Protein AF-0000000076035262 (afdb_homodimer)

InterPro domains:
  IPR003607 HD/PDEase domain [SM00471] (51-213)
  IPR003607 HD/PDEase domain [cd00077] (53-212)
  IPR006674 HD domain [PF01966] (55-141)
  IPR006674 HD domain [PS51831] (55-204)
  IPR050135 Deoxyguanosinetriphosphate triphosphohydrolase-like [PTHR11373] (8-427)

Foldseek 3Di:
DPPVQWDWDADPQPGTFTDDNLLVVLCPFLLLVLQQFAFPQFLLCLQFVLSNGTVNVLLSQQLRQLLLLLVLQCVVCVVLVQDPLLSNLSSLLSNQLQSQAFASGPLCQPPQLCVLPPPDPDDSRVLSLVLVVCSCVVSVCPVVCVVVPHDPPLSVQVSSVLSDDPPPDPDPDRGRSDDQSNVQSSCARARPLQRDYSSLVRCLSVVCVRRVHDQQADVVQQSNAWYWADDPRGIHTAGAPVCLVNVVSSLVSQLCCQDPGNVPPVSVQSSNLLSQLLSLCFVPDWFAAPPRDIHGSNRLSVGSRRRSPGGNCVLVVLLPPDPPGDPSSVVSNVSSVCSVVVVTFFWAWKDLDDDPVPQFPDKDKRKRFSRPRFDDSQQSGWHDYPVGRHDTDGDDPVRHPPPDDPTGMGIMIIGTHRDPVSNVSVVVVCVVVVVVVVVVIGPDPRPPPDSD/DPPVQWDWDADPQPGTFTDDNLLVVLCPFLLLVLQQFAFPQFLLCLQFVLSNGTVNVLLSQQLRQLLLLLVLQCVVCVVLVQDPLLSNLSSLLSNQLQSQAFASGPLCQPPQLCVLPPPDPDDSRVLSLVLVVCSCVVSVCPVVCVVVPHDPPLSVQVSSVLSDDPPPDPDPDRGRSDDQSNVASSCARARPQQRDYSSLVRCLSVVCVRRVHDQQADVVQQSNAWYWADDPRGIHTAGAPVCLVNVVSSLVSQLCCQDPGNVPPQSVQSSNLLSQLLSLCFVPDWFQAPPRDIHGSNRLSVGSRRRSPGGNCVLVVLLPPDPPGDPSSVVSNVSSVCSVVVVTFFWAFKDLDDDPVPQFPDKDKRKRFSRPRFDDSQQSGWHDYPVGRHDTDGDDPVRHPPPDDPTGMGIMIIGTHRDPVSNVVVVVVCVVVVVVVSVVTGPDPRPPPDSD

pLDDT: mean 84.33, std 19.12, range [29.69, 98.88]

Solvent-accessible surface area (backbone atoms only — not comparable to full-atom values): 47688 Å² total; per-residue (Å²): 128,60,82,86,61,46,33,38,35,34,33,50,85,78,39,76,42,75,40,57,52,68,56,51,56,52,49,35,25,62,57,46,47,39,27,65,45,19,35,60,57,27,49,32,37,82,43,26,59,33,42,45,47,27,38,36,49,49,21,50,45,14,14,50,44,29,35,50,41,45,49,41,40,36,68,76,39,61,87,66,66,66,46,73,62,52,36,53,36,45,18,50,20,23,44,41,41,67,54,23,49,37,39,30,24,64,50,30,44,71,52,32,37,45,69,68,41,68,90,56,90,63,46,36,50,62,37,8,48,54,37,48,52,48,47,34,62,78,65,60,38,62,64,53,44,42,74,72,62,47,54,80,63,45,47,58,47,32,24,42,49,30,44,46,68,83,77,77,56,88,53,95,72,78,61,81,40,55,60,64,88,52,43,38,64,44,32,41,50,42,18,86,82,63,62,68,24,29,49,55,49,35,50,48,50,50,50,20,57,29,50,49,45,83,62,69,44,56,58,66,59,50,46,69,51,43,40,69,22,55,55,96,90,37,42,37,71,23,37,40,54,87,45,50,63,46,53,52,30,37,37,48,43,50,38,49,44,38,59,67,46,74,60,19,65,69,28,50,45,51,40,48,48,51,35,54,20,47,61,46,25,24,92,73,44,77,35,65,27,66,96,70,41,75,26,30,67,68,56,16,78,80,31,63,61,17,36,48,71,52,30,41,57,54,58,55,53,42,56,65,50,59,92,84,47,58,67,48,40,49,52,16,18,53,47,50,49,25,56,43,45,63,57,62,62,43,74,53,34,54,39,74,63,82,83,58,72,82,75,49,92,40,66,44,77,44,79,46,38,45,77,42,49,73,38,65,52,67,58,55,40,37,24,24,43,95,89,38,70,56,50,57,45,62,61,50,80,85,75,44,79,80,92,49,77,93,61,35,47,49,57,36,32,32,37,37,31,82,45,76,71,47,48,57,55,46,52,50,48,33,60,69,63,72,47,58,78,64,49,83,47,43,73,82,81,52,76,67,72,58,38,62,129,60,84,85,60,48,33,38,34,36,32,51,86,76,38,78,41,73,40,57,52,69,56,51,56,51,49,34,25,60,58,48,47,40,27,64,44,18,34,60,56,26,50,31,36,82,43,26,59,34,40,45,49,28,39,37,47,49,21,51,45,15,15,51,45,29,34,51,41,45,49,42,42,34,68,76,39,60,88,68,66,66,47,72,62,53,35,52,35,46,19,48,20,24,44,41,42,66,53,23,48,37,38,29,24,64,48,29,44,71,53,32,37,45,68,68,40,68,90,56,92,64,46,35,51,62,38,9,50,55,36,48,53,47,47,37,61,79,65,59,37,63,64,54,44,42,74,73,62,47,53,80,65,45,45,58,46,32,25,41,48,29,45,47,68,84,75,77,56,88,54,95,73,76,61,79,42,55,60,63,89,53,44,39,64,43,32,40,51,41,18,85,83,65,62,69,23,29,49,54,50,37,51,50,50,50,50,19,56,29,51,51,44,84,60,72,43,57,59,66,58,50,45,69,50,44,41,71,23,58,55,96,89,34,42,37,70,22,38,39,55,86,46,50,64,46,52,52,31,38,37,49,43,51,38,50,44,38,59,67,48,73,61,19,66,68,28,50,46,50,39,48,48,51,36,53,18,48,61,44,26,23,90,74,44,76,37,65,28,66,96,70,41,74,27,29,65,70,56,16,78,80,32,64,61,17,36,47,71,52,32,41,56,53,59,56,54,42,55,66,49,60,92,84,47,57,68,47,40,49,53,16,18,53,47,50,49,25,56,43,45,64,57,62,61,44,73,50,34,56,38,73,65,83,82,62,72,83,77,48,91,42,66,45,77,43,77,44,38,46,78,43,50,74,38,64,51,67,55,56,40,39,26,24,43,92,90,39,68,56,50,57,45,61,60,51,79,85,74,44,79,80,92,50,78,92,63,35,47,48,56,36,31,32,36,36,31,83,45,76,72,48,46,57,54,47,52,50,48,34,58,70,62,72,46,56,79,60,44,83,50,37,69,81,81,54,77,66,72,61,38,64

Radius of gyration: 28.93 Å; Cα contacts (8 Å, |Δi|>4): 1599; chains: 2; bounding box: 68×87×71 Å

Organism: Dicentrarchus labrax (NCBI:txid13489)

Nearest PDB structures (foldseek):
  4q7h-assembly1_A  TM=9.172E-01  e=6.129E-48  Homo sapiens
  5ao1-assembly1_D  TM=8.668E-01  e=8.320E-47  Homo sapiens
  5ao1-assembly1_B  TM=8.854E-01  e=1.024E-45  Homo sapiens
  8gb2-assembly1_D  TM=8.930E-01  e=8.088E-45  Homo sapiens
  4rxo-assembly2_C  TM=8.555E-01  e=7.330E-45  Homo sapiens

Sequence (904 aa):
LTILDRSVFNDPIHGHIELHPLLVKIIDTPQFQRLRSIKQLGGAYFVYPGASHNRFEHSIGVAHLAGQLGQALKTKQPGLNITDRDILCVQIAGLCHDLGHGPFSHLFDAMFIPRARPGTEWRHETASLDMFDHLVESNGLQDVMEQYGLILPEDRTFIKEMIHTDNNNDQEWPYEGRTEDKSFLYEIVSNKENGIDVDKFDYFARDCYHLGLPNNFDHCRFLTFARVCEVNGRRYICVRDKEEDNMTEMFHTRLCLHRRAYQHKVTKIIETMITDAFLKADRHIWIEGSGGNMFTLSTAIGDMEAYTKLTDAVFEQILNCAFNAPQELRDARNILRRIINRDLYRFLGETRFEDPTEVCTNVFTINMDYGMNDEDPINHLYFYSEHDTTHAFRRRPWQVSRIRPTHFSEQLVRFVCRRYADMDNFKQWCRANDKEKQQSWIGEHFCLKNYFLTILDRSVFNDPIHGHIELHPLLVKIIDTPQFQRLRSIKQLGGAYFVYPGASHNRFEHSIGVAHLAGQLGQALKTKQPGLNITDRDILCVQIAGLCHDLGHGPFSHLFDAMFIPRARPGTEWRHETASLDMFDHLVESNGLQDVMEQYGLILPEDRTFIKEMIHTDNNNDQEWPYEGRTEDKSFLYEIVSNKENGIDVDKFDYFARDCYHLGLPNNFDHCRFLTFARVCEVNGRRYICVRDKEEDNMTEMFHTRLCLHRRAYQHKVTKIIETMITDAFLKADRHIWIEGSGGNMFTLSTAIGDMEAYTKLTDAVFEQILNCAFNAPQELRDARNILRRIINRDLYRFLGETRFEDPTEVCTNVFTINMDYGMNDEDPINHLYFYSEHDTTHAFRRRPWQVSRIRPTHFSEQLVRFVCRRYADMDNFKQWCRANDKEKQQSWIGEHFCLKNYF

Structure (mmCIF, N/CA/C/O backbone):
data_AF-0000000076035262-model_v1
#
loop_
_entity.id
_entity.type
_entity.pdbx_description
1 polymer 'HD domain-containing protein'
#
loop_
_atom_site.group_PDB
_atom_site.id
_atom_site.type_symbol
_atom_site.label_atom_id
_atom_site.label_alt_id
_atom_site.label_comp_id
_atom_site.label_asym_id
_atom_site.label_entity_id
_atom_site.label_seq_id
_atom_site.pdbx_PDB_ins_code
_atom_site.Cartn_x
_atom_site.Cartn_y
_atom_site.Cartn_z
_atom_site.occupancy
_atom_site.B_iso_or_equiv
_atom_site.auth_seq_id
_atom_site.auth_comp_id
_atom_site.auth_asym_id
_atom_site.auth_atom_id
_atom_site.pdbx_PDB_model_num
ATOM 1 N N . LEU A 1 1 ? 18.078 15.758 24.406 1 35.31 1 LEU A N 1
ATOM 2 C CA . LEU A 1 1 ? 17.625 14.461 23.938 1 35.31 1 LEU A CA 1
ATOM 3 C C . LEU A 1 1 ? 18.75 13.703 23.25 1 35.31 1 LEU A C 1
ATOM 5 O O . LEU A 1 1 ? 19.406 14.234 22.344 1 35.31 1 LEU A O 1
ATOM 9 N N . THR A 1 2 ? 19.453 12.891 23.875 1 36.25 2 THR A N 1
ATOM 10 C CA . THR A 1 2 ? 20.594 12.195 23.312 1 36.25 2 THR A CA 1
ATOM 11 C C . THR A 1 2 ? 20.219 11.461 22.031 1 36.25 2 THR A C 1
ATOM 13 O O . THR A 1 2 ? 19.047 11.125 21.828 1 36.25 2 THR A O 1
ATOM 16 N N . ILE A 1 3 ? 21.109 11.508 20.969 1 43.38 3 ILE A N 1
ATOM 17 C CA . ILE A 1 3 ? 21.031 10.781 19.703 1 43.38 3 ILE A CA 1
ATOM 18 C C . ILE A 1 3 ? 20.391 9.414 19.938 1 43.38 3 ILE A C 1
ATOM 20 O O . ILE A 1 3 ? 19.672 8.914 19.078 1 43.38 3 ILE A O 1
ATOM 24 N N . LEU A 1 4 ? 20.578 8.938 21.188 1 44.06 4 LEU A N 1
ATOM 25 C CA . LEU A 1 4 ? 20.156 7.582 21.531 1 44.06 4 LEU A CA 1
ATOM 26 C C . LEU A 1 4 ? 18.641 7.5 21.688 1 44.06 4 LEU A C 1
ATOM 28 O O . LEU A 1 4 ? 18.078 6.406 21.688 1 44.06 4 LEU A O 1
ATOM 32 N N . ASP A 1 5 ? 17.891 8.758 21.688 1 56.22 5 ASP A N 1
ATOM 33 C CA . ASP A 1 5 ? 16.469 8.766 22.016 1 56.22 5 ASP A CA 1
ATOM 34 C C . ASP A 1 5 ? 15.617 8.891 20.75 1 56.22 5 ASP A C 1
ATOM 36 O O . ASP A 1 5 ? 14.391 8.844 20.812 1 56.22 5 ASP A O 1
ATOM 40 N N . ARG A 1 6 ? 16.297 8.945 19.578 1 65.44 6 ARG A N 1
ATOM 41 C CA . ARG A 1 6 ? 15.539 9.148 18.344 1 65.44 6 ARG A CA 1
ATOM 42 C C . ARG A 1 6 ? 15.242 7.824 17.656 1 65.44 6 ARG A C 1
ATOM 44 O O . ARG A 1 6 ? 16.016 6.875 17.766 1 65.44 6 ARG A O 1
ATOM 51 N N . SER A 1 7 ? 14.047 7.762 17.094 1 81.69 7 SER A N 1
ATOM 52 C CA . SER A 1 7 ? 13.641 6.602 16.312 1 81.69 7 SER A CA 1
ATOM 53 C C . SER A 1 7 ? 13.938 6.801 14.836 1 81.69 7 SER A C 1
ATOM 55 O O . SER A 1 7 ? 13.797 7.906 14.312 1 81.69 7 SER A O 1
ATOM 57 N N . VAL A 1 8 ? 14.484 5.805 14.25 1 84.5 8 VAL A N 1
ATOM 58 C CA . VAL A 1 8 ? 14.844 5.867 12.836 1 84.5 8 VAL A CA 1
ATOM 59 C C . VAL A 1 8 ? 13.867 5.031 12.016 1 84.5 8 VAL A C 1
ATOM 61 O O . VAL A 1 8 ? 13.562 3.889 12.375 1 84.5 8 VAL A O 1
ATOM 64 N N . PHE A 1 9 ? 13.289 5.664 11 1 90.12 9 PHE A N 1
ATOM 65 C CA . PHE A 1 9 ? 12.414 4.992 10.047 1 90.12 9 PHE A CA 1
ATOM 66 C C . PHE A 1 9 ? 13.086 4.871 8.688 1 90.12 9 PHE A C 1
ATOM 68 O O . PHE A 1 9 ? 13.703 5.824 8.203 1 90.12 9 PHE A O 1
ATOM 75 N N . ASN A 1 10 ? 12.984 3.705 8.109 1 90.44 10 ASN A N 1
ATOM 76 C CA . ASN A 1 10 ? 13.477 3.541 6.746 1 90.44 10 ASN A CA 1
ATOM 77 C C . ASN A 1 10 ? 12.383 3.82 5.723 1 90.44 10 ASN A C 1
ATOM 79 O O . ASN A 1 10 ? 11.391 3.092 5.656 1 90.44 10 ASN A O 1
ATOM 83 N N . ASP A 1 11 ? 12.594 4.828 4.949 1 94.12 11 ASP A N 1
ATOM 84 C CA . ASP A 1 11 ? 11.664 5.254 3.91 1 94.12 11 ASP A CA 1
ATOM 85 C C . ASP A 1 11 ? 12.281 5.105 2.523 1 94.12 11 ASP A C 1
ATOM 87 O O . ASP A 1 11 ? 13.398 5.57 2.283 1 94.12 11 ASP A O 1
ATOM 91 N N . PRO A 1 12 ? 11.578 4.453 1.66 1 94.62 12 PRO A N 1
ATOM 92 C CA . PRO A 1 12 ? 12.172 4.211 0.342 1 94.62 12 PRO A CA 1
ATOM 93 C C . PRO A 1 12 ? 12.414 5.5 -0.442 1 94.62 12 PRO A C 1
ATOM 95 O O . PRO A 1 12 ? 13.211 5.516 -1.381 1 94.62 12 PRO A O 1
ATOM 98 N N . ILE A 1 13 ? 11.812 6.562 -0.119 1 95.69 13 ILE A N 1
ATOM 99 C CA . ILE A 1 13 ? 11.914 7.805 -0.872 1 95.69 13 ILE A CA 1
ATOM 100 C C . ILE A 1 13 ? 12.938 8.727 -0.214 1 95.69 13 ILE A C 1
ATOM 102 O O . ILE A 1 13 ? 13.805 9.289 -0.891 1 95.69 13 ILE A O 1
ATOM 106 N N . HIS A 1 14 ? 12.875 8.836 1.136 1 95.94 14 HIS A N 1
ATOM 107 C CA . HIS A 1 14 ? 13.672 9.836 1.837 1 95.94 14 HIS A CA 1
ATOM 108 C C . HIS A 1 14 ? 14.828 9.188 2.588 1 95.94 14 HIS A C 1
ATOM 110 O O . HIS A 1 14 ? 15.617 9.883 3.234 1 95.94 14 HIS A O 1
ATOM 116 N N . GLY A 1 15 ? 14.93 7.898 2.512 1 93.25 15 GLY A N 1
ATOM 117 C CA . GLY A 1 15 ? 16.016 7.219 3.207 1 93.25 15 GLY A CA 1
ATOM 118 C C . GLY A 1 15 ? 15.758 7.059 4.695 1 93.25 15 GLY A C 1
ATOM 119 O O . GLY A 1 15 ? 14.648 6.684 5.102 1 93.25 15 GLY A O 1
ATOM 120 N N . HIS A 1 16 ? 16.766 7.301 5.484 1 90.81 16 HIS A N 1
ATOM 121 C CA . HIS A 1 16 ? 16.625 7.188 6.93 1 90.81 16 HIS A CA 1
ATOM 122 C C . HIS A 1 16 ? 16.047 8.461 7.531 1 90.81 16 HIS A C 1
ATOM 124 O O . HIS A 1 16 ? 16.703 9.508 7.527 1 90.81 16 HIS A O 1
ATOM 130 N N . ILE A 1 17 ? 14.891 8.289 8.094 1 94.44 17 ILE A N 1
ATOM 131 C CA . ILE A 1 17 ? 14.195 9.406 8.711 1 94.44 17 ILE A CA 1
ATOM 132 C C . ILE A 1 17 ? 14.352 9.336 10.227 1 94.44 17 ILE A C 1
ATOM 134 O O . ILE A 1 17 ? 13.945 8.359 10.859 1 94.44 17 ILE A O 1
ATOM 138 N N . GLU A 1 18 ? 15 10.328 10.742 1 92.62 18 GLU A N 1
ATOM 139 C CA . GLU A 1 18 ? 15.086 10.445 12.195 1 92.62 18 GLU A CA 1
ATOM 140 C C . GLU A 1 18 ? 13.977 11.352 12.742 1 92.62 18 GLU A C 1
ATOM 142 O O . GLU A 1 18 ? 13.844 12.5 12.312 1 92.62 18 GLU A O 1
ATOM 147 N N . LEU A 1 19 ? 13.281 10.844 13.688 1 95.12 19 LEU A N 1
ATOM 148 C CA . LEU A 1 19 ? 12.164 11.609 14.227 1 95.12 19 LEU A CA 1
ATOM 149 C C . LEU A 1 19 ? 12.367 11.906 15.711 1 95.12 19 LEU A C 1
ATOM 151 O O . LEU A 1 19 ? 12.883 11.062 16.438 1 95.12 19 LEU A O 1
ATOM 155 N N . HIS A 1 20 ? 12 13.094 16.125 1 95.62 20 HIS A N 1
ATOM 156 C CA . HIS A 1 20 ? 11.953 13.484 17.531 1 95.62 20 HIS A CA 1
ATOM 157 C C . HIS A 1 20 ? 11.062 12.539 18.344 1 95.62 20 HIS A C 1
ATOM 159 O O . HIS A 1 20 ? 10.023 12.094 17.844 1 95.62 20 HIS A O 1
ATOM 165 N N . PRO A 1 21 ? 11.383 12.227 19.547 1 95.38 21 PRO A N 1
ATOM 166 C CA . PRO A 1 21 ? 10.594 11.297 20.359 1 95.38 21 PRO A CA 1
ATOM 167 C C . PRO A 1 21 ? 9.133 11.703 20.484 1 95.38 21 PRO A C 1
ATOM 169 O O . PRO A 1 21 ? 8.25 10.844 20.547 1 95.38 21 PRO A O 1
ATOM 172 N N . LEU A 1 22 ? 8.898 12.984 20.578 1 97.56 22 LEU A N 1
ATOM 173 C CA . LEU A 1 22 ? 7.512 13.438 20.672 1 97.56 22 LEU A CA 1
ATOM 174 C C . LEU A 1 22 ? 6.727 13.055 19.422 1 97.56 22 LEU A C 1
ATOM 176 O O . LEU A 1 22 ? 5.543 12.727 19.5 1 97.56 22 LEU A O 1
ATOM 180 N N . LEU A 1 23 ? 7.383 13.156 18.25 1 98.31 23 LEU A N 1
ATOM 181 C CA . LEU A 1 23 ? 6.727 12.727 17.016 1 98.31 23 LEU A CA 1
ATOM 182 C C . LEU A 1 23 ? 6.387 11.242 17.062 1 98.31 23 LEU A C 1
ATOM 184 O O . LEU A 1 23 ? 5.312 10.828 16.625 1 98.31 23 LEU A O 1
ATOM 188 N N . VAL A 1 24 ? 7.234 10.469 17.625 1 96.94 24 VAL A N 1
ATOM 189 C CA . VAL A 1 24 ? 7.012 9.031 17.734 1 96.94 24 VAL A CA 1
ATOM 190 C C . VAL A 1 24 ? 5.828 8.766 18.656 1 96.94 24 VAL A C 1
ATOM 192 O O . VAL A 1 24 ? 5.008 7.883 18.391 1 96.94 24 VAL A O 1
ATOM 195 N N . LYS A 1 25 ? 5.738 9.531 19.734 1 97.31 25 LYS A N 1
ATOM 196 C CA . LYS A 1 25 ? 4.602 9.398 20.641 1 97.31 25 LYS A CA 1
ATOM 197 C C . LYS A 1 25 ? 3.287 9.688 19.922 1 97.31 25 LYS A C 1
ATOM 199 O O . LYS A 1 25 ? 2.266 9.062 20.219 1 97.31 25 LYS A O 1
ATOM 204 N N . ILE A 1 26 ? 3.324 10.609 19.031 1 98.44 26 ILE A N 1
ATOM 205 C CA . ILE A 1 26 ? 2.131 10.953 18.266 1 98.44 26 ILE A CA 1
ATOM 206 C C . ILE A 1 26 ? 1.816 9.844 17.266 1 98.44 26 ILE A C 1
ATOM 208 O O . ILE A 1 26 ? 0.653 9.484 17.078 1 98.44 26 ILE A O 1
ATOM 212 N N . ILE A 1 27 ? 2.836 9.305 16.641 1 98.06 27 ILE A N 1
ATOM 213 C CA . ILE A 1 27 ? 2.674 8.219 15.68 1 98.06 27 ILE A CA 1
ATOM 214 C C . ILE A 1 27 ? 2.041 7.012 16.375 1 98.06 27 ILE A C 1
ATOM 216 O O . ILE A 1 27 ? 1.2 6.328 15.789 1 98.06 27 ILE A O 1
ATOM 220 N N . ASP A 1 28 ? 2.424 6.805 17.625 1 96.94 28 ASP A N 1
ATOM 221 C CA . ASP A 1 28 ? 1.968 5.641 18.375 1 96.94 28 ASP A CA 1
ATOM 222 C C . ASP A 1 28 ? 0.609 5.902 19.031 1 96.94 28 ASP A C 1
ATOM 224 O O . ASP A 1 28 ? 0.429 5.664 20.219 1 96.94 28 ASP A O 1
ATOM 228 N N . THR A 1 29 ? -0.317 6.449 18.344 1 98.31 29 THR A N 1
ATOM 229 C CA . THR A 1 29 ? -1.705 6.656 18.75 1 98.31 29 THR A CA 1
ATOM 230 C C . THR A 1 29 ? -2.658 6.027 17.734 1 98.31 29 THR A C 1
ATOM 232 O O . THR A 1 29 ? -2.322 5.895 16.562 1 98.31 29 THR A O 1
ATOM 235 N N . PRO A 1 30 ? -3.848 5.598 18.188 1 97.88 30 PRO A N 1
ATOM 236 C CA . PRO A 1 30 ? -4.816 5.008 17.266 1 97.88 30 PRO A CA 1
ATOM 237 C C . PRO A 1 30 ? -5.207 5.957 16.125 1 97.88 30 PRO A C 1
ATOM 239 O O . PRO A 1 30 ? -5.418 5.52 14.992 1 97.88 30 PRO A O 1
ATOM 242 N N . GLN A 1 31 ? -5.281 7.285 16.5 1 98.56 31 GLN A N 1
ATOM 243 C CA . GLN A 1 31 ? -5.711 8.281 15.523 1 98.56 31 GLN A CA 1
ATOM 244 C C . GLN A 1 31 ? -4.715 8.391 14.375 1 98.56 31 GLN A C 1
ATOM 246 O O . GLN A 1 31 ? -5.105 8.484 13.211 1 98.56 31 GLN A O 1
ATOM 251 N N . PHE A 1 32 ? -3.41 8.352 14.688 1 98.75 32 PHE A N 1
ATOM 252 C CA . PHE A 1 32 ? -2.408 8.445 13.633 1 98.75 32 PHE A CA 1
ATOM 253 C C . PHE A 1 32 ? -2.256 7.109 12.914 1 98.75 32 PHE A C 1
ATOM 255 O O . PHE A 1 32 ? -2.156 7.066 11.688 1 98.75 32 PHE A O 1
ATOM 262 N N . GLN A 1 33 ? -2.211 5.969 13.648 1 98.31 33 GLN A N 1
ATOM 263 C CA . GLN A 1 33 ? -2.02 4.641 13.078 1 98.31 33 GLN A CA 1
ATOM 264 C C . GLN A 1 33 ? -3.15 4.289 12.117 1 98.31 33 GLN A C 1
ATOM 266 O O . GLN A 1 33 ? -2.957 3.512 11.18 1 98.31 33 GLN A O 1
ATOM 271 N N . ARG A 1 34 ? -4.293 4.938 12.32 1 98 34 ARG A N 1
ATOM 272 C CA . ARG A 1 34 ? -5.438 4.781 11.43 1 98 34 ARG A CA 1
ATOM 273 C C . ARG A 1 34 ? -5.059 5.098 9.984 1 98 34 ARG A C 1
ATOM 275 O O . ARG A 1 34 ? -5.594 4.496 9.055 1 98 34 ARG A O 1
ATOM 282 N N . LEU A 1 35 ? -4.105 5.949 9.797 1 98.5 35 LEU A N 1
ATOM 283 C CA . LEU A 1 35 ? -3.713 6.43 8.477 1 98.5 35 LEU A CA 1
ATOM 284 C C . LEU A 1 35 ? -3.084 5.309 7.652 1 98.5 35 LEU A C 1
ATOM 286 O O . LEU A 1 35 ? -2.98 5.41 6.43 1 98.5 35 LEU A O 1
ATOM 290 N N . ARG A 1 36 ? -2.705 4.105 8.289 1 97.94 36 ARG A N 1
ATOM 291 C CA . ARG A 1 36 ? -2.195 2.938 7.578 1 97.94 36 ARG A CA 1
ATOM 292 C C . ARG A 1 36 ? -3.273 2.314 6.699 1 97.94 36 ARG A C 1
ATOM 294 O O . ARG A 1 36 ? -2.967 1.58 5.758 1 97.94 36 ARG A O 1
ATOM 301 N N . SER A 1 37 ? -4.504 2.635 7.023 1 97.94 37 SER A N 1
ATOM 302 C CA . SER A 1 37 ? -5.621 1.979 6.352 1 97.94 37 SER A CA 1
ATOM 303 C C . SER A 1 37 ? -6.402 2.963 5.488 1 97.94 37 SER A C 1
ATOM 305 O O . SER A 1 37 ? -7.574 2.738 5.188 1 97.94 37 SER A O 1
ATOM 307 N N . ILE A 1 38 ? -5.793 4.059 5.176 1 98.31 38 ILE A N 1
ATOM 308 C CA . ILE A 1 38 ? -6.379 5.039 4.27 1 98.31 38 ILE A CA 1
ATOM 309 C C . ILE A 1 38 ? -5.445 5.262 3.08 1 98.31 38 ILE A C 1
ATOM 311 O O . ILE A 1 38 ? -4.348 5.805 3.234 1 98.31 38 ILE A O 1
ATOM 315 N N . LYS A 1 39 ? -5.91 4.855 1.923 1 98.25 39 LYS A N 1
ATOM 316 C CA . LYS A 1 39 ? -5.109 4.965 0.707 1 98.25 39 LYS A CA 1
ATOM 317 C C . LYS A 1 39 ? -4.797 6.422 0.381 1 98.25 39 LYS A C 1
ATOM 319 O O . LYS A 1 39 ? -5.68 7.281 0.445 1 98.25 39 LYS A O 1
ATOM 324 N N . GLN A 1 40 ? -3.533 6.676 -0.012 1 97.94 40 GLN A N 1
ATOM 325 C CA . GLN A 1 40 ? -3.123 8.016 -0.419 1 97.94 40 GLN A CA 1
ATOM 326 C C . GLN A 1 40 ? -3.869 8.461 -1.674 1 97.94 40 GLN A C 1
ATOM 328 O O . GLN A 1 40 ? -4.246 9.633 -1.795 1 97.94 40 GLN A O 1
ATOM 333 N N . LEU A 1 41 ? -4.098 7.477 -2.576 1 97.25 41 LEU A N 1
ATOM 334 C CA . LEU A 1 41 ? -4.668 7.84 -3.869 1 97.25 41 LEU A CA 1
ATOM 335 C C . LEU A 1 41 ? -6.082 7.281 -4.012 1 97.25 41 LEU A C 1
ATOM 337 O O . LEU A 1 41 ? -6.562 7.078 -5.129 1 97.25 41 LEU A O 1
ATOM 341 N N . GLY A 1 42 ? -6.699 6.918 -2.934 1 96.44 42 GLY A N 1
ATOM 342 C CA . GLY A 1 42 ? -8.094 6.516 -2.912 1 96.44 42 GLY A CA 1
ATOM 343 C C . GLY A 1 42 ? -8.406 5.391 -3.877 1 96.44 42 GLY A C 1
ATOM 344 O O . GLY A 1 42 ? -7.754 4.344 -3.855 1 96.44 42 GLY A O 1
ATOM 345 N N . GLY A 1 43 ? -9.32 5.648 -4.785 1 95.5 43 GLY A N 1
ATOM 346 C CA . GLY A 1 43 ? -9.805 4.645 -5.723 1 95.5 43 GLY A CA 1
ATOM 347 C C . GLY A 1 43 ? -8.812 4.324 -6.82 1 95.5 43 GLY A C 1
ATOM 348 O O . GLY A 1 43 ? -8.945 3.318 -7.516 1 95.5 43 GLY A O 1
ATOM 349 N N . ALA A 1 44 ? -7.734 5.121 -6.973 1 95.38 44 ALA A N 1
ATOM 350 C CA . ALA A 1 44 ? -6.75 4.914 -8.031 1 95.38 44 ALA A CA 1
ATOM 351 C C . ALA A 1 44 ? -6.059 3.562 -7.879 1 95.38 44 ALA A C 1
ATOM 353 O O . ALA A 1 44 ? -5.516 3.021 -8.844 1 95.38 44 ALA A O 1
ATOM 354 N N . TYR A 1 45 ? -6.109 2.973 -6.672 1 96.81 45 TYR A N 1
ATOM 355 C CA . TYR A 1 45 ? -5.492 1.673 -6.43 1 96.81 45 TYR A CA 1
ATOM 356 C C . TYR A 1 45 ? -6.148 0.59 -7.277 1 96.81 45 TYR A C 1
ATOM 358 O O . TYR A 1 45 ? -5.504 -0.401 -7.637 1 96.81 45 TYR A O 1
ATOM 366 N N . PHE A 1 46 ? -7.402 0.781 -7.691 1 95.62 46 PHE A N 1
ATOM 367 C CA . PHE A 1 46 ? -8.117 -0.192 -8.508 1 95.62 46 PHE A CA 1
ATOM 368 C C . PHE A 1 46 ? -7.738 -0.046 -9.977 1 95.62 46 PHE A C 1
ATOM 370 O O . PHE A 1 46 ? -8.109 -0.881 -10.805 1 95.62 46 PHE A O 1
ATOM 377 N N . VAL A 1 47 ? -6.98 0.994 -10.305 1 93.31 47 VAL A N 1
ATOM 378 C CA . VAL A 1 47 ? -6.57 1.25 -11.68 1 93.31 47 VAL A CA 1
ATOM 379 C C . VAL A 1 47 ? -5.066 1.019 -11.828 1 93.31 47 VAL A C 1
ATOM 381 O O . VAL A 1 47 ? -4.617 0.428 -12.812 1 93.31 47 VAL A O 1
ATOM 384 N N . TYR A 1 48 ? -4.305 1.505 -10.828 1 93.44 48 TYR A N 1
ATOM 385 C CA . TYR A 1 48 ? -2.854 1.363 -10.797 1 93.44 48 TYR A CA 1
ATOM 386 C C . TYR A 1 48 ? -2.422 0.407 -9.695 1 93.44 48 TYR A C 1
ATOM 388 O O . TYR A 1 48 ? -2.383 0.783 -8.523 1 93.44 48 TYR A O 1
ATOM 396 N N . PRO A 1 49 ? -1.961 -0.747 -10.031 1 92.88 49 PRO A N 1
ATOM 397 C CA . PRO A 1 49 ? -1.601 -1.719 -9 1 92.88 49 PRO A CA 1
ATOM 398 C C . PRO A 1 49 ? -0.5 -1.211 -8.07 1 92.88 49 PRO A C 1
ATOM 400 O O . PRO A 1 49 ? -0.424 -1.627 -6.91 1 92.88 49 PRO A O 1
ATOM 403 N N . GLY A 1 50 ? 0.283 -0.296 -8.523 1 93.62 50 GLY A N 1
ATOM 404 C CA . GLY A 1 50 ? 1.365 0.218 -7.695 1 93.62 50 GLY A CA 1
ATOM 405 C C . GLY A 1 50 ? 0.906 1.25 -6.684 1 93.62 50 GLY A C 1
ATOM 406 O O . GLY A 1 50 ? 1.639 1.578 -5.746 1 93.62 50 GLY A O 1
ATOM 407 N N . ALA A 1 51 ? -0.292 1.781 -6.789 1 96 51 ALA A N 1
ATOM 408 C CA . ALA A 1 51 ? -0.804 2.832 -5.914 1 96 51 ALA A CA 1
ATOM 409 C C . ALA A 1 51 ? -1.285 2.254 -4.586 1 96 51 ALA A C 1
ATOM 411 O O . ALA A 1 51 ? -2.404 2.535 -4.152 1 96 51 ALA A O 1
ATOM 412 N N . SER A 1 52 ? -0.435 1.485 -3.924 1 96.88 52 SER A N 1
ATOM 413 C CA . SER A 1 52 ? -0.817 0.747 -2.725 1 96.88 52 SER A CA 1
ATOM 414 C C . SER A 1 52 ? -0.474 1.529 -1.461 1 96.88 52 SER A C 1
ATOM 416 O O . SER A 1 52 ? -0.917 1.177 -0.366 1 96.88 52 SER A O 1
ATOM 418 N N . HIS A 1 53 ? 0.242 2.656 -1.566 1 97.75 53 HIS A N 1
ATOM 419 C CA . HIS A 1 53 ? 0.727 3.383 -0.398 1 97.75 53 HIS A CA 1
ATOM 420 C C . HIS A 1 53 ? -0.411 4.113 0.309 1 97.75 53 HIS A C 1
ATOM 422 O O . HIS A 1 53 ? -1.481 4.312 -0.27 1 97.75 53 HIS A O 1
ATOM 428 N N . ASN A 1 54 ? -0.176 4.445 1.561 1 98.44 54 ASN A N 1
ATOM 429 C CA . ASN A 1 54 ? -1.198 5.004 2.439 1 98.44 54 ASN A CA 1
ATOM 430 C C . ASN A 1 54 ? -0.773 6.359 3 1 98.44 54 ASN A C 1
ATOM 432 O O . ASN A 1 54 ? 0.359 6.797 2.787 1 98.44 54 ASN A O 1
ATOM 436 N N . ARG A 1 55 ? -1.678 7.012 3.666 1 98.44 55 ARG A N 1
ATOM 437 C CA . ARG A 1 55 ? -1.43 8.352 4.195 1 98.44 55 ARG A CA 1
ATOM 438 C C . ARG A 1 55 ? -0.45 8.305 5.363 1 98.44 55 ARG A C 1
ATOM 440 O O . ARG A 1 55 ? 0.19 9.305 5.688 1 98.44 55 ARG A O 1
ATOM 447 N N . PHE A 1 56 ? -0.273 7.141 6.012 1 98.56 56 PHE A N 1
ATOM 448 C CA . PHE A 1 56 ? 0.654 6.98 7.125 1 98.56 56 PHE A CA 1
ATOM 449 C C . PHE A 1 56 ? 2.072 7.352 6.707 1 98.56 56 PHE A C 1
ATOM 451 O O . PHE A 1 56 ? 2.68 8.25 7.289 1 98.56 56 PHE A O 1
ATOM 458 N N . GLU A 1 57 ? 2.635 6.664 5.707 1 98 57 GLU A N 1
ATOM 459 C CA . GLU A 1 57 ? 4.008 6.934 5.285 1 98 57 GLU A CA 1
ATOM 460 C C . GLU A 1 57 ? 4.129 8.312 4.648 1 98 57 GLU A C 1
ATOM 462 O O . GLU A 1 57 ? 5.168 8.969 4.766 1 98 57 GLU A O 1
ATOM 467 N N . HIS A 1 58 ? 3.045 8.758 3.982 1 98.56 58 HIS A N 1
ATOM 468 C CA . HIS A 1 58 ? 3.047 10.117 3.451 1 98.56 58 HIS A CA 1
ATOM 469 C C . HIS A 1 58 ? 3.24 11.148 4.562 1 98.56 58 HIS A C 1
ATOM 471 O O . HIS A 1 58 ? 4.086 12.031 4.453 1 98.56 58 HIS A O 1
ATOM 477 N N . SER A 1 59 ? 2.479 10.992 5.625 1 98.75 59 SER A N 1
ATOM 478 C CA . SER A 1 59 ? 2.529 11.945 6.727 1 98.75 59 SER A CA 1
ATOM 479 C C . SER A 1 59 ? 3.902 11.953 7.391 1 98.75 59 SER A C 1
ATOM 481 O O . SER A 1 59 ? 4.402 13.008 7.789 1 98.75 59 SER A O 1
ATOM 483 N N . ILE A 1 60 ? 4.496 10.844 7.504 1 98.5 60 ILE A N 1
ATOM 484 C CA . ILE A 1 60 ? 5.832 10.742 8.07 1 98.5 60 ILE A CA 1
ATOM 485 C C . ILE A 1 60 ? 6.832 11.469 7.176 1 98.5 60 ILE A C 1
ATOM 487 O O . ILE A 1 60 ? 7.695 12.203 7.664 1 98.5 60 ILE A O 1
ATOM 491 N N . GLY A 1 61 ? 6.691 11.242 5.875 1 98.5 61 GLY A N 1
ATOM 492 C CA . GLY A 1 61 ? 7.547 11.953 4.934 1 98.5 61 GLY A CA 1
ATOM 493 C C . GLY A 1 61 ? 7.41 13.461 5.02 1 98.5 61 GLY A C 1
ATOM 494 O O . GLY A 1 61 ? 8.406 14.18 4.961 1 98.5 61 GLY A O 1
ATOM 495 N N . VAL A 1 62 ? 6.215 13.898 5.203 1 98.75 62 VAL A N 1
ATOM 496 C CA . VAL A 1 62 ? 5.961 15.336 5.285 1 98.75 62 VAL A CA 1
ATOM 497 C C . VAL A 1 62 ? 6.602 15.898 6.551 1 98.75 62 VAL A C 1
ATOM 499 O O . VAL A 1 62 ? 7.211 16.969 6.523 1 98.75 62 VAL A O 1
ATOM 502 N N . ALA A 1 63 ? 6.426 15.227 7.637 1 98.69 63 ALA A N 1
ATOM 503 C CA . ALA A 1 63 ? 7.055 15.648 8.891 1 98.69 63 ALA A CA 1
ATOM 504 C C . ALA A 1 63 ? 8.57 15.773 8.727 1 98.69 63 ALA A C 1
ATOM 506 O O . ALA A 1 63 ? 9.172 16.734 9.219 1 98.69 63 ALA A O 1
ATOM 507 N N . HIS A 1 64 ? 9.133 14.82 8.078 1 98.38 64 HIS A N 1
ATOM 508 C CA . HIS A 1 64 ? 10.57 14.797 7.848 1 98.38 64 HIS A CA 1
ATOM 509 C C . HIS A 1 64 ? 11.016 16 7.02 1 98.38 64 HIS A C 1
ATOM 511 O O . HIS A 1 64 ? 11.961 16.703 7.395 1 98.38 64 HIS A O 1
ATOM 517 N N . LEU A 1 65 ? 10.32 16.234 5.949 1 98.62 65 LEU A N 1
ATOM 518 C CA . LEU A 1 65 ? 10.68 17.328 5.051 1 98.62 65 LEU A CA 1
ATOM 519 C C . LEU A 1 65 ? 10.453 18.688 5.723 1 98.62 65 LEU A C 1
ATOM 521 O O . LEU A 1 65 ? 11.203 19.641 5.488 1 98.62 65 LEU A O 1
ATOM 525 N N . ALA A 1 66 ? 9.398 18.766 6.512 1 98.75 66 ALA A N 1
ATOM 526 C CA . ALA A 1 66 ? 9.141 19.984 7.266 1 98.75 66 ALA A CA 1
ATOM 527 C C . ALA A 1 66 ? 10.312 20.312 8.188 1 98.75 66 ALA A C 1
ATOM 529 O O . ALA A 1 66 ? 10.766 21.469 8.242 1 98.75 66 ALA A O 1
ATOM 530 N N . GLY A 1 67 ? 10.773 19.312 8.859 1 98.38 67 GLY A N 1
ATOM 531 C CA . GLY A 1 67 ? 11.93 19.484 9.711 1 98.38 67 GLY A CA 1
ATOM 532 C C . GLY A 1 67 ? 13.18 19.891 8.945 1 98.38 67 GLY A C 1
ATOM 533 O O . GLY A 1 67 ? 13.93 20.766 9.383 1 98.38 67 GLY A O 1
ATOM 534 N N . GLN A 1 68 ? 13.391 19.297 7.836 1 98.06 68 GLN A N 1
ATOM 535 C CA . GLN A 1 68 ? 14.57 19.594 7.023 1 98.06 68 GLN A CA 1
ATOM 536 C C . GLN A 1 68 ? 14.547 21.031 6.527 1 98.06 68 GLN A C 1
ATOM 538 O O . GLN A 1 68 ? 15.562 21.719 6.57 1 98.06 68 GLN A O 1
ATOM 543 N N . LEU A 1 69 ? 13.406 21.453 6.039 1 98.38 69 LEU A N 1
ATOM 544 C CA . LEU A 1 69 ? 13.297 22.828 5.547 1 98.38 69 LEU A CA 1
ATOM 545 C C . LEU A 1 69 ? 13.492 23.828 6.684 1 98.38 69 LEU A C 1
ATOM 547 O O . LEU A 1 69 ? 14.227 24.797 6.535 1 98.38 69 LEU A O 1
ATOM 551 N N . GLY A 1 70 ? 12.805 23.609 7.812 1 98.06 70 GLY A N 1
ATOM 552 C CA . GLY A 1 70 ? 12.984 24.469 8.969 1 98.06 70 GLY A CA 1
ATOM 553 C C . GLY A 1 70 ? 14.43 24.562 9.422 1 98.06 70 GLY A C 1
ATOM 554 O O . GLY A 1 70 ? 14.93 25.656 9.68 1 98.06 70 GLY A O 1
ATOM 555 N N . GLN A 1 71 ? 15.062 23.438 9.477 1 97.62 71 GLN A N 1
ATOM 556 C CA . GLN A 1 71 ? 16.453 23.391 9.922 1 97.62 71 GLN A CA 1
ATOM 557 C C . GLN A 1 71 ? 17.359 24.094 8.922 1 97.62 71 GLN A C 1
ATOM 559 O O . GLN A 1 71 ? 18.312 24.781 9.312 1 97.62 71 GLN A O 1
ATOM 564 N N . ALA A 1 72 ? 17.125 23.891 7.668 1 97.25 72 ALA A N 1
ATOM 565 C CA . ALA A 1 72 ? 17.922 24.547 6.637 1 97.25 72 ALA A CA 1
ATOM 566 C C . ALA A 1 72 ? 17.844 26.062 6.762 1 97.25 72 ALA A C 1
ATOM 568 O O . ALA A 1 72 ? 18.859 26.75 6.68 1 97.25 72 ALA A O 1
ATOM 569 N N . LEU A 1 73 ? 16.688 26.609 6.938 1 97.69 73 LEU A N 1
ATOM 570 C CA . LEU A 1 73 ? 16.5 28.047 7.094 1 97.69 73 LEU A CA 1
ATOM 571 C C . LEU A 1 73 ? 17.172 28.547 8.367 1 97.69 73 LEU A C 1
ATOM 573 O O . LEU A 1 73 ? 17.812 29.609 8.359 1 97.69 73 LEU A O 1
ATOM 577 N N . LYS A 1 74 ? 16.984 27.797 9.43 1 97.69 74 LYS A N 1
ATOM 578 C CA . LYS A 1 74 ? 17.594 28.141 10.711 1 97.69 74 LYS A CA 1
ATOM 579 C C . LYS A 1 74 ? 19.109 28.266 10.602 1 97.69 74 LYS A C 1
ATOM 581 O O . LYS A 1 74 ? 19.703 29.203 11.117 1 97.69 74 LYS A O 1
ATOM 586 N N . THR A 1 75 ? 19.656 27.328 9.93 1 96.81 75 THR A N 1
ATOM 587 C CA . THR A 1 75 ? 21.094 27.266 9.797 1 96.81 75 THR A CA 1
ATOM 588 C C . THR A 1 75 ? 21.609 28.359 8.859 1 96.81 75 THR A C 1
ATOM 590 O O . THR A 1 75 ? 22.594 29.031 9.156 1 96.81 75 THR A O 1
ATOM 593 N N . LYS A 1 76 ? 20.984 28.609 7.816 1 95 76 LYS A N 1
ATOM 594 C CA . LYS A 1 76 ? 21.406 29.562 6.789 1 95 76 LYS A CA 1
ATOM 595 C C . LYS A 1 76 ? 21.172 31 7.238 1 95 76 LYS A C 1
ATOM 597 O O . LYS A 1 76 ? 21.922 31.906 6.859 1 95 76 LYS A O 1
ATOM 602 N N . GLN A 1 77 ? 20.094 31.219 7.965 1 96.69 77 GLN A N 1
ATOM 603 C CA . GLN A 1 77 ? 19.734 32.562 8.391 1 96.69 77 GLN A CA 1
ATOM 604 C C . GLN A 1 77 ? 19.453 32.594 9.898 1 96.69 77 GLN A C 1
ATOM 606 O O . GLN A 1 77 ? 18.312 32.75 10.32 1 96.69 77 GLN A O 1
ATOM 611 N N . PRO A 1 78 ? 20.5 32.656 10.656 1 95.75 78 PRO A N 1
ATOM 612 C CA . PRO A 1 78 ? 20.344 32.656 12.117 1 95.75 78 PRO A CA 1
ATOM 613 C C . PRO A 1 78 ? 19.547 33.875 12.617 1 95.75 78 PRO A C 1
ATOM 615 O O . PRO A 1 78 ? 18.922 33.781 13.68 1 95.75 78 PRO A O 1
ATOM 618 N N . GLY A 1 79 ? 19.5 34.875 11.852 1 95.19 79 GLY A N 1
ATOM 619 C CA . GLY A 1 79 ? 18.812 36.125 12.234 1 95.19 79 GLY A CA 1
ATOM 620 C C . GLY A 1 79 ? 17.297 35.938 12.25 1 95.19 79 GLY A C 1
ATOM 621 O O . GLY A 1 79 ? 16.594 36.781 12.828 1 95.19 79 GLY A O 1
ATOM 622 N N . LEU A 1 80 ? 16.812 34.875 11.742 1 96.06 80 LEU A N 1
ATOM 623 C CA . LEU A 1 80 ? 15.383 34.594 11.719 1 96.06 80 LEU A CA 1
ATOM 624 C C . LEU A 1 80 ? 14.891 34.156 13.094 1 96.06 80 LEU A C 1
ATOM 626 O O . LEU A 1 80 ? 13.68 34.156 13.352 1 96.06 80 LEU A O 1
ATOM 630 N N . ASN A 1 81 ? 15.812 33.719 13.93 1 96.69 81 ASN A N 1
ATOM 631 C CA . ASN A 1 81 ? 15.516 33.281 15.297 1 96.69 81 ASN A CA 1
ATOM 632 C C . ASN A 1 81 ? 14.539 32.125 15.328 1 96.69 81 ASN A C 1
ATOM 634 O O . ASN A 1 81 ? 13.547 32.156 16.062 1 96.69 81 ASN A O 1
ATOM 638 N N . ILE A 1 82 ? 14.695 31.203 14.5 1 98.06 82 ILE A N 1
ATOM 639 C CA . ILE A 1 82 ? 13.945 29.953 14.539 1 98.06 82 ILE A CA 1
ATOM 640 C C . ILE A 1 82 ? 14.438 29.094 15.703 1 98.06 82 ILE A C 1
ATOM 642 O O . ILE A 1 82 ? 15.633 28.781 15.789 1 98.06 82 ILE A O 1
ATOM 646 N N . THR A 1 83 ? 13.609 28.703 16.578 1 97.69 83 THR A N 1
ATOM 647 C CA . THR A 1 83 ? 13.992 27.891 17.734 1 97.69 83 THR A CA 1
ATOM 648 C C . THR A 1 83 ? 13.742 26.406 17.453 1 97.69 83 THR A C 1
ATOM 650 O O . THR A 1 83 ? 13.055 26.062 16.5 1 97.69 83 THR A O 1
ATOM 653 N N . ASP A 1 84 ? 14.359 25.562 18.297 1 97.06 84 ASP A N 1
ATOM 654 C CA . ASP A 1 84 ? 14.086 24.125 18.188 1 97.06 84 ASP A CA 1
ATOM 655 C C . ASP A 1 84 ? 12.609 23.844 18.453 1 97.06 84 ASP A C 1
ATOM 657 O O . ASP A 1 84 ? 12.047 22.906 17.875 1 97.06 84 ASP A O 1
ATOM 661 N N . ARG A 1 85 ? 12.07 24.641 19.312 1 97.75 85 ARG A N 1
ATOM 662 C CA . ARG A 1 85 ? 10.641 24.547 19.578 1 97.75 85 ARG A CA 1
ATOM 663 C C . ARG A 1 85 ? 9.82 24.828 18.328 1 97.75 85 ARG A C 1
ATOM 665 O O . ARG A 1 85 ? 8.844 24.141 18.047 1 97.75 85 ARG A O 1
ATOM 672 N N . ASP A 1 86 ? 10.211 25.812 17.547 1 98.44 86 ASP A N 1
ATOM 673 C CA . ASP A 1 86 ? 9.547 26.125 16.281 1 98.44 86 ASP A CA 1
ATOM 674 C C . ASP A 1 86 ? 9.617 24.938 15.328 1 98.44 86 ASP A C 1
ATOM 676 O O . ASP A 1 86 ? 8.609 24.578 14.711 1 98.44 86 ASP A O 1
ATOM 680 N N . ILE A 1 87 ? 10.789 24.359 15.234 1 98.5 87 ILE A N 1
ATOM 681 C CA . ILE A 1 87 ? 11.016 23.25 14.305 1 98.5 87 ILE A CA 1
ATOM 682 C C . ILE A 1 87 ? 10.156 22.062 14.711 1 98.5 87 ILE A C 1
ATOM 684 O O . ILE A 1 87 ? 9.547 21.406 13.852 1 98.5 87 ILE A O 1
ATOM 688 N N . LEU A 1 88 ? 10.156 21.781 15.961 1 98.56 88 LEU A N 1
ATOM 689 C CA . LEU A 1 88 ? 9.352 20.672 16.453 1 98.56 88 LEU A CA 1
ATOM 690 C C . LEU A 1 88 ? 7.875 20.891 16.141 1 98.56 88 LEU A C 1
ATOM 692 O O . LEU A 1 88 ? 7.188 19.953 15.711 1 98.56 88 LEU A O 1
ATOM 696 N N . CYS A 1 89 ? 7.398 22.094 16.297 1 98.81 89 CYS A N 1
ATOM 697 C CA . CYS A 1 89 ? 6.008 22.406 15.992 1 98.81 89 CYS A CA 1
ATOM 698 C C . CYS A 1 89 ? 5.719 22.234 14.508 1 98.81 89 CYS A C 1
ATOM 700 O O . CYS A 1 89 ? 4.672 21.703 14.133 1 98.81 89 CYS A O 1
ATOM 702 N N . VAL A 1 90 ? 6.641 22.703 13.664 1 98.69 90 VAL A N 1
ATOM 703 C CA . VAL A 1 90 ? 6.477 22.562 12.219 1 98.69 90 VAL A CA 1
ATOM 704 C C . VAL A 1 90 ? 6.43 21.094 11.836 1 98.69 90 VAL A C 1
ATOM 706 O O . VAL A 1 90 ? 5.637 20.688 10.977 1 98.69 90 VAL A O 1
ATOM 709 N N . GLN A 1 91 ? 7.23 20.266 12.453 1 98.81 91 GLN A N 1
ATOM 710 C CA . GLN A 1 91 ? 7.246 18.828 12.195 1 98.81 91 GLN A CA 1
ATOM 711 C C . GLN A 1 91 ? 5.934 18.188 12.625 1 98.81 91 GLN A C 1
ATOM 713 O O . GLN A 1 91 ? 5.41 17.312 11.922 1 98.81 91 GLN A O 1
ATOM 718 N N . ILE A 1 92 ? 5.43 18.578 13.766 1 98.88 92 ILE A N 1
ATOM 719 C CA . ILE A 1 92 ? 4.168 18.031 14.242 1 98.88 92 ILE A CA 1
ATOM 720 C C . ILE A 1 92 ? 3.039 18.406 13.289 1 98.88 92 ILE A C 1
ATOM 722 O O . ILE A 1 92 ? 2.178 17.594 12.977 1 98.88 92 ILE A O 1
ATOM 726 N N . ALA A 1 93 ? 3.07 19.672 12.82 1 98.88 93 ALA A N 1
ATOM 727 C CA . ALA A 1 93 ? 2.062 20.094 11.859 1 98.88 93 ALA A CA 1
ATOM 728 C C . ALA A 1 93 ? 2.115 19.25 10.594 1 98.88 93 ALA A C 1
ATOM 730 O O . ALA A 1 93 ? 1.076 18.828 10.07 1 98.88 93 ALA A O 1
ATOM 731 N N . GLY A 1 94 ? 3.312 19.016 10.102 1 98.81 94 GLY A N 1
ATOM 732 C CA . GLY A 1 94 ? 3.473 18.156 8.938 1 98.81 94 GLY A CA 1
ATOM 733 C C . GLY A 1 94 ? 2.986 16.75 9.172 1 98.81 94 GLY A C 1
ATOM 734 O O . GLY A 1 94 ? 2.338 16.156 8.312 1 98.81 94 GLY A O 1
ATOM 735 N N . LEU A 1 95 ? 3.242 16.188 10.336 1 98.81 95 LEU A N 1
ATOM 736 C CA . LEU A 1 95 ? 2.869 14.828 10.703 1 98.81 95 LEU A CA 1
ATOM 737 C C . LEU A 1 95 ? 1.353 14.68 10.773 1 98.81 95 LEU A C 1
ATOM 739 O O . LEU A 1 95 ? 0.808 13.641 10.398 1 98.81 95 LEU A O 1
ATOM 743 N N . CYS A 1 96 ? 0.658 15.734 11.195 1 98.81 96 CYS A N 1
ATOM 744 C CA . CYS A 1 96 ? -0.739 15.594 11.594 1 98.81 96 CYS A CA 1
ATOM 745 C C . CYS A 1 96 ? -1.663 16.266 10.586 1 98.81 96 CYS A C 1
ATOM 747 O O . CYS A 1 96 ? -2.883 16.266 10.758 1 98.81 96 CYS A O 1
ATOM 749 N N . HIS A 1 97 ? -1.116 16.828 9.516 1 98.5 97 HIS A N 1
ATOM 750 C CA . HIS A 1 97 ? -1.904 17.656 8.602 1 98.5 97 HIS A CA 1
ATOM 751 C C . HIS A 1 97 ? -2.994 16.828 7.922 1 98.5 97 HIS A C 1
ATOM 753 O O . HIS A 1 97 ? -4.035 17.359 7.543 1 98.5 97 HIS A O 1
ATOM 759 N N . ASP A 1 98 ? -2.799 15.492 7.836 1 97.88 98 ASP A N 1
ATOM 760 C CA . ASP A 1 98 ? -3.693 14.633 7.066 1 97.88 98 ASP A CA 1
ATOM 761 C C . ASP A 1 98 ? -4.531 13.75 7.984 1 97.88 98 ASP A C 1
ATOM 763 O O . ASP A 1 98 ? -5.164 12.797 7.531 1 97.88 98 ASP A O 1
ATOM 767 N N . LEU A 1 99 ? -4.625 14.039 9.273 1 98.56 99 LEU A N 1
ATOM 768 C CA . LEU A 1 99 ? -5.32 13.203 10.25 1 98.56 99 LEU A CA 1
ATOM 769 C C . LEU A 1 99 ? -6.805 13.109 9.922 1 98.56 99 LEU A C 1
ATOM 771 O O . LEU A 1 99 ? -7.457 12.117 10.266 1 98.56 99 LEU A O 1
ATOM 775 N N . GLY A 1 100 ? -7.285 14.07 9.227 1 98.19 100 GLY A N 1
ATOM 776 C CA . GLY A 1 100 ? -8.727 14.211 9.086 1 98.19 100 GLY A CA 1
ATOM 777 C C . GLY A 1 100 ? -9.273 13.516 7.855 1 98.19 100 GLY A C 1
ATOM 778 O O . GLY A 1 100 ? -10.484 13.5 7.629 1 98.19 100 GLY A O 1
ATOM 779 N N . HIS A 1 101 ? -8.438 12.875 7.043 1 98.25 101 HIS A N 1
ATOM 780 C CA . HIS A 1 101 ? -8.922 12.188 5.855 1 98.25 101 HIS A CA 1
ATOM 781 C C . HIS A 1 101 ? -9.781 10.984 6.227 1 98.25 101 HIS A C 1
ATOM 783 O O . HIS A 1 101 ? -9.477 10.273 7.195 1 98.25 101 HIS A O 1
ATOM 789 N N . GLY A 1 102 ? -10.875 10.789 5.5 1 97.94 102 GLY A N 1
ATOM 790 C CA . GLY A 1 102 ? -11.734 9.625 5.672 1 97.94 102 GLY A CA 1
ATOM 791 C C . GLY A 1 102 ? -11.445 8.516 4.68 1 97.94 102 GLY A C 1
ATOM 792 O O . GLY A 1 102 ? -10.406 8.531 4.012 1 97.94 102 GLY A O 1
ATOM 793 N N . PRO A 1 103 ? -12.359 7.508 4.625 1 98 103 PRO A N 1
ATOM 794 C CA . PRO A 1 103 ? -12.156 6.371 3.721 1 98 103 PRO A CA 1
ATOM 795 C C . PRO A 1 103 ? -11.914 6.805 2.277 1 98 103 PRO A C 1
ATOM 797 O O . PRO A 1 103 ? -12.656 7.637 1.747 1 98 103 PRO A O 1
ATOM 800 N N . PHE A 1 104 ? -10.859 6.316 1.672 1 97.44 104 PHE A N 1
ATOM 801 C CA . PHE A 1 104 ? -10.469 6.562 0.289 1 97.44 104 PHE A CA 1
ATOM 802 C C . PHE A 1 104 ? -10.133 8.031 0.075 1 97.44 104 PHE A C 1
ATOM 804 O O . PHE A 1 104 ? -10.344 8.57 -1.013 1 97.44 104 PHE A O 1
ATOM 811 N N . SER A 1 105 ? -9.734 8.719 1.16 1 96 105 SER A N 1
ATOM 812 C CA . SER A 1 105 ? -9.117 10.039 1.144 1 96 105 SER A CA 1
ATOM 813 C C . SER A 1 105 ? -10.07 11.086 0.592 1 96 105 SER A C 1
ATOM 815 O O . SER A 1 105 ? -11.141 11.32 1.154 1 96 105 SER A O 1
ATOM 817 N N . HIS A 1 106 ? -9.812 11.664 -0.588 1 91.62 106 HIS A N 1
ATOM 818 C CA . HIS A 1 106 ? -10.547 12.828 -1.082 1 91.62 106 HIS A CA 1
ATOM 819 C C . HIS A 1 106 ? -11.961 12.453 -1.506 1 91.62 106 HIS A C 1
ATOM 821 O O . HIS A 1 106 ? -12.859 13.297 -1.498 1 91.62 106 HIS A O 1
ATOM 827 N N . LEU A 1 107 ? -12.109 11.219 -1.806 1 93.31 107 LEU A N 1
ATOM 828 C CA . LEU A 1 107 ? -13.453 10.742 -2.135 1 93.31 107 LEU A CA 1
ATOM 829 C C . LEU A 1 107 ? -14.43 11.039 -1.002 1 93.31 107 LEU A C 1
ATOM 831 O O . LEU A 1 107 ? -15.578 11.422 -1.251 1 93.31 107 LEU A O 1
ATOM 835 N N . PHE A 1 108 ? -14.031 10.914 0.193 1 96.12 108 PHE A N 1
ATOM 836 C CA . PHE A 1 108 ? -14.898 11.023 1.361 1 96.12 108 PHE A CA 1
ATOM 837 C C . PHE A 1 108 ? -15.391 12.453 1.54 1 96.12 108 PHE A C 1
ATOM 839 O O . PHE A 1 108 ? -16.594 12.688 1.689 1 96.12 108 PHE A O 1
ATOM 846 N N . ASP A 1 109 ? -14.516 13.469 1.516 1 92.19 109 ASP A N 1
ATOM 847 C CA . ASP A 1 109 ? -14.906 14.844 1.798 1 92.19 109 ASP A CA 1
ATOM 848 C C . ASP A 1 109 ? -15.422 15.531 0.539 1 92.19 109 ASP A C 1
ATOM 850 O O . ASP A 1 109 ? -16.297 16.406 0.614 1 92.19 109 ASP A O 1
ATOM 854 N N . ALA A 1 110 ? -14.984 15.109 -0.649 1 89.94 110 ALA A N 1
ATOM 855 C CA . ALA A 1 110 ? -15.305 15.852 -1.865 1 89.94 110 ALA A CA 1
ATOM 856 C C . ALA A 1 110 ? -16.547 15.273 -2.551 1 89.94 110 ALA A C 1
ATOM 858 O O . ALA A 1 110 ? -17.234 15.984 -3.279 1 89.94 110 ALA A O 1
ATOM 859 N N . MET A 1 111 ? -16.812 14.008 -2.352 1 91.25 111 MET A N 1
ATOM 860 C CA . MET A 1 111 ? -17.891 13.383 -3.1 1 91.25 111 MET A CA 1
ATOM 861 C C . MET A 1 111 ? -18.953 12.836 -2.156 1 91.25 111 MET A C 1
ATOM 863 O O . MET A 1 111 ? -20.141 13.133 -2.311 1 91.25 111 MET A O 1
ATOM 867 N N . PHE A 1 112 ? -18.594 12.133 -1.171 1 96.88 112 PHE A N 1
ATOM 868 C CA . PHE A 1 112 ? -19.547 11.422 -0.321 1 96.88 112 PHE A CA 1
ATOM 869 C C . PHE A 1 112 ? -20.25 12.383 0.63 1 96.88 112 PHE A C 1
ATOM 871 O O . PHE A 1 112 ? -21.469 12.484 0.631 1 96.88 112 PHE A O 1
ATOM 878 N N . ILE A 1 113 ? -19.484 13.148 1.403 1 96.56 113 ILE A N 1
ATOM 879 C CA . ILE A 1 113 ? -20.047 13.961 2.479 1 96.56 113 ILE A CA 1
ATOM 880 C C . ILE A 1 113 ? -20.984 15.023 1.896 1 96.56 113 ILE A C 1
ATOM 882 O O . ILE A 1 113 ? -22.094 15.219 2.393 1 96.56 113 ILE A O 1
ATOM 886 N N . PRO A 1 114 ? -20.562 15.672 0.811 1 93.56 114 PRO A N 1
ATOM 887 C CA . PRO A 1 114 ? -21.469 16.688 0.282 1 93.56 114 PRO A CA 1
ATOM 888 C C . PRO A 1 114 ? -22.828 16.125 -0.119 1 93.56 114 PRO A C 1
ATOM 890 O O . PRO A 1 114 ? -23.844 16.812 -0.029 1 93.56 114 PRO A O 1
ATOM 893 N N . ARG A 1 115 ? -22.891 14.914 -0.528 1 93.56 115 ARG A N 1
ATOM 894 C CA . ARG A 1 115 ? -24.141 14.273 -0.946 1 93.56 115 ARG A CA 1
ATOM 895 C C . ARG A 1 115 ? -24.859 13.648 0.244 1 93.56 115 ARG A C 1
ATOM 897 O O . ARG A 1 115 ? -26.094 13.656 0.304 1 93.56 115 ARG A O 1
ATOM 904 N N . ALA A 1 116 ? -24.109 13.094 1.171 1 96.62 116 ALA A N 1
ATOM 905 C CA . ALA A 1 116 ? -24.688 12.438 2.338 1 96.62 116 ALA A CA 1
ATOM 906 C C . ALA A 1 116 ? -25.203 13.461 3.346 1 96.62 116 ALA A C 1
ATOM 908 O O . ALA A 1 116 ? -26.172 13.203 4.07 1 96.62 116 ALA A O 1
ATOM 909 N N . ARG A 1 117 ? -24.531 14.594 3.391 1 95.44 117 ARG A N 1
ATOM 910 C CA . ARG A 1 117 ? -24.875 15.68 4.301 1 95.44 117 ARG A CA 1
ATOM 911 C C . ARG A 1 117 ? -24.891 17.016 3.57 1 95.44 117 ARG A C 1
ATOM 913 O O . ARG A 1 117 ? -24.031 17.875 3.824 1 95.44 117 ARG A O 1
ATOM 920 N N . PRO A 1 118 ? -25.953 17.188 2.852 1 91.81 118 PRO A N 1
ATOM 921 C CA . PRO A 1 118 ? -26.016 18.438 2.078 1 91.81 118 PRO A CA 1
ATOM 922 C C . PRO A 1 118 ? -26.016 19.672 2.961 1 91.81 118 PRO A C 1
ATOM 924 O O . PRO A 1 118 ? -26.656 19.688 4.02 1 91.81 118 PRO A O 1
ATOM 927 N N . GLY A 1 119 ? -25.266 20.672 2.635 1 87.75 119 GLY A N 1
ATOM 928 C CA . GLY A 1 119 ? -25.219 21.938 3.357 1 87.75 119 GLY A CA 1
ATOM 929 C C . GLY A 1 119 ? -24.062 22.016 4.332 1 87.75 119 GLY A C 1
ATOM 930 O O . GLY A 1 119 ? -23.781 23.094 4.875 1 87.75 119 GLY A O 1
ATOM 931 N N . THR A 1 120 ? -23.453 20.906 4.52 1 87.88 120 THR A N 1
ATOM 932 C CA . THR A 1 120 ? -22.297 20.906 5.418 1 87.88 120 THR A CA 1
ATOM 933 C C . THR A 1 120 ? -21.031 21.297 4.668 1 87.88 120 THR A C 1
ATOM 935 O O . THR A 1 120 ? -20.797 20.844 3.549 1 87.88 120 THR A O 1
ATOM 938 N N . GLU A 1 121 ? -20.312 22.266 5.242 1 86.19 121 GLU A N 1
ATOM 939 C CA . GLU A 1 121 ? -19 22.609 4.695 1 86.19 121 GLU A CA 1
ATOM 940 C C . GLU A 1 121 ? -17.891 21.844 5.41 1 86.19 121 GLU A C 1
ATOM 942 O O . GLU A 1 121 ? -17.188 22.422 6.25 1 86.19 121 GLU A O 1
ATOM 947 N N . TRP A 1 122 ? -17.891 20.641 5.285 1 90.94 122 TRP A N 1
ATOM 948 C CA . TRP A 1 122 ? -16.922 19.797 5.969 1 90.94 122 TRP A CA 1
ATOM 949 C C . TRP A 1 122 ? -15.773 19.406 5.031 1 90.94 122 TRP A C 1
ATOM 951 O O . TRP A 1 122 ? -16 19.016 3.889 1 90.94 122 TRP A O 1
ATOM 961 N N . ARG A 1 123 ? -14.547 19.578 5.453 1 91.25 123 ARG A N 1
ATOM 962 C CA . ARG A 1 123 ? -13.344 19.203 4.723 1 91.25 123 ARG A CA 1
ATOM 963 C C . ARG A 1 123 ? -12.375 18.453 5.621 1 91.25 123 ARG A C 1
ATOM 965 O O . ARG A 1 123 ? -12.406 18.594 6.844 1 91.25 123 ARG A O 1
ATOM 972 N N . HIS A 1 124 ? -11.516 17.641 5.023 1 93.12 124 HIS A N 1
ATOM 973 C CA . HIS A 1 124 ? -10.562 16.859 5.801 1 93.12 124 HIS A CA 1
ATOM 974 C C . HIS A 1 124 ? -9.617 17.766 6.582 1 93.12 124 HIS A C 1
ATOM 976 O O . HIS A 1 124 ? -9.117 17.375 7.641 1 93.12 124 HIS A O 1
ATOM 982 N N . GLU A 1 125 ? -9.367 19 6.117 1 91.88 125 GLU A N 1
ATOM 983 C CA . GLU A 1 125 ? -8.477 19.922 6.816 1 91.88 125 GLU A CA 1
ATOM 984 C C . GLU A 1 125 ? -9.031 20.297 8.188 1 91.88 125 GLU A C 1
ATOM 986 O O . GLU A 1 125 ? -8.312 20.281 9.188 1 91.88 125 GLU A O 1
ATOM 991 N N . THR A 1 126 ? -10.297 20.656 8.219 1 92.5 126 THR A N 1
ATOM 992 C CA . THR A 1 126 ? -10.938 20.969 9.492 1 92.5 126 THR A CA 1
ATOM 993 C C . THR A 1 126 ? -11 19.734 10.391 1 92.5 126 THR A C 1
ATOM 995 O O . THR A 1 126 ? -10.812 19.844 11.602 1 92.5 126 THR A O 1
ATOM 998 N N . ALA A 1 127 ? -11.297 18.625 9.766 1 95.88 127 ALA A N 1
ATOM 999 C CA . ALA A 1 127 ? -11.336 17.375 10.523 1 95.88 127 ALA A CA 1
ATOM 1000 C C . ALA A 1 127 ? -9.961 17.047 11.109 1 95.88 127 ALA A C 1
ATOM 1002 O O . ALA A 1 127 ? -9.867 16.453 12.188 1 95.88 127 ALA A O 1
ATOM 1003 N N . SER A 1 128 ? -8.898 17.422 10.391 1 98 128 SER A N 1
ATOM 1004 C CA . SER A 1 128 ? -7.551 17.172 10.898 1 98 128 SER A CA 1
ATOM 1005 C C . SER A 1 128 ? -7.309 17.953 12.195 1 98 128 SER A C 1
ATOM 1007 O O . SER A 1 128 ? -6.629 17.453 13.102 1 98 128 SER A O 1
ATOM 1009 N N . LEU A 1 129 ? -7.863 19.156 12.289 1 97.62 129 LEU A N 1
ATOM 1010 C CA . LEU A 1 129 ? -7.738 19.953 13.516 1 97.62 129 LEU A CA 1
ATOM 1011 C C . LEU A 1 129 ? -8.461 19.266 14.672 1 97.62 129 LEU A C 1
ATOM 1013 O O . LEU A 1 129 ? -7.898 19.125 15.758 1 97.62 129 LEU A O 1
ATOM 1017 N N . ASP A 1 130 ? -9.695 18.828 14.391 1 97.81 130 ASP A N 1
ATOM 1018 C CA . ASP A 1 130 ? -10.477 18.156 15.414 1 97.81 130 ASP A CA 1
ATOM 1019 C C . ASP A 1 130 ? -9.805 16.844 15.844 1 97.81 130 ASP A C 1
ATOM 1021 O O . ASP A 1 130 ? -9.758 16.531 17.031 1 97.81 130 ASP A O 1
ATOM 1025 N N . MET A 1 131 ? -9.336 16.109 14.906 1 98.62 131 MET A N 1
ATOM 1026 C CA . MET A 1 131 ? -8.688 14.844 15.211 1 98.62 131 MET A CA 1
ATOM 1027 C C . MET A 1 131 ? -7.398 15.062 15.992 1 98.62 131 MET A C 1
ATOM 1029 O O . MET A 1 131 ? -7.051 14.258 16.859 1 98.62 131 MET A O 1
ATOM 1033 N N . PHE A 1 132 ? -6.645 16.172 15.664 1 98.69 132 PHE A N 1
ATOM 1034 C CA . PHE A 1 132 ? -5.43 16.484 16.406 1 98.69 132 PHE A CA 1
ATOM 1035 C C . PHE A 1 132 ? -5.746 16.75 17.875 1 98.69 132 PHE A C 1
ATOM 1037 O O . PHE A 1 132 ? -5.062 16.25 18.766 1 98.69 132 PHE A O 1
ATOM 1044 N N . ASP A 1 133 ? -6.75 17.531 18.078 1 98.38 133 ASP A N 1
ATOM 1045 C CA . ASP A 1 133 ? -7.164 17.812 19.453 1 98.38 133 ASP A CA 1
ATOM 1046 C C . ASP A 1 133 ? -7.562 16.516 20.172 1 98.38 133 ASP A C 1
ATOM 1048 O O . ASP A 1 133 ? -7.164 16.297 21.328 1 98.38 133 ASP A O 1
ATOM 1052 N N . HIS A 1 134 ? -8.336 15.727 19.5 1 98.44 134 HIS A N 1
ATOM 1053 C CA . HIS A 1 134 ? -8.758 14.453 20.078 1 98.44 134 HIS A CA 1
ATOM 1054 C C . HIS A 1 134 ? -7.566 13.555 20.375 1 98.44 134 HIS A C 1
ATOM 1056 O O . HIS A 1 134 ? -7.512 12.922 21.438 1 98.44 134 HIS A O 1
ATOM 1062 N N . LEU A 1 135 ? -6.664 13.492 19.469 1 98.56 135 LEU A N 1
ATOM 1063 C CA . LEU A 1 135 ? -5.441 12.703 19.594 1 98.56 135 LEU A CA 1
ATOM 1064 C C . LEU A 1 135 ? -4.652 13.125 20.828 1 98.56 135 LEU A C 1
ATOM 1066 O O . LEU A 1 135 ? -4.238 12.273 21.625 1 98.56 135 LEU A O 1
ATOM 1070 N N . VAL A 1 136 ? -4.465 14.398 21.047 1 98.44 136 VAL A N 1
ATOM 1071 C CA . VAL A 1 136 ? -3.682 14.93 22.156 1 98.44 136 VAL A CA 1
ATOM 1072 C C . VAL A 1 136 ? -4.402 14.656 23.484 1 98.44 136 VAL A C 1
ATOM 1074 O O . VAL A 1 136 ? -3.793 14.18 24.438 1 98.44 136 VAL A O 1
ATOM 1077 N N . GLU A 1 137 ? -5.703 14.875 23.5 1 97.81 137 GLU A N 1
ATOM 1078 C CA . GLU A 1 137 ? -6.48 14.781 24.734 1 97.81 137 GLU A CA 1
ATOM 1079 C C . GLU A 1 137 ? -6.695 13.328 25.125 1 97.81 137 GLU A C 1
ATOM 1081 O O . GLU A 1 137 ? -6.484 12.961 26.297 1 97.81 137 GLU A O 1
ATOM 1086 N N . SER A 1 138 ? -7.094 12.508 24.172 1 97 138 SER A N 1
ATOM 1087 C CA . SER A 1 138 ? -7.473 11.133 24.469 1 97 138 SER A CA 1
ATOM 1088 C C . SER A 1 138 ? -6.254 10.289 24.844 1 97 138 SER A C 1
ATOM 1090 O O . SER A 1 138 ? -6.383 9.266 25.516 1 97 138 SER A O 1
ATOM 1092 N N . ASN A 1 139 ? -5.07 10.742 24.5 1 97.38 139 ASN A N 1
ATOM 1093 C CA . ASN A 1 139 ? -3.869 9.961 24.781 1 97.38 139 ASN A CA 1
ATOM 1094 C C . ASN A 1 139 ? -2.998 10.641 25.828 1 97.38 139 ASN A C 1
ATOM 1096 O O . ASN A 1 139 ? -1.877 10.203 26.094 1 97.38 139 ASN A O 1
ATOM 1100 N N . GLY A 1 140 ? -3.459 11.711 26.375 1 96.12 140 GLY A N 1
ATOM 1101 C CA . GLY A 1 140 ? -2.736 12.391 27.453 1 96.12 140 GLY A CA 1
ATOM 1102 C C . GLY A 1 140 ? -1.401 12.953 27 1 96.12 140 GLY A C 1
ATOM 1103 O O . GLY A 1 140 ? -0.405 12.852 27.719 1 96.12 140 GLY A O 1
ATOM 1104 N N . LEU A 1 141 ? -1.346 13.539 25.844 1 97.69 141 LEU A N 1
ATOM 1105 C CA . LEU A 1 141 ? -0.07 13.953 25.266 1 97.69 141 LEU A CA 1
ATOM 1106 C C . LEU A 1 141 ? 0.275 15.383 25.672 1 97.69 141 LEU A C 1
ATOM 1108 O O . LEU A 1 141 ? 1.396 15.844 25.453 1 97.69 141 LEU A O 1
ATOM 1112 N N . GLN A 1 142 ? -0.635 16.094 26.312 1 97.31 142 GLN A N 1
ATOM 1113 C CA . GLN A 1 142 ? -0.365 17.469 26.703 1 97.31 142 GLN A CA 1
ATOM 1114 C C . GLN A 1 142 ? 0.862 17.547 27.609 1 97.31 142 GLN A C 1
ATOM 1116 O O . GLN A 1 142 ? 1.759 18.359 27.375 1 97.31 142 GLN A O 1
ATOM 1121 N N . ASP A 1 143 ? 0.875 16.688 28.609 1 96.38 143 ASP A N 1
ATOM 1122 C CA . ASP A 1 143 ? 1.999 16.672 29.547 1 96.38 143 ASP A CA 1
ATOM 1123 C C . ASP A 1 143 ? 3.299 16.297 28.828 1 96.38 143 ASP A C 1
ATOM 1125 O O . ASP A 1 143 ? 4.355 16.859 29.125 1 96.38 143 ASP A O 1
ATOM 1129 N N . VAL A 1 144 ? 3.156 15.383 27.953 1 96.62 144 VAL A N 1
ATOM 1130 C CA . VAL A 1 144 ? 4.32 14.906 27.203 1 96.62 144 VAL A CA 1
ATOM 1131 C 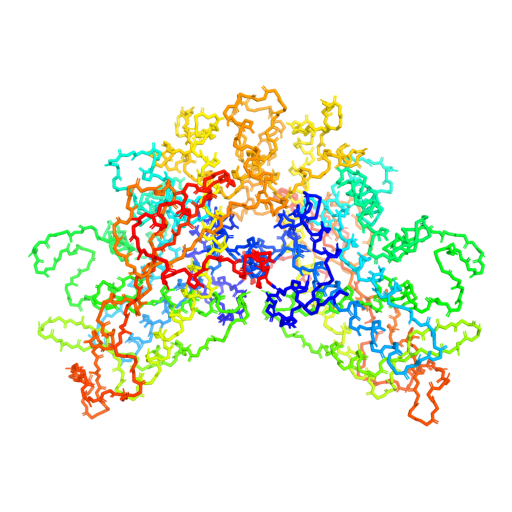C . VAL A 1 144 ? 4.867 16.031 26.328 1 96.62 144 VAL A C 1
ATOM 1133 O O . VAL A 1 144 ? 6.082 16.219 26.234 1 96.62 144 VAL A O 1
ATOM 1136 N N . MET A 1 145 ? 4.008 16.766 25.703 1 97.94 145 MET A N 1
ATOM 1137 C CA . MET A 1 145 ? 4.395 17.906 24.891 1 97.94 145 MET A CA 1
ATOM 1138 C C . MET A 1 145 ? 5.168 18.938 25.703 1 97.94 145 MET A C 1
ATOM 1140 O O . MET A 1 145 ? 6.195 19.453 25.266 1 97.94 145 MET A O 1
ATOM 1144 N N . GLU A 1 146 ? 4.719 19.188 26.891 1 97.69 146 GLU A N 1
ATOM 1145 C CA . GLU A 1 146 ? 5.391 20.141 27.766 1 97.69 146 GLU A CA 1
ATOM 1146 C C . GLU A 1 146 ? 6.734 19.609 28.25 1 97.69 146 GLU A C 1
ATOM 1148 O O . GLU A 1 146 ? 7.699 20.359 28.375 1 97.69 146 GLU A O 1
ATOM 1153 N N . GLN A 1 147 ? 6.746 18.344 28.516 1 96.62 147 GLN A N 1
ATOM 1154 C CA . GLN A 1 147 ? 7.992 17.703 28.938 1 96.62 147 GLN A CA 1
ATOM 1155 C C . GLN A 1 147 ? 9.07 17.844 27.859 1 96.62 147 GLN A C 1
ATOM 1157 O O . GLN A 1 147 ? 10.258 17.953 28.172 1 96.62 147 GLN A O 1
ATOM 1162 N N . TYR A 1 148 ? 8.602 17.906 26.656 1 95.81 148 TYR A N 1
ATOM 1163 C CA . TYR A 1 148 ? 9.57 18 25.562 1 95.81 148 TYR A CA 1
ATOM 1164 C C . TYR A 1 148 ? 9.773 19.453 25.156 1 95.81 148 TYR A C 1
ATOM 1166 O O . TYR A 1 148 ? 10.344 19.734 24.094 1 95.81 148 TYR A O 1
ATOM 1174 N N . GLY A 1 149 ? 9.227 20.422 25.938 1 96.19 149 GLY A N 1
ATOM 1175 C CA . GLY A 1 149 ? 9.633 21.812 25.781 1 96.19 149 GLY A CA 1
ATOM 1176 C C . GLY A 1 149 ? 8.594 22.656 25.078 1 96.19 149 GLY A C 1
ATOM 1177 O O . GLY A 1 149 ? 8.82 23.844 24.844 1 96.19 149 GLY A O 1
ATOM 1178 N N . LEU A 1 150 ? 7.508 22.109 24.719 1 98.12 150 LEU A N 1
ATOM 1179 C CA . LEU A 1 150 ? 6.457 22.922 24.125 1 98.12 150 LEU A CA 1
ATOM 1180 C C . LEU A 1 150 ? 5.758 23.781 25.172 1 98.12 150 LEU A C 1
ATOM 1182 O O . LEU A 1 150 ? 5.699 23.391 26.344 1 98.12 150 LEU A O 1
ATOM 1186 N N . ILE A 1 151 ? 5.316 24.922 24.766 1 98.12 151 ILE A N 1
ATOM 1187 C CA . ILE A 1 151 ? 4.566 25.812 25.625 1 98.12 151 ILE A CA 1
ATOM 1188 C C . ILE A 1 151 ? 3.102 25.844 25.188 1 98.12 151 ILE A C 1
ATOM 1190 O O . ILE A 1 151 ? 2.777 26.328 24.109 1 98.12 151 ILE A O 1
ATOM 1194 N N . LEU A 1 152 ? 2.264 25.375 26.062 1 96.75 152 LEU A N 1
ATOM 1195 C CA . LEU A 1 152 ? 0.839 25.297 25.75 1 96.75 152 LEU A CA 1
ATOM 1196 C C . LEU A 1 152 ? 0.071 26.406 26.469 1 96.75 152 LEU A C 1
ATOM 1198 O O . LEU A 1 152 ? 0.415 26.781 27.594 1 96.75 152 LEU A O 1
ATOM 1202 N N . PRO A 1 153 ? -0.88 26.969 25.781 1 96.69 153 PRO A N 1
ATOM 1203 C CA . PRO A 1 153 ? -1.518 26.484 24.562 1 96.69 153 PRO A CA 1
ATOM 1204 C C . PRO A 1 153 ? -0.912 27.094 23.297 1 96.69 153 PRO A C 1
ATOM 1206 O O . PRO A 1 153 ? -1.323 26.766 22.188 1 96.69 153 PRO A O 1
ATOM 1209 N N . GLU A 1 154 ? 0.044 27.922 23.453 1 97.19 154 GLU A N 1
ATOM 1210 C CA . GLU A 1 154 ? 0.602 28.688 22.328 1 97.19 154 GLU A CA 1
ATOM 1211 C C . GLU A 1 154 ? 1.058 27.781 21.203 1 97.19 154 GLU A C 1
ATOM 1213 O O . GLU A 1 154 ? 0.72 28 20.047 1 97.19 154 GLU A O 1
ATOM 1218 N N . ASP A 1 155 ? 1.84 26.781 21.516 1 98.31 155 ASP A N 1
ATOM 1219 C CA . ASP A 1 155 ? 2.391 25.891 20.5 1 98.31 155 ASP A CA 1
ATOM 1220 C C . ASP A 1 155 ? 1.293 25.031 19.859 1 98.31 155 ASP A C 1
ATOM 1222 O O . ASP A 1 155 ? 1.363 24.719 18.672 1 98.31 155 ASP A O 1
ATOM 1226 N N . ARG A 1 156 ? 0.327 24.641 20.625 1 98 156 ARG A N 1
ATOM 1227 C CA . ARG A 1 156 ? -0.799 23.906 20.062 1 98 156 ARG A CA 1
ATOM 1228 C C . ARG A 1 156 ? -1.545 24.75 19.031 1 98 156 ARG A C 1
ATOM 1230 O O . ARG A 1 156 ? -1.936 24.234 17.984 1 98 156 ARG A O 1
ATOM 1237 N N . THR A 1 157 ? -1.759 25.984 19.375 1 97.44 157 THR A N 1
ATOM 1238 C CA . THR A 1 157 ? -2.395 26.922 18.453 1 97.44 157 THR A CA 1
ATOM 1239 C C . THR A 1 157 ? -1.559 27.078 17.188 1 97.44 157 THR A C 1
ATOM 1241 O O . THR A 1 157 ? -2.092 27.031 16.062 1 97.44 157 THR A O 1
ATOM 1244 N N . PHE A 1 158 ? -0.277 27.266 17.359 1 97.94 158 PHE A N 1
ATOM 1245 C CA . PHE A 1 158 ? 0.644 27.422 16.25 1 97.94 158 PHE A CA 1
ATOM 1246 C C . PHE A 1 158 ? 0.584 26.219 15.32 1 97.94 158 PHE A C 1
ATOM 1248 O O . PHE A 1 158 ? 0.476 26.359 14.102 1 97.94 158 PHE A O 1
ATOM 1255 N N . ILE A 1 159 ? 0.636 24.984 15.867 1 98.56 159 ILE A N 1
ATOM 1256 C CA . ILE A 1 159 ? 0.59 23.734 15.109 1 98.56 159 ILE A CA 1
ATOM 1257 C C . ILE A 1 159 ? -0.703 23.672 14.305 1 98.56 159 ILE A C 1
ATOM 1259 O O . ILE A 1 159 ? -0.675 23.406 13.102 1 98.56 159 ILE A O 1
ATOM 1263 N N . LYS A 1 160 ? -1.804 23.953 14.922 1 97.88 160 LYS A N 1
ATOM 1264 C CA . LYS A 1 160 ? -3.107 23.859 14.273 1 97.88 160 LYS A CA 1
ATOM 1265 C C . LYS A 1 160 ? -3.219 24.875 13.133 1 97.88 160 LYS A C 1
ATOM 1267 O O . LYS A 1 160 ? -3.775 24.578 12.078 1 97.88 160 LYS A O 1
ATOM 1272 N N . GLU A 1 161 ? -2.656 26.062 13.359 1 96.62 161 GLU A N 1
ATOM 1273 C CA . GLU A 1 161 ? -2.711 27.109 12.352 1 96.62 161 GLU A CA 1
ATOM 1274 C C . GLU A 1 161 ? -1.914 26.719 11.109 1 96.62 161 GLU A C 1
ATOM 1276 O O . GLU A 1 161 ? -2.277 27.094 9.984 1 96.62 161 GLU A O 1
ATOM 1281 N N . MET A 1 162 ? -0.834 26 11.305 1 97.12 162 MET A N 1
ATOM 1282 C CA . MET A 1 162 ? -0.016 25.562 10.172 1 97.12 162 MET A CA 1
ATOM 1283 C C . MET A 1 162 ? -0.702 24.453 9.398 1 97.12 162 MET A C 1
ATOM 1285 O O . MET A 1 162 ? -0.438 24.25 8.211 1 97.12 162 MET A O 1
ATOM 1289 N N . ILE A 1 163 ? -1.572 23.672 10.086 1 96.81 163 ILE A N 1
ATOM 1290 C CA . ILE A 1 163 ? -2.332 22.625 9.422 1 96.81 163 ILE A CA 1
ATOM 1291 C C . ILE A 1 163 ? -3.426 23.234 8.555 1 96.81 163 ILE A C 1
ATOM 1293 O O . ILE A 1 163 ? -3.535 22.938 7.367 1 96.81 163 ILE A O 1
ATOM 1297 N N . HIS A 1 164 ? -4.191 24.062 9.211 1 92.62 164 HIS A N 1
ATOM 1298 C CA . HIS A 1 164 ? -5.277 24.719 8.492 1 92.62 164 HIS A CA 1
ATOM 1299 C C . HIS A 1 164 ? -5.766 25.953 9.234 1 92.62 164 HIS A C 1
ATOM 1301 O O . HIS A 1 164 ? -5.828 25.953 10.469 1 92.62 164 HIS A O 1
ATOM 1307 N N . THR A 1 165 ? -5.984 27.016 8.531 1 83.12 165 THR A N 1
ATOM 1308 C CA . THR A 1 165 ? -6.586 28.219 9.117 1 83.12 165 THR A CA 1
ATOM 1309 C C . THR A 1 165 ? -7.762 28.688 8.273 1 83.12 165 THR A C 1
ATOM 1311 O O . THR A 1 165 ? -7.676 28.75 7.043 1 83.12 165 THR A O 1
ATOM 1314 N N . ASP A 1 166 ? -8.898 28.688 8.93 1 66.31 166 ASP A N 1
ATOM 1315 C CA . ASP A 1 166 ? -10.078 29.219 8.258 1 66.31 166 ASP A CA 1
ATOM 1316 C C . ASP A 1 166 ? -10.102 30.734 8.312 1 66.31 166 ASP A C 1
ATOM 1318 O O . ASP A 1 166 ? -11.102 31.359 7.973 1 66.31 166 ASP A O 1
ATOM 1322 N N . ASN A 1 167 ? -9.172 31.359 8.898 1 63.03 167 ASN A N 1
ATOM 1323 C CA . ASN A 1 167 ? -9.297 32.75 9.273 1 63.03 167 ASN A CA 1
ATOM 1324 C C . ASN A 1 167 ? -9.445 33.656 8.047 1 63.03 167 ASN A C 1
ATOM 1326 O O . ASN A 1 167 ? -8.531 33.75 7.219 1 63.03 167 ASN A O 1
ATOM 1330 N N . ASN A 1 168 ? -10.734 33.875 7.719 1 56.41 168 ASN A N 1
ATOM 1331 C CA . ASN A 1 168 ? -11.141 34.906 6.766 1 56.41 168 ASN A CA 1
ATOM 1332 C C . ASN A 1 168 ? -10.914 36.312 7.32 1 56.41 168 ASN A C 1
ATOM 1334 O O . ASN A 1 168 ? -11.531 37.25 6.855 1 56.41 168 ASN A O 1
ATOM 1338 N N . ASN A 1 169 ? -10.219 36.312 8.406 1 54.12 169 ASN A N 1
ATOM 1339 C CA . ASN A 1 169 ? -10.203 37.656 9.016 1 54.12 169 ASN A CA 1
ATOM 1340 C C . ASN A 1 169 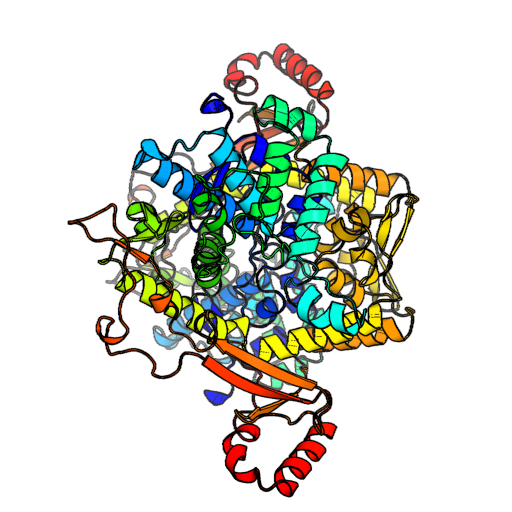? -9.352 38.625 8.203 1 54.12 169 ASN A C 1
ATOM 1342 O O . ASN A 1 169 ? -8.273 38.281 7.734 1 54.12 169 ASN A O 1
ATOM 1346 N N . ASP A 1 170 ? -9.977 39.656 7.805 1 57.41 170 ASP A N 1
ATOM 1347 C CA . ASP A 1 170 ? -9.461 40.812 7.074 1 57.41 170 ASP A CA 1
ATOM 1348 C C . ASP A 1 170 ? -8.289 41.438 7.816 1 57.41 170 ASP A C 1
ATOM 1350 O O . ASP A 1 170 ? -7.77 42.5 7.398 1 57.41 170 ASP A O 1
ATOM 1354 N N . GLN A 1 171 ? -7.941 40.844 8.961 1 63.06 171 GLN A N 1
ATOM 1355 C CA . GLN A 1 171 ? -6.863 41.5 9.695 1 63.06 171 GLN A CA 1
ATOM 1356 C C . GLN A 1 171 ? -5.512 41.219 9.039 1 63.06 171 GLN A C 1
ATOM 1358 O O . GLN A 1 171 ? -5.355 40.25 8.305 1 63.06 171 GLN A O 1
ATOM 1363 N N . GLU A 1 172 ? -4.531 42.094 9.266 1 73.69 172 GLU A N 1
ATOM 1364 C CA . GLU A 1 172 ? -3.211 42.094 8.648 1 73.69 172 GLU A CA 1
ATOM 1365 C C . GLU A 1 172 ? -2.455 40.812 8.977 1 73.69 172 GLU A C 1
ATOM 1367 O O . GLU A 1 172 ? -1.884 40.188 8.094 1 73.69 172 GLU A O 1
ATOM 1372 N N . TRP A 1 173 ? -2.414 40.375 10.359 1 86.31 173 TRP A N 1
ATOM 1373 C CA . TRP A 1 173 ? -1.852 39.094 10.773 1 86.31 173 TRP A CA 1
ATOM 1374 C C . TRP A 1 173 ? -2.861 38.312 11.586 1 86.31 173 TRP A C 1
ATOM 1376 O O . TRP A 1 173 ? -3.018 38.531 12.789 1 86.31 173 TRP A O 1
ATOM 1386 N N . PRO A 1 174 ? -3.512 37.344 11.078 1 85.38 174 PRO A N 1
ATOM 1387 C CA . PRO A 1 174 ? -4.668 36.688 11.695 1 85.38 174 PRO A CA 1
ATOM 1388 C C . PRO A 1 174 ? -4.273 35.531 12.594 1 85.38 174 PRO A C 1
ATOM 1390 O O . PRO A 1 174 ? -5.141 34.844 13.148 1 85.38 174 PRO A O 1
ATOM 1393 N N . TYR A 1 175 ? -2.961 35.312 12.852 1 91 175 TYR A N 1
ATOM 1394 C CA . TYR A 1 175 ? -2.529 34.125 13.57 1 91 175 TYR A CA 1
ATOM 1395 C C . TYR A 1 175 ? -2.123 34.469 15 1 91 175 TYR A C 1
ATOM 1397 O O . TYR A 1 175 ? -1.674 35.562 15.273 1 91 175 TYR A O 1
ATOM 1405 N N . GLU A 1 176 ? -2.264 33.594 15.891 1 92.5 176 GLU A N 1
ATOM 1406 C CA . GLU A 1 176 ? -1.978 33.812 17.312 1 92.5 176 GLU A CA 1
ATOM 1407 C C . GLU A 1 176 ? -0.753 33 17.75 1 92.5 176 GLU A C 1
ATOM 1409 O O . GLU A 1 176 ? -0.083 33.375 18.719 1 92.5 176 GLU A O 1
ATOM 1414 N N . GLY A 1 177 ? -0.451 31.953 17.047 1 95 177 GLY A N 1
ATOM 1415 C CA . GLY A 1 177 ? 0.582 31.031 17.484 1 95 177 GLY A CA 1
ATOM 1416 C C . GLY A 1 177 ? 1.971 31.641 17.484 1 95 177 GLY A C 1
ATOM 1417 O O . GLY A 1 177 ? 2.785 31.344 18.359 1 95 177 GLY A O 1
ATOM 1418 N N . ARG A 1 178 ? 2.193 32.438 16.5 1 96.06 178 ARG A N 1
ATOM 1419 C CA . ARG A 1 178 ? 3.449 33.156 16.391 1 96.06 178 ARG A CA 1
ATOM 1420 C C . ARG A 1 178 ? 3.213 34.594 15.867 1 96.06 178 ARG A C 1
ATOM 1422 O O . ARG A 1 178 ? 2.193 34.844 15.227 1 96.06 178 ARG A O 1
ATOM 1429 N N . THR A 1 179 ? 4.223 35.406 16.156 1 94.19 179 THR A N 1
ATOM 1430 C CA . THR A 1 179 ? 4.145 36.781 15.656 1 94.19 179 THR A CA 1
ATOM 1431 C C . THR A 1 179 ? 4.469 36.844 14.172 1 94.19 179 THR A C 1
ATOM 1433 O O . THR A 1 179 ? 4.969 35.875 13.594 1 94.19 179 THR A O 1
ATOM 1436 N N . GLU A 1 180 ? 4.184 37.906 13.602 1 93 180 GLU A N 1
ATOM 1437 C CA . GLU A 1 180 ? 4.285 38.125 12.156 1 93 180 GLU A CA 1
ATOM 1438 C C . GLU A 1 180 ? 5.727 37.969 11.68 1 93 180 GLU A C 1
ATOM 1440 O O . GLU A 1 180 ? 5.961 37.625 10.516 1 93 180 GLU A O 1
ATOM 1445 N N . ASP A 1 181 ? 6.703 38.25 12.516 1 93.06 181 ASP A N 1
ATOM 1446 C CA . ASP A 1 181 ? 8.109 38.094 12.148 1 93.06 181 ASP A CA 1
ATOM 1447 C C . ASP A 1 181 ? 8.445 36.656 11.805 1 93.06 181 ASP A C 1
ATOM 1449 O O . ASP A 1 181 ? 9.469 36.375 11.172 1 93.06 181 ASP A O 1
ATOM 1453 N N . LYS A 1 182 ? 7.535 35.75 12.164 1 95.69 182 LYS A N 1
ATOM 1454 C CA . LYS A 1 182 ? 7.738 34.344 11.859 1 95.69 182 LYS A CA 1
ATOM 1455 C C . LYS A 1 182 ? 6.715 33.844 10.836 1 95.69 182 LYS A C 1
ATOM 1457 O O . LYS A 1 182 ? 6.398 32.656 10.789 1 95.69 182 LYS A O 1
ATOM 1462 N N . SER A 1 183 ? 6.223 34.75 10.008 1 94.19 183 SER A N 1
ATOM 1463 C CA . SER A 1 183 ? 5.172 34.469 9.039 1 94.19 183 SER A CA 1
ATOM 1464 C C . SER A 1 183 ? 5.605 33.344 8.078 1 94.19 183 SER A C 1
ATOM 1466 O O . SER A 1 183 ? 4.789 32.531 7.664 1 94.19 183 SER A O 1
ATOM 1468 N N . PHE A 1 184 ? 6.945 33.25 7.73 1 95.88 184 PHE A N 1
ATOM 1469 C CA . PHE A 1 184 ? 7.473 32.312 6.762 1 95.88 184 PHE A CA 1
ATOM 1470 C C . PHE A 1 184 ? 7.289 30.875 7.254 1 95.88 184 PHE A C 1
ATOM 1472 O O . PHE A 1 184 ? 7.23 29.938 6.449 1 95.88 184 PHE A O 1
ATOM 1479 N N . LEU A 1 185 ? 7.164 30.656 8.547 1 97.75 185 LEU A N 1
ATOM 1480 C CA . LEU A 1 185 ? 6.988 29.297 9.078 1 97.75 185 LEU A CA 1
ATOM 1481 C C . LEU A 1 185 ? 5.645 28.719 8.656 1 97.75 185 LEU A C 1
ATOM 1483 O O . LEU A 1 185 ? 5.516 27.5 8.492 1 97.75 185 LEU A O 1
ATOM 1487 N N . TYR A 1 186 ? 4.641 29.562 8.445 1 96.06 186 TYR A N 1
ATOM 1488 C CA . TYR A 1 186 ? 3.293 29.141 8.078 1 96.06 186 TYR A CA 1
ATOM 1489 C C . TYR A 1 186 ? 3.238 28.688 6.621 1 96.06 186 TYR A C 1
ATOM 1491 O O . TYR A 1 186 ? 2.24 28.125 6.176 1 96.06 186 TYR A O 1
ATOM 1499 N N . GLU A 1 187 ? 4.32 28.859 5.895 1 96 187 GLU A N 1
ATOM 1500 C CA . GLU A 1 187 ? 4.375 28.484 4.484 1 96 187 GLU A CA 1
ATOM 1501 C C . GLU A 1 187 ? 4.941 27.078 4.316 1 96 187 GLU A C 1
ATOM 1503 O O . GLU A 1 187 ? 4.875 26.5 3.225 1 96 187 GLU A O 1
ATOM 1508 N N . ILE A 1 188 ? 5.402 26.484 5.367 1 98 188 ILE A N 1
ATOM 1509 C CA . ILE A 1 188 ? 6.211 25.281 5.25 1 98 188 ILE A CA 1
ATOM 1510 C C . ILE A 1 188 ? 5.305 24.078 4.996 1 98 188 ILE A C 1
ATOM 1512 O O . ILE A 1 188 ? 5.551 23.281 4.078 1 98 188 ILE A O 1
ATOM 1516 N N . VAL A 1 189 ? 4.207 23.938 5.738 1 98 189 VAL A N 1
ATOM 1517 C CA . VAL A 1 189 ? 3.375 22.734 5.66 1 98 189 VAL A CA 1
ATOM 1518 C C . VAL A 1 189 ? 2.203 22.984 4.715 1 98 189 VAL A C 1
ATOM 1520 O O . VAL A 1 189 ? 1.884 22.141 3.877 1 98 189 VAL A O 1
ATOM 1523 N N . SER A 1 190 ? 1.544 24.078 4.863 1 94.31 190 SER A N 1
ATOM 1524 C CA . SER A 1 190 ? 0.431 24.5 4.023 1 94.31 190 SER A CA 1
ATOM 1525 C C . SER A 1 190 ? 0.588 25.953 3.59 1 94.31 190 SER A C 1
ATOM 1527 O O . SER A 1 190 ? 0.172 26.875 4.305 1 94.31 190 SER A O 1
ATOM 1529 N N . ASN A 1 191 ? 1.066 26.125 2.424 1 92.06 191 ASN A N 1
ATOM 1530 C CA . ASN A 1 191 ? 1.341 27.469 1.923 1 92.06 191 ASN A CA 1
ATOM 1531 C C . ASN A 1 191 ? 0.134 28.047 1.195 1 92.06 191 ASN A C 1
ATOM 1533 O O . ASN A 1 191 ? -0.123 27.703 0.038 1 92.06 191 ASN A O 1
ATOM 1537 N N . LYS A 1 192 ? -0.48 28.953 1.763 1 83.38 192 LYS A N 1
ATOM 1538 C CA . LYS A 1 192 ? -1.679 29.562 1.188 1 83.38 192 LYS A CA 1
ATOM 1539 C C . LYS A 1 192 ? -1.316 30.625 0.163 1 83.38 192 LYS A C 1
ATOM 1541 O O . LYS A 1 192 ? -2.156 31.031 -0.642 1 83.38 192 LYS A O 1
ATOM 1546 N N . GLU A 1 193 ? -0.066 31.031 0.207 1 80.25 193 GLU A N 1
ATOM 1547 C CA . GLU A 1 193 ? 0.378 32.125 -0.667 1 80.25 193 GLU A CA 1
ATOM 1548 C C . GLU A 1 193 ? 0.597 31.609 -2.094 1 80.25 193 GLU A C 1
ATOM 1550 O O . GLU A 1 193 ? 0.166 32.25 -3.053 1 80.25 193 GLU A O 1
ATOM 1555 N N . ASN A 1 194 ? 1.3 30.453 -2.205 1 82.31 194 ASN A N 1
ATOM 1556 C CA . ASN A 1 194 ? 1.63 30 -3.551 1 82.31 194 ASN A CA 1
ATOM 1557 C C . ASN A 1 194 ? 1.441 28.5 -3.699 1 82.31 194 ASN A C 1
ATOM 1559 O O . ASN A 1 194 ? 1.619 27.938 -4.789 1 82.31 194 ASN A O 1
ATOM 1563 N N . GLY A 1 195 ? 1.107 27.828 -2.646 1 87.25 195 GLY A N 1
ATOM 1564 C CA . GLY A 1 195 ? 0.79 26.422 -2.725 1 87.25 195 GLY A CA 1
ATOM 1565 C C . GLY A 1 195 ? 2.021 25.531 -2.75 1 87.25 195 GLY A C 1
ATOM 1566 O O . GLY A 1 195 ? 1.91 24.312 -2.873 1 87.25 195 GLY A O 1
ATOM 1567 N N . ILE A 1 196 ? 3.203 26.078 -2.645 1 90.69 196 ILE A N 1
ATOM 1568 C CA . ILE A 1 196 ? 4.438 25.312 -2.674 1 90.69 196 ILE A CA 1
ATOM 1569 C C . ILE A 1 196 ? 4.875 24.984 -1.248 1 90.69 196 ILE A C 1
ATOM 1571 O O . ILE A 1 196 ? 5.43 25.844 -0.553 1 90.69 196 ILE A O 1
ATOM 1575 N N . ASP A 1 197 ? 4.68 23.797 -0.9 1 95.44 197 ASP A N 1
ATOM 1576 C CA . ASP A 1 197 ? 4.977 23.391 0.47 1 95.44 197 ASP A CA 1
ATOM 1577 C C . ASP A 1 197 ? 5.473 21.953 0.52 1 95.44 197 ASP A C 1
ATOM 1579 O O . ASP A 1 197 ? 5.527 21.281 -0.508 1 95.44 197 ASP A O 1
ATOM 1583 N N . VAL A 1 198 ? 5.828 21.5 1.689 1 98.19 198 VAL A N 1
ATOM 1584 C CA . VAL A 1 198 ? 6.52 20.219 1.828 1 98.19 198 VAL A CA 1
ATOM 1585 C C . VAL A 1 198 ? 5.531 19.078 1.646 1 98.19 198 VAL A C 1
ATOM 1587 O O . VAL A 1 198 ? 5.926 17.938 1.352 1 98.19 198 VAL A O 1
ATOM 1590 N N . ASP A 1 199 ? 4.223 19.312 1.902 1 97.62 199 ASP A N 1
ATOM 1591 C CA . ASP A 1 199 ? 3.209 18.312 1.565 1 97.62 199 ASP A CA 1
ATOM 1592 C C . ASP A 1 199 ? 3.334 17.875 0.107 1 97.62 199 ASP A C 1
ATOM 1594 O O . ASP A 1 199 ? 3.4 16.688 -0.184 1 97.62 199 ASP A O 1
ATOM 1598 N N . LYS A 1 200 ? 3.443 18.844 -0.76 1 96.56 200 LYS A N 1
ATOM 1599 C CA . LYS A 1 200 ? 3.553 18.578 -2.191 1 96.56 200 LYS A CA 1
ATOM 1600 C C . LYS A 1 200 ? 4.883 17.922 -2.529 1 96.56 200 LYS A C 1
ATOM 1602 O O . LYS A 1 200 ? 4.949 17.062 -3.418 1 96.56 200 LYS A O 1
ATOM 1607 N N . PHE A 1 201 ? 5.926 18.391 -1.824 1 97.88 201 PHE A N 1
ATOM 1608 C CA . PHE A 1 201 ? 7.227 17.781 -2.08 1 97.88 201 PHE A CA 1
ATOM 1609 C C . PHE A 1 201 ? 7.168 16.281 -1.872 1 97.88 201 PHE A C 1
ATOM 1611 O O . PHE A 1 201 ? 7.66 15.508 -2.703 1 97.88 201 PHE A O 1
ATOM 1618 N N . ASP A 1 202 ? 6.543 15.891 -0.838 1 98.38 202 ASP A N 1
ATOM 1619 C CA . ASP A 1 202 ? 6.5 14.461 -0.531 1 98.38 202 ASP A CA 1
ATOM 1620 C C . ASP A 1 202 ? 5.602 13.719 -1.516 1 98.38 202 ASP A C 1
ATOM 1622 O O . ASP A 1 202 ? 6 12.688 -2.07 1 98.38 202 ASP A O 1
ATOM 1626 N N . TYR A 1 203 ? 4.301 14.172 -1.682 1 96.88 203 TYR A N 1
ATOM 1627 C CA . TYR A 1 203 ? 3.404 13.32 -2.451 1 96.88 203 TYR A CA 1
ATOM 1628 C C . TYR A 1 203 ? 3.771 13.336 -3.93 1 96.88 203 TYR A C 1
ATOM 1630 O O . TYR A 1 203 ? 3.48 12.383 -4.66 1 96.88 203 TYR A O 1
ATOM 1638 N N . PHE A 1 204 ? 4.477 14.391 -4.43 1 97.19 204 PHE A N 1
ATOM 1639 C CA . PHE A 1 204 ? 4.992 14.297 -5.789 1 97.19 204 PHE A CA 1
ATOM 1640 C C . PHE A 1 204 ? 5.996 13.164 -5.91 1 97.19 204 PHE A C 1
ATOM 1642 O O . PHE A 1 204 ? 5.914 12.352 -6.836 1 97.19 204 PHE A O 1
ATOM 1649 N N . ALA A 1 205 ? 6.934 13.148 -5 1 97.88 205 ALA A N 1
ATOM 1650 C CA . ALA A 1 205 ? 7.961 12.109 -5.031 1 97.88 205 ALA A CA 1
ATOM 1651 C C . ALA A 1 205 ? 7.359 10.734 -4.766 1 97.88 205 ALA A C 1
ATOM 1653 O O . ALA A 1 205 ? 7.648 9.773 -5.48 1 97.88 205 ALA A O 1
ATOM 1654 N N . ARG A 1 206 ? 6.52 10.633 -3.789 1 98.19 206 ARG A N 1
ATOM 1655 C CA . ARG A 1 206 ? 5.977 9.352 -3.334 1 98.19 206 ARG A CA 1
ATOM 1656 C C . ARG A 1 206 ? 4.969 8.797 -4.332 1 98.19 206 ARG A C 1
ATOM 1658 O O . ARG A 1 206 ? 4.984 7.605 -4.641 1 98.19 206 ARG A O 1
ATOM 1665 N N . ASP A 1 207 ? 4.016 9.617 -4.781 1 97.81 207 ASP A N 1
ATOM 1666 C CA . ASP A 1 207 ? 3.045 9.164 -5.773 1 97.81 207 ASP A CA 1
ATOM 1667 C C . ASP A 1 207 ? 3.74 8.719 -7.059 1 97.81 207 ASP A C 1
ATOM 1669 O O . ASP A 1 207 ? 3.385 7.688 -7.637 1 97.81 207 ASP A O 1
ATOM 1673 N N . CYS A 1 208 ? 4.73 9.508 -7.539 1 97.06 208 CYS A N 1
ATOM 1674 C CA . CYS A 1 208 ? 5.488 9.117 -8.719 1 97.06 208 CYS A CA 1
ATOM 1675 C C . CYS A 1 208 ? 6.18 7.773 -8.508 1 97.06 208 CYS A C 1
ATOM 1677 O O . CYS A 1 208 ? 6.172 6.918 -9.391 1 97.06 208 CYS A O 1
ATOM 1679 N N . TYR A 1 209 ? 6.754 7.625 -7.348 1 96.69 209 TYR A N 1
ATOM 1680 C CA . TYR A 1 209 ? 7.457 6.398 -6.984 1 96.69 209 TYR A CA 1
ATOM 1681 C C . TYR A 1 209 ? 6.535 5.191 -7.082 1 96.69 209 TYR A C 1
ATOM 1683 O O . TYR A 1 209 ? 6.895 4.172 -7.672 1 96.69 209 TYR A O 1
ATOM 1691 N N . HIS A 1 210 ? 5.355 5.277 -6.641 1 96.88 210 HIS A N 1
ATOM 1692 C CA . HIS A 1 210 ? 4.434 4.152 -6.555 1 96.88 210 HIS A CA 1
ATOM 1693 C C . HIS A 1 210 ? 3.713 3.93 -7.879 1 96.88 210 HIS A C 1
ATOM 1695 O O . HIS A 1 210 ? 3.359 2.797 -8.219 1 96.88 210 HIS A O 1
ATOM 1701 N N . LEU A 1 211 ? 3.516 4.953 -8.633 1 95.75 211 LEU A N 1
ATOM 1702 C CA . LEU A 1 211 ? 2.809 4.852 -9.898 1 95.75 211 LEU A CA 1
ATOM 1703 C C . LEU A 1 211 ? 3.77 4.504 -11.031 1 95.75 211 LEU A C 1
ATOM 1705 O O . LEU A 1 211 ? 3.34 4.199 -12.148 1 95.75 211 LEU A O 1
ATOM 1709 N N . GLY A 1 212 ? 5.051 4.523 -10.758 1 93.5 212 GLY A N 1
ATOM 1710 C CA . GLY A 1 212 ? 6.047 4.285 -11.797 1 93.5 212 GLY A CA 1
ATOM 1711 C C . GLY A 1 212 ? 6.176 5.438 -12.773 1 93.5 212 GLY A C 1
ATOM 1712 O O . GLY A 1 212 ? 6.336 5.223 -13.977 1 93.5 212 GLY A O 1
ATOM 1713 N N . LEU A 1 213 ? 5.992 6.648 -12.312 1 93.06 213 LEU A N 1
ATOM 1714 C CA . LEU A 1 213 ? 6.129 7.855 -13.117 1 93.06 213 LEU A CA 1
ATOM 1715 C C . LEU A 1 213 ? 7.418 8.602 -12.773 1 93.06 213 LEU A C 1
ATOM 1717 O O . LEU A 1 213 ? 7.918 8.484 -11.648 1 93.06 213 LEU A O 1
ATOM 1721 N N . PRO A 1 214 ? 7.926 9.266 -13.68 1 91.38 214 PRO A N 1
ATOM 1722 C CA . PRO A 1 214 ? 9.125 10.055 -13.375 1 91.38 214 PRO A CA 1
ATOM 1723 C C . PRO A 1 214 ? 8.82 11.281 -12.516 1 91.38 214 PRO A C 1
ATOM 1725 O O . PRO A 1 214 ? 7.781 11.93 -12.703 1 91.38 214 PRO A O 1
ATOM 1728 N N . ASN A 1 215 ? 9.609 11.5 -11.57 1 93.69 215 ASN A N 1
ATOM 1729 C CA . ASN A 1 215 ? 9.602 12.727 -10.773 1 93.69 215 ASN A CA 1
ATOM 1730 C C . ASN A 1 215 ? 10.789 13.625 -11.109 1 93.69 215 ASN A C 1
ATOM 1732 O O . ASN A 1 215 ? 11.898 13.383 -10.641 1 93.69 215 ASN A O 1
ATOM 1736 N N . ASN A 1 216 ? 10.5 14.688 -11.812 1 90.88 216 ASN A N 1
ATOM 1737 C CA . ASN A 1 216 ? 11.586 15.539 -12.281 1 90.88 216 ASN A CA 1
ATOM 1738 C C . ASN A 1 216 ? 11.844 16.688 -11.32 1 90.88 216 ASN A C 1
ATOM 1740 O O . ASN A 1 216 ? 12.797 17.453 -11.492 1 90.88 216 ASN A O 1
ATOM 1744 N N . PHE A 1 217 ? 11.008 16.891 -10.359 1 94.19 217 PHE A N 1
ATOM 1745 C CA . PHE A 1 217 ? 11.195 17.938 -9.367 1 94.19 217 PHE A CA 1
ATOM 1746 C C . PHE A 1 217 ? 12.148 17.469 -8.266 1 94.19 217 PHE A C 1
ATOM 1748 O O . PHE A 1 217 ? 11.922 16.438 -7.633 1 94.19 217 PHE A O 1
ATOM 1755 N N . ASP A 1 218 ? 13.172 18.172 -8.07 1 94.38 218 ASP A N 1
ATOM 1756 C CA . ASP A 1 218 ? 14.141 17.891 -7.02 1 94.38 218 ASP A CA 1
ATOM 1757 C C . ASP A 1 218 ? 13.875 18.734 -5.781 1 94.38 218 ASP A C 1
ATOM 1759 O O . ASP A 1 218 ? 14.398 19.844 -5.656 1 94.38 218 ASP A O 1
ATOM 1763 N N . HIS A 1 219 ? 13.219 18.188 -4.828 1 95.38 219 HIS A N 1
ATOM 1764 C CA . HIS A 1 219 ? 12.875 18.938 -3.631 1 95.38 219 HIS A CA 1
ATOM 1765 C C . HIS A 1 219 ? 14.102 19.188 -2.764 1 95.38 219 HIS A C 1
ATOM 1767 O O . HIS A 1 219 ? 14.117 20.125 -1.96 1 95.38 219 HIS A O 1
ATOM 1773 N N . CYS A 1 220 ? 15.148 18.375 -2.863 1 93.75 220 CYS A N 1
ATOM 1774 C CA . CYS A 1 220 ? 16.375 18.609 -2.096 1 93.75 220 CYS A CA 1
ATOM 1775 C C . CYS A 1 220 ? 17.047 19.906 -2.516 1 93.75 220 CYS A C 1
ATOM 1777 O O . CYS A 1 220 ? 17.578 20.641 -1.677 1 93.75 220 CYS A O 1
ATOM 1779 N N . ARG A 1 221 ? 17.031 20.156 -3.793 1 92.81 221 ARG A N 1
ATOM 1780 C CA . ARG A 1 221 ? 17.594 21.406 -4.301 1 92.81 221 ARG A CA 1
ATOM 1781 C C . ARG A 1 221 ? 16.812 22.609 -3.773 1 92.81 221 ARG A C 1
ATOM 1783 O O . ARG A 1 221 ? 17.406 23.641 -3.428 1 92.81 221 ARG A O 1
ATOM 1790 N N . PHE A 1 222 ? 15.531 22.5 -3.758 1 94.38 222 PHE A N 1
ATOM 1791 C CA . PHE A 1 222 ? 14.711 23.562 -3.189 1 94.38 222 PHE A CA 1
ATOM 1792 C C . PHE A 1 222 ? 15.109 23.844 -1.744 1 94.38 222 PHE A C 1
ATOM 1794 O O . PHE A 1 222 ? 15.305 24.984 -1.357 1 94.38 222 PHE A O 1
ATOM 1801 N N . LEU A 1 223 ? 15.25 22.797 -0.939 1 95.38 223 LEU A N 1
ATOM 1802 C CA . LEU A 1 223 ? 15.594 22.922 0.473 1 95.38 223 LEU A CA 1
ATOM 1803 C C . LEU A 1 223 ? 16.953 23.594 0.645 1 95.38 223 LEU A C 1
ATOM 1805 O O . LEU A 1 223 ? 17.141 24.406 1.56 1 95.38 223 LEU A O 1
ATOM 1809 N N . THR A 1 224 ? 17.797 23.281 -0.277 1 93.12 224 THR A N 1
ATOM 1810 C CA . THR A 1 224 ? 19.156 23.797 -0.198 1 93.12 224 THR A CA 1
ATOM 1811 C C . THR A 1 224 ? 19.188 25.297 -0.488 1 93.12 224 THR A C 1
ATOM 1813 O O . THR A 1 224 ? 19.953 26.031 0.145 1 93.12 224 THR A O 1
ATOM 1816 N N . PHE A 1 225 ? 18.375 25.781 -1.35 1 92.75 225 PHE A N 1
ATOM 1817 C CA . PHE A 1 225 ? 18.531 27.141 -1.833 1 92.75 225 PHE A CA 1
ATOM 1818 C C . PHE A 1 225 ? 17.438 28.047 -1.26 1 92.75 225 PHE A C 1
ATOM 1820 O O . PHE A 1 225 ? 17.484 29.266 -1.437 1 92.75 225 PHE A O 1
ATOM 1827 N N . ALA A 1 226 ? 16.469 27.469 -0.549 1 94.94 226 ALA A N 1
ATOM 1828 C CA . ALA A 1 226 ? 15.398 28.266 0.035 1 94.94 226 ALA A CA 1
ATOM 1829 C C . ALA A 1 226 ? 15.953 29.297 1.015 1 94.94 226 ALA A C 1
ATOM 1831 O O . ALA A 1 226 ? 16.891 29.016 1.771 1 94.94 226 ALA A O 1
ATOM 1832 N N . ARG A 1 227 ? 15.453 30.516 0.941 1 95.56 227 ARG A N 1
ATOM 1833 C CA . ARG A 1 227 ? 15.781 31.609 1.866 1 95.56 227 ARG A CA 1
ATOM 1834 C C . ARG A 1 227 ? 14.547 32.438 2.199 1 95.56 227 ARG A C 1
ATOM 1836 O O . ARG A 1 227 ? 13.578 32.438 1.443 1 95.56 227 ARG A O 1
ATOM 1843 N N . VAL A 1 228 ? 14.617 33.094 3.332 1 96.25 228 VAL A N 1
ATOM 1844 C CA . VAL A 1 228 ? 13.531 33.969 3.73 1 96.25 228 VAL A CA 1
ATOM 1845 C C . VAL A 1 228 ? 13.898 35.406 3.402 1 96.25 228 VAL A C 1
ATOM 1847 O O . VAL A 1 228 ? 14.977 35.875 3.764 1 96.25 228 VAL A O 1
ATOM 1850 N N . CYS A 1 229 ? 13.07 36.062 2.688 1 93.69 229 CYS A N 1
ATOM 1851 C CA . CYS A 1 229 ? 13.25 37.469 2.361 1 93.69 229 CYS A CA 1
ATOM 1852 C C . CYS A 1 229 ? 12.047 38.281 2.826 1 93.69 229 CYS A C 1
ATOM 1854 O O . CYS A 1 229 ? 10.961 37.75 3.029 1 93.69 229 CYS A O 1
ATOM 1856 N N . GLU A 1 230 ? 12.297 39.531 3.029 1 90.12 230 GLU A N 1
ATOM 1857 C CA . GLU A 1 230 ? 11.234 40.438 3.438 1 90.12 230 GLU A CA 1
ATOM 1858 C C . GLU A 1 230 ? 10.641 41.156 2.234 1 90.12 230 GLU A C 1
ATOM 1860 O O . GLU A 1 230 ? 11.383 41.719 1.411 1 90.12 230 GLU A O 1
ATOM 1865 N N . VAL A 1 231 ? 9.398 41 2.088 1 86.38 231 VAL A N 1
ATOM 1866 C CA . VAL A 1 231 ? 8.664 41.719 1.046 1 86.38 231 VAL A CA 1
ATOM 1867 C C . VAL A 1 231 ? 7.52 42.5 1.67 1 86.38 231 VAL A C 1
ATOM 1869 O O . VAL A 1 231 ? 6.582 41.938 2.229 1 86.38 231 VAL A O 1
ATOM 1872 N N . ASN A 1 232 ? 7.57 43.781 1.494 1 82.88 232 ASN A N 1
ATOM 1873 C CA . ASN A 1 232 ? 6.539 44.688 2.014 1 82.88 232 ASN A CA 1
ATOM 1874 C C . ASN A 1 232 ? 6.258 44.406 3.488 1 82.88 232 ASN A C 1
ATOM 1876 O O . ASN A 1 232 ? 5.098 44.281 3.891 1 82.88 232 ASN A O 1
ATOM 1880 N N . GLY A 1 233 ? 7.258 44.156 4.266 1 81.88 233 GLY A N 1
ATOM 1881 C CA . GLY A 1 233 ? 7.129 44.031 5.707 1 81.88 233 GLY A CA 1
ATOM 1882 C C . GLY A 1 233 ? 6.832 42.625 6.16 1 81.88 233 GLY A C 1
ATOM 1883 O O . GLY A 1 233 ? 6.777 42.344 7.363 1 81.88 233 GLY A O 1
ATOM 1884 N N . ARG A 1 234 ? 6.625 41.812 5.266 1 87.62 234 ARG A N 1
ATOM 1885 C CA . ARG A 1 234 ? 6.367 40.438 5.625 1 87.62 234 ARG A CA 1
ATOM 1886 C C . ARG A 1 234 ? 7.461 39.5 5.086 1 87.62 234 ARG A C 1
ATOM 1888 O O . ARG A 1 234 ? 8.062 39.812 4.051 1 87.62 234 ARG A O 1
ATOM 1895 N N . ARG A 1 235 ? 7.723 38.469 5.816 1 92.69 235 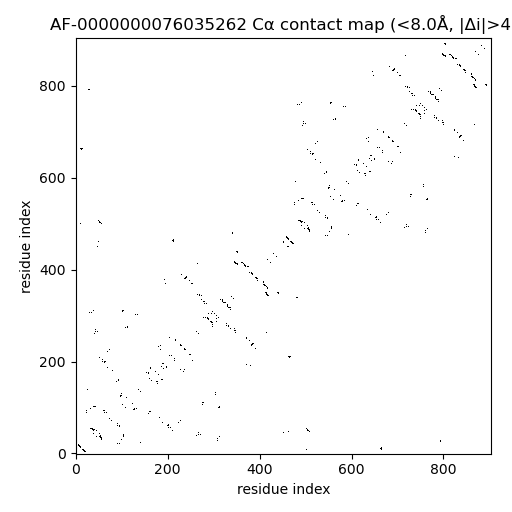ARG A N 1
ATOM 1896 C CA . ARG A 1 235 ? 8.781 37.531 5.453 1 92.69 235 ARG A CA 1
ATOM 1897 C C . ARG A 1 235 ? 8.211 36.344 4.707 1 92.69 235 ARG A C 1
ATOM 1899 O O . ARG A 1 235 ? 7.188 35.781 5.109 1 92.69 235 ARG A O 1
ATOM 1906 N N . TYR A 1 236 ? 8.836 36 3.598 1 93.5 236 TYR A N 1
ATOM 1907 C CA . TYR A 1 236 ? 8.406 34.875 2.76 1 93.5 236 TYR A CA 1
ATOM 1908 C C . TYR A 1 236 ? 9.578 33.969 2.432 1 93.5 236 TYR A C 1
ATOM 1910 O O . TYR A 1 236 ? 10.727 34.406 2.371 1 93.5 236 TYR A O 1
ATOM 1918 N N . ILE A 1 237 ? 9.242 32.688 2.283 1 94.81 237 ILE A N 1
ATOM 1919 C CA . ILE A 1 237 ? 10.242 31.75 1.744 1 94.81 237 ILE A CA 1
ATOM 1920 C C . ILE A 1 237 ? 10.406 32 0.247 1 94.81 237 ILE A C 1
ATOM 1922 O O . ILE A 1 237 ? 9.43 31.984 -0.506 1 94.81 237 ILE A O 1
ATOM 1926 N N . CYS A 1 238 ? 11.594 32.219 -0.181 1 93.38 238 CYS A N 1
ATOM 1927 C CA . CYS A 1 238 ? 11.898 32.562 -1.568 1 93.38 238 CYS A CA 1
ATOM 1928 C C . CYS A 1 238 ? 12.828 31.531 -2.184 1 93.38 238 CYS A C 1
ATOM 1930 O O . CYS A 1 238 ? 13.531 30.812 -1.464 1 93.38 238 CYS A O 1
ATOM 1932 N N . VAL A 1 239 ? 12.719 31.484 -3.484 1 90.25 239 VAL A N 1
ATOM 1933 C CA . VAL A 1 239 ? 13.516 30.516 -4.246 1 90.25 239 VAL A CA 1
ATOM 1934 C C . VAL A 1 239 ? 14.617 31.25 -5.004 1 90.25 239 VAL A C 1
ATOM 1936 O O . VAL A 1 239 ? 14.438 32.375 -5.441 1 90.25 239 VAL A O 1
ATOM 1939 N N . ARG A 1 240 ? 15.734 30.594 -5.082 1 89.94 240 ARG A N 1
ATOM 1940 C CA . ARG A 1 240 ? 16.812 31.188 -5.883 1 89.94 240 ARG A CA 1
ATOM 1941 C C . ARG A 1 240 ? 16.406 31.297 -7.348 1 89.94 240 ARG A C 1
ATOM 1943 O O . ARG A 1 240 ? 15.766 30.391 -7.891 1 89.94 240 ARG A O 1
ATOM 1950 N N . ASP A 1 241 ? 16.812 32.312 -8.008 1 86.25 241 ASP A N 1
ATOM 1951 C CA . ASP A 1 241 ? 16.422 32.562 -9.391 1 86.25 241 ASP A CA 1
ATOM 1952 C C . ASP A 1 241 ? 16.891 31.438 -10.312 1 86.25 241 ASP A C 1
ATOM 1954 O O . ASP A 1 241 ? 16.172 31.062 -11.242 1 86.25 241 ASP A O 1
ATOM 1958 N N . LYS A 1 242 ? 17.969 30.859 -10.078 1 85.25 242 LYS A N 1
ATOM 1959 C CA . LYS A 1 242 ? 18.516 29.797 -10.922 1 85.25 242 LYS A CA 1
ATOM 1960 C C . LYS A 1 242 ? 17.672 28.531 -10.836 1 85.25 242 LYS A C 1
ATOM 1962 O O . LYS A 1 242 ? 17.812 27.625 -11.664 1 85.25 242 LYS A O 1
ATOM 1967 N N . GLU A 1 243 ? 16.844 28.453 -9.789 1 88.38 243 GLU A N 1
ATOM 1968 C CA . GLU A 1 243 ? 16.047 27.25 -9.57 1 88.38 243 GLU A CA 1
ATOM 1969 C C . GLU A 1 243 ? 14.711 27.344 -10.312 1 88.38 243 GLU A C 1
ATOM 1971 O O . GLU A 1 243 ? 13.82 26.516 -10.102 1 88.38 243 GLU A O 1
ATOM 1976 N N . GLU A 1 244 ? 14.578 28.266 -11.133 1 83.88 244 GLU A N 1
ATOM 1977 C CA . GLU A 1 244 ? 13.344 28.453 -11.891 1 83.88 244 GLU A CA 1
ATOM 1978 C C . GLU A 1 244 ? 12.977 27.203 -12.672 1 83.88 244 GLU A C 1
ATOM 1980 O O . GLU A 1 244 ? 11.805 26.812 -12.711 1 83.88 244 GLU A O 1
ATOM 1985 N N . ASP A 1 245 ? 13.961 26.578 -13.281 1 82.94 245 ASP A N 1
ATOM 1986 C CA . ASP A 1 245 ? 13.719 25.359 -14.047 1 82.94 245 ASP A CA 1
ATOM 1987 C C . ASP A 1 245 ? 13.195 24.25 -13.141 1 82.94 245 ASP A C 1
ATOM 1989 O O . ASP A 1 245 ? 12.305 23.5 -13.539 1 82.94 245 ASP A O 1
ATOM 1993 N N . ASN A 1 246 ? 13.758 24.141 -12.047 1 90.31 246 ASN A N 1
ATOM 1994 C CA . ASN A 1 246 ? 13.32 23.141 -11.086 1 90.31 246 ASN A CA 1
ATOM 1995 C C . ASN A 1 246 ? 11.867 23.359 -10.672 1 90.31 246 ASN A C 1
ATOM 1997 O O . ASN A 1 246 ? 11.102 22.406 -10.547 1 90.31 246 ASN A O 1
ATOM 2001 N N . MET A 1 247 ? 11.492 24.594 -10.531 1 88.5 247 MET A N 1
ATOM 2002 C CA . MET A 1 247 ? 10.117 24.922 -10.164 1 88.5 247 MET A CA 1
ATOM 2003 C C . MET A 1 247 ? 9.164 24.594 -11.312 1 88.5 247 MET A C 1
ATOM 2005 O O . MET A 1 247 ? 8.047 24.125 -11.078 1 88.5 247 MET A O 1
ATOM 2009 N N . THR A 1 248 ? 9.609 24.875 -12.469 1 82.75 248 THR A N 1
ATOM 2010 C CA . THR A 1 248 ? 8.805 24.531 -13.641 1 82.75 248 THR A CA 1
ATOM 2011 C C . THR A 1 248 ? 8.562 23.031 -13.711 1 82.75 248 THR A C 1
ATOM 2013 O O . THR A 1 248 ? 7.461 22.594 -14.039 1 82.75 248 THR A O 1
ATOM 2016 N N . GLU A 1 249 ? 9.617 22.281 -13.406 1 87.56 249 GLU A N 1
ATOM 2017 C CA . GLU A 1 249 ? 9.492 20.828 -13.375 1 87.56 249 GLU A CA 1
ATOM 2018 C C . GLU A 1 249 ? 8.5 20.375 -12.312 1 87.56 249 GLU A C 1
ATOM 2020 O O . GLU A 1 249 ? 7.797 19.375 -12.492 1 87.56 249 GLU A O 1
ATOM 2025 N N . MET A 1 250 ? 8.477 21.094 -11.242 1 90.69 250 MET A N 1
ATOM 2026 C CA . MET A 1 250 ? 7.52 20.781 -10.188 1 90.69 250 MET A CA 1
ATOM 2027 C C . MET A 1 250 ? 6.09 20.891 -10.703 1 90.69 250 MET A C 1
ATOM 2029 O O . MET A 1 250 ? 5.273 19.984 -10.484 1 90.69 250 MET A O 1
ATOM 2033 N N . PHE A 1 251 ? 5.797 21.953 -11.344 1 84.12 251 PHE A N 1
ATOM 2034 C CA . PHE A 1 251 ? 4.449 22.188 -11.852 1 84.12 251 PHE A CA 1
ATOM 2035 C C . PHE A 1 251 ? 4.105 21.188 -12.945 1 84.12 251 PHE A C 1
ATOM 2037 O O . PHE A 1 251 ? 2.955 20.766 -13.062 1 84.12 251 PHE A O 1
ATOM 2044 N N . HIS A 1 252 ? 5.078 20.844 -13.695 1 82.62 252 HIS A N 1
ATOM 2045 C CA . HIS A 1 252 ? 4.871 19.812 -14.711 1 82.62 252 HIS A CA 1
ATOM 2046 C C . HIS A 1 252 ? 4.539 18.469 -14.078 1 82.62 252 HIS A C 1
ATOM 2048 O O . HIS A 1 252 ? 3.682 17.734 -14.57 1 82.62 252 HIS A O 1
ATOM 2054 N N . THR A 1 253 ? 5.293 18.141 -13.047 1 90.62 253 THR A N 1
ATOM 2055 C CA . THR A 1 253 ? 5.031 16.906 -12.32 1 90.62 253 THR A CA 1
ATOM 2056 C C . THR A 1 253 ? 3.6 16.891 -11.789 1 90.62 253 THR A C 1
ATOM 2058 O O . THR A 1 253 ? 2.914 15.875 -11.875 1 90.62 253 THR A O 1
ATOM 2061 N N . ARG A 1 254 ? 3.158 18 -11.266 1 88.81 254 ARG A N 1
ATOM 2062 C CA . ARG A 1 254 ? 1.786 18.109 -10.773 1 88.81 254 ARG A CA 1
ATOM 2063 C C . ARG A 1 254 ? 0.785 17.859 -11.898 1 88.81 254 ARG A C 1
ATOM 2065 O O . ARG A 1 254 ? -0.185 17.109 -11.711 1 88.81 254 ARG A O 1
ATOM 2072 N N . LEU A 1 255 ? 1.004 18.453 -12.977 1 82.06 255 LEU A N 1
ATOM 2073 C CA . LEU A 1 255 ? 0.111 18.297 -14.117 1 82.06 255 LEU A CA 1
ATOM 2074 C C . LEU A 1 255 ? 0.056 16.844 -14.586 1 82.06 255 LEU A C 1
ATOM 2076 O O . LEU A 1 255 ? -1.02 16.328 -14.898 1 82.06 255 LEU A O 1
ATOM 2080 N N . CYS A 1 256 ? 1.217 16.25 -14.641 1 85.25 256 CYS A N 1
ATOM 2081 C CA . CYS A 1 256 ? 1.301 14.859 -15.07 1 85.25 256 CYS A CA 1
ATOM 2082 C C . CYS A 1 256 ? 0.521 13.953 -14.125 1 85.25 256 CYS A C 1
ATOM 2084 O O . CYS A 1 256 ? -0.228 13.086 -14.57 1 85.25 256 CYS A O 1
ATOM 2086 N N . LEU A 1 257 ? 0.669 14.164 -12.883 1 91.25 257 LEU A N 1
ATOM 2087 C CA . LEU A 1 257 ? -0.018 13.352 -11.883 1 91.25 257 LEU A CA 1
ATOM 2088 C C . LEU A 1 257 ? -1.528 13.547 -11.969 1 91.25 257 LEU A C 1
ATOM 2090 O O . LEU A 1 257 ? -2.289 12.586 -11.852 1 91.25 257 LEU A O 1
ATOM 2094 N N . HIS A 1 258 ? -1.952 14.742 -12.164 1 85.88 258 HIS A N 1
ATOM 2095 C CA . HIS A 1 258 ? -3.381 15.008 -12.273 1 85.88 258 HIS A CA 1
ATOM 2096 C C . HIS A 1 258 ? -3.967 14.359 -13.523 1 85.88 258 HIS A C 1
ATOM 2098 O O . HIS A 1 258 ? -5.016 13.719 -13.461 1 85.88 258 HIS A O 1
ATOM 2104 N N . ARG A 1 259 ? -3.268 14.438 -14.562 1 79.69 259 ARG A N 1
ATOM 2105 C CA . ARG A 1 259 ? -3.754 13.922 -15.836 1 79.69 259 ARG A CA 1
ATOM 2106 C C . ARG A 1 259 ? -3.744 12.398 -15.844 1 79.69 259 ARG A C 1
ATOM 2108 O O . ARG A 1 259 ? -4.699 11.766 -16.312 1 79.69 259 ARG A O 1
ATOM 2115 N N . ARG A 1 260 ? -2.74 11.883 -15.352 1 83.75 260 ARG A N 1
ATOM 2116 C CA . ARG A 1 260 ? -2.52 10.453 -15.539 1 83.75 260 ARG A CA 1
ATOM 2117 C C . ARG A 1 260 ? -3.164 9.648 -14.414 1 83.75 260 ARG A C 1
ATOM 2119 O O . ARG A 1 260 ? -3.559 8.5 -14.609 1 83.75 260 ARG A O 1
ATOM 2126 N N . ALA A 1 261 ? -3.287 10.281 -13.266 1 89.69 261 ALA A N 1
ATOM 2127 C CA . ALA A 1 261 ? -3.699 9.453 -12.133 1 89.69 261 ALA A CA 1
ATOM 2128 C C . ALA A 1 261 ? -4.902 10.055 -11.414 1 89.69 261 ALA A C 1
ATOM 2130 O O . ALA A 1 261 ? -5.984 9.461 -11.398 1 89.69 261 ALA A O 1
ATOM 2131 N N . TYR A 1 262 ? -4.785 11.312 -10.914 1 88 262 TYR A N 1
ATOM 2132 C CA . TYR A 1 262 ? -5.785 11.883 -10.023 1 88 262 TYR A CA 1
ATOM 2133 C C . TYR A 1 262 ? -7.117 12.055 -10.742 1 88 262 TYR A C 1
ATOM 2135 O O . TYR A 1 262 ? -8.18 11.82 -10.164 1 88 262 TYR A O 1
ATOM 2143 N N . GLN A 1 263 ? -7.031 12.43 -12.008 1 82.31 263 GLN A N 1
ATOM 2144 C CA . GLN A 1 263 ? -8.242 12.75 -12.758 1 82.31 263 GLN A CA 1
ATOM 2145 C C . GLN A 1 263 ? -8.508 11.719 -13.844 1 82.31 263 GLN A C 1
ATOM 2147 O O . GLN A 1 263 ? -9.328 11.945 -14.734 1 82.31 263 GLN A O 1
ATOM 2152 N N . HIS A 1 264 ? -7.742 10.656 -13.742 1 85.12 264 HIS A N 1
ATOM 2153 C CA . HIS A 1 264 ? -7.965 9.586 -14.711 1 85.12 264 HIS A CA 1
ATOM 2154 C C . HIS A 1 264 ? -9.438 9.172 -14.734 1 85.12 264 HIS A C 1
ATOM 2156 O O . HIS A 1 264 ? -10.07 9.055 -13.688 1 85.12 264 HIS A O 1
ATOM 2162 N N . LYS A 1 265 ? -10 8.984 -15.883 1 81.38 265 LYS A N 1
ATOM 2163 C CA . LYS A 1 265 ? -11.422 8.75 -16.062 1 81.38 265 LYS A CA 1
ATOM 2164 C C . LYS A 1 265 ? -11.883 7.516 -15.297 1 81.38 265 LYS A C 1
ATOM 2166 O O . LYS A 1 265 ? -12.93 7.539 -14.648 1 81.38 265 LYS A O 1
ATOM 2171 N N . VAL A 1 266 ? -11.148 6.395 -15.406 1 87.5 266 VAL A N 1
ATOM 2172 C CA . VAL A 1 266 ? -11.547 5.148 -14.75 1 87.5 266 VAL A CA 1
ATOM 2173 C C . VAL A 1 266 ? -11.492 5.32 -13.234 1 87.5 266 VAL A C 1
ATOM 2175 O O . VAL A 1 266 ? -12.328 4.777 -12.516 1 87.5 266 VAL A O 1
ATOM 2178 N N . THR A 1 267 ? -10.5 6.062 -12.727 1 90.5 267 THR A N 1
ATOM 2179 C CA . THR A 1 267 ? -10.414 6.363 -11.297 1 90.5 267 THR A CA 1
ATOM 2180 C C . THR A 1 267 ? -11.664 7.098 -10.82 1 90.5 267 THR A C 1
ATOM 2182 O O . THR A 1 267 ? -12.242 6.742 -9.789 1 90.5 267 THR A O 1
ATOM 2185 N N . LYS A 1 268 ? -12.062 8.062 -11.586 1 86.88 268 LYS A N 1
ATOM 2186 C CA . LYS A 1 268 ? -13.227 8.859 -11.211 1 86.88 268 LYS A CA 1
ATOM 2187 C C . LYS A 1 268 ? -14.5 8.023 -11.258 1 86.88 268 LYS A C 1
ATOM 2189 O O . LYS A 1 268 ? -15.398 8.203 -10.43 1 86.88 268 LYS A O 1
ATOM 2194 N N . ILE A 1 269 ? -14.586 7.129 -12.211 1 88 269 ILE A N 1
ATOM 2195 C CA . ILE A 1 269 ? -15.734 6.238 -12.312 1 88 269 ILE A CA 1
ATOM 2196 C C . ILE A 1 269 ? -15.805 5.336 -11.086 1 88 269 ILE A C 1
ATOM 2198 O O . ILE A 1 269 ? -16.859 5.195 -10.469 1 88 269 ILE A O 1
ATOM 2202 N N . ILE A 1 270 ? -14.711 4.758 -10.727 1 93.75 270 ILE A N 1
ATOM 2203 C CA . ILE A 1 270 ? -14.656 3.859 -9.578 1 93.75 270 ILE A CA 1
ATOM 2204 C C . ILE A 1 270 ? -15 4.629 -8.305 1 93.75 270 ILE A C 1
ATOM 2206 O O . ILE A 1 270 ? -15.758 4.145 -7.465 1 93.75 270 ILE A O 1
ATOM 2210 N N . GLU A 1 271 ? -14.461 5.828 -8.172 1 93.94 271 GLU A N 1
ATOM 2211 C CA . GLU A 1 271 ? -14.75 6.648 -6.996 1 93.94 271 GLU A CA 1
ATOM 2212 C C . GLU A 1 271 ? -16.234 7.023 -6.941 1 93.94 271 GLU A C 1
ATOM 2214 O O . GLU A 1 271 ? -16.812 7.09 -5.859 1 93.94 271 GLU A O 1
ATOM 2219 N N . THR A 1 272 ? -16.797 7.254 -8.086 1 91.19 272 THR A N 1
ATOM 2220 C CA . THR A 1 272 ? -18.219 7.523 -8.141 1 91.19 272 THR A CA 1
ATOM 2221 C C . THR A 1 272 ? -19.016 6.305 -7.684 1 91.19 272 THR A C 1
ATOM 2223 O O . THR A 1 272 ? -19.984 6.434 -6.922 1 91.19 272 THR A O 1
ATOM 2226 N N . MET A 1 273 ? -18.641 5.172 -8.164 1 94.19 273 MET A N 1
ATOM 2227 C CA . MET A 1 273 ? -19.312 3.934 -7.789 1 94.19 273 MET A CA 1
ATOM 2228 C C . MET A 1 273 ? -19.172 3.672 -6.293 1 94.19 273 MET A C 1
ATOM 2230 O O . MET A 1 273 ? -20.125 3.279 -5.633 1 94.19 273 MET A O 1
ATOM 2234 N N . ILE A 1 274 ? -17.969 3.898 -5.734 1 97.88 274 ILE A N 1
ATOM 2235 C CA . ILE A 1 274 ? -17.766 3.744 -4.297 1 97.88 274 ILE A CA 1
ATOM 2236 C C . ILE A 1 274 ? -18.656 4.715 -3.537 1 97.88 274 ILE A C 1
ATOM 2238 O O . ILE A 1 274 ? -19.281 4.34 -2.539 1 97.88 274 ILE A O 1
ATOM 2242 N N . THR A 1 275 ? -18.719 5.941 -4.012 1 96.19 275 THR A N 1
ATOM 2243 C CA . THR A 1 275 ? -19.547 6.953 -3.381 1 96.19 275 THR A CA 1
ATOM 2244 C C . THR A 1 275 ? -21.016 6.516 -3.371 1 96.19 275 THR A C 1
ATOM 2246 O O . THR A 1 275 ? -21.688 6.629 -2.348 1 96.19 275 THR A O 1
ATOM 2249 N N . ASP A 1 276 ? -21.484 6.008 -4.512 1 95.25 276 ASP A N 1
ATOM 2250 C CA . ASP A 1 276 ? -22.859 5.52 -4.598 1 95.25 276 ASP A CA 1
ATOM 2251 C C . ASP A 1 276 ? -23.109 4.387 -3.604 1 95.25 276 ASP A C 1
ATOM 2253 O O . ASP A 1 276 ? -24.156 4.328 -2.967 1 95.25 276 ASP A O 1
ATOM 2257 N N . ALA A 1 277 ? -22.172 3.512 -3.504 1 98.38 277 ALA A N 1
ATOM 2258 C CA . ALA A 1 277 ? -22.281 2.408 -2.553 1 98.38 277 ALA A CA 1
ATOM 2259 C C . ALA A 1 277 ? -22.328 2.926 -1.117 1 98.38 277 ALA A C 1
ATOM 2261 O O . ALA A 1 277 ? -23.141 2.463 -0.307 1 98.38 277 ALA A O 1
ATOM 2262 N N . PHE A 1 278 ? -21.453 3.885 -0.785 1 98.56 278 PHE A N 1
ATOM 2263 C CA . PHE A 1 278 ? -21.406 4.461 0.554 1 98.56 278 PHE A CA 1
ATOM 2264 C C . PHE A 1 278 ? -22.734 5.129 0.898 1 98.56 278 PHE A C 1
ATOM 2266 O O . PHE A 1 278 ? -23.219 5.023 2.029 1 98.56 278 PHE A O 1
ATOM 2273 N N . LEU A 1 279 ? -23.297 5.844 -0.065 1 98.06 279 LEU A N 1
ATOM 2274 C CA . LEU A 1 279 ? -24.562 6.535 0.164 1 98.06 279 LEU A CA 1
ATOM 2275 C C . LEU A 1 279 ? -25.672 5.543 0.497 1 98.06 279 LEU A C 1
ATOM 2277 O O . LEU A 1 279 ? -26.469 5.773 1.413 1 98.06 279 LEU A O 1
ATOM 2281 N N . LYS A 1 280 ? -25.719 4.453 -0.226 1 98.06 280 LYS A N 1
ATOM 2282 C CA . LYS A 1 280 ? -26.734 3.432 0.01 1 98.06 280 LYS A CA 1
ATOM 2283 C C . LYS A 1 280 ? -26.5 2.729 1.345 1 98.06 280 LYS A C 1
ATOM 2285 O O . LYS A 1 280 ? -27.453 2.277 1.985 1 98.06 280 LYS A O 1
ATOM 2290 N N . ALA A 1 281 ? -25.219 2.6 1.775 1 98.5 281 ALA A N 1
ATOM 2291 C CA . ALA A 1 281 ? -24.875 1.853 2.982 1 98.5 281 ALA A CA 1
ATOM 2292 C C . ALA A 1 281 ? -24.906 2.754 4.211 1 98.5 281 ALA A C 1
ATOM 2294 O O . ALA A 1 281 ? -24.875 2.27 5.348 1 98.5 281 ALA A O 1
ATOM 2295 N N . ASP A 1 282 ? -24.969 4.055 4.113 1 98.25 282 ASP A N 1
ATOM 2296 C CA . ASP A 1 282 ? -24.719 5.055 5.145 1 98.25 282 ASP A CA 1
ATOM 2297 C C . ASP A 1 282 ? -25.562 4.785 6.391 1 98.25 282 ASP A C 1
ATOM 2299 O O . ASP A 1 282 ? -25.031 4.734 7.504 1 98.25 282 ASP A O 1
ATOM 2303 N N . ARG A 1 283 ? -26.812 4.441 6.234 1 96.19 283 ARG A N 1
ATOM 2304 C CA . ARG A 1 283 ? -27.734 4.305 7.367 1 96.19 283 ARG A CA 1
ATOM 2305 C C . ARG A 1 283 ? -27.672 2.893 7.945 1 96.19 283 ARG A C 1
ATOM 2307 O O . ARG A 1 283 ? -28.328 2.604 8.953 1 96.19 283 ARG A O 1
ATOM 2314 N N . HIS A 1 284 ? -26.828 2.08 7.352 1 96.62 284 HIS A N 1
ATOM 2315 C CA . HIS A 1 284 ? -26.844 0.679 7.758 1 96.62 284 HIS A CA 1
ATOM 2316 C C . HIS A 1 284 ? -25.5 0.247 8.312 1 96.62 284 HIS A C 1
ATOM 2318 O O . HIS A 1 284 ? -25.328 -0.903 8.719 1 96.62 284 HIS A O 1
ATOM 2324 N N . ILE A 1 285 ? -24.531 1.07 8.289 1 95.81 285 ILE A N 1
ATOM 2325 C CA . ILE A 1 285 ? -23.234 0.821 8.906 1 95.81 285 ILE A CA 1
ATOM 2326 C C . ILE A 1 285 ? -23.094 1.677 10.164 1 95.81 285 ILE A C 1
ATOM 2328 O O . ILE A 1 285 ? -23.094 2.908 10.086 1 95.81 285 ILE A O 1
ATOM 2332 N N . TRP A 1 286 ? -22.953 1.01 11.203 1 95.19 286 TRP A N 1
ATOM 2333 C CA . TRP A 1 286 ? -22.922 1.713 12.484 1 95.19 286 TRP A CA 1
ATOM 2334 C C . TRP A 1 286 ? -21.531 1.647 13.109 1 95.19 286 TRP A C 1
ATOM 2336 O O . TRP A 1 286 ? -20.891 0.589 13.117 1 95.19 286 TRP A O 1
ATOM 2346 N N . ILE A 1 287 ? -21.078 2.762 13.602 1 96.44 287 ILE A N 1
ATOM 2347 C CA . ILE A 1 287 ? -19.766 2.902 14.227 1 96.44 287 ILE A CA 1
ATOM 2348 C C . ILE A 1 287 ? -19.938 3.43 15.656 1 96.44 287 ILE A C 1
ATOM 2350 O O . ILE A 1 287 ? -20.578 4.465 15.867 1 96.44 287 ILE A O 1
ATOM 2354 N N . GLU A 1 288 ? -19.391 2.746 16.594 1 96.75 288 GLU A N 1
ATOM 2355 C CA . GLU A 1 288 ? -19.484 3.162 17.984 1 96.75 288 GLU A CA 1
ATOM 2356 C C . GLU A 1 288 ? -18.516 4.305 18.281 1 96.75 288 GLU A C 1
ATOM 2358 O O . GLU A 1 288 ? -17.344 4.246 17.922 1 96.75 288 GLU A O 1
ATOM 2363 N N . GLY A 1 289 ? -19.031 5.379 18.859 1 96.62 289 GLY A N 1
ATOM 2364 C CA . GLY A 1 289 ? -18.219 6.531 19.219 1 96.62 289 GLY A CA 1
ATOM 2365 C C . GLY A 1 289 ? -18.188 6.816 20.703 1 96.62 289 GLY A C 1
ATOM 2366 O O . GLY A 1 289 ? -18.172 5.891 21.516 1 96.62 289 GLY A O 1
ATOM 2367 N N . SER A 1 290 ? -18.062 8.047 21.031 1 95.56 290 SER A N 1
ATOM 2368 C CA . SER A 1 290 ? -17.938 8.484 22.422 1 95.56 290 SER A CA 1
ATOM 2369 C C . SER A 1 290 ? -19.203 8.156 23.219 1 95.56 290 SER A C 1
ATOM 2371 O O . SER A 1 290 ? -20.312 8.312 22.703 1 95.56 290 SER A O 1
ATOM 2373 N N . GLY A 1 291 ? -19.031 7.684 24.453 1 92.81 291 GLY A N 1
ATOM 2374 C CA . GLY A 1 291 ? -20.141 7.402 25.344 1 92.81 291 GLY A CA 1
ATOM 2375 C C . GLY A 1 291 ? -21 6.25 24.891 1 92.81 291 GLY A C 1
ATOM 2376 O O . GLY A 1 291 ? -22.141 6.086 25.359 1 92.81 291 GLY A O 1
ATOM 2377 N N . GLY A 1 292 ? -20.578 5.512 23.859 1 92.38 292 GLY A N 1
ATOM 2378 C CA . GLY A 1 292 ? -21.344 4.379 23.375 1 92.38 292 GLY A CA 1
ATOM 2379 C C . GLY A 1 292 ? -22.375 4.758 22.312 1 92.38 292 GLY A C 1
ATOM 2380 O O . GLY A 1 292 ? -23.125 3.908 21.828 1 92.38 292 GLY A O 1
ATOM 2381 N N . ASN A 1 293 ? -22.328 6.004 21.922 1 95.69 293 ASN A N 1
ATOM 2382 C CA . ASN A 1 293 ? -23.234 6.453 20.875 1 95.69 293 ASN A CA 1
ATOM 2383 C C . ASN A 1 293 ? -22.875 5.836 19.516 1 95.69 293 ASN A C 1
ATOM 2385 O O . ASN A 1 293 ? -21.703 5.57 19.25 1 95.69 293 ASN A O 1
ATOM 2389 N N . MET A 1 294 ? -23.922 5.59 18.766 1 96.69 294 MET A N 1
ATOM 2390 C CA . MET A 1 294 ? -23.719 4.988 17.453 1 96.69 294 MET A CA 1
ATOM 2391 C C . MET A 1 294 ? -23.859 6.027 16.344 1 96.69 294 MET A C 1
ATOM 2393 O O . MET A 1 294 ? -24.734 6.887 16.406 1 96.69 294 MET A O 1
ATOM 2397 N N . PHE A 1 295 ? -22.969 5.973 15.398 1 97.81 295 PHE A N 1
ATOM 2398 C CA . PHE A 1 295 ? -22.953 6.879 14.258 1 97.81 295 PHE A CA 1
ATOM 2399 C C . PHE A 1 295 ? -22.953 6.102 12.945 1 97.81 295 PHE A C 1
ATOM 2401 O O . PHE A 1 295 ? -22.656 4.902 12.93 1 97.81 295 PHE A O 1
ATOM 2408 N N . THR A 1 296 ? -23.359 6.773 11.914 1 97.88 296 THR A N 1
ATOM 2409 C CA . THR A 1 296 ? -23.281 6.195 10.578 1 97.88 296 THR A CA 1
ATOM 2410 C C . THR A 1 296 ? -22.031 6.676 9.844 1 97.88 296 THR A C 1
ATOM 2412 O O . THR A 1 296 ? -21.203 7.383 10.422 1 97.88 296 THR A O 1
ATOM 2415 N N . LEU A 1 297 ? -21.891 6.258 8.609 1 97.62 297 LEU A N 1
ATOM 2416 C CA . LEU A 1 297 ? -20.719 6.668 7.84 1 97.62 297 LEU A CA 1
ATOM 2417 C C . LEU A 1 297 ? -20.641 8.188 7.75 1 97.62 297 LEU A C 1
ATOM 2419 O O . LEU A 1 297 ? -19.562 8.766 7.957 1 97.62 297 LEU A O 1
ATOM 2423 N N . SER A 1 298 ? -21.719 8.844 7.469 1 97.56 298 SER A N 1
ATOM 2424 C CA . SER A 1 298 ? -21.719 10.281 7.238 1 97.56 298 SER A CA 1
ATOM 2425 C C . SER A 1 298 ? -21.766 11.055 8.555 1 97.56 298 SER A C 1
ATOM 2427 O O . SER A 1 298 ? -21.219 12.156 8.656 1 97.56 298 SER A O 1
ATOM 2429 N N . THR A 1 299 ? -22.328 10.5 9.586 1 97.56 299 THR A N 1
ATOM 2430 C CA . THR A 1 299 ? -22.484 11.234 10.836 1 97.56 299 THR A CA 1
ATOM 2431 C C . THR A 1 299 ? -21.266 11.047 11.734 1 97.56 299 THR A C 1
ATOM 2433 O O . THR A 1 299 ? -21.094 11.797 12.703 1 97.56 299 THR A O 1
ATOM 2436 N N . ALA A 1 300 ? -20.438 10.086 11.43 1 97.56 300 ALA A N 1
ATOM 2437 C CA . ALA A 1 300 ? -19.25 9.82 12.234 1 97.56 300 ALA A CA 1
ATOM 2438 C C . ALA A 1 300 ? -18.297 11.023 12.242 1 97.56 300 ALA A C 1
ATOM 2440 O O . ALA A 1 300 ? -17.469 11.164 13.141 1 97.56 300 ALA A O 1
ATOM 2441 N N . ILE A 1 301 ? -18.391 11.922 11.25 1 96.94 301 ILE A N 1
ATOM 2442 C CA . ILE A 1 301 ? -17.516 13.078 11.156 1 96.94 301 ILE A CA 1
ATOM 2443 C C . ILE A 1 301 ? -17.719 13.992 12.359 1 96.94 301 ILE A C 1
ATOM 2445 O O . ILE A 1 301 ? -16.875 14.836 12.664 1 96.94 301 ILE A O 1
ATOM 2449 N N . GLY A 1 302 ? -18.828 13.844 13.055 1 95.81 302 GLY A N 1
ATOM 2450 C CA . GLY A 1 302 ? -19.156 14.68 14.195 1 95.81 302 GLY A CA 1
ATOM 2451 C C . GLY A 1 302 ? -18.594 14.156 15.5 1 95.81 302 GLY A C 1
ATOM 2452 O O . GLY A 1 302 ? -18.734 14.797 16.547 1 95.81 302 GLY A O 1
ATOM 2453 N N . ASP A 1 303 ? -18 12.992 15.492 1 98.06 303 ASP A N 1
ATOM 2454 C CA . ASP A 1 303 ? -17.422 12.359 16.672 1 98.06 303 ASP A CA 1
ATOM 2455 C C . ASP A 1 303 ? -16.062 11.719 16.344 1 98.06 303 ASP A C 1
ATOM 2457 O O . ASP A 1 303 ? -16.016 10.68 15.68 1 98.06 303 ASP A O 1
ATOM 2461 N N . MET A 1 304 ? -15.016 12.258 16.922 1 98.19 304 MET A N 1
ATOM 2462 C CA . MET A 1 304 ? -13.664 11.852 16.531 1 98.19 304 MET A CA 1
ATOM 2463 C C . MET A 1 304 ? -13.359 10.438 17.031 1 98.19 304 MET A C 1
ATOM 2465 O O . MET A 1 304 ? -12.492 9.758 16.469 1 98.19 304 MET A O 1
ATOM 2469 N N . GLU A 1 305 ? -13.984 10.008 18.109 1 97.75 305 GLU A N 1
ATOM 2470 C CA . GLU A 1 305 ? -13.82 8.617 18.516 1 97.75 305 GLU A CA 1
ATOM 2471 C C . GLU A 1 305 ? -14.375 7.66 17.453 1 97.75 305 GLU A C 1
ATOM 2473 O O . GLU A 1 305 ? -13.734 6.664 17.109 1 97.75 305 GLU A O 1
ATOM 2478 N N . ALA A 1 306 ? -15.602 7.961 17 1 98.06 306 ALA A N 1
ATOM 2479 C CA . ALA A 1 306 ? -16.188 7.176 15.914 1 98.06 306 ALA A CA 1
ATOM 2480 C C . ALA A 1 306 ? -15.383 7.328 14.633 1 98.06 306 ALA A C 1
ATOM 2482 O O . ALA A 1 306 ? -15.117 6.344 13.938 1 98.06 306 ALA A O 1
ATOM 2483 N N . TYR A 1 307 ? -14.992 8.586 14.367 1 98.31 307 TYR A N 1
ATOM 2484 C CA . TYR A 1 307 ? -14.297 8.891 13.117 1 98.31 307 TYR A CA 1
ATOM 2485 C C . TYR A 1 307 ? -12.945 8.18 13.062 1 98.31 307 TYR A C 1
ATOM 2487 O O . TYR A 1 307 ? -12.484 7.793 11.984 1 98.31 307 TYR A O 1
ATOM 2495 N N . THR A 1 308 ? -12.281 7.926 14.203 1 98.19 308 THR A N 1
ATOM 2496 C CA . THR A 1 308 ? -11 7.227 14.281 1 98.19 308 THR A CA 1
ATOM 2497 C C . THR A 1 308 ? -11.133 5.793 13.781 1 98.19 308 THR A C 1
ATOM 2499 O O . THR A 1 308 ? -10.141 5.168 13.398 1 98.19 308 THR A O 1
ATOM 2502 N N . LYS A 1 309 ? -12.359 5.277 13.711 1 97.75 309 LYS A N 1
ATOM 2503 C CA . LYS A 1 309 ? -12.578 3.883 13.336 1 97.75 309 LYS A CA 1
ATOM 2504 C C . LYS A 1 309 ? -12.922 3.758 11.852 1 97.75 309 LYS A C 1
ATOM 2506 O O . LYS A 1 309 ? -13.055 2.646 11.336 1 97.75 309 LYS A O 1
ATOM 2511 N N . LEU A 1 310 ? -13.062 4.875 11.164 1 97.56 310 LEU A N 1
ATOM 2512 C CA . LEU A 1 310 ? -13.453 4.859 9.758 1 97.56 310 LEU A CA 1
ATOM 2513 C C . LEU A 1 310 ? -12.227 4.809 8.852 1 97.56 310 LEU A C 1
ATOM 2515 O O . LEU A 1 310 ? -11.414 5.738 8.852 1 97.56 310 LEU A O 1
ATOM 2519 N N . THR A 1 311 ? -12.047 3.777 8.172 1 97.94 311 THR A N 1
ATOM 2520 C CA . THR A 1 311 ? -10.961 3.574 7.227 1 97.94 311 THR A CA 1
ATOM 2521 C C . THR A 1 311 ? -11.477 2.955 5.934 1 97.94 311 THR A C 1
ATOM 2523 O O . THR A 1 311 ? -12.688 2.807 5.75 1 97.94 311 THR A O 1
ATOM 2526 N N . ASP A 1 312 ? -10.602 2.594 5.012 1 98.12 312 ASP A N 1
ATOM 2527 C CA . ASP A 1 312 ? -10.977 1.974 3.748 1 98.12 312 ASP A CA 1
ATOM 2528 C C . ASP A 1 312 ? -11.609 0.602 3.975 1 98.12 312 ASP A C 1
ATOM 2530 O O . ASP A 1 312 ? -12.227 0.036 3.066 1 98.12 312 ASP A O 1
ATOM 2534 N N . ALA A 1 313 ? -11.523 0.123 5.188 1 96.62 313 ALA A N 1
ATOM 2535 C CA . ALA A 1 313 ? -12.055 -1.192 5.531 1 96.62 313 ALA A CA 1
ATOM 2536 C C . ALA A 1 313 ? -13.57 -1.227 5.375 1 96.62 313 ALA A C 1
ATOM 2538 O O . ALA A 1 313 ? -14.172 -2.303 5.301 1 96.62 313 ALA A O 1
ATOM 2539 N N . VAL A 1 314 ? -14.195 -0.035 5.324 1 97.38 314 VAL A N 1
ATOM 2540 C CA . VAL A 1 314 ? -15.633 0.053 5.121 1 97.38 314 VAL A CA 1
ATOM 2541 C C . VAL A 1 314 ? -16.016 -0.623 3.805 1 97.38 314 VAL A C 1
ATOM 2543 O O . VAL A 1 314 ? -17.078 -1.23 3.697 1 97.38 314 VAL A O 1
ATOM 2546 N N . PHE A 1 315 ? -15.164 -0.538 2.789 1 98.06 315 PHE A N 1
ATOM 2547 C CA . PHE A 1 315 ? -15.391 -1.17 1.495 1 98.06 315 PHE A CA 1
ATOM 2548 C C . PHE A 1 315 ? -15.695 -2.652 1.662 1 98.06 315 PHE A C 1
ATOM 2550 O O . PHE A 1 315 ? -16.719 -3.141 1.171 1 98.06 315 PHE A O 1
ATOM 2557 N N . GLU A 1 316 ? -14.828 -3.402 2.404 1 97.25 316 GLU A N 1
ATOM 2558 C CA . GLU A 1 316 ? -15 -4.84 2.598 1 97.25 316 GLU A CA 1
ATOM 2559 C C . GLU A 1 316 ? -16.172 -5.133 3.535 1 97.25 316 GLU A C 1
ATOM 2561 O O . GLU A 1 316 ? -16.859 -6.145 3.379 1 97.25 316 GLU A O 1
ATOM 2566 N N . GLN A 1 317 ? -16.359 -4.219 4.492 1 96.25 317 GLN A N 1
ATOM 2567 C CA . GLN A 1 317 ? -17.5 -4.379 5.379 1 96.25 317 GLN A CA 1
ATOM 2568 C C . GLN A 1 317 ? -18.812 -4.422 4.59 1 96.25 317 GLN A C 1
ATOM 2570 O O . GLN A 1 317 ? -19.688 -5.238 4.875 1 96.25 317 GLN A O 1
ATOM 2575 N N . ILE A 1 318 ? -18.891 -3.549 3.623 1 97.88 318 ILE A N 1
ATOM 2576 C CA . ILE A 1 318 ? -20.078 -3.498 2.773 1 97.88 318 ILE A CA 1
ATOM 2577 C C . ILE A 1 318 ? -20.078 -4.688 1.817 1 97.88 318 ILE A C 1
ATOM 2579 O O . ILE A 1 318 ? -21.094 -5.379 1.678 1 97.88 318 ILE A O 1
ATOM 2583 N N . LEU A 1 319 ? -18.953 -4.961 1.208 1 97.62 319 LEU A N 1
ATOM 2584 C CA . LEU A 1 319 ? -18.812 -6.004 0.2 1 97.62 319 LEU A CA 1
ATOM 2585 C C . LEU A 1 319 ? -19.219 -7.363 0.765 1 97.62 319 LEU A C 1
ATOM 2587 O O . LEU A 1 319 ? -19.781 -8.188 0.054 1 97.62 319 LEU A O 1
ATOM 2591 N N . ASN A 1 320 ? -18.922 -7.586 2.068 1 95.25 320 ASN A N 1
ATOM 2592 C CA . ASN A 1 320 ? -19.109 -8.906 2.668 1 95.25 320 ASN A CA 1
ATOM 2593 C C . ASN A 1 320 ? -20.281 -8.922 3.633 1 95.25 320 ASN A C 1
ATOM 2595 O O . ASN A 1 320 ? -20.359 -9.789 4.504 1 95.25 320 ASN A O 1
ATOM 2599 N N . CYS A 1 321 ? -21.172 -7.973 3.504 1 94 321 CYS A N 1
ATOM 2600 C CA . CYS A 1 321 ? -22.344 -7.961 4.375 1 94 321 CYS A CA 1
ATOM 2601 C C . CYS A 1 321 ? -23.172 -9.227 4.195 1 94 321 CYS A C 1
ATOM 2603 O O . CYS A 1 321 ? -23.047 -9.914 3.176 1 94 321 CYS A O 1
ATOM 2605 N N . ALA A 1 322 ? -23.953 -9.539 5.117 1 90.06 322 ALA A N 1
ATOM 2606 C CA . ALA A 1 322 ? -24.719 -10.773 5.152 1 90.06 322 ALA A CA 1
ATOM 2607 C C . ALA A 1 322 ? -25.75 -10.812 4.027 1 90.06 322 ALA A C 1
ATOM 2609 O O . ALA A 1 322 ? -26.203 -9.766 3.555 1 90.06 322 ALA A O 1
ATOM 2610 N N . PHE A 1 323 ? -26.078 -12.023 3.67 1 88.19 323 PHE A N 1
ATOM 2611 C CA . PHE A 1 323 ? -27.047 -12.227 2.605 1 88.19 323 PHE A CA 1
ATOM 2612 C C . PHE A 1 323 ? -28.391 -11.617 2.977 1 88.19 323 PHE A C 1
ATOM 2614 O O . PHE A 1 323 ? -29.109 -11.125 2.109 1 88.19 323 PHE A O 1
ATOM 2621 N N . ASN A 1 324 ? -28.719 -11.641 4.312 1 90.06 324 ASN A N 1
ATOM 2622 C CA . ASN A 1 324 ? -30.031 -11.156 4.766 1 90.06 324 ASN A CA 1
ATOM 2623 C C . ASN A 1 324 ? -29.953 -9.711 5.238 1 90.06 324 ASN A C 1
ATOM 2625 O O . ASN A 1 324 ? -30.812 -9.25 5.98 1 90.06 324 ASN A O 1
ATOM 2629 N N . ALA A 1 325 ? -28.938 -9.023 4.793 1 93.94 325 ALA A N 1
ATOM 2630 C CA . ALA A 1 325 ? -28.797 -7.609 5.137 1 93.94 325 ALA A CA 1
ATOM 2631 C C . ALA A 1 325 ? -29.922 -6.789 4.508 1 93.94 325 ALA A C 1
ATOM 2633 O O . ALA A 1 325 ? -30.609 -7.258 3.602 1 93.94 325 ALA A O 1
ATOM 2634 N N . PRO A 1 326 ? -30.203 -5.59 5.051 1 96.44 326 PRO A N 1
ATOM 2635 C CA . PRO A 1 326 ? -31.219 -4.715 4.441 1 96.44 326 PRO A CA 1
ATOM 2636 C C . PRO A 1 326 ? -30.953 -4.469 2.955 1 96.44 326 PRO A C 1
ATOM 2638 O O . PRO A 1 326 ? -29.812 -4.469 2.514 1 96.44 326 PRO A O 1
ATOM 2641 N N . GLN A 1 327 ? -32 -4.223 2.227 1 97.25 327 GLN A N 1
ATOM 2642 C CA . GLN A 1 327 ? -31.953 -4.105 0.773 1 97.25 327 GLN A CA 1
ATOM 2643 C C . GLN A 1 327 ? -30.938 -3.049 0.341 1 97.25 327 GLN A C 1
ATOM 2645 O O . GLN A 1 327 ? -30.188 -3.262 -0.607 1 97.25 327 GLN A O 1
ATOM 2650 N N . GLU A 1 328 ? -30.922 -1.927 1.041 1 97.12 328 GLU A N 1
ATOM 2651 C CA . GLU A 1 328 ? -30.031 -0.84 0.675 1 97.12 328 GLU A CA 1
ATOM 2652 C C . GLU A 1 328 ? -28.562 -1.271 0.792 1 97.12 328 GLU A C 1
ATOM 2654 O O . GLU A 1 328 ? -27.734 -0.904 -0.043 1 97.12 328 GLU A O 1
ATOM 2659 N N . LEU A 1 329 ? -28.312 -2.01 1.804 1 97.75 329 LEU A N 1
ATOM 2660 C CA . LEU A 1 329 ? -26.953 -2.504 1.995 1 97.75 329 LEU A CA 1
ATOM 2661 C C . LEU A 1 329 ? -26.609 -3.543 0.937 1 97.75 329 LEU A C 1
ATOM 2663 O O . LEU A 1 329 ? -25.453 -3.602 0.479 1 97.75 329 LEU A O 1
ATOM 2667 N N . ARG A 1 330 ? -27.547 -4.371 0.565 1 97.56 330 ARG A N 1
ATOM 2668 C CA . ARG A 1 330 ? -27.328 -5.34 -0.504 1 97.56 330 ARG A CA 1
ATOM 2669 C C . ARG A 1 330 ? -27.094 -4.641 -1.836 1 97.56 330 ARG A C 1
ATOM 2671 O O . ARG A 1 330 ? -26.266 -5.082 -2.635 1 97.56 330 ARG A O 1
ATOM 2678 N N . ASP A 1 331 ? -27.844 -3.58 -2.045 1 97.81 331 ASP A N 1
ATOM 2679 C CA . ASP A 1 331 ? -27.625 -2.785 -3.25 1 97.81 331 ASP A CA 1
ATOM 2680 C C . ASP A 1 331 ? -26.219 -2.195 -3.275 1 97.81 331 ASP A C 1
ATOM 2682 O O . ASP A 1 331 ? -25.578 -2.145 -4.328 1 97.81 331 ASP A O 1
ATOM 2686 N N . ALA A 1 332 ? -25.75 -1.675 -2.123 1 98.44 332 ALA A N 1
ATOM 2687 C CA . ALA A 1 332 ? -24.391 -1.156 -2.01 1 98.44 332 ALA A CA 1
ATOM 2688 C C . ALA A 1 332 ? -23.359 -2.24 -2.32 1 98.44 332 ALA A C 1
ATOM 2690 O O . ALA A 1 332 ? -22.406 -2.004 -3.062 1 98.44 332 ALA A O 1
ATOM 2691 N N . ARG A 1 333 ? -23.562 -3.422 -1.796 1 98.25 333 ARG A N 1
ATOM 2692 C CA . ARG A 1 333 ? -22.703 -4.562 -2.059 1 98.25 333 ARG A CA 1
ATOM 2693 C C . ARG A 1 333 ? -22.625 -4.867 -3.551 1 98.25 333 ARG A C 1
ATOM 2695 O O . ARG A 1 333 ? -21.547 -5.148 -4.082 1 98.25 333 ARG A O 1
ATOM 2702 N N . ASN A 1 334 ? -23.781 -4.84 -4.215 1 97.5 334 ASN A N 1
ATOM 2703 C CA . ASN A 1 334 ? -23.828 -5.129 -5.645 1 97.5 334 ASN A CA 1
ATOM 2704 C C . ASN A 1 334 ? -22.984 -4.145 -6.445 1 97.5 334 ASN A C 1
ATOM 2706 O O . ASN A 1 334 ? -22.312 -4.527 -7.414 1 97.5 334 ASN A O 1
ATOM 2710 N N . ILE A 1 335 ? -23 -2.893 -6.062 1 97.38 335 ILE A N 1
ATOM 2711 C CA . ILE A 1 335 ? -22.203 -1.888 -6.754 1 97.38 335 ILE A CA 1
ATOM 2712 C C . ILE A 1 335 ? -20.719 -2.195 -6.566 1 97.38 335 ILE A C 1
ATOM 2714 O O . ILE A 1 335 ? -19.938 -2.148 -7.523 1 97.38 335 ILE A O 1
ATOM 2718 N N . LEU A 1 336 ? -20.312 -2.486 -5.316 1 98.38 336 LEU A N 1
ATOM 2719 C CA . LEU A 1 336 ? -18.922 -2.783 -5.043 1 98.38 336 LEU A CA 1
ATOM 2720 C C . LEU A 1 336 ? -18.484 -4.059 -5.758 1 98.38 336 LEU A C 1
ATOM 2722 O O . LEU A 1 336 ? -17.344 -4.16 -6.219 1 98.38 336 LEU A O 1
ATOM 2726 N N . ARG A 1 337 ? -19.359 -5.07 -5.84 1 97.62 337 ARG A N 1
ATOM 2727 C CA . ARG A 1 337 ? -19.062 -6.293 -6.578 1 97.62 337 ARG A CA 1
ATOM 2728 C C . ARG A 1 337 ? -18.812 -5.996 -8.047 1 97.62 337 ARG A C 1
ATOM 2730 O O . ARG A 1 337 ? -17.984 -6.648 -8.688 1 97.62 337 ARG A O 1
ATOM 2737 N N . ARG A 1 338 ? -19.562 -5.07 -8.586 1 96.25 338 ARG A N 1
ATOM 2738 C CA . ARG A 1 338 ? -19.328 -4.66 -9.969 1 96.25 338 ARG A CA 1
ATOM 2739 C C . ARG A 1 338 ? -17.922 -4.102 -10.141 1 96.25 338 ARG A C 1
ATOM 2741 O O . ARG A 1 338 ? -17.266 -4.383 -11.148 1 96.25 338 ARG A O 1
ATOM 2748 N N . ILE A 1 339 ? -17.453 -3.271 -9.195 1 96.56 339 ILE A N 1
ATOM 2749 C CA . ILE A 1 339 ? -16.094 -2.738 -9.258 1 96.56 339 ILE A CA 1
ATOM 2750 C C . ILE A 1 339 ? -15.094 -3.885 -9.281 1 96.56 339 ILE A C 1
ATOM 2752 O O . ILE A 1 339 ? -14.18 -3.904 -10.109 1 96.56 339 ILE A O 1
ATOM 2756 N N . ILE A 1 340 ? -15.289 -4.859 -8.391 1 97 340 ILE A N 1
ATOM 2757 C CA . ILE A 1 340 ? -14.391 -5.996 -8.211 1 97 340 ILE A CA 1
ATOM 2758 C C . ILE A 1 340 ? -14.359 -6.832 -9.492 1 97 340 ILE A C 1
ATOM 2760 O O . ILE A 1 340 ? -13.312 -7.352 -9.875 1 97 340 ILE A O 1
ATOM 2764 N N . ASN A 1 341 ? -15.453 -6.922 -10.164 1 95.88 341 ASN A N 1
ATOM 2765 C CA . ASN A 1 341 ? -15.562 -7.715 -11.383 1 95.88 341 ASN A CA 1
ATOM 2766 C C . ASN A 1 341 ? -15.281 -6.875 -12.625 1 95.88 341 ASN A C 1
ATOM 2768 O O . ASN A 1 341 ? -15.469 -7.344 -13.75 1 95.88 341 ASN A O 1
ATOM 2772 N N . ARG A 1 342 ? -14.969 -5.652 -12.438 1 94.06 342 ARG A N 1
ATOM 2773 C CA . ARG A 1 342 ? -14.617 -4.707 -13.492 1 94.06 342 ARG A CA 1
ATOM 2774 C C . ARG A 1 342 ? -15.812 -4.445 -14.406 1 94.06 342 ARG A C 1
ATOM 2776 O O . ARG A 1 342 ? -15.648 -4.281 -15.617 1 94.06 342 ARG A O 1
ATOM 2783 N N . ASP A 1 343 ? -16.969 -4.586 -13.867 1 92.5 343 ASP A N 1
ATOM 2784 C CA . ASP A 1 343 ? -18.188 -4.125 -14.523 1 92.5 343 ASP A CA 1
ATOM 2785 C C . ASP A 1 343 ? -18.516 -2.684 -14.133 1 92.5 343 ASP A C 1
ATOM 2787 O O . ASP A 1 343 ? -19.422 -2.438 -13.336 1 92.5 343 ASP A O 1
ATOM 2791 N N . LEU A 1 344 ? -17.812 -1.774 -14.766 1 89.81 344 LEU A N 1
ATOM 2792 C CA . LEU A 1 344 ? -17.812 -0.383 -14.328 1 89.81 344 LEU A CA 1
ATOM 2793 C C . LEU A 1 344 ? -18.906 0.411 -15.023 1 89.81 344 LEU A C 1
ATOM 2795 O O . LEU A 1 344 ? -19.438 -0.025 -16.047 1 89.81 344 LEU A O 1
ATOM 2799 N N . TYR A 1 345 ? -19.203 1.525 -14.297 1 82.5 345 TYR A N 1
ATOM 2800 C CA . TYR A 1 345 ? -20.078 2.488 -14.961 1 82.5 345 TYR A CA 1
ATOM 2801 C C . TYR A 1 345 ? -19.516 2.887 -16.328 1 82.5 345 TYR A C 1
ATOM 2803 O O . TYR A 1 345 ? -18.297 2.824 -16.531 1 82.5 345 TYR A O 1
ATOM 2811 N N . ARG A 1 346 ? -20.266 3.18 -17.297 1 76.06 346 ARG A N 1
ATOM 2812 C CA . ARG A 1 346 ? -19.812 3.461 -18.656 1 76.06 346 ARG A CA 1
ATOM 2813 C C . ARG A 1 346 ? -19.516 4.945 -18.844 1 76.06 346 ARG A C 1
ATOM 2815 O O . ARG A 1 346 ? -20.281 5.797 -18.359 1 76.06 346 ARG A O 1
ATOM 2822 N N . PHE A 1 347 ? -18.312 5.164 -19.375 1 68.5 347 PHE A N 1
ATOM 2823 C CA . PHE A 1 347 ? -17.906 6.523 -19.719 1 68.5 347 PHE A CA 1
ATOM 2824 C C . PHE A 1 347 ? -18.547 6.953 -21.031 1 68.5 347 PHE A C 1
ATOM 2826 O O . PHE A 1 347 ? -18.359 6.305 -22.062 1 68.5 347 PHE A O 1
ATOM 2833 N N . LEU A 1 348 ? -19.328 7.934 -21.078 1 60.62 348 LEU A N 1
ATOM 2834 C CA . LEU A 1 348 ? -20.078 8.336 -22.266 1 60.62 348 LEU A CA 1
ATOM 2835 C C . LEU A 1 348 ? -19.281 9.336 -23.078 1 60.62 348 LEU A C 1
ATOM 2837 O O . LEU A 1 348 ? -19.344 9.328 -24.312 1 60.62 348 LEU A O 1
ATOM 2841 N N . GLY A 1 349 ? -18.516 10.227 -22.5 1 61.03 349 GLY A N 1
ATOM 2842 C CA . GLY A 1 349 ? -17.75 11.203 -23.266 1 61.03 349 GLY A CA 1
ATOM 2843 C C . GLY A 1 349 ? -17.281 12.375 -22.422 1 61.03 349 GLY A C 1
ATOM 2844 O O . GLY A 1 349 ? -17.484 12.398 -21.203 1 61.03 349 GLY A O 1
ATOM 2845 N N . GLU A 1 350 ? -16.344 13.078 -22.938 1 60.72 350 GLU A N 1
ATOM 2846 C CA . GLU A 1 350 ? -15.805 14.266 -22.281 1 60.72 350 GLU A CA 1
ATOM 2847 C C . GLU A 1 350 ? -15.922 15.492 -23.188 1 60.72 350 GLU A C 1
ATOM 2849 O O . GLU A 1 350 ? -15.867 15.383 -24.406 1 60.72 350 GLU A O 1
ATOM 2854 N N . THR A 1 351 ? -16.516 16.547 -22.75 1 54 351 THR A N 1
ATOM 2855 C CA . THR A 1 351 ? -16.609 17.781 -23.531 1 54 351 THR A CA 1
ATOM 2856 C C . THR A 1 351 ? -15.875 18.906 -22.812 1 54 351 THR A C 1
ATOM 2858 O O . THR A 1 351 ? -15.656 18.859 -21.609 1 54 351 THR A O 1
ATOM 2861 N N . ARG A 1 352 ? -15.156 19.609 -23.453 1 50.59 352 ARG A N 1
ATOM 2862 C CA . ARG A 1 352 ? -14.516 20.781 -22.891 1 50.59 352 ARG A CA 1
ATOM 2863 C C . ARG A 1 352 ? -15.539 21.875 -22.562 1 50.59 352 ARG A C 1
ATOM 2865 O O . ARG A 1 352 ? -15.219 22.859 -21.906 1 50.59 352 ARG A O 1
ATOM 2872 N N . PHE A 1 353 ? -16.797 21.641 -23.047 1 46.88 353 PHE A N 1
ATOM 2873 C CA . PHE A 1 353 ? -17.734 22.75 -22.984 1 46.88 353 PHE A CA 1
ATOM 2874 C C . PHE A 1 353 ? -18.562 22.672 -21.703 1 46.88 353 PHE A C 1
ATOM 2876 O O . PHE A 1 353 ? -18.672 21.609 -21.094 1 46.88 353 PHE A O 1
ATOM 2883 N N . GLU A 1 354 ? -19.281 23.812 -21.203 1 47.81 354 GLU A N 1
ATOM 2884 C CA . GLU A 1 354 ? -20 24.25 -20.016 1 47.81 354 GLU A CA 1
ATOM 2885 C C . GLU A 1 354 ? -21 23.188 -19.547 1 47.81 354 GLU A C 1
ATOM 2887 O O . GLU A 1 354 ? -21.078 22.094 -20.125 1 47.81 354 GLU A O 1
ATOM 2892 N N . ASP A 1 355 ? -22.281 23.547 -19.125 1 45.78 355 ASP A N 1
ATOM 2893 C CA . ASP A 1 355 ? -23.281 23.172 -18.125 1 45.78 355 ASP A CA 1
ATOM 2894 C C . ASP A 1 355 ? -24.141 22.016 -18.625 1 45.78 355 ASP A C 1
ATOM 2896 O O . ASP A 1 355 ? -25.234 22.234 -19.141 1 45.78 355 ASP A O 1
ATOM 2900 N N . PRO A 1 356 ? -23.578 20.953 -18.969 1 46.78 356 PRO A N 1
ATOM 2901 C CA . PRO A 1 356 ? -24.594 20 -19.406 1 46.78 356 PRO A CA 1
ATOM 2902 C C . PRO A 1 356 ? -25.438 19.453 -18.266 1 46.78 356 PRO A C 1
ATOM 2904 O O . PRO A 1 356 ? -26 18.359 -18.359 1 46.78 356 PRO A O 1
ATOM 2907 N N . THR A 1 357 ? -25.562 20.125 -17.156 1 46.41 357 THR A N 1
ATOM 2908 C CA . THR A 1 357 ? -26.219 19.594 -15.977 1 46.41 357 THR A CA 1
ATOM 2909 C C . THR A 1 357 ? -27.547 18.922 -16.359 1 46.41 357 THR A C 1
ATOM 2911 O O . THR A 1 357 ? -28.125 18.188 -15.555 1 46.41 357 THR A O 1
ATOM 2914 N N . GLU A 1 358 ? -28.109 19.359 -17.469 1 44.59 358 GLU A N 1
ATOM 2915 C CA . GLU A 1 358 ? -29.516 18.953 -17.594 1 44.59 358 GLU A CA 1
ATOM 2916 C C . GLU A 1 358 ? -29.625 17.484 -17.953 1 44.59 358 GLU A C 1
ATOM 2918 O O . GLU A 1 358 ? -30.672 16.875 -17.766 1 44.59 358 GLU A O 1
ATOM 2923 N N . VAL A 1 359 ? -28.656 16.969 -18.609 1 42.5 359 VAL A N 1
ATOM 2924 C CA . VAL A 1 359 ? -29.062 15.711 -19.234 1 42.5 359 VAL A CA 1
ATOM 2925 C C . VAL A 1 359 ? -28.375 14.539 -18.531 1 42.5 359 VAL A C 1
ATOM 2927 O O . VAL A 1 359 ? -28.766 13.383 -18.703 1 42.5 359 VAL A O 1
ATOM 2930 N N . CYS A 1 360 ? -27.156 14.727 -18.016 1 49.44 360 CYS A N 1
ATOM 2931 C CA . CYS A 1 360 ? -26.484 13.508 -17.594 1 49.44 360 CYS A CA 1
ATOM 2932 C C . CYS A 1 360 ? -26.406 13.43 -16.062 1 49.44 360 CYS A C 1
ATOM 2934 O O . CYS A 1 360 ? -26.25 14.453 -15.398 1 49.44 360 CYS A O 1
ATOM 2936 N N . THR A 1 361 ? -26.922 12.289 -15.57 1 49.53 361 THR A N 1
ATOM 2937 C CA . THR A 1 361 ? -27.078 12.062 -14.141 1 49.53 361 THR A CA 1
ATOM 2938 C C . THR A 1 361 ? -25.734 12.195 -13.43 1 49.53 361 THR A C 1
ATOM 2940 O O . THR A 1 361 ? -25.672 12.617 -12.266 1 49.53 361 THR A O 1
ATOM 2943 N N . ASN A 1 362 ? -24.672 11.609 -14.086 1 55.06 362 ASN A N 1
ATOM 2944 C CA . ASN A 1 362 ? -23.422 11.742 -13.344 1 55.06 362 ASN A CA 1
ATOM 2945 C C . ASN A 1 362 ? -22.359 12.469 -14.164 1 55.06 362 ASN A C 1
ATOM 2947 O O . ASN A 1 362 ? -21.875 11.945 -15.164 1 55.06 362 ASN A O 1
ATOM 2951 N N . VAL A 1 363 ? -22.312 13.719 -14 1 55.66 363 VAL A N 1
ATOM 2952 C CA . VAL A 1 363 ? -21.344 14.578 -14.664 1 55.66 363 VAL A CA 1
ATOM 2953 C C . VAL A 1 363 ? -20.203 14.922 -13.711 1 55.66 363 VAL A C 1
ATOM 2955 O O . VAL A 1 363 ? -20.438 15.227 -12.539 1 55.66 363 VAL A O 1
ATOM 2958 N N . PHE A 1 364 ? -18.984 14.422 -14.258 1 60.97 364 PHE A N 1
ATOM 2959 C CA . PHE A 1 364 ? -17.828 14.844 -13.477 1 60.97 364 PHE A CA 1
ATOM 2960 C C . PHE A 1 364 ? -17.078 15.969 -14.188 1 60.97 364 PHE A C 1
ATOM 2962 O O . PHE A 1 364 ? -16.844 15.898 -15.391 1 60.97 364 PHE A O 1
ATOM 2969 N N . THR A 1 365 ? -17 17.109 -13.484 1 56.59 365 THR A N 1
ATOM 2970 C CA . THR A 1 365 ? -16.156 18.172 -13.992 1 56.59 365 THR A CA 1
ATOM 2971 C C . THR A 1 365 ? -14.734 18.031 -13.484 1 56.59 365 THR A C 1
ATOM 2973 O O . THR A 1 365 ? -14.508 17.859 -12.281 1 56.59 365 THR A O 1
ATOM 2976 N N . ILE A 1 366 ? -13.859 17.828 -14.438 1 58.47 366 ILE A N 1
ATOM 2977 C CA . ILE A 1 366 ? -12.453 17.703 -14.094 1 58.47 366 ILE A CA 1
ATOM 2978 C C . ILE A 1 366 ? -11.742 19.031 -14.352 1 58.47 366 ILE A C 1
ATOM 2980 O O . ILE A 1 366 ? -11.875 19.609 -15.43 1 58.47 366 ILE A O 1
ATOM 2984 N N . ASN A 1 367 ? -11.156 19.609 -13.375 1 55.81 367 ASN A N 1
ATOM 2985 C CA . ASN A 1 367 ? -10.32 20.797 -13.5 1 55.81 367 ASN A CA 1
ATOM 2986 C C . ASN A 1 367 ? -8.836 20.453 -13.383 1 55.81 367 ASN A C 1
ATOM 2988 O O . ASN A 1 367 ? -8.414 19.844 -12.398 1 55.81 367 ASN A O 1
ATOM 2992 N N . MET A 1 368 ? -8.227 20.609 -14.539 1 54.84 368 MET A N 1
ATOM 2993 C CA . MET A 1 368 ? -6.781 20.406 -14.508 1 54.84 368 MET A CA 1
ATOM 2994 C C . MET A 1 368 ? -6.043 21.734 -14.555 1 54.84 368 MET A C 1
ATOM 2996 O O . MET A 1 368 ? -6.34 22.594 -15.383 1 54.84 368 MET A O 1
ATOM 3000 N N . ASP A 1 369 ? -5.367 22.047 -13.523 1 56.69 369 ASP A N 1
ATOM 3001 C CA . ASP A 1 369 ? -4.578 23.266 -13.531 1 56.69 369 ASP A CA 1
ATOM 3002 C C . ASP A 1 369 ? -3.182 23.031 -12.961 1 56.69 369 ASP A C 1
ATOM 3004 O O . ASP A 1 369 ? -2.891 21.953 -12.461 1 56.69 369 ASP A O 1
ATOM 3008 N N . TYR A 1 370 ? -2.355 23.938 -13.281 1 48.97 370 TYR A N 1
ATOM 3009 C CA . TYR A 1 370 ? -0.979 23.891 -12.805 1 48.97 370 TYR A CA 1
ATOM 3010 C C . TYR A 1 370 ? -0.901 24.281 -11.336 1 48.97 370 TYR A C 1
ATOM 3012 O O . TYR A 1 370 ? 0.172 24.625 -10.836 1 48.97 370 TYR A O 1
ATOM 3020 N N . GLY A 1 371 ? -2.057 24.188 -10.625 1 49.88 371 GLY A N 1
ATOM 3021 C CA . GLY A 1 371 ? -2.045 24.422 -9.188 1 49.88 371 GLY A CA 1
ATOM 3022 C C . GLY A 1 371 ? -2.625 25.781 -8.805 1 49.88 371 GLY A C 1
ATOM 3023 O O . GLY A 1 371 ? -2.955 26.016 -7.645 1 49.88 371 GLY A O 1
ATOM 3024 N N . MET A 1 372 ? -2.527 26.703 -9.695 1 57.41 372 MET A N 1
ATOM 3025 C CA . MET A 1 372 ? -3.037 28.047 -9.422 1 57.41 372 MET A CA 1
ATOM 3026 C C . MET A 1 372 ? -4.07 28.453 -10.469 1 57.41 372 MET A C 1
ATOM 3028 O O . MET A 1 372 ? -3.967 29.531 -11.055 1 57.41 372 MET A O 1
ATOM 3032 N N . ASN A 1 373 ? -4.953 27.484 -10.625 1 58.81 373 ASN A N 1
ATOM 3033 C CA . ASN A 1 373 ? -6.043 27.734 -11.562 1 58.81 373 ASN A CA 1
ATOM 3034 C C . ASN A 1 373 ? -5.52 28.203 -12.914 1 58.81 373 ASN A C 1
ATOM 3036 O O . ASN A 1 373 ? -4.668 27.547 -13.516 1 58.81 373 ASN A O 1
ATOM 3040 N N . ASP A 1 374 ? -5.871 29.359 -13.375 1 57.97 374 ASP A N 1
ATOM 3041 C CA . ASP A 1 374 ? -5.539 29.797 -14.727 1 57.97 374 ASP A CA 1
ATOM 3042 C C . ASP A 1 374 ? -4.273 30.656 -14.734 1 57.97 374 ASP A C 1
ATOM 3044 O O . ASP A 1 374 ? -3.834 31.109 -15.789 1 57.97 374 ASP A O 1
ATOM 3048 N N . GLU A 1 375 ? -3.65 30.688 -13.555 1 64.62 375 GLU A N 1
ATOM 3049 C CA . GLU A 1 375 ? -2.457 31.531 -13.492 1 64.62 375 GLU A CA 1
ATOM 3050 C C . GLU A 1 375 ? -1.187 30.688 -13.516 1 64.62 375 GLU A C 1
ATOM 3052 O O . GLU A 1 375 ? -1.21 29.5 -13.148 1 64.62 375 GLU A O 1
ATOM 3057 N N . ASP A 1 376 ? -0.217 31.312 -14.133 1 66.44 376 ASP A N 1
ATOM 3058 C CA . ASP A 1 376 ? 1.104 30.703 -14.078 1 66.44 376 ASP A CA 1
ATOM 3059 C C . ASP A 1 376 ? 1.627 30.641 -12.641 1 66.44 376 ASP A C 1
ATOM 3061 O O . ASP A 1 376 ? 1.869 31.688 -12.023 1 66.44 376 ASP A O 1
ATOM 3065 N N . PRO A 1 377 ? 1.756 29.516 -12.156 1 72 377 PRO A N 1
ATOM 3066 C CA . PRO A 1 377 ? 2.16 29.406 -10.75 1 72 377 PRO A CA 1
ATOM 3067 C C . PRO A 1 377 ? 3.521 30.031 -10.477 1 72 377 PRO A C 1
ATOM 3069 O O . PRO A 1 377 ? 3.791 30.469 -9.352 1 72 377 PRO A O 1
ATOM 3072 N N . ILE A 1 378 ? 4.344 30.156 -11.461 1 72.31 378 ILE A N 1
ATOM 3073 C CA . ILE A 1 378 ? 5.672 30.719 -11.297 1 72.31 378 ILE A CA 1
ATOM 3074 C C . ILE A 1 378 ? 5.555 32.188 -10.922 1 72.31 378 ILE A C 1
ATOM 3076 O O . ILE A 1 378 ? 6.414 32.75 -10.227 1 72.31 378 ILE A O 1
ATOM 3080 N N . ASN A 1 379 ? 4.43 32.719 -11.359 1 73.38 379 ASN A N 1
ATOM 3081 C CA . ASN A 1 379 ? 4.219 34.125 -11.094 1 73.38 379 ASN A CA 1
ATOM 3082 C C . ASN A 1 379 ? 3.957 34.406 -9.617 1 73.38 379 ASN A C 1
ATOM 3084 O O . ASN A 1 379 ? 4.051 35.531 -9.156 1 73.38 379 ASN A O 1
ATOM 3088 N N . HIS A 1 380 ? 3.764 33.406 -8.961 1 74.75 380 HIS A N 1
ATOM 3089 C CA . HIS A 1 380 ? 3.418 33.562 -7.555 1 74.75 380 HIS A CA 1
ATOM 3090 C C . HIS A 1 380 ? 4.598 33.219 -6.652 1 74.75 380 HIS A C 1
ATOM 3092 O O . HIS A 1 380 ? 4.484 33.281 -5.426 1 74.75 380 HIS A O 1
ATOM 3098 N N . LEU A 1 381 ? 5.703 33.031 -7.312 1 78.19 381 LEU A N 1
ATOM 3099 C CA . LEU A 1 381 ? 6.902 32.719 -6.551 1 78.19 381 LEU A CA 1
ATOM 3100 C C . LEU A 1 381 ? 7.758 33.969 -6.332 1 78.19 381 LEU A C 1
ATOM 3102 O O . LEU A 1 381 ? 7.793 34.875 -7.184 1 78.19 381 LEU A O 1
ATOM 3106 N N . TYR A 1 382 ? 8.367 34.062 -5.145 1 82.5 382 TYR A N 1
ATOM 3107 C CA . TYR A 1 382 ? 9.398 35.062 -4.898 1 82.5 382 TYR A CA 1
ATOM 3108 C C . TYR A 1 382 ? 10.789 34.469 -5.113 1 82.5 382 TYR A C 1
ATOM 3110 O O . TYR A 1 382 ? 11.141 33.438 -4.516 1 82.5 382 TYR A O 1
ATOM 3118 N N . PHE A 1 383 ? 11.492 35.188 -5.977 1 83.44 383 PHE A N 1
ATOM 3119 C CA . PHE A 1 383 ? 12.852 34.75 -6.277 1 83.44 383 PHE A CA 1
ATOM 3120 C C . PHE A 1 383 ? 13.867 35.688 -5.633 1 83.44 383 PHE A C 1
ATOM 3122 O O . PHE A 1 383 ? 13.539 36.844 -5.312 1 83.44 383 PHE A O 1
ATOM 3129 N N . TYR A 1 384 ? 14.961 35.219 -5.277 1 83 384 TYR A N 1
ATOM 3130 C CA . TYR A 1 384 ? 16.094 36.062 -4.914 1 83 384 TYR A CA 1
ATOM 3131 C C . TYR A 1 384 ? 17.297 35.75 -5.789 1 83 384 TYR A C 1
ATOM 3133 O O . TYR A 1 384 ? 17.359 34.688 -6.43 1 83 384 TYR A O 1
ATOM 3141 N N . SER A 1 385 ? 18.203 36.719 -5.91 1 83.19 385 SER A N 1
ATOM 3142 C CA . SER A 1 385 ? 19.391 36.562 -6.73 1 83.19 385 SER A CA 1
ATOM 3143 C C . SER A 1 385 ? 20.625 36.344 -5.867 1 83.19 385 SER A C 1
ATOM 3145 O O . SER A 1 385 ? 20.641 36.656 -4.68 1 83.19 385 SER A O 1
ATOM 3147 N N . GLU A 1 386 ? 21.609 35.75 -6.434 1 80.94 386 GLU A N 1
ATOM 3148 C CA . GLU A 1 386 ? 22.875 35.531 -5.742 1 80.94 386 GLU A CA 1
ATOM 3149 C C . GLU A 1 386 ? 23.516 36.844 -5.293 1 80.94 386 GLU A C 1
ATOM 3151 O O . GLU A 1 386 ? 24.203 36.875 -4.266 1 80.94 386 GLU A O 1
ATOM 3156 N N . HIS A 1 387 ? 23.219 37.875 -6.027 1 78.88 387 HIS A N 1
ATOM 3157 C CA . HIS A 1 387 ? 23.844 39.156 -5.773 1 78.88 387 HIS A CA 1
ATOM 3158 C C . HIS A 1 387 ? 23.109 39.938 -4.668 1 78.88 387 HIS A C 1
ATOM 3160 O O . HIS A 1 387 ? 23.688 40.812 -4.031 1 78.88 387 HIS A O 1
ATOM 3166 N N . ASP A 1 388 ? 21.891 39.625 -4.504 1 80.19 388 ASP A N 1
ATOM 3167 C CA . ASP A 1 388 ? 21.094 40.219 -3.438 1 80.19 388 ASP A CA 1
ATOM 3168 C C . ASP A 1 388 ? 20.188 39.156 -2.775 1 80.19 388 ASP A C 1
ATOM 3170 O O . ASP A 1 388 ? 19.047 38.969 -3.195 1 80.19 388 ASP A O 1
ATOM 3174 N N . THR A 1 389 ? 20.641 38.656 -1.742 1 80.81 389 THR A N 1
ATOM 3175 C CA . THR A 1 389 ? 19.953 37.562 -1.1 1 80.81 389 THR A CA 1
ATOM 3176 C C . THR A 1 389 ? 18.875 38.062 -0.148 1 80.81 389 THR A C 1
ATOM 3178 O O . THR A 1 389 ? 18.172 37.281 0.483 1 80.81 389 THR A O 1
ATOM 3181 N N . THR A 1 390 ? 18.688 39.312 -0.037 1 79 390 THR A N 1
ATOM 3182 C CA . THR A 1 390 ? 17.75 39.844 0.935 1 79 390 THR A CA 1
ATOM 3183 C C . THR A 1 390 ? 16.5 40.375 0.24 1 79 390 THR A C 1
ATOM 3185 O O . THR A 1 390 ? 15.453 40.562 0.875 1 79 390 THR A O 1
ATOM 3188 N N . HIS A 1 391 ? 16.719 40.625 -1.102 1 81.75 391 HIS A N 1
ATOM 3189 C CA . HIS A 1 391 ? 15.586 41.188 -1.844 1 81.75 391 HIS A CA 1
ATOM 3190 C C . HIS A 1 391 ? 14.938 40.125 -2.736 1 81.75 391 HIS A C 1
ATOM 3192 O O . HIS A 1 391 ? 15.641 39.375 -3.432 1 81.75 391 HIS A O 1
ATOM 3198 N N . ALA A 1 392 ? 13.609 40.094 -2.553 1 87 392 ALA A N 1
ATOM 3199 C CA . ALA A 1 392 ? 12.859 39.125 -3.375 1 87 392 ALA A CA 1
ATOM 3200 C C . ALA A 1 392 ? 12.164 39.844 -4.531 1 87 392 ALA A C 1
ATOM 3202 O O . ALA A 1 392 ? 11.852 41.031 -4.438 1 87 392 ALA A O 1
ATOM 3203 N N . PHE A 1 393 ? 12 39.281 -5.648 1 80 393 PHE A N 1
ATOM 3204 C CA . PHE A 1 393 ? 11.281 39.812 -6.797 1 80 393 PHE A CA 1
ATOM 3205 C C . PHE A 1 393 ? 10.445 38.75 -7.469 1 80 393 PHE A C 1
ATOM 3207 O O . PHE A 1 393 ? 10.648 37.531 -7.227 1 80 393 PHE A O 1
ATOM 3214 N N . ARG A 1 394 ? 9.414 39.125 -8.18 1 79.31 394 ARG A N 1
ATOM 3215 C CA . ARG A 1 394 ? 8.609 38.219 -8.992 1 79.31 394 ARG A CA 1
ATOM 3216 C C . ARG A 1 394 ? 9.039 38.281 -10.453 1 79.31 394 ARG A C 1
ATOM 3218 O O . ARG A 1 394 ? 9.391 39.344 -10.969 1 79.31 394 ARG A O 1
ATOM 3225 N N . ARG A 1 395 ? 9.141 37.094 -10.953 1 72.56 395 ARG A N 1
ATOM 3226 C CA . ARG A 1 395 ? 9.516 37.094 -12.359 1 72.56 395 ARG A CA 1
ATOM 3227 C C . ARG A 1 395 ? 8.352 37.531 -13.242 1 72.56 395 ARG A C 1
ATOM 3229 O O . ARG A 1 395 ? 7.195 37.219 -12.953 1 72.56 395 ARG A O 1
ATOM 3236 N N . ARG A 1 396 ? 8.75 38.312 -14.242 1 58.5 396 ARG A N 1
ATOM 3237 C CA . ARG A 1 396 ? 7.762 38.719 -15.242 1 58.5 396 ARG A CA 1
ATOM 3238 C C . ARG A 1 396 ? 7.551 37.625 -16.281 1 58.5 396 ARG A C 1
ATOM 3240 O O . ARG A 1 396 ? 8.461 36.844 -16.562 1 58.5 396 ARG A O 1
ATOM 3247 N N . PRO A 1 397 ? 6.371 37.469 -16.609 1 56.84 397 PRO A N 1
ATOM 3248 C CA . PRO A 1 397 ? 6.02 36.406 -17.594 1 56.84 397 PRO A CA 1
ATOM 3249 C C . PRO A 1 397 ? 7.039 36.312 -18.719 1 56.84 397 PRO A C 1
ATOM 3251 O O . PRO A 1 397 ? 7.309 35.188 -19.203 1 56.84 397 PRO A O 1
ATOM 3254 N N . TRP A 1 398 ? 7.605 37.469 -19.031 1 45.62 398 TRP A N 1
ATOM 3255 C CA . TRP A 1 398 ? 8.477 37.469 -20.203 1 45.62 398 TRP A CA 1
ATOM 3256 C C . TRP A 1 398 ? 9.875 37 -19.828 1 45.62 398 TRP A C 1
ATOM 3258 O O . TRP A 1 398 ? 10.711 36.75 -20.703 1 45.62 398 TRP A O 1
ATOM 3268 N N . GLN A 1 399 ? 10.125 36.781 -18.656 1 48.47 399 GLN A N 1
ATOM 3269 C CA . GLN A 1 399 ? 11.445 36.375 -18.188 1 48.47 399 GLN A CA 1
ATOM 3270 C C . GLN A 1 399 ? 11.531 34.844 -18 1 48.47 399 GLN A C 1
ATOM 3272 O O . GLN A 1 399 ? 12.602 34.312 -17.703 1 48.47 399 GLN A O 1
ATOM 3277 N N . VAL A 1 400 ? 10.383 34.25 -18.094 1 51.44 400 VAL A N 1
ATOM 3278 C CA . VAL A 1 400 ? 10.328 32.812 -17.891 1 51.44 400 VAL A CA 1
ATOM 3279 C C . VAL A 1 400 ? 10.375 32.094 -19.234 1 51.44 400 VAL A C 1
ATOM 3281 O O . VAL A 1 400 ? 10.07 32.688 -20.281 1 51.44 400 VAL A O 1
ATOM 3284 N N . SER A 1 401 ? 10.977 30.891 -19.25 1 48.22 401 SER A N 1
ATOM 3285 C CA . SER A 1 401 ? 11.125 30.141 -20.5 1 48.22 401 SER A CA 1
ATOM 3286 C C . SER A 1 401 ? 9.844 30.188 -21.328 1 48.22 401 SER A C 1
ATOM 3288 O O . SER A 1 401 ? 8.742 30.156 -20.781 1 48.22 401 SER A O 1
ATOM 3290 N N . ARG A 1 402 ? 9.844 30.625 -22.609 1 43.56 402 ARG A N 1
ATOM 3291 C CA . ARG A 1 402 ? 8.789 30.766 -23.609 1 43.56 402 ARG A CA 1
ATOM 3292 C C . ARG A 1 402 ? 8.156 29.406 -23.922 1 43.56 402 ARG A C 1
ATOM 3294 O O . ARG A 1 402 ? 7.113 29.344 -24.578 1 43.56 402 ARG A O 1
ATOM 3301 N N . ILE A 1 403 ? 8.812 28.344 -23.672 1 39.62 403 ILE A N 1
ATOM 3302 C CA . ILE A 1 403 ? 8.211 27.047 -24 1 39.62 403 ILE A CA 1
ATOM 3303 C C . ILE A 1 403 ? 7.234 26.641 -22.891 1 39.62 403 ILE A C 1
ATOM 3305 O O . ILE A 1 403 ? 7.59 25.891 -21.984 1 39.62 403 ILE A O 1
ATOM 3309 N N . ARG A 1 404 ? 6.34 27.656 -22.672 1 51.03 404 ARG A N 1
ATOM 3310 C CA . ARG A 1 404 ? 5.375 27.359 -21.625 1 51.03 404 ARG A CA 1
ATOM 3311 C C . ARG A 1 404 ? 3.971 27.203 -22.188 1 51.03 404 ARG A C 1
ATOM 3313 O O . ARG A 1 404 ? 3.668 27.719 -23.266 1 51.03 404 ARG A O 1
ATOM 3320 N N . PRO A 1 405 ? 3.219 26.375 -21.547 1 51.25 405 PRO A N 1
ATOM 3321 C CA . PRO A 1 405 ? 1.836 26.25 -22.016 1 51.25 405 PRO A CA 1
ATOM 3322 C C . PRO A 1 405 ? 1.104 27.594 -22.047 1 51.25 405 PRO A C 1
ATOM 3324 O O . PRO A 1 405 ? 1.432 28.5 -21.266 1 51.25 405 PRO A O 1
ATOM 3327 N N . THR A 1 406 ? 0.369 27.875 -23.094 1 47.75 406 THR A N 1
ATOM 3328 C CA . THR A 1 406 ? -0.427 29.094 -23.219 1 47.75 406 THR A CA 1
ATOM 3329 C C . THR A 1 406 ? -1.602 29.078 -22.234 1 47.75 406 THR A C 1
ATOM 3331 O O . THR A 1 406 ? -2.113 30.125 -21.844 1 47.75 406 THR A O 1
ATOM 3334 N N . HIS A 1 407 ? -1.992 27.875 -21.812 1 52.81 407 HIS A N 1
ATOM 3335 C CA . HIS A 1 407 ? -3.07 27.703 -20.844 1 52.81 407 HIS A CA 1
ATOM 3336 C C . HIS A 1 407 ? -2.646 26.797 -19.703 1 52.81 407 HIS A C 1
ATOM 3338 O O . HIS A 1 407 ? -1.954 25.797 -19.922 1 52.81 407 HIS A O 1
ATOM 3344 N N . PHE A 1 408 ? -3.057 27.359 -18.578 1 47.69 408 PHE A N 1
ATOM 3345 C CA . PHE A 1 408 ? -2.533 26.672 -17.406 1 47.69 408 PHE A CA 1
ATOM 3346 C C . PHE A 1 408 ? -3.629 25.844 -16.719 1 47.69 408 PHE A C 1
ATOM 3348 O O . PHE A 1 408 ? -3.451 25.375 -15.602 1 47.69 408 PHE A O 1
ATOM 3355 N N . SER A 1 409 ? -4.871 25.984 -17.375 1 53.19 409 SER A N 1
ATOM 3356 C CA . SER A 1 409 ? -5.969 25.188 -16.844 1 53.19 409 SER A CA 1
ATOM 3357 C C . SER A 1 409 ? -6.832 24.609 -17.953 1 53.19 409 SER A C 1
ATOM 3359 O O . SER A 1 409 ? -6.832 25.125 -19.078 1 53.19 409 SER A O 1
ATOM 3361 N N . GLU A 1 410 ? -7.238 23.484 -17.906 1 52.84 410 GLU A N 1
ATOM 3362 C CA . GLU A 1 410 ? -8.203 22.844 -18.797 1 52.84 410 GLU A CA 1
ATOM 3363 C C . GLU A 1 410 ? -9.32 22.172 -18 1 52.84 410 GLU A C 1
ATOM 3365 O O . GLU A 1 410 ? -9.078 21.578 -16.938 1 52.84 410 GLU A O 1
ATOM 3370 N N . GLN A 1 411 ? -10.547 22.688 -18.266 1 50.44 411 GLN A N 1
ATOM 3371 C CA . GLN A 1 411 ? -11.703 22.047 -17.656 1 50.44 411 GLN A CA 1
ATOM 3372 C C . GLN A 1 411 ? -12.312 21 -18.594 1 50.44 411 GLN A C 1
ATOM 3374 O O . GLN A 1 411 ? -12.477 21.266 -19.781 1 50.44 411 GLN A O 1
ATOM 3379 N N . LEU A 1 412 ? -12.352 19.797 -18.172 1 53.06 412 LEU A N 1
ATOM 3380 C CA . LEU A 1 412 ? -13 18.734 -18.922 1 53.06 412 LEU A CA 1
ATOM 3381 C C . LEU A 1 412 ? -14.234 18.219 -18.188 1 53.06 412 LEU A C 1
ATOM 3383 O O . LEU A 1 412 ? -14.211 18.078 -16.969 1 53.06 412 LEU A O 1
ATOM 3387 N N . VAL A 1 413 ? -15.391 18.25 -18.828 1 53.16 413 VAL A N 1
ATOM 3388 C CA . VAL A 1 413 ? -16.609 17.672 -18.281 1 53.16 413 VAL A CA 1
ATOM 3389 C C . VAL A 1 413 ? -16.797 16.266 -18.812 1 53.16 413 VAL A C 1
ATOM 3391 O O . VAL A 1 413 ? -16.828 16.047 -20.031 1 53.16 413 VAL A O 1
ATOM 3394 N N . ARG A 1 414 ? -16.719 15.391 -17.891 1 58.88 414 ARG A N 1
ATOM 3395 C CA . ARG A 1 414 ? -16.859 13.984 -18.281 1 58.88 414 ARG A CA 1
ATOM 3396 C C . ARG A 1 414 ? -18.234 13.453 -17.906 1 58.88 414 ARG A C 1
ATOM 3398 O O . ARG A 1 414 ? -18.766 13.781 -16.844 1 58.88 414 ARG A O 1
ATOM 3405 N N . PHE A 1 415 ? -18.875 12.773 -18.875 1 59.06 415 PHE A N 1
ATOM 3406 C CA . PHE A 1 415 ? -20.188 12.188 -18.703 1 59.06 415 PHE A CA 1
ATOM 3407 C C . PHE A 1 415 ? -20.094 10.68 -18.469 1 59.06 415 PHE A C 1
ATOM 3409 O O . PHE A 1 415 ? -19.375 9.984 -19.188 1 59.06 415 PHE A O 1
ATOM 3416 N N . VAL A 1 416 ? -20.562 10.305 -17.297 1 54.62 416 VAL A N 1
ATOM 3417 C CA . VAL A 1 416 ? -20.562 8.875 -16.984 1 54.62 416 VAL A CA 1
ATOM 3418 C C . VAL A 1 416 ? -21.984 8.367 -16.828 1 54.62 416 VAL A C 1
ATOM 3420 O O . VAL A 1 416 ? -22.844 9.055 -16.266 1 54.62 416 VAL A O 1
ATOM 3423 N N . CYS A 1 417 ? -22.391 7.379 -17.594 1 54.91 417 CYS A N 1
ATOM 3424 C CA . CYS A 1 417 ? -23.703 6.781 -17.438 1 54.91 417 CYS A CA 1
ATOM 3425 C C . CYS A 1 417 ? -23.656 5.555 -16.547 1 54.91 417 CYS A C 1
ATOM 3427 O O . CYS A 1 417 ? -22.734 4.734 -16.656 1 54.91 417 CYS A O 1
ATOM 3429 N N . ARG A 1 418 ? -24.5 5.461 -15.555 1 53.69 418 ARG A N 1
ATOM 3430 C CA . ARG A 1 418 ? -24.594 4.336 -14.625 1 53.69 418 ARG A CA 1
ATOM 3431 C C . ARG A 1 418 ? -25.078 3.076 -15.336 1 53.69 418 ARG A C 1
ATOM 3433 O O . ARG A 1 418 ? -24.672 1.967 -14.984 1 53.69 418 ARG A O 1
ATOM 3440 N N . ARG A 1 419 ? -26.125 3.324 -16.281 1 56.56 419 ARG A N 1
ATOM 3441 C CA . ARG A 1 419 ? -26.703 2.211 -17.016 1 56.56 419 ARG A CA 1
ATOM 3442 C C . ARG A 1 419 ? -26.516 2.395 -18.516 1 56.56 419 ARG A C 1
ATOM 3444 O O . ARG A 1 419 ? -26.531 3.523 -19.016 1 56.56 419 ARG A O 1
ATOM 3451 N N . TYR A 1 420 ? -26.312 1.37 -19.156 1 53.06 420 TYR A N 1
ATOM 3452 C CA . TYR A 1 420 ? -26.188 1.352 -20.609 1 53.06 420 TYR A CA 1
ATOM 3453 C C . TYR A 1 420 ? -27.359 2.051 -21.281 1 53.06 420 TYR A C 1
ATOM 3455 O O . TYR A 1 420 ? -27.203 2.701 -22.312 1 53.06 420 TYR A O 1
ATOM 3463 N N . ALA A 1 421 ? -28.422 1.938 -20.547 1 53.88 421 ALA A N 1
ATOM 3464 C CA . ALA A 1 421 ? -29.641 2.502 -21.125 1 53.88 421 ALA A CA 1
ATOM 3465 C C . ALA A 1 421 ? -29.547 4.02 -21.234 1 53.88 421 ALA A C 1
ATOM 3467 O O . ALA A 1 421 ? -30.125 4.621 -22.141 1 53.88 421 ALA A O 1
ATOM 3468 N N . ASP A 1 422 ? -28.781 4.508 -20.391 1 56.81 422 ASP A N 1
ATOM 3469 C CA . ASP A 1 422 ? -28.656 5.961 -20.359 1 56.81 422 ASP A CA 1
ATOM 3470 C C . ASP A 1 422 ? -27.797 6.461 -21.531 1 56.81 422 ASP A C 1
ATOM 3472 O O . ASP A 1 422 ? -27.781 7.656 -21.828 1 56.81 422 ASP A O 1
ATOM 3476 N N . MET A 1 423 ? -27.141 5.555 -22.125 1 59.66 423 MET A N 1
ATOM 3477 C CA . MET A 1 423 ? -26.297 5.906 -23.266 1 59.66 423 MET A CA 1
ATOM 3478 C C . MET A 1 423 ? -27.141 6.418 -24.438 1 59.66 423 MET A C 1
ATOM 3480 O O . MET A 1 423 ? -26.766 7.367 -25.125 1 59.66 423 MET A O 1
ATOM 3484 N N . ASP A 1 424 ? -28.188 5.711 -24.562 1 60.84 424 ASP A N 1
ATOM 3485 C CA . ASP A 1 424 ? -29.062 6.086 -25.672 1 60.84 424 ASP A CA 1
ATOM 3486 C C . ASP A 1 424 ? -29.641 7.488 -25.484 1 60.84 424 ASP A C 1
ATOM 3488 O O . ASP A 1 424 ? -29.734 8.266 -26.438 1 60.84 424 ASP A O 1
ATOM 3492 N N . ASN A 1 425 ? -29.906 7.699 -24.25 1 59.25 425 ASN A N 1
ATOM 3493 C CA . ASN A 1 425 ? -30.422 9.031 -23.938 1 59.25 425 ASN A CA 1
ATOM 3494 C C . ASN A 1 425 ? -29.375 10.109 -24.219 1 59.25 425 ASN A C 1
ATOM 3496 O O . ASN A 1 425 ? -29.703 11.18 -24.734 1 59.25 425 ASN A O 1
ATOM 3500 N N . PHE A 1 426 ? -28.234 9.766 -23.969 1 60.88 426 PHE A N 1
ATOM 3501 C CA . PHE A 1 426 ? -27.141 10.703 -24.188 1 60.88 426 PHE A CA 1
ATOM 3502 C C . PHE A 1 426 ? -26.906 10.93 -25.672 1 60.88 426 PHE A C 1
ATOM 3504 O O . PHE A 1 426 ? -26.734 12.07 -26.109 1 60.88 426 PHE A O 1
ATOM 3511 N N . LYS A 1 427 ? -26.891 9.922 -26.391 1 62.56 427 LYS A N 1
ATOM 3512 C CA . LYS A 1 427 ? -26.734 10.031 -27.844 1 62.56 427 LYS A CA 1
ATOM 3513 C C . LYS A 1 427 ? -27.828 10.914 -28.438 1 62.56 427 LYS A C 1
ATOM 3515 O O . LYS A 1 427 ? -27.562 11.75 -29.297 1 62.56 427 LYS A O 1
ATOM 3520 N N . GLN A 1 428 ? -28.953 10.664 -27.953 1 61.22 428 GLN A N 1
ATOM 3521 C CA . GLN A 1 428 ? -30.078 11.453 -28.438 1 61.22 428 GLN A CA 1
ATOM 3522 C C . GLN A 1 428 ? -29.906 12.93 -28.078 1 61.22 428 GLN A C 1
ATOM 3524 O O . GLN A 1 428 ? -30.219 13.812 -28.875 1 61.22 428 GLN A O 1
ATOM 3529 N N . TRP A 1 429 ? -29.453 13.016 -26.938 1 60.25 429 TRP A N 1
ATOM 3530 C CA . TRP A 1 429 ? -29.219 14.383 -26.469 1 60.25 429 TRP A CA 1
ATOM 3531 C C . TRP A 1 429 ? -28.141 15.07 -27.312 1 60.25 429 TRP A C 1
ATOM 3533 O O . TRP A 1 429 ? -28.297 16.234 -27.672 1 60.25 429 TRP A O 1
ATOM 3543 N N . CYS A 1 430 ? -27.141 14.391 -27.562 1 60.66 430 CYS A N 1
ATOM 3544 C CA . CYS A 1 430 ? -26.078 14.93 -28.391 1 60.66 430 CYS A CA 1
ATOM 3545 C C . CYS A 1 430 ? -26.594 15.297 -29.781 1 60.66 430 CYS A C 1
ATOM 3547 O O . CYS A 1 430 ? -26.234 16.328 -30.328 1 60.66 430 CYS A O 1
ATOM 3549 N N . ARG A 1 431 ? -27.312 14.422 -30.312 1 60.72 431 ARG A N 1
ATOM 3550 C CA . ARG A 1 431 ? -27.922 14.664 -31.609 1 60.72 431 ARG A CA 1
ATOM 3551 C C . ARG A 1 431 ? -28.812 15.898 -31.578 1 60.72 431 ARG A C 1
ATOM 3553 O O . ARG A 1 431 ? -28.812 16.703 -32.5 1 60.72 431 ARG A O 1
ATOM 3560 N N . ALA A 1 432 ? -29.484 15.922 -30.578 1 58.31 432 ALA A N 1
ATOM 3561 C CA . ALA A 1 432 ? -30.469 17 -30.469 1 58.31 432 ALA A CA 1
ATOM 3562 C C . ALA A 1 432 ? -29.781 18.344 -30.266 1 58.31 432 ALA A C 1
ATOM 3564 O O . ALA A 1 432 ? -30.328 19.391 -30.656 1 58.31 432 ALA A O 1
ATOM 3565 N N . ASN A 1 433 ? -28.75 18.297 -29.688 1 54.44 433 ASN A N 1
ATOM 3566 C CA . ASN A 1 433 ? -28.125 19.578 -29.359 1 54.44 433 ASN A CA 1
ATOM 3567 C C . ASN A 1 433 ? -26.953 19.859 -30.297 1 54.44 433 ASN A C 1
ATOM 3569 O O . ASN A 1 433 ? -26.125 20.734 -30 1 54.44 433 ASN A O 1
ATOM 3573 N N . ASP A 1 434 ? -26.906 19.375 -31.609 1 48.28 434 ASP A N 1
ATOM 3574 C CA . ASP A 1 434 ? -25.922 19.578 -32.688 1 48.28 434 ASP A CA 1
ATOM 3575 C C . ASP A 1 434 ? -24.5 19.422 -32.156 1 48.28 434 ASP A C 1
ATOM 3577 O O . ASP A 1 434 ? -23.609 20.203 -32.5 1 48.28 434 ASP A O 1
ATOM 3581 N N . LYS A 1 435 ? -24.25 18.922 -31.188 1 50.31 435 LYS A N 1
ATOM 3582 C CA . LYS A 1 435 ? -22.938 18.719 -30.578 1 50.31 435 LYS A CA 1
ATOM 3583 C C . LYS A 1 435 ? -22.312 17.422 -31.078 1 50.31 435 LYS A C 1
ATOM 3585 O O . LYS A 1 435 ? -21.469 16.828 -30.391 1 50.31 435 LYS A O 1
ATOM 3590 N N . GLU A 1 436 ? -22.688 17.016 -32.375 1 44.56 436 GLU A N 1
ATOM 3591 C CA . GLU A 1 436 ? -22.141 15.836 -33.031 1 44.56 436 GLU A CA 1
ATOM 3592 C C . GLU A 1 436 ? -20.641 15.977 -33.25 1 44.56 436 GLU A C 1
ATOM 3594 O O . GLU A 1 436 ? -19.906 14.984 -33.25 1 44.56 436 GLU A O 1
ATOM 3599 N N . LYS A 1 437 ? -20.125 17.156 -33.656 1 41.62 437 LYS A N 1
ATOM 3600 C CA . LYS A 1 437 ? -18.719 17.328 -34 1 41.62 437 LYS A CA 1
ATOM 3601 C C . LYS A 1 437 ? -17.812 17.125 -32.781 1 41.62 437 LYS A C 1
ATOM 3603 O O . LYS A 1 437 ? -16.609 16.984 -32.938 1 41.62 437 LYS A O 1
ATOM 3608 N N . GLN A 1 438 ? -18.297 17.5 -31.812 1 37.69 438 GLN A N 1
ATOM 3609 C CA . GLN A 1 438 ? -17.484 17.297 -30.625 1 37.69 438 GLN A CA 1
ATOM 3610 C C . GLN A 1 438 ? -17.375 15.828 -30.25 1 37.69 438 GLN A C 1
ATOM 3612 O O . GLN A 1 438 ? -16.812 15.477 -29.219 1 37.69 438 GLN A O 1
ATOM 3617 N N . GLN A 1 439 ? -18.047 15.023 -31.109 1 39.09 439 GLN A N 1
ATOM 3618 C CA . GLN A 1 439 ? -18 13.57 -30.953 1 39.09 439 GLN A CA 1
ATOM 3619 C C . GLN A 1 439 ? -16.594 13.039 -31.172 1 39.09 439 GLN A C 1
ATOM 3621 O O . GLN A 1 439 ? -16.391 12.086 -31.938 1 39.09 439 GLN A O 1
ATOM 3626 N N . SER A 1 440 ? -15.695 13.797 -31.562 1 36.72 440 SER A N 1
ATOM 3627 C CA . SER A 1 440 ? -14.5 12.961 -31.5 1 36.72 440 SER A CA 1
ATOM 3628 C C . SER A 1 440 ? -14.555 12 -30.312 1 36.72 440 SER A C 1
ATOM 3630 O O . SER A 1 440 ? -13.539 11.406 -29.953 1 36.72 440 SER A O 1
ATOM 3632 N N . TRP A 1 441 ? -15.461 12.133 -29.516 1 34.69 441 TRP A N 1
ATOM 3633 C CA . TRP A 1 441 ? -15.602 11.711 -28.125 1 34.69 441 TRP A CA 1
ATOM 3634 C C . TRP A 1 441 ? -15.625 10.188 -28.031 1 34.69 441 TRP A C 1
ATOM 3636 O O . TRP A 1 441 ? -14.859 9.602 -27.25 1 34.69 441 TRP A O 1
ATOM 3646 N N . ILE A 1 442 ? -16.891 9.555 -28.125 1 35.31 442 ILE A N 1
ATOM 3647 C CA . ILE A 1 442 ? -17.484 8.422 -27.422 1 35.31 442 ILE A CA 1
ATOM 3648 C C . ILE A 1 442 ? -16.938 7.117 -28.016 1 35.31 442 ILE A C 1
ATOM 3650 O O . ILE A 1 442 ? -16.672 6.164 -27.281 1 35.31 442 ILE A O 1
ATOM 3654 N N . GLY A 1 443 ? -17.25 6.848 -29.266 1 31.95 443 GLY A N 1
ATOM 3655 C CA . GLY A 1 443 ? -17.531 5.516 -29.766 1 31.95 443 GLY A CA 1
ATOM 3656 C C . GLY A 1 443 ? -16.344 4.57 -29.656 1 31.95 443 GLY A C 1
ATOM 3657 O O . GLY A 1 443 ? -16.516 3.41 -29.266 1 31.95 443 GLY A O 1
ATOM 3658 N N . GLU A 1 444 ? -15.43 4.805 -30.469 1 30.45 444 GLU A N 1
ATOM 3659 C CA . GLU A 1 444 ? -14.641 3.639 -30.859 1 30.45 444 GLU A CA 1
ATOM 3660 C C . GLU A 1 444 ? -13.797 3.125 -29.688 1 30.45 444 GLU A C 1
ATOM 3662 O O . GLU A 1 444 ? -13.531 1.925 -29.594 1 30.45 444 GLU A O 1
ATOM 3667 N N . HIS A 1 445 ? -13.078 3.959 -29.047 1 30.89 445 HIS A N 1
ATOM 3668 C CA . HIS A 1 445 ? -12.07 3.424 -28.125 1 30.89 445 HIS A CA 1
ATOM 3669 C C . HIS A 1 445 ? -12.672 3.113 -26.766 1 30.89 445 HIS A C 1
ATOM 3671 O O . HIS A 1 445 ? -12.328 3.758 -25.766 1 30.89 445 HIS A O 1
ATOM 3677 N N . PHE A 1 446 ? -13.875 2.879 -26.672 1 30.77 446 PHE A N 1
ATOM 3678 C CA . PHE A 1 446 ? -14.609 2.529 -25.453 1 30.77 446 PHE A CA 1
ATOM 3679 C C . PHE A 1 446 ? -13.945 1.363 -24.734 1 30.77 446 PHE A C 1
ATOM 3681 O O . PHE A 1 446 ? -14.516 0.792 -23.812 1 30.77 446 PHE A O 1
ATOM 3688 N N . CYS A 1 447 ? -13.18 0.584 -25.391 1 29.88 447 CYS A N 1
ATOM 3689 C CA . CYS A 1 447 ? -12.789 -0.56 -24.562 1 29.88 447 CYS A CA 1
ATOM 3690 C C . CYS A 1 447 ? -12.047 -0.108 -23.312 1 29.88 447 CYS A C 1
ATOM 3692 O O . CYS A 1 447 ? -10.875 0.271 -23.391 1 29.88 447 CYS A O 1
ATOM 3694 N N . LEU A 1 448 ? -12.703 0.56 -22.422 1 32.75 448 LEU A N 1
ATOM 3695 C CA . LEU A 1 448 ? -12.336 1.062 -21.109 1 32.75 448 LEU A CA 1
ATOM 3696 C C . LEU A 1 448 ? -11.602 -0.006 -20.297 1 32.75 448 LEU A C 1
ATOM 3698 O O . LEU A 1 448 ? -11.438 0.13 -19.078 1 32.75 448 LEU A O 1
ATOM 3702 N N . LYS A 1 449 ? -11.57 -1.29 -20.656 1 34.5 449 LYS A N 1
ATOM 3703 C CA . LYS A 1 449 ? -10.891 -2.172 -19.719 1 34.5 449 LYS A CA 1
ATOM 3704 C C . LYS A 1 449 ? -9.438 -1.734 -19.5 1 34.5 449 LYS A C 1
ATOM 3706 O O . LYS A 1 449 ? -8.516 -2.52 -19.703 1 34.5 449 LYS A O 1
ATOM 3711 N N . ASN A 1 450 ? -9.078 -0.415 -19.75 1 31.61 450 ASN A N 1
ATOM 3712 C CA . ASN A 1 450 ? -7.645 -0.157 -19.781 1 31.61 450 ASN A CA 1
ATOM 3713 C C . ASN A 1 450 ? -7.047 -0.148 -18.375 1 31.61 450 ASN A C 1
ATOM 3715 O O . ASN A 1 450 ? -7.461 0.644 -17.531 1 31.61 450 ASN A O 1
ATOM 3719 N N . TYR A 1 451 ? -6.832 -1.273 -17.812 1 31.69 451 TYR A N 1
ATOM 3720 C CA . TYR A 1 451 ? -5.852 -1.252 -16.734 1 31.69 451 TYR A CA 1
ATOM 3721 C C . TYR A 1 451 ? -4.605 -0.479 -17.156 1 31.69 451 TYR A C 1
ATOM 3723 O O . TYR A 1 451 ? -4.152 -0.581 -18.297 1 31.69 451 TYR A O 1
ATOM 3731 N N . PHE A 1 452 ? -4.453 0.774 -16.906 1 30.11 452 PHE A N 1
ATOM 3732 C CA . PHE A 1 452 ? -3.154 1.388 -17.156 1 30.11 452 PHE A CA 1
ATOM 3733 C C . PHE A 1 452 ? -2.102 0.823 -16.203 1 30.11 452 PHE A C 1
ATOM 3735 O O . PHE A 1 452 ? -2.393 0.546 -15.039 1 30.11 452 PHE A O 1
ATOM 3742 N N . LEU B 1 1 ? -5.527 -12.93 -31.312 1 35.41 1 LEU B N 1
ATOM 3743 C CA . LEU B 1 1 ? -5.867 -11.867 -30.359 1 35.41 1 LEU B CA 1
ATOM 3744 C C . LEU B 1 1 ? -5.168 -10.562 -30.734 1 35.41 1 LEU B C 1
ATOM 3746 O O . LEU B 1 1 ? -3.949 -10.539 -30.922 1 35.41 1 LEU B O 1
ATOM 3750 N N . THR B 1 2 ? -5.73 -9.719 -31.438 1 36.59 2 THR B N 1
ATOM 3751 C CA . THR B 1 2 ? -5.094 -8.492 -31.906 1 36.59 2 THR B CA 1
ATOM 3752 C C . THR B 1 2 ? -4.535 -7.695 -30.734 1 36.59 2 THR B C 1
ATOM 3754 O O . THR B 1 2 ? -4.992 -7.844 -29.594 1 36.59 2 THR B O 1
ATOM 3757 N N . ILE B 1 3 ? -3.289 -7.098 -30.906 1 43.38 3 ILE B N 1
ATOM 3758 C CA . ILE B 1 3 ? -2.605 -6.188 -29.984 1 43.38 3 ILE B CA 1
ATOM 3759 C C . ILE B 1 3 ? -3.631 -5.316 -29.266 1 43.38 3 ILE B C 1
ATOM 3761 O O . ILE B 1 3 ? -3.449 -4.977 -28.094 1 43.38 3 ILE B O 1
ATOM 3765 N N . LEU B 1 4 ? -4.777 -5.137 -29.969 1 44.12 4 LEU B N 1
ATOM 3766 C CA . LEU B 1 4 ? -5.809 -4.215 -29.5 1 44.12 4 LEU B CA 1
ATOM 3767 C C . LEU B 1 4 ? -6.586 -4.816 -28.344 1 44.12 4 LEU B C 1
ATOM 3769 O O . LEU B 1 4 ? -7.297 -4.102 -27.641 1 44.12 4 LEU B O 1
ATOM 3773 N N . ASP B 1 5 ? -6.371 -6.242 -28.031 1 56.38 5 ASP B N 1
ATOM 3774 C CA . ASP B 1 5 ? -7.207 -6.93 -27.047 1 56.38 5 ASP B CA 1
ATOM 3775 C C . ASP B 1 5 ? -6.477 -7.086 -25.719 1 56.38 5 ASP B C 1
ATOM 3777 O O . ASP B 1 5 ? -7.043 -7.598 -24.75 1 56.38 5 ASP B O 1
ATOM 3781 N N . ARG B 1 6 ? -5.242 -6.543 -25.641 1 65.5 6 ARG B N 1
ATOM 3782 C CA . ARG B 1 6 ? -4.461 -6.738 -24.438 1 65.5 6 ARG B CA 1
ATOM 3783 C C . ARG B 1 6 ? -4.594 -5.543 -23.5 1 65.5 6 ARG B C 1
ATOM 3785 O O . ARG B 1 6 ? -4.77 -4.41 -23.953 1 65.5 6 ARG B O 1
ATOM 3792 N N . SER B 1 7 ? -4.637 -5.859 -22.203 1 81.5 7 SER B N 1
ATOM 3793 C CA . SER B 1 7 ? -4.664 -4.828 -21.172 1 81.5 7 SER B CA 1
ATOM 3794 C C . SER B 1 7 ? -3.256 -4.504 -20.688 1 81.5 7 SER B C 1
ATOM 3796 O O . SER B 1 7 ? -2.414 -5.395 -20.562 1 81.5 7 SER B O 1
ATOM 3798 N N . VAL B 1 8 ? -2.99 -3.256 -20.578 1 84.38 8 VAL B N 1
ATOM 3799 C CA . VAL B 1 8 ? -1.673 -2.803 -20.141 1 84.38 8 VAL B CA 1
ATOM 3800 C C . VAL B 1 8 ? -1.756 -2.287 -18.703 1 84.38 8 VAL B C 1
ATOM 3802 O O . VAL B 1 8 ? -2.654 -1.513 -18.375 1 84.38 8 VAL B O 1
ATOM 3805 N N . PHE B 1 9 ? -0.894 -2.838 -17.859 1 90.06 9 PHE B N 1
ATOM 3806 C CA . PHE B 1 9 ? -0.756 -2.389 -16.469 1 90.06 9 PHE B CA 1
ATOM 3807 C C . PHE B 1 9 ? 0.565 -1.656 -16.266 1 90.06 9 PHE B C 1
ATOM 3809 O O . PHE B 1 9 ? 1.606 -2.096 -16.766 1 90.06 9 PHE B O 1
ATOM 3816 N N . ASN B 1 10 ? 0.487 -0.529 -15.602 1 90.31 10 ASN B N 1
ATOM 3817 C CA . ASN B 1 10 ? 1.719 0.163 -15.242 1 90.31 10 ASN B CA 1
ATOM 3818 C C . ASN B 1 10 ? 2.24 -0.294 -13.883 1 90.31 10 ASN B C 1
ATOM 3820 O O . ASN B 1 10 ? 1.592 -0.074 -12.859 1 90.31 10 ASN B O 1
ATOM 3824 N N . ASP B 1 11 ? 3.387 -0.894 -13.891 1 94.12 11 ASP B N 1
ATOM 3825 C CA . ASP B 1 11 ? 4.047 -1.402 -12.695 1 94.12 11 ASP B CA 1
ATOM 3826 C C . ASP B 1 11 ? 5.355 -0.665 -12.43 1 94.12 11 ASP B C 1
ATOM 3828 O O . ASP B 1 11 ? 6.188 -0.529 -13.328 1 94.12 11 ASP B O 1
ATOM 3832 N N . PRO B 1 12 ? 5.488 -0.177 -11.242 1 94.62 12 PRO B N 1
ATOM 3833 C CA . PRO B 1 12 ? 6.691 0.613 -10.969 1 94.62 12 PRO B CA 1
ATOM 3834 C C . PRO B 1 12 ? 7.973 -0.212 -11.062 1 94.62 12 PRO B C 1
ATOM 3836 O O . PRO B 1 12 ? 9.062 0.348 -11.227 1 94.62 12 PRO B O 1
ATOM 3839 N N . ILE B 1 13 ? 7.938 -1.471 -11.023 1 95.75 13 ILE B N 1
ATOM 3840 C CA . ILE B 1 13 ? 9.125 -2.322 -11.008 1 95.75 13 ILE B CA 1
ATOM 3841 C C . ILE B 1 13 ? 9.391 -2.848 -12.422 1 95.75 13 ILE B C 1
ATOM 3843 O O . ILE B 1 13 ? 10.523 -2.801 -12.898 1 95.75 13 ILE B O 1
ATOM 3847 N N . HIS B 1 14 ? 8.312 -3.303 -13.109 1 96 14 HIS B N 1
ATOM 3848 C CA . HIS B 1 14 ? 8.492 -4.004 -14.375 1 96 14 HIS B CA 1
ATOM 3849 C C . HIS B 1 14 ? 8.062 -3.133 -15.547 1 96 14 HIS B C 1
ATOM 3851 O O . HIS B 1 14 ? 8.148 -3.559 -16.703 1 96 14 HIS B O 1
ATOM 3857 N N . GLY B 1 15 ? 7.621 -1.949 -15.281 1 93.19 15 GLY B N 1
ATOM 3858 C CA . GLY B 1 15 ? 7.191 -1.068 -16.359 1 93.19 15 GLY B CA 1
ATOM 3859 C C . GLY B 1 15 ? 5.816 -1.405 -16.891 1 93.19 15 GLY B C 1
ATOM 3860 O O . GLY B 1 15 ? 4.883 -1.646 -16.125 1 93.19 15 GLY B O 1
ATOM 3861 N N . HIS B 1 16 ? 5.676 -1.392 -18.188 1 90.75 16 HIS B N 1
ATOM 3862 C CA . HIS B 1 16 ? 4.398 -1.71 -18.812 1 90.75 16 HIS B CA 1
ATOM 3863 C C . HIS B 1 16 ? 4.223 -3.217 -18.969 1 90.75 16 HIS B C 1
ATOM 3865 O O . HIS B 1 16 ? 4.934 -3.85 -19.75 1 90.75 16 HIS B O 1
ATOM 3871 N N . ILE B 1 17 ? 3.234 -3.697 -18.281 1 94.38 17 ILE B N 1
ATOM 3872 C CA . ILE B 1 17 ? 2.936 -5.125 -18.312 1 94.38 17 ILE B CA 1
ATOM 3873 C C . ILE B 1 17 ? 1.735 -5.379 -19.219 1 94.38 17 ILE B C 1
ATOM 3875 O O . ILE B 1 17 ? 0.641 -4.863 -18.984 1 94.38 17 ILE B O 1
ATOM 3879 N N . GLU B 1 18 ? 1.996 -6.082 -20.266 1 92.44 18 GLU B N 1
ATOM 3880 C CA . GLU B 1 18 ? 0.903 -6.516 -21.141 1 92.44 18 GLU B CA 1
ATOM 3881 C C . GLU B 1 18 ? 0.411 -7.906 -20.75 1 92.44 18 GLU B C 1
ATOM 3883 O O . GLU B 1 18 ? 1.195 -8.859 -20.703 1 92.44 18 GLU B O 1
ATOM 3888 N N . LEU B 1 19 ? -0.862 -8 -20.562 1 95.06 19 LEU B N 1
ATOM 3889 C CA . LEU B 1 19 ? -1.411 -9.281 -20.125 1 95.06 19 LEU B CA 1
ATOM 3890 C C . LEU B 1 19 ? -2.408 -9.82 -21.156 1 95.06 19 LEU B C 1
ATOM 3892 O O . LEU B 1 19 ? -3.158 -9.047 -21.75 1 95.06 19 LEU B O 1
ATOM 3896 N N . HIS B 1 20 ? -2.387 -11.109 -21.359 1 95.56 20 HIS B N 1
ATOM 3897 C CA . HIS B 1 20 ? -3.383 -11.82 -22.156 1 95.56 20 HIS B CA 1
ATOM 3898 C C . HIS B 1 20 ? -4.789 -11.578 -21.625 1 95.56 20 HIS B C 1
ATOM 3900 O O . HIS B 1 20 ? -4.996 -11.508 -20.422 1 95.56 20 HIS B O 1
ATOM 3906 N N . PRO B 1 21 ? -5.777 -11.477 -22.453 1 95.31 21 PRO B N 1
ATOM 3907 C CA . PRO B 1 21 ? -7.145 -11.195 -22.016 1 95.31 21 PRO B CA 1
ATOM 3908 C C . PRO B 1 21 ? -7.652 -12.211 -21 1 95.31 21 PRO B C 1
ATOM 3910 O O . PRO B 1 21 ? -8.43 -11.859 -20.109 1 95.31 21 PRO B O 1
ATOM 3913 N N . LEU B 1 22 ? -7.277 -13.438 -21.172 1 97.56 22 LEU B N 1
ATOM 3914 C CA . LEU B 1 22 ? -7.711 -14.445 -20.203 1 97.56 22 LEU B CA 1
ATOM 3915 C C . LEU B 1 22 ? -7.172 -14.141 -18.812 1 97.56 22 LEU B C 1
ATOM 3917 O O . LEU B 1 22 ? -7.852 -14.383 -17.812 1 97.56 22 LEU B O 1
ATOM 3921 N N . LEU B 1 23 ? -5.91 -13.648 -18.75 1 98.31 23 LEU B N 1
ATOM 3922 C CA . LEU B 1 23 ? -5.355 -13.25 -17.453 1 98.31 23 LEU B CA 1
ATOM 3923 C C . LEU B 1 23 ? -6.172 -12.117 -16.844 1 98.31 23 LEU B C 1
ATOM 3925 O O . LEU B 1 23 ? -6.41 -12.109 -15.633 1 98.31 23 LEU B O 1
ATOM 3929 N N . VAL B 1 24 ? -6.621 -11.227 -17.625 1 97 24 VAL B N 1
ATOM 3930 C CA . VAL B 1 24 ? -7.422 -10.102 -17.156 1 97 24 VAL B CA 1
ATOM 3931 C C . VAL B 1 24 ? -8.758 -10.602 -16.609 1 97 24 VAL B C 1
ATOM 3933 O O . VAL B 1 24 ? -9.242 -10.125 -15.578 1 97 24 VAL B O 1
ATOM 3936 N N . LYS B 1 25 ? -9.328 -11.578 -17.281 1 97.31 25 LYS B N 1
ATOM 3937 C CA . LYS B 1 25 ? -10.578 -12.172 -16.812 1 97.31 25 LYS B CA 1
ATOM 3938 C C . LYS B 1 25 ? -10.391 -12.812 -15.43 1 97.31 25 LYS B C 1
ATOM 3940 O O . LYS B 1 25 ? -11.297 -12.773 -14.602 1 97.31 25 LYS B O 1
ATOM 3945 N N . ILE B 1 26 ? -9.25 -13.383 -15.227 1 98.44 26 ILE B N 1
ATOM 3946 C CA . ILE B 1 26 ? -8.953 -14 -13.938 1 98.44 26 ILE B CA 1
ATOM 3947 C C . ILE B 1 26 ? -8.742 -12.914 -12.883 1 98.44 26 ILE B C 1
ATOM 3949 O O . ILE B 1 26 ? -9.203 -13.055 -11.75 1 98.44 26 ILE B O 1
ATOM 3953 N N . ILE B 1 27 ? -8.055 -11.852 -13.242 1 98.06 27 ILE B N 1
ATOM 3954 C CA . ILE B 1 27 ? -7.809 -10.742 -12.336 1 98.06 27 ILE B CA 1
ATOM 3955 C C . ILE B 1 27 ? -9.133 -10.133 -11.891 1 98.06 27 ILE B C 1
ATOM 3957 O O . ILE B 1 27 ? -9.289 -9.75 -10.727 1 98.06 27 ILE B O 1
ATOM 3961 N N . ASP B 1 28 ? -10.094 -10.102 -12.812 1 97 28 ASP B N 1
ATOM 3962 C CA . ASP B 1 28 ? -11.383 -9.469 -12.547 1 97 28 ASP B CA 1
ATOM 3963 C C . ASP B 1 28 ? -12.336 -10.438 -11.852 1 97 28 ASP B C 1
ATOM 3965 O O . ASP B 1 28 ? -13.484 -10.602 -12.273 1 97 28 ASP B O 1
ATOM 3969 N N . THR B 1 29 ? -11.922 -11.141 -10.883 1 98.38 29 THR B N 1
ATOM 3970 C CA . THR B 1 29 ? -12.711 -12.016 -10.016 1 98.38 29 THR B CA 1
ATOM 3971 C C . THR B 1 29 ? -12.539 -11.625 -8.555 1 98.38 29 THR B C 1
ATOM 3973 O O . THR B 1 29 ? -11.508 -11.07 -8.172 1 98.38 29 THR B O 1
ATOM 3976 N N . PRO B 1 30 ? -13.562 -11.867 -7.719 1 97.94 30 PRO B N 1
ATOM 3977 C CA . PRO B 1 30 ? -13.445 -11.539 -6.297 1 97.94 30 PRO B CA 1
ATOM 3978 C C . PRO B 1 30 ? -12.281 -12.25 -5.617 1 97.94 30 PRO B C 1
ATOM 3980 O O . PRO B 1 30 ? -11.625 -11.68 -4.742 1 97.94 30 PRO B O 1
ATOM 3983 N N . GLN B 1 31 ? -12.047 -13.531 -6.086 1 98.56 31 GLN B N 1
ATOM 3984 C CA . GLN B 1 31 ? -11 -14.336 -5.469 1 98.56 31 GLN B CA 1
ATOM 3985 C C . GLN B 1 31 ? -9.617 -13.727 -5.699 1 98.56 31 GLN B C 1
ATOM 3987 O O . GLN B 1 31 ? -8.789 -13.688 -4.785 1 98.56 31 GLN B O 1
ATOM 3992 N N . PHE B 1 32 ? -9.375 -13.211 -6.91 1 98.75 32 PHE B N 1
ATOM 3993 C CA . PHE B 1 32 ? -8.078 -12.602 -7.188 1 98.75 32 PHE B CA 1
ATOM 3994 C C . PHE B 1 32 ? -8.008 -11.203 -6.602 1 98.75 32 PHE B C 1
ATOM 3996 O O . PHE B 1 32 ? -6.988 -10.82 -6.02 1 98.75 32 PHE B O 1
ATOM 4003 N N . GLN B 1 33 ? -9.07 -10.367 -6.742 1 98.31 33 GLN B N 1
ATOM 4004 C CA . GLN B 1 33 ? -9.094 -8.984 -6.266 1 98.31 33 GLN B CA 1
ATOM 4005 C C . GLN B 1 33 ? -8.914 -8.922 -4.75 1 98.31 33 GLN B C 1
ATOM 4007 O O . GLN B 1 33 ? -8.414 -7.934 -4.223 1 98.31 33 GLN B O 1
ATOM 4012 N N . ARG B 1 34 ? -9.258 -10.031 -4.098 1 98 34 ARG B N 1
ATOM 4013 C CA . ARG B 1 34 ? -9.055 -10.156 -2.658 1 98 34 ARG B CA 1
ATOM 4014 C C . ARG B 1 34 ? -7.598 -9.914 -2.281 1 98 34 ARG B C 1
ATOM 4016 O O . ARG B 1 34 ? -7.309 -9.391 -1.207 1 98 34 ARG B O 1
ATOM 4023 N N . LEU B 1 35 ? -6.703 -10.203 -3.166 1 98.5 35 LEU B N 1
ATOM 4024 C CA . LEU B 1 35 ? -5.27 -10.125 -2.908 1 98.5 35 LEU B CA 1
ATOM 4025 C C . LEU B 1 35 ? -4.832 -8.68 -2.709 1 98.5 35 LEU B C 1
ATOM 4027 O O . LEU B 1 35 ? -3.752 -8.422 -2.172 1 98.5 35 LEU B O 1
ATOM 4031 N N . ARG B 1 36 ? -5.703 -7.633 -3.053 1 97.94 36 ARG B N 1
ATOM 4032 C CA . ARG B 1 36 ? -5.426 -6.223 -2.805 1 97.94 36 ARG B CA 1
ATOM 4033 C C . ARG B 1 36 ? -5.406 -5.922 -1.31 1 97.94 36 ARG B C 1
ATOM 4035 O O . ARG B 1 36 ? -4.832 -4.918 -0.88 1 97.94 36 ARG B O 1
ATOM 4042 N N . SER B 1 37 ? -6.02 -6.805 -0.559 1 98 37 SER B N 1
ATOM 4043 C CA . SER B 1 37 ? -6.195 -6.543 0.867 1 98 37 SER B CA 1
ATOM 4044 C C . SER B 1 37 ? -5.391 -7.527 1.71 1 98 37 SER B C 1
ATOM 4046 O O . SER B 1 37 ? -5.715 -7.766 2.875 1 98 37 SER B O 1
ATOM 4048 N N . ILE B 1 38 ? -4.43 -8.133 1.104 1 98.31 38 ILE B N 1
ATOM 4049 C CA . ILE B 1 38 ? -3.51 -9.016 1.813 1 98.31 38 ILE B CA 1
ATOM 4050 C C . ILE B 1 38 ? -2.078 -8.516 1.631 1 98.31 38 ILE B C 1
ATOM 4052 O O . ILE B 1 38 ? -1.536 -8.555 0.523 1 98.31 38 ILE B O 1
ATOM 4056 N N . LYS B 1 39 ? -1.5 -8.078 2.713 1 98.25 39 LYS B N 1
ATOM 4057 C CA . LYS B 1 39 ? -0.147 -7.527 2.676 1 98.25 39 LYS B CA 1
ATOM 4058 C C . LYS B 1 39 ? 0.861 -8.586 2.232 1 98.25 39 LYS B C 1
ATOM 4060 O O . LYS B 1 39 ? 0.817 -9.727 2.695 1 98.25 39 LYS B O 1
ATOM 4065 N N . GLN B 1 40 ? 1.796 -8.172 1.357 1 97.94 40 GLN B N 1
ATOM 4066 C CA . GLN B 1 40 ? 2.865 -9.055 0.911 1 97.94 40 GLN B CA 1
ATOM 4067 C C . GLN B 1 40 ? 3.775 -9.453 2.072 1 97.94 40 GLN B C 1
ATOM 4069 O O . GLN B 1 40 ? 4.23 -10.594 2.15 1 97.94 40 GLN B O 1
ATOM 4074 N N . LEU B 1 41 ? 3.996 -8.461 2.975 1 97.25 41 LEU B N 1
ATOM 4075 C CA . LEU B 1 41 ? 4.973 -8.695 4.031 1 97.25 41 LEU B CA 1
ATOM 4076 C C . LEU B 1 41 ? 4.293 -8.773 5.395 1 97.25 41 LEU B C 1
ATOM 4078 O O . LEU B 1 41 ? 4.922 -8.516 6.422 1 97.25 41 LEU B O 1
ATOM 4082 N N . GLY B 1 42 ? 3.016 -8.984 5.422 1 96.44 42 GLY B N 1
ATOM 4083 C CA . GLY B 1 42 ? 2.273 -9.242 6.648 1 96.44 42 GLY B CA 1
ATOM 4084 C C . GLY B 1 42 ? 2.455 -8.156 7.691 1 96.44 42 GLY B C 1
ATOM 4085 O O . GLY B 1 42 ? 2.25 -6.973 7.406 1 96.44 42 GLY B O 1
ATOM 4086 N N . GLY B 1 43 ? 2.939 -8.539 8.844 1 95.5 43 GLY B N 1
ATOM 4087 C CA . GLY B 1 43 ? 3.08 -7.645 9.977 1 95.5 43 GLY B CA 1
ATOM 4088 C C . GLY B 1 43 ? 4.234 -6.668 9.828 1 95.5 43 GLY B C 1
ATOM 4089 O O . GLY B 1 43 ? 4.316 -5.68 10.562 1 95.5 43 GLY B O 1
ATOM 4090 N N . ALA B 1 44 ? 5.121 -6.863 8.844 1 95.44 44 ALA B N 1
ATOM 4091 C CA . ALA B 1 44 ? 6.285 -6 8.656 1 95.44 44 ALA B CA 1
ATOM 4092 C C . ALA B 1 44 ? 5.859 -4.566 8.344 1 95.44 44 ALA B C 1
ATOM 4094 O O . ALA B 1 44 ? 6.629 -3.627 8.555 1 95.44 44 ALA B O 1
ATOM 4095 N N . TYR B 1 45 ? 4.605 -4.387 7.898 1 96.81 45 TYR B N 1
ATOM 4096 C CA . TYR B 1 45 ? 4.102 -3.053 7.59 1 96.81 45 TYR B CA 1
ATOM 4097 C C . TYR B 1 45 ? 4.07 -2.178 8.836 1 96.81 45 TYR B C 1
ATOM 4099 O O . TYR B 1 45 ? 4.188 -0.954 8.75 1 96.81 45 TYR B O 1
ATOM 4107 N N . PHE B 1 46 ? 3.986 -2.77 10.023 1 95.62 46 PHE B N 1
ATOM 4108 C CA . PHE B 1 46 ? 3.953 -2.023 11.281 1 95.62 46 PHE B CA 1
ATOM 4109 C C . PHE B 1 46 ? 5.359 -1.625 11.711 1 95.62 46 PHE B C 1
ATOM 4111 O O . PHE B 1 46 ? 5.527 -0.847 12.648 1 95.62 46 PHE B O 1
ATOM 4118 N N . VAL B 1 47 ? 6.367 -2.123 11.008 1 93.38 47 VAL B N 1
ATOM 4119 C CA . VAL B 1 47 ? 7.758 -1.831 11.344 1 93.38 47 VAL B CA 1
ATOM 4120 C C . VAL B 1 47 ? 8.375 -0.956 10.25 1 93.38 47 VAL B C 1
ATOM 4122 O O . VAL B 1 47 ? 9.102 -0.005 10.547 1 93.38 47 VAL B O 1
ATOM 4125 N N . TYR B 1 48 ? 8.078 -1.301 8.984 1 93.5 48 TYR B N 1
ATOM 4126 C CA . TYR B 1 48 ? 8.57 -0.568 7.824 1 93.5 48 TYR B CA 1
ATOM 4127 C C . TYR B 1 48 ? 7.43 0.167 7.125 1 93.5 48 TYR B C 1
ATOM 4129 O O . TYR B 1 48 ? 6.656 -0.439 6.383 1 93.5 48 TYR B O 1
ATOM 4137 N N . PRO B 1 49 ? 7.402 1.448 7.219 1 92.94 49 PRO B N 1
ATOM 4138 C CA . PRO B 1 49 ? 6.285 2.186 6.621 1 92.94 49 PRO B CA 1
ATOM 4139 C C . PRO B 1 49 ? 6.184 1.982 5.109 1 92.94 49 PRO B C 1
ATOM 4141 O O . PRO B 1 49 ? 5.094 2.082 4.539 1 92.94 49 PRO B O 1
ATOM 4144 N N . GLY B 1 50 ? 7.262 1.643 4.488 1 93.69 50 GLY B N 1
ATOM 4145 C CA . GLY B 1 50 ? 7.238 1.45 3.047 1 93.69 50 GLY B CA 1
ATOM 4146 C C . GLY B 1 50 ? 6.672 0.105 2.633 1 93.69 50 GLY B C 1
ATOM 4147 O O . GLY B 1 50 ? 6.344 -0.103 1.463 1 93.69 50 GLY B O 1
ATOM 4148 N N . ALA B 1 51 ? 6.516 -0.841 3.529 1 96.06 51 ALA B N 1
ATOM 4149 C CA . ALA B 1 51 ? 6.047 -2.191 3.223 1 96.06 51 ALA B CA 1
ATOM 4150 C C . ALA B 1 51 ? 4.531 -2.221 3.057 1 96.06 51 ALA B C 1
ATOM 4152 O O . ALA B 1 51 ? 3.852 -3.051 3.666 1 96.06 51 ALA B O 1
ATOM 4153 N N . SER B 1 52 ? 4.004 -1.355 2.205 1 96.88 52 SER B N 1
ATOM 4154 C CA . SER B 1 52 ? 2.562 -1.176 2.068 1 96.88 52 SER B CA 1
ATOM 4155 C C . SER B 1 52 ? 2.006 -2.021 0.929 1 96.88 52 SER B C 1
ATOM 4157 O O . SER B 1 52 ? 0.789 -2.182 0.804 1 96.88 52 SER B O 1
ATOM 4159 N N . HIS B 1 53 ? 2.854 -2.664 0.124 1 97.75 53 HIS B N 1
ATOM 4160 C CA . HIS B 1 53 ? 2.406 -3.377 -1.067 1 97.75 53 HIS B CA 1
ATOM 4161 C C . HIS B 1 53 ? 1.692 -4.672 -0.699 1 97.75 53 HIS B C 1
ATOM 4163 O O . HIS B 1 53 ? 1.828 -5.164 0.424 1 97.75 53 HIS B O 1
ATOM 4169 N N . ASN B 1 54 ? 0.908 -5.172 -1.632 1 98.44 54 ASN B N 1
ATOM 4170 C CA . ASN B 1 54 ? 0.03 -6.316 -1.407 1 98.44 54 ASN B CA 1
ATOM 4171 C C . ASN B 1 54 ? 0.322 -7.449 -2.387 1 98.44 54 ASN B C 1
ATOM 4173 O O . ASN B 1 54 ? 1.134 -7.293 -3.301 1 98.44 54 ASN B O 1
ATOM 4177 N N . ARG B 1 55 ? -0.302 -8.57 -2.17 1 98.44 55 ARG B N 1
ATOM 4178 C CA . ARG B 1 55 ? -0.06 -9.758 -2.984 1 98.44 55 ARG B CA 1
ATOM 4179 C C . ARG B 1 55 ? -0.641 -9.586 -4.383 1 98.44 55 ARG B C 1
ATOM 4181 O O . ARG B 1 55 ? -0.222 -10.266 -5.324 1 98.44 55 ARG B O 1
ATOM 4188 N N . PHE B 1 56 ? -1.597 -8.672 -4.582 1 98.56 56 PHE B N 1
ATOM 4189 C CA . PHE B 1 56 ? -2.203 -8.406 -5.883 1 98.56 56 PHE B CA 1
ATOM 4190 C C . PHE B 1 56 ? -1.144 -8.023 -6.91 1 98.56 56 PHE B C 1
ATOM 4192 O O . PHE B 1 56 ? -0.99 -8.695 -7.934 1 98.56 56 PHE B O 1
ATOM 4199 N N . GLU B 1 57 ? -0.4 -6.93 -6.672 1 98 57 GLU B N 1
ATOM 4200 C CA . GLU B 1 57 ? 0.601 -6.473 -7.633 1 98 57 GLU B CA 1
ATOM 4201 C C . GLU B 1 57 ? 1.758 -7.461 -7.734 1 98 57 GLU B C 1
ATOM 4203 O O . GLU B 1 57 ? 2.354 -7.617 -8.805 1 98 57 GLU B O 1
ATOM 4208 N N . HIS B 1 58 ? 2.064 -8.148 -6.617 1 98.56 58 HIS B N 1
ATOM 4209 C CA . HIS B 1 58 ? 3.08 -9.195 -6.676 1 98.56 58 HIS B CA 1
ATOM 4210 C C . HIS B 1 58 ? 2.693 -10.281 -7.668 1 98.56 58 HIS B C 1
ATOM 4212 O O . HIS B 1 58 ? 3.498 -10.664 -8.523 1 98.56 58 HIS B O 1
ATOM 4218 N N . SER B 1 59 ? 1.461 -10.734 -7.57 1 98.75 59 SER B N 1
ATOM 4219 C CA . SER B 1 59 ? 0.993 -11.82 -8.43 1 98.75 59 SER B CA 1
ATOM 4220 C C . SER B 1 59 ? 1.002 -11.406 -9.898 1 98.75 59 SER B C 1
ATOM 4222 O O . SER B 1 59 ? 1.33 -12.211 -10.773 1 98.75 59 SER B O 1
ATOM 4224 N N . ILE B 1 60 ? 0.672 -10.219 -10.164 1 98.5 60 ILE B N 1
ATOM 4225 C CA . ILE B 1 60 ? 0.699 -9.703 -11.531 1 98.5 60 ILE B CA 1
ATOM 4226 C C . ILE B 1 60 ? 2.135 -9.688 -12.047 1 98.5 60 ILE B C 1
ATOM 4228 O O . ILE B 1 60 ? 2.396 -10.078 -13.188 1 98.5 60 ILE B O 1
ATOM 4232 N N . GLY B 1 61 ? 3.035 -9.219 -11.195 1 98.5 61 GLY B N 1
ATOM 4233 C CA . GLY B 1 61 ? 4.441 -9.234 -11.57 1 98.5 61 GLY B CA 1
ATOM 4234 C C . GLY B 1 61 ? 4.961 -10.625 -11.875 1 98.5 61 GLY B C 1
ATOM 4235 O O . GLY B 1 61 ? 5.719 -10.812 -12.828 1 98.5 61 GLY B O 1
ATOM 4236 N N . VAL B 1 62 ? 4.527 -11.562 -11.102 1 98.75 62 VAL B N 1
ATOM 4237 C CA . VAL B 1 62 ? 4.977 -12.938 -11.297 1 98.75 62 VAL B CA 1
ATOM 4238 C C . VAL B 1 62 ? 4.441 -13.477 -12.625 1 98.75 62 VAL B C 1
ATOM 4240 O O . VAL B 1 62 ? 5.168 -14.141 -13.367 1 98.75 62 VAL B O 1
ATOM 4243 N N . ALA B 1 63 ? 3.199 -13.227 -12.898 1 98.69 63 ALA B N 1
ATOM 4244 C CA . ALA B 1 63 ? 2.615 -13.641 -14.172 1 98.69 63 ALA B CA 1
ATOM 4245 C C . ALA B 1 63 ? 3.396 -13.062 -15.344 1 98.69 63 ALA B C 1
ATOM 4247 O O . ALA B 1 63 ? 3.648 -13.758 -16.328 1 98.69 63 ALA B O 1
ATOM 4248 N N . HIS B 1 64 ? 3.748 -11.828 -15.227 1 98.38 64 HIS B N 1
ATOM 4249 C CA . HIS B 1 64 ? 4.496 -11.133 -16.266 1 98.38 64 HIS B CA 1
ATOM 4250 C C . HIS B 1 64 ? 5.859 -11.781 -16.484 1 98.38 64 HIS B C 1
ATOM 4252 O O . HIS B 1 64 ? 6.23 -12.086 -17.625 1 98.38 64 HIS B O 1
ATOM 4258 N N . LEU B 1 65 ? 6.559 -12.023 -15.414 1 98.62 65 LEU B N 1
ATOM 4259 C CA . LEU B 1 65 ? 7.895 -12.602 -15.5 1 98.62 65 LEU B CA 1
ATOM 4260 C C . LEU B 1 65 ? 7.836 -14.039 -16 1 98.62 65 LEU B C 1
ATOM 4262 O O . LEU B 1 65 ? 8.734 -14.484 -16.734 1 98.62 65 LEU B O 1
ATOM 4266 N N . ALA B 1 66 ? 6.812 -14.758 -15.586 1 98.75 66 ALA B N 1
ATOM 4267 C CA . ALA B 1 66 ? 6.621 -16.125 -16.078 1 98.75 66 ALA B CA 1
ATOM 4268 C C . ALA B 1 66 ? 6.48 -16.125 -17.609 1 98.75 66 ALA B C 1
ATOM 4270 O O . ALA B 1 66 ? 7.105 -16.953 -18.281 1 98.75 66 ALA B O 1
ATOM 4271 N N . GLY B 1 67 ? 5.68 -15.227 -18.078 1 98.38 67 GLY B N 1
ATOM 4272 C CA . GLY B 1 67 ? 5.527 -15.102 -19.516 1 98.38 67 GLY B CA 1
ATOM 4273 C C . GLY B 1 67 ? 6.812 -14.719 -20.234 1 98.38 67 GLY B C 1
ATOM 4274 O O . GLY B 1 67 ? 7.133 -15.273 -21.281 1 98.38 67 GLY B O 1
ATOM 4275 N N . GLN B 1 68 ? 7.547 -13.836 -19.656 1 98.06 68 GLN B N 1
ATOM 4276 C CA . GLN B 1 68 ? 8.805 -13.391 -20.25 1 98.06 68 GLN B CA 1
ATOM 4277 C C . GLN B 1 68 ? 9.812 -14.531 -20.328 1 98.06 68 GLN B C 1
ATOM 4279 O O . GLN B 1 68 ? 10.484 -14.711 -21.359 1 98.06 68 GLN B O 1
ATOM 4284 N N . LEU B 1 69 ? 9.938 -15.273 -19.25 1 98.31 69 LEU B N 1
ATOM 4285 C CA . LEU B 1 69 ? 10.875 -16.391 -19.25 1 98.31 69 LEU B CA 1
ATOM 4286 C C . LEU B 1 69 ? 10.461 -17.453 -20.25 1 98.31 69 LEU B C 1
ATOM 4288 O O . LEU B 1 69 ? 11.289 -17.953 -21.016 1 98.31 69 LEU B O 1
ATOM 4292 N N . GLY B 1 70 ? 9.172 -17.828 -20.234 1 98 70 GLY B N 1
ATOM 4293 C CA . GLY B 1 70 ? 8.672 -18.797 -21.219 1 98 70 GLY B CA 1
ATOM 4294 C C . GLY B 1 70 ? 8.922 -18.375 -22.656 1 98 70 GLY B C 1
ATOM 4295 O O . GLY B 1 70 ? 9.375 -19.172 -23.469 1 98 70 GLY B O 1
ATOM 4296 N N . GLN B 1 71 ? 8.641 -17.141 -22.906 1 97.62 71 GLN B N 1
ATOM 4297 C CA . GLN B 1 71 ? 8.82 -16.609 -24.266 1 97.62 71 GLN B CA 1
ATOM 4298 C C . GLN B 1 71 ? 10.297 -16.578 -24.656 1 97.62 71 GLN B C 1
ATOM 4300 O O . GLN B 1 71 ? 10.648 -16.859 -25.797 1 97.62 71 GLN B O 1
ATOM 4305 N N . ALA B 1 72 ? 11.125 -16.188 -23.734 1 97.25 72 ALA B N 1
ATOM 4306 C CA . ALA B 1 72 ? 12.562 -16.172 -24 1 97.25 72 ALA B CA 1
ATOM 4307 C C . ALA B 1 72 ? 13.078 -17.547 -24.375 1 97.25 72 ALA B C 1
ATOM 4309 O O . ALA B 1 72 ? 13.844 -17.703 -25.328 1 97.25 72 ALA B O 1
ATOM 4310 N N . LEU B 1 73 ? 12.711 -18.578 -23.672 1 97.69 73 LEU B N 1
ATOM 4311 C CA . LEU B 1 73 ? 13.117 -19.953 -23.953 1 97.69 73 LEU B CA 1
ATOM 4312 C C . LEU B 1 73 ? 12.57 -20.406 -25.297 1 97.69 73 LEU B C 1
ATOM 4314 O O . LEU B 1 73 ? 13.281 -21.047 -26.078 1 97.69 73 LEU B O 1
ATOM 4318 N N . LYS B 1 74 ? 11.312 -20.094 -25.531 1 97.69 74 LYS B N 1
ATOM 4319 C CA . LYS B 1 74 ? 10.648 -20.453 -26.781 1 97.69 74 LYS B CA 1
ATOM 4320 C C . LYS B 1 74 ? 11.398 -19.875 -27.969 1 97.69 74 LYS B C 1
ATOM 4322 O O . LYS B 1 74 ? 11.617 -20.578 -28.969 1 97.69 74 LYS B O 1
ATOM 4327 N N . THR B 1 75 ? 11.766 -18.656 -27.844 1 96.81 75 THR B N 1
ATOM 4328 C CA . THR B 1 75 ? 12.422 -17.953 -28.938 1 96.81 75 THR B CA 1
ATOM 4329 C C . THR B 1 75 ? 13.852 -18.453 -29.125 1 96.81 75 THR B C 1
ATOM 4331 O O . THR B 1 75 ? 14.289 -18.688 -30.25 1 96.81 75 THR B O 1
ATOM 4334 N N . LYS B 1 76 ? 14.555 -18.688 -28.125 1 94.94 76 LYS B N 1
ATOM 4335 C CA . LYS B 1 76 ? 15.961 -19.078 -28.172 1 94.94 76 LYS B CA 1
ATOM 4336 C C . LYS B 1 76 ? 16.125 -20.531 -28.578 1 94.94 76 LYS B C 1
ATOM 4338 O O . LYS B 1 76 ? 17.109 -20.906 -29.203 1 94.94 76 LYS B O 1
ATOM 4343 N N . GLN B 1 77 ? 15.195 -21.375 -28.141 1 96.69 77 GLN B N 1
ATOM 4344 C CA . GLN B 1 77 ? 15.281 -22.797 -28.406 1 96.69 77 GLN B CA 1
ATOM 4345 C C . GLN B 1 77 ? 13.969 -23.328 -28.984 1 96.69 77 GLN B C 1
ATOM 4347 O O . GLN B 1 77 ? 13.242 -24.062 -28.312 1 96.69 77 GLN B O 1
ATOM 4352 N N . PRO B 1 78 ? 13.789 -23.109 -30.25 1 95.75 78 PRO B N 1
ATOM 4353 C CA . PRO B 1 78 ? 12.539 -23.531 -30.875 1 95.75 78 PRO B CA 1
ATOM 4354 C C . PRO B 1 78 ? 12.336 -25.047 -30.797 1 95.75 78 PRO B C 1
ATOM 4356 O O . PRO B 1 78 ? 11.195 -25.531 -30.828 1 95.75 78 PRO B O 1
ATOM 4359 N N . GLY B 1 79 ? 13.367 -25.781 -30.609 1 95.19 79 GLY B N 1
ATOM 4360 C CA . GLY B 1 79 ? 13.305 -27.234 -30.547 1 95.19 79 GLY B CA 1
ATOM 4361 C C . GLY B 1 79 ? 12.625 -27.75 -29.297 1 95.19 79 GLY B C 1
ATOM 4362 O O . GLY B 1 79 ? 12.234 -28.906 -29.219 1 95.19 79 GLY B O 1
ATOM 4363 N N . LEU B 1 80 ? 12.375 -26.875 -28.359 1 96.06 80 LEU B N 1
ATOM 4364 C CA . LEU B 1 80 ? 11.719 -27.25 -27.125 1 96.06 80 LEU B CA 1
ATOM 4365 C C . LEU B 1 80 ? 10.219 -27.422 -27.328 1 96.06 80 LEU B C 1
ATOM 4367 O O . LEU B 1 80 ? 9.523 -27.984 -26.484 1 96.06 80 LEU B O 1
ATOM 4371 N N . ASN B 1 81 ? 9.711 -26.828 -28.406 1 96.69 81 ASN B N 1
ATOM 4372 C CA . ASN B 1 81 ? 8.305 -26.938 -28.781 1 96.69 81 ASN B CA 1
ATOM 4373 C C . ASN B 1 81 ? 7.391 -26.344 -27.719 1 96.69 81 ASN B C 1
ATOM 4375 O O . ASN B 1 81 ? 6.41 -26.984 -27.312 1 96.69 81 ASN B O 1
ATOM 4379 N N . ILE B 1 82 ? 7.742 -25.281 -27.188 1 98.06 82 ILE B N 1
ATOM 4380 C CA . ILE B 1 82 ? 6.875 -24.516 -26.297 1 98.06 82 ILE B CA 1
ATOM 4381 C C . ILE B 1 82 ? 5.762 -23.859 -27.094 1 98.06 82 ILE B C 1
ATOM 4383 O O . ILE B 1 82 ? 6.035 -23.094 -28.031 1 98.06 82 ILE B O 1
ATOM 4387 N N . THR B 1 83 ? 4.539 -24.078 -26.781 1 97.69 83 THR B N 1
ATOM 4388 C CA . THR B 1 83 ? 3.416 -23.484 -27.5 1 97.69 83 THR B CA 1
ATOM 4389 C C . THR B 1 83 ? 2.906 -22.25 -26.781 1 97.69 83 THR B C 1
ATOM 4391 O O . THR B 1 83 ? 3.254 -22 -25.625 1 97.69 83 THR B O 1
ATOM 4394 N N . ASP B 1 84 ? 2.109 -21.453 -27.516 1 97.06 84 ASP B N 1
ATOM 4395 C CA . ASP B 1 84 ? 1.466 -20.312 -26.891 1 97.06 84 ASP B CA 1
ATOM 4396 C C . ASP B 1 84 ? 0.545 -20.75 -25.75 1 97.06 84 ASP B C 1
ATOM 4398 O O . ASP B 1 84 ? 0.393 -20.047 -24.75 1 97.06 84 ASP B O 1
ATOM 4402 N N . ARG B 1 85 ? -0.009 -21.891 -25.969 1 97.69 85 ARG B N 1
ATOM 4403 C CA . ARG B 1 85 ? -0.841 -22.5 -24.938 1 97.69 85 ARG B CA 1
ATOM 4404 C C . ARG B 1 85 ? -0.027 -22.781 -23.672 1 97.69 85 ARG B C 1
ATOM 4406 O O . ARG B 1 85 ? -0.488 -22.531 -22.562 1 97.69 85 ARG B O 1
ATOM 4413 N N . ASP B 1 86 ? 1.179 -23.281 -23.828 1 98.44 86 ASP B N 1
ATOM 4414 C CA . ASP B 1 86 ? 2.074 -23.516 -22.703 1 98.44 86 ASP B CA 1
ATOM 4415 C C . ASP B 1 86 ? 2.371 -22.219 -21.953 1 98.44 86 ASP B C 1
ATOM 4417 O O . ASP B 1 86 ? 2.312 -22.172 -20.719 1 98.44 86 ASP B O 1
ATOM 4421 N N . ILE B 1 87 ? 2.672 -21.188 -22.703 1 98.44 87 ILE B N 1
ATOM 4422 C CA . ILE B 1 87 ? 3.041 -19.906 -22.125 1 98.44 87 ILE B CA 1
ATOM 4423 C C . ILE B 1 87 ? 1.863 -19.328 -21.344 1 98.44 87 ILE B C 1
ATOM 4425 O O . ILE B 1 87 ? 2.039 -18.812 -20.234 1 98.44 87 ILE B O 1
ATOM 4429 N N . LEU B 1 88 ? 0.722 -19.406 -21.938 1 98.56 88 LEU B N 1
ATOM 4430 C CA . LEU B 1 88 ? -0.475 -18.906 -21.266 1 98.56 88 LEU B CA 1
ATOM 4431 C C . LEU B 1 88 ? -0.708 -19.641 -19.953 1 98.56 88 LEU B C 1
ATOM 4433 O O . LEU B 1 88 ? -1.033 -19.016 -18.938 1 98.56 88 LEU B O 1
ATOM 4437 N N . CYS B 1 89 ? -0.509 -20.922 -19.953 1 98.81 89 CYS B N 1
ATOM 4438 C CA . CYS B 1 89 ? -0.679 -21.734 -18.75 1 98.81 89 CYS B CA 1
ATOM 4439 C C . CYS B 1 89 ? 0.339 -21.328 -17.688 1 98.81 89 CYS B C 1
ATOM 4441 O O . CYS B 1 89 ? 0.001 -21.219 -16.5 1 98.81 89 CYS B O 1
ATOM 4443 N N . VAL B 1 90 ? 1.585 -21.125 -18.094 1 98.69 90 VAL B N 1
ATOM 4444 C CA . VAL B 1 90 ? 2.637 -20.734 -17.172 1 98.69 90 VAL B CA 1
ATOM 4445 C C . VAL B 1 90 ? 2.305 -19.359 -16.562 1 98.69 90 VAL B C 1
ATOM 4447 O O . VAL B 1 90 ? 2.512 -19.141 -15.367 1 98.69 90 VAL B O 1
ATOM 4450 N N . GLN B 1 91 ? 1.771 -18.469 -17.344 1 98.81 91 GLN B N 1
ATOM 4451 C CA . GLN B 1 91 ? 1.374 -17.156 -16.859 1 98.81 91 GLN B CA 1
ATOM 4452 C C . GLN B 1 91 ? 0.228 -17.25 -15.859 1 98.81 91 GLN B C 1
ATOM 4454 O O . GLN B 1 91 ? 0.216 -16.547 -14.844 1 98.81 91 GLN B O 1
ATOM 4459 N N . ILE B 1 92 ? -0.724 -18.094 -16.141 1 98.88 92 ILE B N 1
ATOM 4460 C CA . ILE B 1 92 ? -1.852 -18.281 -15.234 1 98.88 92 ILE B CA 1
ATOM 4461 C C . ILE B 1 92 ? -1.36 -18.844 -13.914 1 98.88 92 ILE B C 1
ATOM 4463 O O . ILE B 1 92 ? -1.802 -18.422 -12.844 1 98.88 92 ILE B O 1
ATOM 4467 N N . ALA B 1 93 ? -0.44 -19.812 -14 1 98.88 93 ALA B N 1
ATOM 4468 C CA . ALA B 1 93 ? 0.127 -20.375 -12.781 1 98.88 93 ALA B CA 1
ATOM 4469 C C . ALA B 1 93 ? 0.812 -19.297 -11.945 1 98.88 93 ALA B C 1
ATOM 4471 O O . ALA B 1 93 ? 0.65 -19.266 -10.719 1 98.88 93 ALA B O 1
ATOM 4472 N N . GLY B 1 94 ? 1.586 -18.469 -12.602 1 98.81 94 GLY B N 1
ATOM 4473 C CA . GLY B 1 94 ? 2.227 -17.375 -11.906 1 98.81 94 GLY B CA 1
ATOM 4474 C C . GLY B 1 94 ? 1.236 -16.406 -11.281 1 98.81 94 GLY B C 1
ATOM 4475 O O . GLY B 1 94 ? 1.427 -15.953 -10.148 1 98.81 94 GLY B O 1
ATOM 4476 N N . LEU B 1 95 ? 0.159 -16.094 -11.969 1 98.81 95 LEU B N 1
ATOM 4477 C CA . LEU B 1 95 ? -0.87 -15.164 -11.523 1 98.81 95 LEU B CA 1
ATOM 4478 C C . LEU B 1 95 ? -1.593 -15.703 -10.289 1 98.81 95 LEU B C 1
ATOM 4480 O O . LEU B 1 95 ? -1.947 -14.938 -9.391 1 98.81 95 LEU B O 1
ATOM 4484 N N . CYS B 1 96 ? -1.759 -17.031 -10.211 1 98.81 96 CYS B N 1
ATOM 4485 C CA . CYS B 1 96 ? -2.695 -17.594 -9.25 1 98.81 96 CYS B CA 1
ATOM 4486 C C . CYS B 1 96 ? -1.957 -18.328 -8.133 1 98.81 96 CYS B C 1
ATOM 4488 O O . CYS B 1 96 ? -2.582 -18.891 -7.234 1 98.81 96 CYS B O 1
ATOM 4490 N N . HIS B 1 97 ? -0.632 -18.312 -8.156 1 98.5 97 HIS B N 1
ATOM 4491 C CA . HIS B 1 97 ? 0.146 -19.141 -7.238 1 98.5 97 HIS B CA 1
ATOM 4492 C C . HIS B 1 97 ? -0.087 -18.719 -5.789 1 98.5 97 HIS B C 1
ATOM 4494 O O . HIS B 1 97 ? 0.042 -19.531 -4.875 1 98.5 97 HIS B O 1
ATOM 4500 N N . ASP B 1 98 ? -0.509 -17.453 -5.566 1 97.88 98 ASP B N 1
ATOM 4501 C CA . ASP B 1 98 ? -0.606 -16.906 -4.219 1 97.88 98 ASP B CA 1
ATOM 4502 C C . ASP B 1 98 ? -2.064 -16.719 -3.805 1 97.88 98 ASP B C 1
ATOM 4504 O O . ASP B 1 98 ? -2.354 -16.047 -2.811 1 97.88 98 ASP B O 1
ATOM 4508 N N . LEU B 1 99 ? -3.031 -17.328 -4.484 1 98.56 99 LEU B N 1
ATOM 4509 C CA . LEU B 1 99 ? -4.457 -17.141 -4.23 1 98.56 99 LEU B CA 1
ATOM 4510 C C . LEU B 1 99 ? -4.824 -17.609 -2.826 1 98.56 99 LEU B C 1
ATOM 4512 O O . LEU B 1 99 ? -5.781 -17.109 -2.232 1 98.56 99 LEU B O 1
ATOM 4516 N N . GLY B 1 100 ? -4.035 -18.484 -2.305 1 98.19 100 GLY B N 1
ATOM 4517 C CA . GLY B 1 100 ? -4.438 -19.188 -1.094 1 98.19 100 GLY B CA 1
ATOM 4518 C C . GLY B 1 100 ? -3.949 -18.516 0.174 1 98.19 100 GLY B C 1
ATOM 4519 O O . GLY B 1 100 ? -4.254 -18.953 1.28 1 98.19 100 GLY B O 1
ATOM 4520 N N . HIS B 1 101 ? -3.24 -17.391 0.077 1 98.25 101 HIS B N 1
ATOM 4521 C CA . HIS B 1 101 ? -2.762 -16.703 1.27 1 98.25 101 HIS B CA 1
ATOM 4522 C C . HIS B 1 101 ? -3.918 -16.109 2.068 1 98.25 101 HIS B C 1
ATOM 4524 O O . HIS B 1 101 ? -4.883 -15.609 1.491 1 98.25 101 HIS B O 1
ATOM 4530 N N . GLY B 1 102 ? -3.846 -16.234 3.393 1 97.94 102 GLY B N 1
ATOM 4531 C CA . GLY B 1 102 ? -4.82 -15.641 4.285 1 97.94 102 GLY B CA 1
ATOM 4532 C C . GLY B 1 102 ? -4.371 -14.305 4.848 1 97.94 102 GLY B C 1
ATOM 4533 O O . GLY B 1 102 ? -3.404 -13.711 4.363 1 97.94 102 GLY B O 1
ATOM 4534 N N . PRO B 1 103 ? -5.125 -13.797 5.863 1 98 103 PRO B N 1
ATOM 4535 C CA . PRO B 1 103 ? -4.793 -12.5 6.457 1 98 103 PRO B CA 1
ATOM 4536 C C . PRO B 1 103 ? -3.342 -12.422 6.918 1 98 103 PRO B C 1
ATOM 4538 O O . PRO B 1 103 ? -2.852 -13.328 7.594 1 98 103 PRO B O 1
ATOM 4541 N N . PHE B 1 104 ? -2.635 -11.383 6.504 1 97.38 104 PHE B N 1
ATOM 4542 C CA . PHE B 1 104 ? -1.251 -11.086 6.855 1 97.38 104 PHE B CA 1
ATOM 4543 C C . PHE B 1 104 ? -0.314 -12.172 6.332 1 97.38 104 PHE B C 1
ATOM 4545 O O . PHE B 1 104 ? 0.715 -12.461 6.949 1 97.38 104 PHE B O 1
ATOM 4552 N N . SER B 1 105 ? -0.748 -12.867 5.277 1 95.94 105 SER B N 1
ATOM 4553 C CA . SER B 1 105 ? 0.077 -13.75 4.453 1 95.94 105 SER B CA 1
ATOM 4554 C C . SER B 1 105 ? 0.594 -14.938 5.262 1 95.94 105 SER B C 1
ATOM 4556 O O . SER B 1 105 ? -0.192 -15.734 5.773 1 95.94 105 SER B O 1
ATOM 4558 N N . HIS B 1 106 ? 1.902 -15.023 5.535 1 91.81 106 HIS B N 1
ATOM 4559 C CA . HIS B 1 106 ? 2.51 -16.219 6.102 1 91.81 106 HIS B CA 1
ATOM 4560 C C . HIS B 1 106 ? 2.131 -16.391 7.57 1 91.81 106 HIS B C 1
ATOM 4562 O O . HIS B 1 106 ? 2.131 -17.516 8.086 1 91.81 106 HIS B O 1
ATOM 4568 N N . LEU B 1 107 ? 1.782 -15.312 8.164 1 93.38 107 LEU B N 1
ATOM 4569 C CA . LEU B 1 107 ? 1.311 -15.383 9.539 1 93.38 107 LEU B CA 1
ATOM 4570 C C . LEU B 1 107 ? 0.13 -16.344 9.664 1 93.38 107 LEU B C 1
ATOM 4572 O O . LEU B 1 107 ? 0.036 -17.094 10.633 1 93.38 107 LEU B O 1
ATOM 4576 N N . PHE B 1 108 ? -0.731 -16.375 8.727 1 96.12 108 PHE B N 1
ATOM 4577 C CA . PHE B 1 108 ? -1.978 -17.125 8.789 1 96.12 108 PHE B CA 1
ATOM 4578 C C . PHE B 1 108 ? -1.705 -18.625 8.734 1 96.12 108 PHE B C 1
ATOM 4580 O O . PHE B 1 108 ? -2.197 -19.375 9.578 1 96.12 108 PHE B O 1
ATOM 4587 N N . ASP B 1 109 ? -0.901 -19.125 7.789 1 92.12 109 ASP B N 1
ATOM 4588 C CA . ASP B 1 109 ? -0.699 -20.547 7.621 1 92.12 109 ASP B CA 1
ATOM 4589 C C . ASP B 1 109 ? 0.417 -21.062 8.531 1 92.12 109 ASP B C 1
ATOM 4591 O O . ASP B 1 109 ? 0.378 -22.203 8.992 1 92.12 109 ASP B O 1
ATOM 4595 N N . ALA B 1 110 ? 1.379 -20.203 8.906 1 89.94 110 ALA B N 1
ATOM 4596 C CA . ALA B 1 110 ? 2.557 -20.688 9.617 1 89.94 110 ALA B CA 1
ATOM 4597 C C . ALA B 1 110 ? 2.377 -20.547 11.133 1 89.94 110 ALA B C 1
ATOM 4599 O O . ALA B 1 110 ? 2.988 -21.281 11.906 1 89.94 110 ALA B O 1
ATOM 4600 N N . MET B 1 111 ? 1.57 -19.609 11.555 1 91.31 111 MET B N 1
ATOM 4601 C CA . MET B 1 111 ? 1.478 -19.344 12.992 1 91.31 111 MET B CA 1
ATOM 4602 C C . MET B 1 111 ? 0.053 -19.562 13.492 1 91.31 111 MET B C 1
ATOM 4604 O O . MET B 1 111 ? -0.165 -20.281 14.461 1 91.31 111 MET B O 1
ATOM 4608 N N . PHE B 1 112 ? -0.909 -19.031 12.852 1 96.88 112 PHE B N 1
ATOM 4609 C CA . PHE B 1 112 ? -2.279 -19.031 13.352 1 96.88 112 PHE B CA 1
ATOM 4610 C C . PHE B 1 112 ? -2.916 -20.406 13.18 1 96.88 112 PHE B C 1
ATOM 4612 O O . PHE B 1 112 ? -3.363 -21.016 14.148 1 96.88 112 PHE B O 1
ATOM 4619 N N . ILE B 1 113 ? -2.92 -20.938 11.969 1 96.5 113 ILE B N 1
ATOM 4620 C CA . ILE B 1 113 ? -3.668 -22.156 11.648 1 96.5 113 ILE B CA 1
ATOM 4621 C C . ILE B 1 113 ? -3.111 -23.328 12.453 1 96.5 113 ILE B C 1
ATOM 4623 O O . ILE B 1 113 ? -3.871 -24.094 13.047 1 96.5 113 ILE B O 1
ATOM 4627 N N . PRO B 1 114 ? -1.787 -23.453 12.531 1 93.56 114 PRO B N 1
ATOM 4628 C CA . PRO B 1 114 ? -1.282 -24.594 13.297 1 93.56 114 PRO B CA 1
ATOM 4629 C C . PRO B 1 114 ? -1.739 -24.578 14.758 1 93.56 114 PRO B C 1
ATOM 4631 O O . PRO B 1 114 ? -1.92 -25.641 15.367 1 93.56 114 PRO B O 1
ATOM 4634 N N . ARG B 1 115 ? -1.948 -23.438 15.328 1 93.56 115 ARG B N 1
ATOM 4635 C CA . ARG B 1 115 ? -2.375 -23.312 16.719 1 93.56 115 ARG B CA 1
ATOM 4636 C C . ARG B 1 115 ? -3.895 -23.375 16.828 1 93.56 115 ARG B C 1
ATOM 4638 O O . ARG B 1 115 ? -4.43 -23.922 17.797 1 93.56 115 ARG B O 1
ATOM 4645 N N . ALA B 1 116 ? -4.59 -22.797 15.859 1 96.62 116 ALA B N 1
ATOM 4646 C CA . ALA B 1 116 ? -6.051 -22.781 15.883 1 96.62 116 ALA B CA 1
ATOM 4647 C C . ALA B 1 116 ? -6.633 -24.141 15.508 1 96.62 116 ALA B C 1
ATOM 4649 O O . ALA B 1 116 ? -7.711 -24.5 15.977 1 96.62 116 ALA B O 1
ATOM 4650 N N . ARG B 1 117 ? -5.914 -24.844 14.664 1 95.44 117 ARG B N 1
ATOM 4651 C CA . ARG B 1 117 ? -6.324 -26.172 14.195 1 95.44 117 ARG B CA 1
ATOM 4652 C C . ARG B 1 117 ? -5.16 -27.156 14.25 1 95.44 117 ARG B C 1
ATOM 4654 O O . ARG B 1 117 ? -4.66 -27.594 13.211 1 95.44 117 ARG B O 1
ATOM 4661 N N . PRO B 1 118 ? -4.934 -27.594 15.461 1 91.75 118 PRO B N 1
ATOM 4662 C CA . PRO B 1 118 ? -3.795 -28.5 15.602 1 91.75 118 PRO B CA 1
ATOM 4663 C C . PRO B 1 118 ? -3.98 -29.797 14.82 1 91.75 118 PRO B C 1
ATOM 4665 O O . PRO B 1 118 ? -5.086 -30.344 14.773 1 91.75 118 PRO B O 1
ATOM 4668 N N . GLY B 1 119 ? -3.002 -30.266 14.141 1 87.88 119 GLY B N 1
ATOM 4669 C CA . GLY B 1 119 ? -3.033 -31.516 13.406 1 87.88 119 GLY B CA 1
ATOM 4670 C C . GLY B 1 119 ? -3.336 -31.344 11.938 1 87.88 119 GLY B C 1
ATOM 4671 O O . GLY B 1 119 ? -3.217 -32.281 11.156 1 87.88 119 GLY B O 1
ATOM 4672 N N . THR B 1 120 ? -3.705 -30.156 11.617 1 87.81 120 THR B N 1
ATOM 4673 C CA . THR B 1 120 ? -3.982 -29.891 10.203 1 87.81 120 THR B CA 1
ATOM 4674 C C . THR B 1 120 ? -2.707 -29.5 9.469 1 87.81 120 THR B C 1
ATOM 4676 O O . THR B 1 120 ? -1.903 -28.719 9.984 1 87.81 120 THR B O 1
ATOM 4679 N N . GLU B 1 121 ? -2.484 -30.188 8.344 1 86 121 GLU B N 1
ATOM 4680 C CA . GLU B 1 121 ? -1.376 -29.797 7.48 1 86 121 GLU B CA 1
ATOM 4681 C C . GLU B 1 121 ? -1.841 -28.844 6.387 1 86 121 GLU B C 1
ATOM 4683 O O . GLU B 1 121 ? -2.025 -29.25 5.238 1 86 121 GLU B O 1
ATOM 4688 N N . TRP B 1 122 ? -2.229 -27.75 6.754 1 90.75 122 TRP B N 1
ATOM 4689 C CA . TRP B 1 122 ? -2.762 -26.75 5.82 1 90.75 122 TRP B CA 1
ATOM 4690 C C . TRP B 1 122 ? -1.712 -25.703 5.488 1 90.75 122 TRP B C 1
ATOM 4692 O O . TRP B 1 122 ? -1.048 -25.172 6.383 1 90.75 122 TRP B O 1
ATOM 4702 N N . ARG B 1 123 ? -1.493 -25.438 4.223 1 91.19 123 ARG B N 1
ATOM 4703 C CA . ARG B 1 123 ? -0.585 -24.406 3.729 1 91.19 123 ARG B CA 1
ATOM 4704 C C . ARG B 1 123 ? -1.251 -23.562 2.646 1 91.19 123 ARG B C 1
ATOM 4706 O O . ARG B 1 123 ? -2.189 -24.016 1.987 1 91.19 123 ARG B O 1
ATOM 4713 N N . HIS B 1 124 ? -0.776 -22.344 2.471 1 93 124 HIS B N 1
ATOM 4714 C CA . HIS B 1 124 ? -1.363 -21.453 1.478 1 93 124 HIS B CA 1
ATOM 4715 C C . HIS B 1 124 ? -1.228 -22.031 0.072 1 93 124 HIS B C 1
ATOM 4717 O O . HIS B 1 124 ? -2.053 -21.75 -0.8 1 93 124 HIS B O 1
ATOM 4723 N N . GLU B 1 125 ? -0.221 -22.891 -0.188 1 91.69 125 GLU B N 1
ATOM 4724 C CA . GLU B 1 125 ? -0.034 -23.484 -1.509 1 91.69 125 GLU B CA 1
ATOM 4725 C C . GLU B 1 125 ? -1.204 -24.391 -1.877 1 91.69 125 GLU B C 1
ATOM 4727 O O . GLU B 1 125 ? -1.734 -24.312 -2.986 1 91.69 125 GLU B O 1
ATOM 4732 N N . THR B 1 126 ? -1.586 -25.234 -0.955 1 92.31 126 THR B N 1
ATOM 4733 C CA . THR B 1 126 ? -2.738 -26.109 -1.188 1 92.31 126 THR B CA 1
ATOM 4734 C C . THR B 1 126 ? -4.016 -25.281 -1.308 1 92.31 126 THR B C 1
ATOM 4736 O O . THR B 1 126 ? -4.883 -25.594 -2.131 1 92.31 126 THR B O 1
ATOM 4739 N N . ALA B 1 127 ? -4.109 -24.297 -0.46 1 95.81 127 ALA B N 1
ATOM 4740 C CA . ALA B 1 127 ? -5.27 -23.406 -0.518 1 95.81 127 ALA B CA 1
ATOM 4741 C C . ALA B 1 127 ? -5.348 -22.688 -1.861 1 95.81 127 ALA B C 1
ATOM 4743 O O . ALA B 1 127 ? -6.438 -22.406 -2.361 1 95.81 127 ALA B O 1
ATOM 4744 N N . SER B 1 128 ? -4.184 -22.375 -2.441 1 98 128 SER B N 1
ATOM 4745 C CA . SER B 1 128 ? -4.164 -21.719 -3.744 1 98 128 SER B CA 1
ATOM 4746 C C . SER B 1 128 ? -4.789 -22.594 -4.816 1 98 128 SER B C 1
ATOM 4748 O O . SER B 1 128 ? -5.465 -22.109 -5.723 1 98 128 SER B O 1
ATOM 4750 N N . LEU B 1 129 ? -4.566 -23.906 -4.719 1 97.62 129 LEU B N 1
ATOM 4751 C CA . LEU B 1 129 ? -5.176 -24.844 -5.66 1 97.62 129 LEU B CA 1
ATOM 4752 C C . LEU B 1 129 ? -6.695 -24.844 -5.516 1 97.62 129 LEU B C 1
ATOM 4754 O O . LEU B 1 129 ? -7.418 -24.75 -6.512 1 97.62 129 LEU B O 1
ATOM 4758 N N . ASP B 1 130 ? -7.141 -24.922 -4.258 1 97.81 130 ASP B N 1
ATOM 4759 C CA . ASP B 1 130 ? -8.578 -24.922 -3.994 1 97.81 130 ASP B CA 1
ATOM 4760 C C . ASP B 1 130 ? -9.219 -23.609 -4.441 1 97.81 130 ASP B C 1
ATOM 4762 O O . ASP B 1 130 ? -10.305 -23.609 -5.023 1 97.81 130 ASP B O 1
ATOM 4766 N N . MET B 1 131 ? -8.578 -22.562 -4.141 1 98.56 131 MET B N 1
ATOM 4767 C CA . MET B 1 131 ? -9.109 -21.25 -4.512 1 98.56 131 MET B CA 1
ATOM 4768 C C . MET B 1 131 ? -9.141 -21.078 -6.027 1 98.56 131 MET B C 1
ATOM 4770 O O . MET B 1 131 ? -10.047 -20.438 -6.566 1 98.56 131 MET B O 1
ATOM 4774 N N . PHE B 1 132 ? -8.109 -21.625 -6.738 1 98.69 132 PHE B N 1
ATOM 4775 C CA . PHE B 1 132 ? -8.094 -21.578 -8.195 1 98.69 132 PHE B CA 1
ATOM 4776 C C . PHE B 1 132 ? -9.297 -22.312 -8.781 1 98.69 132 PHE B C 1
ATOM 4778 O O . PHE B 1 132 ? -9.961 -21.797 -9.68 1 98.69 132 PHE B O 1
ATOM 4785 N N . ASP B 1 133 ? -9.531 -23.469 -8.273 1 98.38 133 ASP B N 1
ATOM 4786 C CA . ASP B 1 133 ? -10.695 -24.219 -8.727 1 98.38 133 ASP B CA 1
ATOM 4787 C C . ASP B 1 133 ? -11.984 -23.453 -8.469 1 98.38 133 ASP B C 1
ATOM 4789 O O . ASP B 1 133 ? -12.852 -23.375 -9.344 1 98.38 133 ASP B O 1
ATOM 4793 N N . HIS B 1 134 ? -12.086 -22.922 -7.281 1 98.5 134 HIS B N 1
ATOM 4794 C CA . HIS B 1 134 ? -13.266 -22.141 -6.926 1 98.5 134 HIS B CA 1
ATOM 4795 C C . HIS B 1 134 ? -13.414 -20.922 -7.832 1 98.5 134 HIS B C 1
ATOM 4797 O O . HIS B 1 134 ? -14.523 -20.609 -8.273 1 98.5 134 HIS B O 1
ATOM 4803 N N . LEU B 1 135 ? -12.344 -20.25 -8.07 1 98.56 135 LEU B N 1
ATOM 4804 C CA . LEU B 1 135 ? -12.297 -19.078 -8.93 1 98.56 135 LEU B CA 1
ATOM 4805 C C . LEU B 1 135 ? -12.812 -19.406 -10.328 1 98.56 135 LEU B C 1
ATOM 4807 O O . LEU B 1 135 ? -13.656 -18.688 -10.875 1 98.56 135 LEU B O 1
ATOM 4811 N N . VAL B 1 136 ? -12.375 -20.484 -10.914 1 98.5 136 VAL B N 1
ATOM 4812 C CA . VAL B 1 136 ? -12.742 -20.891 -12.266 1 98.5 136 VAL B CA 1
ATOM 4813 C C . VAL B 1 136 ? -14.211 -21.281 -12.305 1 98.5 136 VAL B C 1
ATOM 4815 O O . VAL B 1 136 ? -14.953 -20.844 -13.195 1 98.5 136 VAL B O 1
ATOM 4818 N N . GLU B 1 137 ? -14.648 -22.047 -11.32 1 97.81 137 GLU B N 1
ATOM 4819 C CA . GLU B 1 137 ? -16 -22.594 -11.312 1 97.81 137 GLU B CA 1
ATOM 4820 C C . GLU B 1 137 ? -17.031 -21.516 -10.992 1 97.81 137 GLU B C 1
ATOM 4822 O O . GLU B 1 137 ? -18.047 -21.406 -11.68 1 97.81 137 GLU B O 1
ATOM 4827 N N . SER B 1 138 ? -16.75 -20.75 -9.953 1 97.06 138 SER B N 1
ATOM 4828 C CA . SER B 1 138 ? -17.734 -19.781 -9.461 1 97.06 138 SER B CA 1
ATOM 4829 C C . SER B 1 138 ? -17.922 -18.625 -10.445 1 97.06 138 SER B C 1
ATOM 4831 O O . SER B 1 138 ? -18.953 -17.953 -10.438 1 97.06 138 SER B O 1
ATOM 4833 N N . ASN B 1 139 ? -16.969 -18.422 -11.336 1 97.44 139 ASN B N 1
ATOM 4834 C CA . ASN B 1 139 ? -17.062 -17.297 -12.266 1 97.44 139 ASN B CA 1
ATOM 4835 C C . ASN B 1 139 ? -17.281 -17.781 -13.695 1 97.44 139 ASN B C 1
ATOM 4837 O O . ASN B 1 139 ? -17.234 -16.984 -14.633 1 97.44 139 ASN B O 1
ATOM 4841 N N . GLY B 1 140 ? -17.453 -19.031 -13.875 1 96.19 140 GLY B N 1
ATOM 4842 C CA . GLY B 1 140 ? -17.734 -19.594 -15.195 1 96.19 140 GLY B CA 1
ATOM 4843 C C . GLY B 1 140 ? -16.594 -19.391 -16.172 1 96.19 140 GLY B C 1
ATOM 4844 O O . GLY B 1 140 ? -16.828 -19.062 -17.344 1 96.19 140 GLY B O 1
ATOM 4845 N N . LEU B 1 141 ? -15.383 -19.594 -15.758 1 97.75 141 LEU B N 1
ATOM 4846 C CA . LEU B 1 141 ? -14.234 -19.266 -16.594 1 97.75 141 LEU B CA 1
ATOM 4847 C C . LEU B 1 141 ? -13.812 -20.469 -17.438 1 97.75 141 LEU B C 1
ATOM 4849 O O . LEU B 1 141 ? -12.992 -20.344 -18.344 1 97.75 141 LEU B O 1
ATOM 4853 N N . GLN B 1 142 ? -14.398 -21.641 -17.219 1 97.31 142 GLN B N 1
ATOM 4854 C CA . GLN B 1 142 ? -14.023 -22.812 -17.984 1 97.31 142 GLN B CA 1
ATOM 4855 C C . GLN B 1 142 ? -14.234 -22.594 -19.484 1 97.31 142 GLN B C 1
ATOM 4857 O O . GLN B 1 142 ? -13.344 -22.859 -20.281 1 97.31 142 GLN B O 1
ATOM 4862 N N . ASP B 1 143 ? -15.414 -22.078 -19.797 1 96.44 143 ASP B N 1
ATOM 4863 C CA . ASP B 1 143 ? -15.734 -21.812 -21.203 1 96.44 143 ASP B CA 1
ATOM 4864 C C . ASP B 1 143 ? -14.797 -20.766 -21.797 1 96.44 143 ASP B C 1
ATOM 4866 O O . ASP B 1 143 ? -14.375 -20.875 -22.938 1 96.44 143 ASP B O 1
ATOM 4870 N N . VAL B 1 144 ? -14.531 -19.797 -20.984 1 96.62 144 VAL B N 1
ATOM 4871 C CA . VAL B 1 144 ? -13.672 -18.703 -21.422 1 96.62 144 VAL B CA 1
ATOM 4872 C C . VAL B 1 144 ? -12.258 -19.234 -21.688 1 96.62 144 VAL B C 1
ATOM 4874 O O . VAL B 1 144 ? -11.617 -18.844 -22.672 1 96.62 144 VAL B O 1
ATOM 4877 N N . MET B 1 145 ? -11.781 -20.094 -20.844 1 98 145 MET B N 1
ATOM 4878 C CA . MET B 1 145 ? -10.469 -20.703 -21.016 1 98 145 MET B CA 1
ATOM 4879 C C . MET B 1 145 ? -10.398 -21.469 -22.328 1 98 145 MET B C 1
ATOM 4881 O O . MET B 1 145 ? -9.414 -21.359 -23.062 1 98 145 MET B O 1
ATOM 4885 N N . GLU B 1 146 ? -11.43 -22.172 -22.641 1 97.75 146 GLU B N 1
ATOM 4886 C CA . GLU B 1 146 ? -11.469 -22.938 -23.891 1 97.75 146 GLU B CA 1
ATOM 4887 C C . GLU B 1 146 ? -11.547 -22 -25.094 1 97.75 146 GLU B C 1
ATOM 4889 O O . GLU B 1 146 ? -10.953 -22.281 -26.141 1 97.75 146 GLU B O 1
ATOM 4894 N N . GLN B 1 147 ? -12.297 -20.969 -24.938 1 96.62 147 GLN B N 1
ATOM 4895 C CA . GLN B 1 147 ? -12.422 -19.984 -26.016 1 96.62 147 GLN B CA 1
ATOM 4896 C C . GLN B 1 147 ? -11.062 -19.391 -26.359 1 96.62 147 GLN B C 1
ATOM 4898 O O . GLN B 1 147 ? -10.805 -19.047 -27.516 1 96.62 147 GLN B O 1
ATOM 4903 N N . TYR B 1 148 ? -10.242 -19.344 -25.359 1 95.88 148 TYR B N 1
ATOM 4904 C CA . TYR B 1 148 ? -8.93 -18.75 -25.594 1 95.88 148 TYR B CA 1
ATOM 4905 C C . TYR B 1 148 ? -7.891 -19.812 -25.906 1 95.88 148 TYR B C 1
ATOM 4907 O O . TYR B 1 148 ? -6.688 -19.547 -25.875 1 95.88 148 TYR B O 1
ATOM 4915 N N . GLY B 1 149 ? -8.328 -21.078 -26.109 1 96.19 149 GLY B N 1
ATOM 4916 C CA . GLY B 1 149 ? -7.453 -22.078 -26.703 1 96.19 149 GLY B CA 1
ATOM 4917 C C . GLY B 1 149 ? -6.93 -23.094 -25.703 1 96.19 149 GLY B C 1
ATOM 4918 O O . GLY B 1 149 ? -6.137 -23.969 -26.062 1 96.19 149 GLY B O 1
ATOM 4919 N N . LEU B 1 150 ? -7.301 -23 -24.5 1 98.12 150 LEU B N 1
ATOM 4920 C CA . LEU B 1 150 ? -6.879 -24 -23.531 1 98.12 150 LEU B CA 1
ATOM 4921 C C . LEU B 1 150 ? -7.656 -25.297 -23.719 1 98.12 150 LEU B C 1
ATOM 4923 O O . LEU B 1 150 ? -8.789 -25.281 -24.203 1 98.12 150 LEU B O 1
ATOM 4927 N N . ILE B 1 151 ? -7.012 -26.375 -23.438 1 98.12 151 ILE B N 1
ATOM 4928 C CA . ILE B 1 151 ? -7.625 -27.703 -23.5 1 98.12 151 ILE B CA 1
ATOM 4929 C C . ILE B 1 151 ? -7.844 -28.234 -22.094 1 98.12 151 ILE B C 1
ATOM 4931 O O . ILE B 1 151 ? -6.883 -28.516 -21.375 1 98.12 151 ILE B O 1
ATOM 4935 N N . LEU B 1 152 ? -9.086 -28.391 -21.75 1 96.81 152 LEU B N 1
ATOM 4936 C CA . LEU B 1 152 ? -9.43 -28.859 -20.422 1 96.81 152 LEU B CA 1
ATOM 4937 C C . LEU B 1 152 ? -9.844 -30.328 -20.438 1 96.81 152 LEU B C 1
ATOM 4939 O O . LEU B 1 152 ? -10.453 -30.781 -21.406 1 96.81 152 LEU B O 1
ATOM 4943 N N . PRO B 1 153 ? -9.422 -31.062 -19.453 1 96.62 153 PRO B N 1
ATOM 4944 C CA . PRO B 1 153 ? -8.891 -30.609 -18.172 1 96.62 153 PRO B CA 1
ATOM 4945 C C . PRO B 1 153 ? -7.359 -30.562 -18.141 1 96.62 153 PRO B C 1
ATOM 4947 O O . PRO B 1 153 ? -6.762 -30.188 -17.141 1 96.62 153 PRO B O 1
ATOM 4950 N N . GLU B 1 154 ? -6.742 -30.906 -19.203 1 97.25 154 GLU B N 1
ATOM 4951 C CA . GLU B 1 154 ? -5.293 -31.062 -19.25 1 97.25 154 GLU B CA 1
ATOM 4952 C C . GLU B 1 154 ? -4.586 -29.797 -18.797 1 97.25 154 GLU B C 1
ATOM 4954 O O . GLU B 1 154 ? -3.682 -29.844 -17.969 1 97.25 154 GLU B O 1
ATOM 4959 N N . ASP B 1 155 ? -4.957 -28.656 -19.359 1 98.31 155 ASP B N 1
ATOM 4960 C CA . ASP B 1 155 ? -4.293 -27.406 -19.047 1 98.31 155 ASP B CA 1
ATOM 4961 C C . ASP B 1 155 ? -4.57 -26.969 -17.609 1 98.31 155 ASP B C 1
ATOM 4963 O O . ASP B 1 155 ? -3.719 -26.375 -16.953 1 98.31 155 ASP B O 1
ATOM 4967 N N . ARG B 1 156 ? -5.75 -27.234 -17.125 1 98 156 ARG B N 1
ATOM 4968 C CA . ARG B 1 156 ? -6.055 -26.922 -15.727 1 98 156 ARG B CA 1
ATOM 4969 C C . ARG B 1 156 ? -5.156 -27.719 -14.789 1 98 156 ARG B C 1
ATOM 4971 O O . ARG B 1 156 ? -4.668 -27.188 -13.789 1 98 156 ARG B O 1
ATOM 4978 N N . THR B 1 157 ? -4.984 -28.984 -15.102 1 97.44 157 THR B N 1
ATOM 4979 C CA . THR B 1 157 ? -4.086 -29.844 -14.328 1 97.44 157 THR B CA 1
ATOM 4980 C C . THR B 1 157 ? -2.658 -29.312 -14.375 1 97.44 157 THR B C 1
ATOM 4982 O O . THR B 1 157 ? -1.983 -29.234 -13.344 1 97.44 157 THR B O 1
ATOM 4985 N N . PHE B 1 158 ? -2.213 -28.984 -15.562 1 97.94 158 PHE B N 1
ATOM 4986 C CA . PHE B 1 158 ? -0.871 -28.438 -15.758 1 97.94 158 PHE B CA 1
ATOM 4987 C C . PHE B 1 158 ? -0.662 -27.188 -14.922 1 97.94 158 PHE B C 1
ATOM 4989 O O . PHE B 1 158 ? 0.346 -27.062 -14.227 1 97.94 158 PHE B O 1
ATOM 4996 N N . ILE B 1 159 ? -1.61 -26.234 -14.953 1 98.56 159 ILE B N 1
ATOM 4997 C CA . ILE B 1 159 ? -1.551 -24.984 -14.211 1 98.56 159 ILE B CA 1
ATOM 4998 C C . ILE B 1 159 ? -1.436 -25.281 -12.711 1 98.56 159 ILE B C 1
ATOM 5000 O O . ILE B 1 159 ? -0.56 -24.734 -12.039 1 98.56 159 ILE B O 1
ATOM 5004 N N . LYS B 1 160 ? -2.258 -26.141 -12.211 1 97.81 160 LYS B N 1
ATOM 5005 C CA . LYS B 1 160 ? -2.281 -26.453 -10.789 1 97.81 160 LYS B CA 1
ATOM 5006 C C . LYS B 1 160 ? -0.971 -27.109 -10.352 1 97.81 160 LYS B C 1
ATOM 5008 O O . LYS B 1 160 ? -0.462 -26.828 -9.266 1 97.81 160 LYS B O 1
ATOM 5013 N N . GLU B 1 161 ? -0.429 -27.953 -11.227 1 96.62 161 GLU B N 1
ATOM 5014 C CA . GLU B 1 161 ? 0.821 -28.641 -10.906 1 96.62 161 GLU B CA 1
ATOM 5015 C C . GLU B 1 161 ? 1.98 -27.656 -10.805 1 96.62 161 GLU B C 1
ATOM 5017 O O . GLU B 1 161 ? 2.9 -27.859 -10.008 1 96.62 161 GLU B O 1
ATOM 5022 N N . MET B 1 162 ? 1.945 -26.609 -11.602 1 97.12 162 MET B N 1
ATOM 5023 C CA . MET B 1 162 ? 3.006 -25.609 -11.57 1 97.12 162 MET B CA 1
ATOM 5024 C C . MET B 1 162 ? 2.887 -24.734 -10.32 1 97.12 162 MET B C 1
ATOM 5026 O O . MET B 1 162 ? 3.879 -24.172 -9.859 1 97.12 162 MET B O 1
ATOM 5030 N N . ILE B 1 163 ? 1.656 -24.594 -9.789 1 96.75 163 ILE B N 1
ATOM 5031 C CA . ILE B 1 163 ? 1.446 -23.844 -8.555 1 96.75 163 ILE B CA 1
ATOM 5032 C C . ILE B 1 163 ? 1.979 -24.641 -7.363 1 96.75 163 ILE B C 1
ATOM 5034 O O . ILE B 1 163 ? 2.773 -24.125 -6.574 1 96.75 163 ILE B O 1
ATOM 5038 N N . HIS B 1 164 ? 1.492 -25.844 -7.281 1 92.56 164 HIS B N 1
ATOM 5039 C CA . HIS B 1 164 ? 1.923 -26.688 -6.184 1 92.56 164 HIS B CA 1
ATOM 5040 C C . HIS B 1 164 ? 1.652 -28.156 -6.496 1 92.56 164 HIS B C 1
ATOM 5042 O O . HIS B 1 164 ? 0.629 -28.5 -7.098 1 92.56 164 HIS B O 1
ATOM 5048 N N . THR B 1 165 ? 2.594 -29.016 -6.207 1 83.12 165 THR B N 1
ATOM 5049 C CA . THR B 1 165 ? 2.389 -30.453 -6.34 1 83.12 165 THR B CA 1
ATOM 5050 C C . THR B 1 165 ? 2.771 -31.172 -5.051 1 83.12 165 THR B C 1
ATOM 5052 O O . THR B 1 165 ? 3.807 -30.875 -4.453 1 83.12 165 THR B O 1
ATOM 5055 N N . ASP B 1 166 ? 1.765 -31.812 -4.512 1 66.06 166 ASP B N 1
ATOM 5056 C CA . ASP B 1 166 ? 2.033 -32.625 -3.328 1 66.06 166 ASP B CA 1
ATOM 5057 C C . ASP B 1 166 ? 2.627 -33.969 -3.713 1 66.06 166 ASP B C 1
ATOM 5059 O O . ASP B 1 166 ? 2.76 -34.875 -2.871 1 66.06 166 ASP B O 1
ATOM 5063 N N . ASN B 1 167 ? 2.811 -34.25 -4.926 1 62.84 167 ASN B N 1
ATOM 5064 C CA . ASN B 1 167 ? 3.049 -35.625 -5.367 1 62.84 167 ASN B CA 1
ATOM 5065 C C . ASN B 1 167 ? 4.363 -36.156 -4.816 1 62.84 167 ASN B C 1
ATOM 5067 O O . ASN B 1 167 ? 5.438 -35.656 -5.129 1 62.84 167 ASN B O 1
ATOM 5071 N N . ASN B 1 168 ? 4.191 -36.844 -3.658 1 56.47 168 ASN B N 1
ATOM 5072 C CA . ASN B 1 168 ? 5.234 -37.656 -3.072 1 56.47 168 ASN B CA 1
ATOM 5073 C C . ASN B 1 168 ? 5.48 -38.906 -3.9 1 56.47 168 ASN B C 1
ATOM 5075 O O . ASN B 1 168 ? 6.016 -39.906 -3.395 1 56.47 168 ASN B O 1
ATOM 5079 N N . ASN B 1 169 ? 4.902 -38.906 -5.051 1 54.34 169 ASN B N 1
ATOM 5080 C CA . ASN B 1 169 ? 4.984 -40.188 -5.727 1 54.34 169 ASN B CA 1
ATOM 5081 C C . ASN B 1 169 ? 6.402 -40.469 -6.215 1 54.34 169 ASN B C 1
ATOM 5083 O O . ASN B 1 169 ? 7.074 -39.594 -6.742 1 54.34 169 ASN B O 1
ATOM 5087 N N . ASP B 1 170 ? 6.926 -41.531 -5.754 1 57.53 170 ASP B N 1
ATOM 5088 C CA . ASP B 1 170 ? 8.219 -42.156 -6.066 1 57.53 170 ASP B CA 1
ATOM 5089 C C . ASP B 1 170 ? 8.367 -42.375 -7.566 1 57.53 170 ASP B C 1
ATOM 5091 O O . ASP B 1 170 ? 9.367 -42.938 -8.016 1 57.53 170 ASP B O 1
ATOM 5095 N N . GLN B 1 171 ? 7.32 -41.969 -8.312 1 63.34 171 GLN B N 1
ATOM 5096 C CA . GLN B 1 171 ? 7.445 -42.25 -9.742 1 63.34 171 GLN B CA 1
ATOM 5097 C C . GLN B 1 171 ? 8.414 -41.281 -10.414 1 63.34 171 GLN B C 1
ATOM 5099 O O . GLN B 1 171 ? 8.648 -40.188 -9.898 1 63.34 171 GLN B O 1
ATOM 5104 N N . GLU B 1 172 ? 8.992 -41.688 -11.555 1 73.56 172 GLU B N 1
ATOM 5105 C CA . GLU B 1 172 ? 10.023 -40.969 -12.289 1 73.56 172 GLU B CA 1
ATOM 5106 C C . GLU B 1 172 ? 9.508 -39.594 -12.758 1 73.56 172 GLU B C 1
ATOM 5108 O O . GLU B 1 172 ? 10.188 -38.594 -12.586 1 73.56 172 GLU B O 1
ATOM 5113 N N . TRP B 1 173 ? 8.211 -39.562 -13.406 1 86.19 173 TRP B N 1
ATOM 5114 C CA . TRP B 1 173 ? 7.555 -38.281 -13.758 1 86.19 173 TRP B CA 1
ATOM 5115 C C . TRP B 1 173 ? 6.148 -38.219 -13.172 1 86.19 173 TRP B C 1
ATOM 5117 O O . TRP B 1 173 ? 5.203 -38.781 -13.734 1 86.19 173 TRP B O 1
ATOM 5127 N N . PRO B 1 174 ? 5.902 -37.562 -12.133 1 85.44 174 PRO B N 1
ATOM 5128 C CA . PRO B 1 174 ? 4.66 -37.625 -11.359 1 85.44 174 PRO B CA 1
ATOM 5129 C C . PRO B 1 174 ? 3.592 -36.656 -11.859 1 85.44 174 PRO B C 1
ATOM 5131 O O . PRO B 1 174 ? 2.512 -36.562 -11.266 1 85.44 174 PRO B O 1
ATOM 5134 N N . TYR B 1 175 ? 3.82 -36 -13.008 1 91 175 TYR B N 1
ATOM 5135 C CA . TYR B 1 175 ? 2.902 -34.938 -13.438 1 91 175 TYR B CA 1
ATOM 5136 C C . TYR B 1 175 ? 2.045 -35.438 -14.609 1 91 175 TYR B C 1
ATOM 5138 O O . TYR B 1 175 ? 2.473 -36.281 -15.391 1 91 175 TYR B O 1
ATOM 5146 N N . GLU B 1 176 ? 0.887 -34.938 -14.742 1 92.56 176 GLU B N 1
ATOM 5147 C CA . GLU B 1 176 ? -0.059 -35.344 -15.773 1 92.56 176 GLU B CA 1
ATOM 5148 C C . GLU B 1 176 ? -0.265 -34.25 -16.812 1 92.56 176 GLU B C 1
ATOM 5150 O O . GLU B 1 176 ? -0.622 -34.531 -17.953 1 92.56 176 GLU B O 1
ATOM 5155 N N . GLY B 1 177 ? -0.035 -33.031 -16.422 1 95 177 GLY B N 1
ATOM 5156 C CA . GLY B 1 177 ? -0.374 -31.906 -17.266 1 95 177 GLY B CA 1
ATOM 5157 C C . GLY B 1 177 ? 0.443 -31.844 -18.531 1 95 177 GLY B C 1
ATOM 5158 O O . GLY B 1 177 ? -0.07 -31.453 -19.594 1 95 177 GLY B O 1
ATOM 5159 N N . ARG B 1 178 ? 1.663 -32.188 -18.406 1 96.12 178 ARG B N 1
ATOM 5160 C CA . ARG B 1 178 ? 2.566 -32.281 -19.547 1 96.12 178 ARG B CA 1
ATOM 5161 C C . ARG B 1 178 ? 3.506 -33.469 -19.422 1 96.12 178 ARG B C 1
ATOM 5163 O O . ARG B 1 178 ? 3.734 -33.969 -18.328 1 96.12 178 ARG B O 1
ATOM 5170 N N . THR B 1 179 ? 4.031 -33.812 -20.594 1 94.25 179 THR B N 1
ATOM 5171 C CA . THR B 1 179 ? 4.984 -34.938 -20.609 1 94.25 179 THR B CA 1
ATOM 5172 C C . THR B 1 179 ? 6.348 -34.469 -20.109 1 94.25 179 THR B C 1
ATOM 5174 O O . THR B 1 179 ? 6.594 -33.281 -19.953 1 94.25 179 THR B O 1
ATOM 5177 N N . GLU B 1 180 ? 7.164 -35.406 -19.844 1 93.06 180 GLU B N 1
ATOM 5178 C CA . GLU B 1 180 ? 8.461 -35.156 -19.219 1 93.06 180 GLU B CA 1
ATOM 5179 C C . GLU B 1 180 ? 9.352 -34.281 -20.094 1 93.06 180 GLU B C 1
ATOM 5181 O O . GLU B 1 180 ? 10.242 -33.594 -19.594 1 93.06 180 GLU B O 1
ATOM 5186 N N . ASP B 1 181 ? 9.18 -34.344 -21.406 1 93.12 181 ASP B N 1
ATOM 5187 C CA . ASP B 1 181 ? 9.977 -33.531 -22.312 1 93.12 181 ASP B CA 1
ATOM 5188 C C . ASP B 1 181 ? 9.773 -32.031 -22.047 1 93.12 181 ASP B C 1
ATOM 5190 O O . ASP B 1 181 ? 10.578 -31.203 -22.469 1 93.12 181 ASP B O 1
ATOM 5194 N N . LYS B 1 182 ? 8.727 -31.719 -21.281 1 95.69 182 LYS B N 1
ATOM 5195 C CA . LYS B 1 182 ? 8.461 -30.328 -20.922 1 95.69 182 LYS B CA 1
ATOM 5196 C C . LYS B 1 182 ? 8.672 -30.094 -19.438 1 95.69 182 LYS B C 1
ATOM 5198 O O . LYS B 1 182 ? 8.078 -29.172 -18.859 1 95.69 182 LYS B O 1
ATOM 5203 N N . SER B 1 183 ? 9.539 -30.891 -18.828 1 94.19 183 SER B N 1
ATOM 5204 C CA . SER B 1 183 ? 9.789 -30.844 -17.391 1 94.19 183 SER B CA 1
ATOM 5205 C C . SER B 1 183 ? 10.266 -29.453 -16.953 1 94.19 183 SER B C 1
ATOM 5207 O O . SER B 1 183 ? 9.922 -28.984 -15.875 1 94.19 183 SER B O 1
ATOM 5209 N N . PHE B 1 184 ? 11.031 -28.703 -17.844 1 95.88 184 PHE B N 1
ATOM 5210 C CA . PHE B 1 184 ? 11.625 -27.406 -17.516 1 95.88 184 PHE B CA 1
ATOM 5211 C C . PHE B 1 184 ? 10.539 -26.359 -17.281 1 95.88 184 PHE B C 1
ATOM 5213 O O . PHE B 1 184 ? 10.773 -25.375 -16.578 1 95.88 184 PHE B O 1
ATOM 5220 N N . LEU B 1 185 ? 9.344 -26.547 -17.797 1 97.75 185 LEU B N 1
ATOM 5221 C CA . LEU B 1 185 ? 8.266 -25.578 -17.609 1 97.75 185 LEU B CA 1
ATOM 5222 C C . LEU B 1 185 ? 7.828 -25.547 -16.156 1 97.75 185 LEU B C 1
ATOM 5224 O O . LEU B 1 185 ? 7.395 -24.5 -15.656 1 97.75 185 LEU B O 1
ATOM 5228 N N . TYR B 1 186 ? 7.961 -26.641 -15.43 1 96.06 186 TYR B N 1
ATOM 5229 C CA . TYR B 1 186 ? 7.547 -26.766 -14.031 1 96.06 186 TYR B CA 1
ATOM 5230 C C . TYR B 1 186 ? 8.516 -26.047 -13.109 1 96.06 186 TYR B C 1
ATOM 5232 O O . TYR B 1 186 ? 8.242 -25.859 -11.922 1 96.06 186 TYR B O 1
ATOM 5240 N N . GLU B 1 187 ? 9.602 -25.531 -13.648 1 95.94 187 GLU B N 1
ATOM 5241 C CA . GLU B 1 187 ? 10.609 -24.828 -12.859 1 95.94 187 GLU B CA 1
ATOM 5242 C C . GLU B 1 187 ? 10.375 -23.328 -12.883 1 95.94 187 GLU B C 1
ATOM 5244 O O . GLU B 1 187 ? 10.992 -22.594 -12.109 1 95.94 187 GLU B O 1
ATOM 5249 N N . ILE B 1 188 ? 9.453 -22.891 -13.656 1 97.94 188 ILE B N 1
ATOM 5250 C CA . ILE B 1 188 ? 9.344 -21.469 -13.945 1 97.94 188 ILE B CA 1
ATOM 5251 C C . ILE B 1 188 ? 8.68 -20.734 -12.781 1 97.94 188 ILE B C 1
ATOM 5253 O O . ILE B 1 188 ? 9.195 -19.734 -12.297 1 97.94 188 ILE B O 1
ATOM 5257 N N . VAL B 1 189 ? 7.586 -21.281 -12.25 1 98 189 VAL B N 1
ATOM 5258 C CA . VAL B 1 189 ? 6.805 -20.578 -11.234 1 98 189 VAL B CA 1
ATOM 5259 C C . VAL B 1 189 ? 7.215 -21.062 -9.844 1 98 189 VAL B C 1
ATOM 5261 O O . VAL B 1 189 ? 7.406 -20.25 -8.938 1 98 189 VAL B O 1
ATOM 5264 N N . SER B 1 190 ? 7.305 -22.328 -9.664 1 94.19 190 SER B N 1
ATOM 5265 C CA . SER B 1 190 ? 7.727 -22.953 -8.422 1 94.19 190 SER B CA 1
ATOM 5266 C C . SER B 1 190 ? 8.766 -24.047 -8.688 1 94.19 190 SER B C 1
ATOM 5268 O O . SER B 1 190 ? 8.406 -25.203 -8.945 1 94.19 190 SER B O 1
ATOM 5270 N N . ASN B 1 191 ? 9.969 -23.688 -8.5 1 92 191 ASN B N 1
ATOM 5271 C CA . ASN B 1 191 ? 11.055 -24.609 -8.789 1 92 191 ASN B CA 1
ATOM 5272 C C . ASN B 1 191 ? 11.422 -25.453 -7.566 1 92 191 ASN B C 1
ATOM 5274 O O . ASN B 1 191 ? 12.109 -24.984 -6.664 1 92 191 ASN B O 1
ATOM 5278 N N . LYS B 1 192 ? 11.109 -26.641 -7.59 1 83.31 192 LYS B N 1
ATOM 5279 C CA . LYS B 1 192 ? 11.359 -27.547 -6.461 1 83.31 192 LYS B CA 1
ATOM 5280 C C . LYS B 1 192 ? 12.789 -28.062 -6.48 1 83.31 192 LYS B C 1
ATOM 5282 O O . LYS B 1 192 ? 13.281 -28.578 -5.473 1 83.31 192 LYS B O 1
ATOM 5287 N N . GLU B 1 193 ? 13.422 -27.875 -7.621 1 80.25 193 GLU B N 1
ATOM 5288 C CA . GLU B 1 193 ? 14.773 -28.406 -7.789 1 80.25 193 GLU B CA 1
ATOM 5289 C C . GLU B 1 193 ? 15.805 -27.531 -7.094 1 80.25 193 GLU B C 1
ATOM 5291 O O . GLU B 1 193 ? 16.688 -28.031 -6.391 1 80.25 193 GLU B O 1
ATOM 5296 N N . ASN B 1 194 ? 15.68 -26.203 -7.32 1 82.25 194 ASN B N 1
ATOM 5297 C CA . ASN B 1 194 ? 16.703 -25.328 -6.766 1 82.25 194 ASN B CA 1
ATOM 5298 C C . ASN B 1 194 ? 16.109 -24.062 -6.16 1 82.25 194 ASN B C 1
ATOM 5300 O O . ASN B 1 194 ? 16.828 -23.234 -5.594 1 82.25 194 ASN B O 1
ATOM 5304 N N . GLY B 1 195 ? 14.828 -23.891 -6.285 1 87.12 195 GLY B N 1
ATOM 5305 C CA . GLY B 1 195 ? 14.156 -22.781 -5.637 1 87.12 195 GLY B CA 1
ATOM 5306 C C . GLY B 1 195 ? 14.281 -21.484 -6.402 1 87.12 195 GLY B C 1
ATOM 5307 O O . GLY B 1 195 ? 13.805 -20.438 -5.949 1 87.12 195 GLY B O 1
ATOM 5308 N N . ILE B 1 196 ? 14.914 -21.484 -7.547 1 90.56 196 ILE B N 1
ATOM 5309 C CA . ILE B 1 196 ? 15.094 -20.266 -8.344 1 90.56 196 ILE B CA 1
ATOM 5310 C C . ILE B 1 196 ? 13.977 -20.156 -9.367 1 90.56 196 ILE B C 1
ATOM 5312 O O . ILE B 1 196 ? 14 -20.828 -10.398 1 90.56 196 ILE B O 1
ATOM 5316 N N . ASP B 1 197 ? 13.102 -19.312 -9.094 1 95.38 197 ASP B N 1
ATOM 5317 C CA . ASP B 1 197 ? 11.93 -19.172 -9.953 1 95.38 197 ASP B CA 1
ATOM 5318 C C . ASP B 1 197 ? 11.477 -17.719 -10.023 1 95.38 197 ASP B C 1
ATOM 5320 O O . ASP B 1 197 ? 12.047 -16.844 -9.359 1 95.38 197 ASP B O 1
ATOM 5324 N N . VAL B 1 198 ? 10.469 -17.453 -10.82 1 98.19 198 VAL B N 1
ATOM 5325 C CA . VAL B 1 198 ? 10.086 -16.094 -11.141 1 98.19 198 VAL B CA 1
ATOM 5326 C C . VAL B 1 198 ? 9.352 -15.469 -9.953 1 98.19 198 VAL B C 1
ATOM 5328 O O . VAL B 1 198 ? 9.266 -14.242 -9.836 1 98.19 198 VAL B O 1
ATOM 5331 N N . ASP B 1 199 ? 8.734 -16.297 -9.078 1 97.56 199 ASP B N 1
ATOM 5332 C CA . ASP B 1 199 ? 8.18 -15.789 -7.832 1 97.56 199 ASP B CA 1
ATOM 5333 C C . ASP B 1 199 ? 9.227 -14.992 -7.055 1 97.56 199 ASP B C 1
ATOM 5335 O O . ASP B 1 199 ? 8.984 -13.852 -6.656 1 97.56 199 ASP B O 1
ATOM 5339 N N . LYS B 1 200 ? 10.391 -15.562 -6.938 1 96.5 200 LYS B N 1
ATOM 5340 C CA . LYS B 1 200 ? 11.484 -14.93 -6.207 1 96.5 200 LYS B CA 1
ATOM 5341 C C . LYS B 1 200 ? 12 -13.703 -6.945 1 96.5 200 LYS B C 1
ATOM 5343 O O . LYS B 1 200 ? 12.391 -12.711 -6.32 1 96.5 200 LYS B O 1
ATOM 5348 N N . PHE B 1 201 ? 12.047 -13.836 -8.281 1 97.88 201 PHE B N 1
ATOM 5349 C CA . PHE B 1 201 ? 12.508 -12.688 -9.055 1 97.88 201 PHE B CA 1
ATOM 5350 C C . PHE B 1 201 ? 11.664 -11.453 -8.734 1 97.88 201 PHE B C 1
ATOM 5352 O O . PHE B 1 201 ? 12.211 -10.375 -8.508 1 97.88 201 PHE B O 1
ATOM 5359 N N . ASP B 1 202 ? 10.414 -11.648 -8.68 1 98.38 202 ASP B N 1
ATOM 5360 C CA . ASP B 1 202 ? 9.539 -10.508 -8.453 1 98.38 202 ASP B CA 1
ATOM 5361 C C . ASP B 1 202 ? 9.664 -9.992 -7.016 1 98.38 202 ASP B C 1
ATOM 5363 O O . ASP B 1 202 ? 9.828 -8.797 -6.789 1 98.38 202 ASP B O 1
ATOM 5367 N N . TYR B 1 203 ? 9.477 -10.906 -5.984 1 96.81 203 TYR B N 1
ATOM 5368 C CA . TYR B 1 203 ? 9.375 -10.352 -4.641 1 96.81 203 TYR B CA 1
ATOM 5369 C C . TYR B 1 203 ? 10.734 -9.844 -4.156 1 96.81 203 TYR B C 1
ATOM 5371 O O . TYR B 1 203 ? 10.805 -8.969 -3.297 1 96.81 203 TYR B O 1
ATOM 5379 N N . PHE B 1 204 ? 11.875 -10.344 -4.734 1 97.25 204 PHE B N 1
ATOM 5380 C CA . PHE B 1 204 ? 13.141 -9.703 -4.414 1 97.25 204 PHE B CA 1
ATOM 5381 C C . PHE B 1 204 ? 13.156 -8.25 -4.883 1 97.25 204 PHE B C 1
ATOM 5383 O O . PHE B 1 204 ? 13.531 -7.355 -4.125 1 97.25 204 PHE B O 1
ATOM 5390 N N . ALA B 1 205 ? 12.781 -8.07 -6.121 1 97.88 205 ALA B N 1
ATOM 5391 C CA . ALA B 1 205 ? 12.773 -6.723 -6.684 1 97.88 205 ALA B CA 1
ATOM 5392 C C . ALA B 1 205 ? 11.727 -5.848 -5.992 1 97.88 205 ALA B C 1
ATOM 5394 O O . ALA B 1 205 ? 12.016 -4.707 -5.613 1 97.88 205 ALA B O 1
ATOM 5395 N N . ARG B 1 206 ? 10.555 -6.363 -5.797 1 98.19 206 ARG B N 1
ATOM 5396 C CA . ARG B 1 206 ? 9.422 -5.602 -5.277 1 98.19 206 ARG B CA 1
ATOM 5397 C C . ARG B 1 206 ? 9.602 -5.301 -3.793 1 98.19 206 ARG B C 1
ATOM 5399 O O . ARG B 1 206 ? 9.344 -4.18 -3.346 1 98.19 206 ARG B O 1
ATOM 5406 N N . ASP B 1 207 ? 9.945 -6.301 -2.982 1 97.88 207 ASP B N 1
ATOM 5407 C CA . ASP B 1 207 ? 10.172 -6.07 -1.559 1 97.88 207 ASP B CA 1
ATOM 5408 C C . ASP B 1 207 ? 11.297 -5.066 -1.336 1 97.88 207 ASP B C 1
ATOM 5410 O O . ASP B 1 207 ? 11.188 -4.18 -0.485 1 97.88 207 ASP B O 1
ATOM 5414 N N . CYS B 1 208 ? 12.422 -5.211 -2.092 1 97.06 208 CYS B N 1
ATOM 5415 C CA . CYS B 1 208 ? 13.516 -4.246 -1.985 1 97.06 208 CYS B CA 1
ATOM 5416 C C . CYS B 1 208 ? 13.039 -2.842 -2.33 1 97.06 208 CYS B C 1
ATOM 5418 O O . CYS B 1 208 ? 13.391 -1.878 -1.646 1 97.06 208 CYS B O 1
ATOM 5420 N N . TYR B 1 209 ? 12.258 -2.756 -3.369 1 96.69 209 TYR B N 1
ATOM 5421 C CA . TYR B 1 209 ? 11.711 -1.482 -3.826 1 96.69 209 TYR B CA 1
ATOM 5422 C C . TYR B 1 209 ? 10.906 -0.804 -2.725 1 96.69 209 TYR B C 1
ATOM 5424 O O . TYR B 1 209 ? 11.094 0.384 -2.451 1 96.69 209 TYR B O 1
ATOM 5432 N N . HIS B 1 210 ? 10.125 -1.493 -2.018 1 96.88 210 HIS B N 1
ATOM 5433 C CA . HIS B 1 210 ? 9.203 -0.931 -1.031 1 96.88 210 HIS B CA 1
ATOM 5434 C C . HIS B 1 210 ? 9.898 -0.715 0.308 1 96.88 210 HIS B C 1
ATOM 5436 O O . HIS B 1 210 ? 9.555 0.205 1.052 1 96.88 210 HIS B O 1
ATOM 5442 N N . LEU B 1 211 ? 10.875 -1.495 0.603 1 95.81 211 LEU B N 1
ATOM 5443 C CA . LEU B 1 211 ? 11.578 -1.39 1.876 1 95.81 211 LEU B CA 1
ATOM 5444 C C . LEU B 1 211 ? 12.727 -0.396 1.778 1 95.81 211 LEU B C 1
ATOM 5446 O O . LEU B 1 211 ? 13.328 -0.035 2.793 1 95.81 211 LEU B O 1
ATOM 5450 N N . GLY B 1 212 ? 13.023 0.063 0.584 1 93.56 212 GLY B N 1
ATOM 5451 C CA . GLY B 1 212 ? 14.156 0.951 0.383 1 93.56 212 GLY B CA 1
ATOM 5452 C C . GLY B 1 212 ? 15.5 0.248 0.511 1 93.56 212 GLY B C 1
ATOM 5453 O O . GLY B 1 212 ? 16.438 0.8 1.078 1 93.56 212 GLY B O 1
ATOM 5454 N N . LEU B 1 213 ? 15.57 -0.988 0.113 1 93.19 213 LEU B N 1
ATOM 5455 C CA . LEU B 1 213 ? 16.797 -1.78 0.13 1 93.19 213 LEU B CA 1
ATOM 5456 C C . LEU B 1 213 ? 17.344 -1.964 -1.282 1 93.19 213 LEU B C 1
ATOM 5458 O O . LEU B 1 213 ? 16.594 -1.934 -2.254 1 93.19 213 LEU B O 1
ATOM 5462 N N . PRO B 1 214 ? 18.578 -2.1 -1.379 1 91.38 214 PRO B N 1
ATOM 5463 C CA . PRO B 1 214 ? 19.141 -2.348 -2.709 1 91.38 214 PRO B CA 1
ATOM 5464 C C . PRO B 1 214 ? 18.844 -3.756 -3.219 1 91.38 214 PRO B C 1
ATOM 5466 O O . PRO B 1 214 ? 18.859 -4.715 -2.441 1 91.38 214 PRO B O 1
ATOM 5469 N N . ASN B 1 215 ? 18.484 -3.846 -4.414 1 93.75 215 ASN B N 1
ATOM 5470 C CA . ASN B 1 215 ? 18.359 -5.109 -5.133 1 93.75 215 ASN B CA 1
ATOM 5471 C C . ASN B 1 215 ? 19.484 -5.293 -6.148 1 93.75 215 ASN B C 1
ATOM 5473 O O . ASN B 1 215 ? 19.438 -4.727 -7.242 1 93.75 215 ASN B O 1
ATOM 5477 N N . ASN B 1 216 ? 20.391 -6.168 -5.824 1 90.94 216 ASN B N 1
ATOM 5478 C CA . ASN B 1 216 ? 21.562 -6.324 -6.684 1 90.94 216 ASN B CA 1
ATOM 5479 C C . ASN B 1 216 ? 21.375 -7.461 -7.684 1 90.94 216 ASN B C 1
ATOM 5481 O O . ASN B 1 216 ? 22.219 -7.672 -8.555 1 90.94 216 ASN B O 1
ATOM 5485 N N . PHE B 1 217 ? 20.359 -8.234 -7.543 1 94.25 217 PHE B N 1
ATOM 5486 C CA . PHE B 1 217 ? 20.062 -9.312 -8.477 1 94.25 217 PHE B CA 1
ATOM 5487 C C . PHE B 1 217 ? 19.344 -8.781 -9.711 1 94.25 217 PHE B C 1
ATOM 5489 O O . PHE B 1 217 ? 18.297 -8.148 -9.602 1 94.25 217 PHE B O 1
ATOM 5496 N N . ASP B 1 218 ? 19.906 -9.008 -10.82 1 94.56 218 ASP B N 1
ATOM 5497 C CA . ASP B 1 218 ? 19.312 -8.609 -12.094 1 94.56 218 ASP B CA 1
ATOM 5498 C C . ASP B 1 218 ? 18.562 -9.766 -12.742 1 94.56 218 ASP B C 1
ATOM 5500 O O . ASP B 1 218 ? 19.141 -10.539 -13.508 1 94.56 218 ASP B O 1
ATOM 5504 N N . HIS B 1 219 ? 17.281 -9.797 -12.578 1 95.44 219 HIS B N 1
ATOM 5505 C CA . HIS B 1 219 ? 16.5 -10.898 -13.109 1 95.44 219 HIS B CA 1
ATOM 5506 C C . HIS B 1 219 ? 16.391 -10.812 -14.633 1 95.44 219 HIS B C 1
ATOM 5508 O O . HIS B 1 219 ? 16.141 -11.82 -15.297 1 95.44 219 HIS B O 1
ATOM 5514 N N . CYS B 1 220 ? 16.547 -9.633 -15.234 1 93.81 220 CYS B N 1
ATOM 5515 C CA . CYS B 1 220 ? 16.5 -9.5 -16.688 1 93.81 220 CYS B CA 1
ATOM 5516 C C . CYS B 1 220 ? 17.656 -10.242 -17.328 1 93.81 220 CYS B C 1
ATOM 5518 O O . CYS B 1 220 ? 17.5 -10.859 -18.391 1 93.81 220 CYS B O 1
ATOM 5520 N N . ARG B 1 221 ? 18.797 -10.141 -16.719 1 92.94 221 ARG B N 1
ATOM 5521 C CA . ARG B 1 221 ? 19.969 -10.867 -17.203 1 92.94 221 ARG B CA 1
ATOM 5522 C C . ARG B 1 221 ? 19.75 -12.375 -17.156 1 92.94 221 ARG B C 1
ATOM 5524 O O . ARG B 1 221 ? 20.141 -13.094 -18.078 1 92.94 221 ARG B O 1
ATOM 5531 N N . PHE B 1 222 ? 19.188 -12.828 -16.094 1 94.38 222 PHE B N 1
ATOM 5532 C CA . PHE B 1 222 ? 18.844 -14.242 -15.984 1 94.38 222 PHE B CA 1
ATOM 5533 C C . PHE B 1 222 ? 17.953 -14.672 -17.141 1 94.38 222 PHE B C 1
ATOM 5535 O O . PHE B 1 222 ? 18.203 -15.688 -17.781 1 94.38 222 PHE B O 1
ATOM 5542 N N . LEU B 1 223 ? 16.906 -13.914 -17.406 1 95.38 223 LEU B N 1
ATOM 5543 C CA . LEU B 1 223 ? 15.945 -14.227 -18.469 1 95.38 223 LEU B CA 1
ATOM 5544 C C . LEU B 1 223 ? 16.625 -14.281 -19.828 1 95.38 223 LEU B C 1
ATOM 5546 O O . LEU B 1 223 ? 16.312 -15.133 -20.656 1 95.38 223 LEU B O 1
ATOM 5550 N N . THR B 1 224 ? 17.594 -13.414 -19.953 1 93.19 224 THR B N 1
ATOM 5551 C CA . THR B 1 224 ? 18.281 -13.289 -21.234 1 93.19 224 THR B CA 1
ATOM 5552 C C . THR B 1 224 ? 19.172 -14.508 -21.484 1 93.19 224 THR B C 1
ATOM 5554 O O . THR B 1 224 ? 19.266 -14.992 -22.609 1 93.19 224 THR B O 1
ATOM 5557 N N . PHE B 1 225 ? 19.766 -15.062 -20.469 1 92.75 225 PHE B N 1
ATOM 5558 C CA . PHE B 1 225 ? 20.797 -16.062 -20.688 1 92.75 225 PHE B CA 1
ATOM 5559 C C . PHE B 1 225 ? 20.297 -17.453 -20.328 1 92.75 225 PHE B C 1
ATOM 5561 O O . PHE B 1 225 ? 20.969 -18.453 -20.562 1 92.75 225 PHE B O 1
ATOM 5568 N N . ALA B 1 226 ? 19.078 -17.547 -19.781 1 94.94 226 ALA B N 1
ATOM 5569 C CA . ALA B 1 226 ? 18.516 -18.844 -19.406 1 94.94 226 ALA B CA 1
ATOM 5570 C C . ALA B 1 226 ? 18.391 -19.75 -20.625 1 94.94 226 ALA B C 1
ATOM 5572 O O . ALA B 1 226 ? 18.016 -19.281 -21.719 1 94.94 226 ALA B O 1
ATOM 5573 N N . ARG B 1 227 ? 18.766 -21 -20.484 1 95.5 227 ARG B N 1
ATOM 5574 C CA . ARG B 1 227 ? 18.594 -22.031 -21.516 1 95.5 227 ARG B CA 1
ATOM 5575 C C . ARG B 1 227 ? 18.188 -23.359 -20.891 1 95.5 227 ARG B C 1
ATOM 5577 O O . ARG B 1 227 ? 18.422 -23.609 -19.703 1 95.5 227 ARG B O 1
ATOM 5584 N N . VAL B 1 228 ? 17.578 -24.188 -21.719 1 96.19 228 VAL B N 1
ATOM 5585 C CA . VAL B 1 228 ? 17.203 -25.516 -21.266 1 96.19 228 VAL B CA 1
ATOM 5586 C C . VAL B 1 228 ? 18.234 -26.531 -21.75 1 96.19 228 VAL B C 1
ATOM 5588 O O . VAL B 1 228 ? 18.562 -26.578 -22.938 1 96.19 228 VAL B O 1
ATOM 5591 N N . CYS B 1 229 ? 18.75 -27.25 -20.844 1 93.69 229 CYS B N 1
ATOM 5592 C CA . CYS B 1 229 ? 19.688 -28.328 -21.172 1 93.69 229 CYS B CA 1
ATOM 5593 C C . CYS B 1 229 ? 19.188 -29.672 -20.641 1 93.69 229 CYS B C 1
ATOM 5595 O O . CYS B 1 229 ? 18.359 -29.703 -19.734 1 93.69 229 CYS B O 1
ATOM 5597 N N . GLU B 1 230 ? 19.656 -30.688 -21.266 1 90.12 230 GLU B N 1
ATOM 5598 C CA . GLU B 1 230 ? 19.297 -32.031 -20.828 1 90.12 230 GLU B CA 1
ATOM 5599 C C . GLU B 1 230 ? 20.344 -32.625 -19.906 1 90.12 230 GLU B C 1
ATOM 5601 O O . GLU B 1 230 ? 21.547 -32.594 -20.203 1 90.12 230 GLU B O 1
ATOM 5606 N N . VAL B 1 231 ? 19.906 -33 -18.766 1 86.44 231 VAL B N 1
ATOM 5607 C CA . VAL B 1 231 ? 20.766 -33.656 -17.797 1 86.44 231 VAL B CA 1
ATOM 5608 C C . VAL B 1 231 ? 20.141 -35 -17.391 1 86.44 231 VAL B C 1
ATOM 5610 O O . VAL B 1 231 ? 19.078 -35.031 -16.781 1 86.44 231 VAL B O 1
ATOM 5613 N N . ASN B 1 232 ? 20.859 -36.031 -17.656 1 82.94 232 ASN B N 1
ATOM 5614 C CA . ASN B 1 232 ? 20.406 -37.406 -17.328 1 82.94 232 ASN B CA 1
ATOM 5615 C C . ASN B 1 232 ? 18.984 -37.656 -17.812 1 82.94 232 ASN B C 1
ATOM 5617 O O . ASN B 1 232 ? 18.141 -38.125 -17.047 1 82.94 232 ASN B O 1
ATOM 5621 N N . GLY B 1 233 ? 18.625 -37.188 -18.953 1 81.88 233 GLY B N 1
ATOM 5622 C CA . GLY B 1 233 ? 17.344 -37.469 -19.594 1 81.88 233 GLY B CA 1
ATOM 5623 C C . GLY B 1 233 ? 16.266 -36.5 -19.234 1 81.88 233 GLY B C 1
ATOM 5624 O O . GLY B 1 233 ? 15.148 -36.562 -19.75 1 81.88 233 GLY B O 1
ATOM 5625 N N . ARG B 1 234 ? 16.562 -35.656 -18.391 1 87.62 234 ARG B N 1
ATOM 5626 C CA . ARG B 1 234 ? 15.578 -34.656 -18.031 1 87.62 234 ARG B CA 1
ATOM 5627 C C . ARG B 1 234 ? 16.062 -33.25 -18.406 1 87.62 234 ARG B C 1
ATOM 5629 O O . ARG B 1 234 ? 17.266 -33 -18.422 1 87.62 234 ARG B O 1
ATOM 5636 N N . ARG B 1 235 ? 15.125 -32.438 -18.75 1 92.75 235 ARG B N 1
ATOM 5637 C CA . ARG B 1 235 ? 15.445 -31.078 -19.188 1 92.75 235 ARG B CA 1
ATOM 5638 C C . ARG B 1 235 ? 15.312 -30.078 -18.031 1 92.75 235 ARG B C 1
ATOM 5640 O O . ARG B 1 235 ? 14.344 -30.125 -17.281 1 92.75 235 ARG B O 1
ATOM 5647 N N . TYR B 1 236 ? 16.328 -29.234 -17.875 1 93.44 236 TYR B N 1
ATOM 5648 C CA . TYR B 1 236 ? 16.359 -28.25 -16.812 1 93.44 236 TYR B CA 1
ATOM 5649 C C . TYR B 1 236 ? 16.703 -26.859 -17.359 1 93.44 236 TYR B C 1
ATOM 5651 O O . TYR B 1 236 ? 17.391 -26.75 -18.359 1 93.44 236 TYR B O 1
ATOM 5659 N N . ILE B 1 237 ? 16.125 -25.859 -16.688 1 94.75 237 ILE B N 1
ATOM 5660 C CA . ILE B 1 237 ? 16.562 -24.5 -16.984 1 94.75 237 ILE B CA 1
ATOM 5661 C C . ILE B 1 237 ? 17.953 -24.266 -16.391 1 94.75 237 ILE B C 1
ATOM 5663 O O . ILE B 1 237 ? 18.172 -24.484 -15.203 1 94.75 237 ILE B O 1
ATOM 5667 N N . CYS B 1 238 ? 18.875 -23.859 -17.203 1 93.31 238 CYS B N 1
ATOM 5668 C CA . CYS B 1 238 ? 20.266 -23.672 -16.797 1 93.31 238 CYS B CA 1
ATOM 5669 C C . CYS B 1 238 ? 20.703 -22.219 -16.969 1 93.31 238 CYS B C 1
ATOM 5671 O O . CYS B 1 238 ? 20.078 -21.469 -17.734 1 93.31 238 CYS B O 1
ATOM 5673 N N . VAL B 1 239 ? 21.688 -21.906 -16.188 1 90.19 239 VAL B N 1
ATOM 5674 C CA . VAL B 1 239 ? 22.219 -20.547 -16.188 1 90.19 239 VAL B CA 1
ATOM 5675 C C . VAL B 1 239 ? 23.578 -20.516 -16.875 1 90.19 239 VAL B C 1
ATOM 5677 O O . VAL B 1 239 ? 24.344 -21.469 -16.766 1 90.19 239 VAL B O 1
ATOM 5680 N N . ARG B 1 240 ? 23.812 -19.469 -17.578 1 90 240 ARG B N 1
ATOM 5681 C CA . ARG B 1 240 ? 25.125 -19.312 -18.172 1 90 240 ARG B CA 1
ATOM 5682 C C . ARG B 1 240 ? 26.203 -19.203 -17.109 1 90 240 ARG B C 1
ATOM 5684 O O . ARG B 1 240 ? 26.016 -18.562 -16.078 1 90 240 ARG B O 1
ATOM 5691 N N . ASP B 1 241 ? 27.344 -19.75 -17.328 1 86.25 241 ASP B N 1
ATOM 5692 C CA . ASP B 1 241 ? 28.422 -19.797 -16.359 1 86.25 241 ASP B CA 1
ATOM 5693 C C . ASP B 1 241 ? 28.875 -18.391 -15.969 1 86.25 241 ASP B C 1
ATOM 5695 O O . ASP B 1 241 ? 29.172 -18.125 -14.805 1 86.25 241 ASP B O 1
ATOM 5699 N N . LYS B 1 242 ? 28.859 -17.469 -16.828 1 85.25 242 LYS B N 1
ATOM 5700 C CA . LYS B 1 242 ? 29.297 -16.094 -16.562 1 85.25 242 LYS B CA 1
ATOM 5701 C C . LYS B 1 242 ? 28.359 -15.383 -15.609 1 85.25 242 LYS B C 1
ATOM 5703 O O . LYS B 1 242 ? 28.688 -14.328 -15.062 1 85.25 242 LYS B O 1
ATOM 5708 N N . GLU B 1 243 ? 27.141 -15.938 -15.477 1 88.5 243 GLU B N 1
ATOM 5709 C CA . GLU B 1 243 ? 26.125 -15.297 -14.633 1 88.5 243 GLU B CA 1
ATOM 5710 C C . GLU B 1 243 ? 26.25 -15.758 -13.18 1 88.5 243 GLU B C 1
ATOM 5712 O O . GLU B 1 243 ? 25.375 -15.469 -12.367 1 88.5 243 GLU B O 1
ATOM 5717 N N . GLU B 1 244 ? 27.25 -16.438 -12.867 1 83.88 244 GLU B N 1
ATOM 5718 C CA . GLU B 1 244 ? 27.453 -16.938 -11.516 1 83.88 244 GLU B CA 1
ATOM 5719 C C . GLU B 1 244 ? 27.422 -15.805 -10.492 1 83.88 244 GLU B C 1
ATOM 5721 O O . GLU B 1 244 ? 26.828 -15.953 -9.422 1 83.88 244 GLU B O 1
ATOM 5726 N N . ASP B 1 245 ? 28.047 -14.688 -10.82 1 82.94 245 ASP B N 1
ATOM 5727 C CA . ASP B 1 245 ? 28.047 -13.547 -9.906 1 82.94 245 ASP B CA 1
ATOM 5728 C C . ASP B 1 245 ? 26.625 -13.016 -9.68 1 82.94 245 ASP B C 1
ATOM 5730 O O . ASP B 1 245 ? 26.281 -12.641 -8.562 1 82.94 245 ASP B O 1
ATOM 5734 N N . ASN B 1 246 ? 25.922 -12.953 -10.695 1 90.31 246 ASN B N 1
ATOM 5735 C CA . ASN B 1 246 ? 24.547 -12.508 -10.594 1 90.31 246 ASN B CA 1
ATOM 5736 C C . ASN B 1 246 ? 23.719 -13.422 -9.68 1 90.31 246 ASN B C 1
ATOM 5738 O O . ASN B 1 246 ? 22.906 -12.945 -8.891 1 90.31 246 ASN B O 1
ATOM 5742 N N . MET B 1 247 ? 24 -14.688 -9.766 1 88.5 247 MET B N 1
ATOM 5743 C CA . MET B 1 247 ? 23.281 -15.648 -8.922 1 88.5 247 MET B CA 1
ATOM 5744 C C . MET B 1 247 ? 23.703 -15.5 -7.465 1 88.5 247 MET B C 1
ATOM 5746 O O . MET B 1 247 ? 22.875 -15.609 -6.562 1 88.5 247 MET B O 1
ATOM 5750 N N . THR B 1 248 ? 24.938 -15.266 -7.281 1 82.88 248 THR B N 1
ATOM 5751 C CA . THR B 1 248 ? 25.422 -15.016 -5.93 1 82.88 248 THR B CA 1
ATOM 5752 C C . THR B 1 248 ? 24.734 -13.789 -5.324 1 82.88 248 THR B C 1
ATOM 5754 O O . THR B 1 248 ? 24.375 -13.797 -4.145 1 82.88 248 THR B O 1
ATOM 5757 N N . GLU B 1 249 ? 24.578 -12.773 -6.152 1 87.5 249 GLU B N 1
ATOM 5758 C CA . GLU B 1 249 ? 23.891 -11.57 -5.703 1 87.5 249 GLU B CA 1
ATOM 5759 C C . GLU B 1 249 ? 22.438 -11.867 -5.344 1 87.5 249 GLU B C 1
ATOM 5761 O O . GLU B 1 249 ? 21.891 -11.25 -4.43 1 87.5 249 GLU B O 1
ATOM 5766 N N . MET B 1 250 ? 21.875 -12.75 -6.066 1 90.69 250 MET B N 1
ATOM 5767 C CA . MET B 1 250 ? 20.5 -13.148 -5.762 1 90.69 250 MET B CA 1
ATOM 5768 C C . MET B 1 250 ? 20.406 -13.727 -4.355 1 90.69 250 MET B C 1
ATOM 5770 O O . MET B 1 250 ? 19.516 -13.352 -3.586 1 90.69 250 MET B O 1
ATOM 5774 N N . PHE B 1 251 ? 21.266 -14.625 -4.051 1 84.12 251 PHE B N 1
ATOM 5775 C CA . PHE B 1 251 ? 21.25 -15.281 -2.746 1 84.12 251 PHE B CA 1
ATOM 5776 C C . PHE B 1 251 ? 21.562 -14.281 -1.64 1 84.12 251 PHE B C 1
ATOM 5778 O O . PHE B 1 251 ? 21.016 -14.367 -0.539 1 84.12 251 PHE B O 1
ATOM 5785 N N . HIS B 1 252 ? 22.406 -13.359 -1.947 1 82.56 252 HIS B N 1
ATOM 5786 C CA . HIS B 1 252 ? 22.719 -12.305 -0.989 1 82.56 252 HIS B CA 1
ATOM 5787 C C . HIS B 1 252 ? 21.5 -11.438 -0.722 1 82.56 252 HIS B C 1
ATOM 5789 O O . HIS B 1 252 ? 21.25 -11.039 0.419 1 82.56 252 HIS B O 1
ATOM 5795 N N . THR B 1 253 ? 20.812 -11.102 -1.796 1 90.69 253 THR B N 1
ATOM 5796 C CA . THR B 1 253 ? 19.594 -10.32 -1.659 1 90.69 253 THR B CA 1
ATOM 5797 C C . THR B 1 253 ? 18.578 -11.047 -0.772 1 90.69 253 THR B C 1
ATOM 5799 O O . THR B 1 253 ? 17.953 -10.43 0.086 1 90.69 253 THR B O 1
ATOM 5802 N N . ARG B 1 254 ? 18.453 -12.328 -0.96 1 88.81 254 ARG B N 1
ATOM 5803 C CA . ARG B 1 254 ? 17.562 -13.133 -0.13 1 88.81 254 ARG B CA 1
ATOM 5804 C C . ARG B 1 254 ? 17.969 -13.055 1.339 1 88.81 254 ARG B C 1
ATOM 5806 O O . ARG B 1 254 ? 17.109 -12.875 2.215 1 88.81 254 ARG B O 1
ATOM 5813 N N . LEU B 1 255 ? 19.172 -13.219 1.587 1 82 255 LEU B N 1
ATOM 5814 C CA . LEU B 1 255 ? 19.688 -13.188 2.951 1 82 255 LEU B CA 1
ATOM 5815 C C . LEU B 1 255 ? 19.422 -11.828 3.6 1 82 255 LEU B C 1
ATOM 5817 O O . LEU B 1 255 ? 19.031 -11.766 4.77 1 82 255 LEU B O 1
ATOM 5821 N N . CYS B 1 256 ? 19.688 -10.797 2.826 1 85.12 256 CYS B N 1
ATOM 5822 C CA . CYS B 1 256 ? 19.469 -9.445 3.326 1 85.12 256 CYS B CA 1
ATOM 5823 C C . CYS B 1 256 ? 18 -9.227 3.691 1 85.12 256 CYS B C 1
ATOM 5825 O O . CYS B 1 256 ? 17.703 -8.68 4.754 1 85.12 256 CYS B O 1
ATOM 5827 N N . LEU B 1 257 ? 17.141 -9.656 2.867 1 91.19 257 LEU B N 1
ATOM 5828 C CA . LEU B 1 257 ? 15.711 -9.492 3.102 1 91.19 257 LEU B CA 1
ATOM 5829 C C . LEU B 1 257 ? 15.266 -10.289 4.328 1 91.19 257 LEU B C 1
ATOM 5831 O O . LEU B 1 257 ? 14.461 -9.812 5.121 1 91.19 257 LEU B O 1
ATOM 5835 N N . HIS B 1 258 ? 15.758 -11.461 4.484 1 85.88 258 HIS B N 1
ATOM 5836 C CA . HIS B 1 258 ? 15.398 -12.281 5.637 1 85.88 258 HIS B CA 1
ATOM 5837 C C . HIS B 1 258 ? 15.906 -11.656 6.934 1 85.88 258 HIS B C 1
ATOM 5839 O O . HIS B 1 258 ? 15.172 -11.57 7.914 1 85.88 258 HIS B O 1
ATOM 5845 N N . ARG B 1 259 ? 17.062 -11.172 6.891 1 79.69 259 ARG B N 1
ATOM 5846 C CA . ARG B 1 259 ? 17.688 -10.609 8.086 1 79.69 259 ARG B CA 1
ATOM 5847 C C . ARG B 1 259 ? 17.047 -9.281 8.461 1 79.69 259 ARG B C 1
ATOM 5849 O O . ARG B 1 259 ? 16.766 -9.023 9.641 1 79.69 259 ARG B O 1
ATOM 5856 N N . ARG B 1 260 ? 16.812 -8.523 7.52 1 83.81 260 ARG B N 1
ATOM 5857 C CA . ARG B 1 260 ? 16.438 -7.141 7.797 1 83.81 260 ARG B CA 1
ATOM 5858 C C . ARG B 1 260 ? 14.93 -6.996 7.922 1 83.81 260 ARG B C 1
ATOM 5860 O O . ARG B 1 260 ? 14.438 -6.121 8.641 1 83.81 260 ARG B O 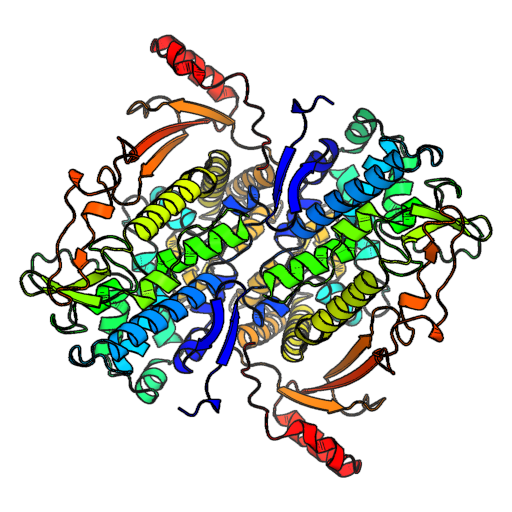1
ATOM 5867 N N . ALA B 1 261 ? 14.219 -7.887 7.258 1 89.62 261 ALA B N 1
ATOM 5868 C CA . ALA B 1 261 ? 12.781 -7.621 7.203 1 89.62 261 ALA B CA 1
ATOM 5869 C C . ALA B 1 261 ? 11.984 -8.836 7.652 1 89.62 261 ALA B C 1
ATOM 5871 O O . ALA B 1 261 ? 11.289 -8.789 8.664 1 89.62 261 ALA B O 1
ATOM 5872 N N . TYR B 1 262 ? 12.156 -10 6.992 1 87.94 262 TYR B N 1
ATOM 5873 C CA . TYR B 1 262 ? 11.281 -11.148 7.191 1 87.94 262 TYR B CA 1
ATOM 5874 C C . TYR B 1 262 ? 11.414 -11.688 8.609 1 87.94 262 TYR B C 1
ATOM 5876 O O . TYR B 1 262 ? 10.414 -12.086 9.227 1 87.94 262 TYR B O 1
ATOM 5884 N N . GLN B 1 263 ? 12.633 -11.664 9.117 1 82.12 263 GLN B N 1
ATOM 5885 C CA . GLN B 1 263 ? 12.891 -12.273 10.414 1 82.12 263 GLN B CA 1
ATOM 5886 C C . GLN B 1 263 ? 13.227 -11.219 11.461 1 82.12 263 GLN B C 1
ATOM 5888 O O . GLN B 1 263 ? 13.727 -11.539 12.547 1 82.12 263 GLN B O 1
ATOM 5893 N N . HIS B 1 264 ? 12.992 -9.984 11.047 1 85 264 HIS B N 1
ATOM 5894 C CA . HIS B 1 264 ? 13.227 -8.914 12 1 85 264 HIS B CA 1
ATOM 5895 C C . HIS B 1 264 ? 12.492 -9.172 13.312 1 85 264 HIS B C 1
ATOM 5897 O O . HIS B 1 264 ? 11.336 -9.602 13.305 1 85 264 HIS B O 1
ATOM 5903 N N . LYS B 1 265 ? 13.117 -8.977 14.422 1 81.38 265 LYS B N 1
ATOM 5904 C CA . LYS B 1 265 ? 12.602 -9.336 15.742 1 81.38 265 LYS B CA 1
ATOM 5905 C C . LYS B 1 265 ? 11.266 -8.656 16.016 1 81.38 265 LYS B C 1
ATOM 5907 O O . LYS B 1 265 ? 10.328 -9.281 16.516 1 81.38 265 LYS B O 1
ATOM 5912 N N . VAL B 1 266 ? 11.164 -7.336 15.75 1 87.44 266 VAL B N 1
ATOM 5913 C CA . VAL B 1 266 ? 9.953 -6.586 16.047 1 87.44 266 VAL B CA 1
ATOM 5914 C C . VAL B 1 266 ? 8.812 -7.082 15.148 1 87.44 266 VAL B C 1
ATOM 5916 O O . VAL B 1 266 ? 7.66 -7.152 15.586 1 87.44 266 VAL B O 1
ATOM 5919 N N . THR B 1 267 ? 9.109 -7.434 13.898 1 90.44 267 THR B N 1
ATOM 5920 C CA . THR B 1 267 ? 8.109 -8.008 13 1 90.44 267 THR B CA 1
ATOM 5921 C C . THR B 1 267 ? 7.539 -9.297 13.578 1 90.44 267 THR B C 1
ATOM 5923 O O . THR B 1 267 ? 6.32 -9.492 13.594 1 90.44 267 THR B O 1
ATOM 5926 N N . LYS B 1 268 ? 8.406 -10.125 14.062 1 86.94 268 LYS B N 1
ATOM 5927 C CA . LYS B 1 268 ? 7.977 -11.406 14.609 1 86.94 268 LYS B CA 1
ATOM 5928 C C . LYS B 1 268 ? 7.152 -11.211 15.875 1 86.94 268 LYS B C 1
ATOM 5930 O O . LYS B 1 268 ? 6.199 -11.953 16.125 1 86.94 268 LYS B O 1
ATOM 5935 N N . ILE B 1 269 ? 7.516 -10.234 16.672 1 88.06 269 ILE B N 1
ATOM 5936 C CA . ILE B 1 269 ? 6.762 -9.93 17.891 1 88.06 269 ILE B CA 1
ATOM 5937 C C . ILE B 1 269 ? 5.348 -9.484 17.516 1 88.06 269 ILE B C 1
ATOM 5939 O O . ILE B 1 269 ? 4.367 -9.961 18.094 1 88.06 269 ILE B O 1
ATOM 5943 N N . ILE B 1 270 ? 5.25 -8.594 16.578 1 93.81 270 ILE B N 1
ATOM 5944 C CA . ILE B 1 270 ? 3.953 -8.078 16.156 1 93.81 270 ILE B CA 1
ATOM 5945 C C . ILE B 1 270 ? 3.113 -9.211 15.57 1 93.81 270 ILE B C 1
ATOM 5947 O O . ILE B 1 270 ? 1.92 -9.32 15.859 1 93.81 270 ILE B O 1
ATOM 5951 N N . GLU B 1 271 ? 3.723 -10.055 14.758 1 93.94 271 GLU B N 1
ATOM 5952 C CA . GLU B 1 271 ? 3.004 -11.18 14.172 1 93.94 271 GLU B CA 1
ATOM 5953 C C . GLU B 1 271 ? 2.529 -12.156 15.25 1 93.94 271 GLU B C 1
ATOM 5955 O O . GLU B 1 271 ? 1.446 -12.734 15.141 1 93.94 271 GLU B O 1
ATOM 5960 N N . THR B 1 272 ? 3.342 -12.312 16.25 1 91.31 272 THR B N 1
ATOM 5961 C CA . THR B 1 272 ? 2.932 -13.148 17.375 1 91.31 272 THR B CA 1
ATOM 5962 C C . THR B 1 272 ? 1.723 -12.539 18.078 1 91.31 272 THR B C 1
ATOM 5964 O O . THR B 1 272 ? 0.775 -13.25 18.422 1 91.31 272 THR B O 1
ATOM 5967 N N . MET B 1 273 ? 1.781 -11.273 18.312 1 94.25 273 MET B N 1
ATOM 5968 C CA . MET B 1 273 ? 0.676 -10.578 18.969 1 94.25 273 MET B CA 1
ATOM 5969 C C . MET B 1 273 ? -0.593 -10.656 18.125 1 94.25 273 MET B C 1
ATOM 5971 O O . MET B 1 273 ? -1.681 -10.891 18.656 1 94.25 273 MET B O 1
ATOM 5975 N N . ILE B 1 274 ? -0.468 -10.477 16.797 1 97.88 274 ILE B N 1
ATOM 5976 C CA . ILE B 1 274 ? -1.617 -10.609 15.914 1 97.88 274 ILE B CA 1
ATOM 5977 C C . ILE B 1 274 ? -2.18 -12.023 16 1 97.88 274 ILE B C 1
ATOM 5979 O O . ILE B 1 274 ? -3.396 -12.219 16.062 1 97.88 274 ILE B O 1
ATOM 5983 N N . THR B 1 275 ? -1.292 -12.992 15.984 1 96.25 275 THR B N 1
ATOM 5984 C CA . THR B 1 275 ? -1.706 -14.391 16.078 1 96.25 275 THR B CA 1
ATOM 5985 C C . THR B 1 275 ? -2.482 -14.641 17.375 1 96.25 275 THR B C 1
ATOM 5987 O O . THR B 1 275 ? -3.533 -15.281 17.359 1 96.25 275 THR B O 1
ATOM 5990 N N . ASP B 1 276 ? -1.954 -14.117 18.484 1 95.38 276 ASP B N 1
ATOM 5991 C CA . ASP B 1 276 ? -2.639 -14.258 19.766 1 95.38 276 ASP B CA 1
ATOM 5992 C C . ASP B 1 276 ? -4.027 -13.633 19.719 1 95.38 276 ASP B C 1
ATOM 5994 O O . ASP B 1 276 ? -4.988 -14.188 20.266 1 95.38 276 ASP B O 1
ATOM 5998 N N . ALA B 1 277 ? -4.109 -12.484 19.125 1 98.38 277 ALA B N 1
ATOM 5999 C CA . ALA B 1 277 ? -5.402 -11.812 19 1 98.38 277 ALA B CA 1
ATOM 6000 C C . ALA B 1 277 ? -6.363 -12.641 18.141 1 98.38 277 ALA B C 1
ATOM 6002 O O . ALA B 1 277 ? -7.539 -12.781 18.484 1 98.38 277 ALA B O 1
ATOM 6003 N N . PHE B 1 278 ? -5.875 -13.188 17.016 1 98.56 278 PHE B N 1
ATOM 6004 C CA . PHE B 1 278 ? -6.699 -14 16.125 1 98.56 278 PHE B CA 1
ATOM 6005 C C . PHE B 1 278 ? -7.223 -15.234 16.859 1 98.56 278 PHE B C 1
ATOM 6007 O O . PHE B 1 278 ? -8.375 -15.625 16.672 1 98.56 278 PHE B O 1
ATOM 6014 N N . LEU B 1 279 ? -6.359 -15.852 17.656 1 98.06 279 LEU B N 1
ATOM 6015 C CA . LEU B 1 279 ? -6.754 -17.047 18.391 1 98.06 279 LEU B CA 1
ATOM 6016 C C . LEU B 1 279 ? -7.891 -16.75 19.359 1 98.06 279 LEU B C 1
ATOM 6018 O O . LEU B 1 279 ? -8.852 -17.516 19.469 1 98.06 279 LEU B O 1
ATOM 6022 N N . LYS B 1 280 ? -7.777 -15.633 20.047 1 98.06 280 LYS B N 1
ATOM 6023 C CA . LYS B 1 280 ? -8.812 -15.234 21 1 98.06 280 LYS B CA 1
ATOM 6024 C C . LYS B 1 280 ? -10.102 -14.859 20.281 1 98.06 280 LYS B C 1
ATOM 6026 O O . LYS B 1 280 ? -11.195 -15.016 20.844 1 98.06 280 LYS B O 1
ATOM 6031 N N . ALA B 1 281 ? -10 -14.312 19.047 1 98.5 281 ALA B N 1
ATOM 6032 C CA . ALA B 1 281 ? -11.164 -13.82 18.312 1 98.5 281 ALA B CA 1
ATOM 6033 C C . ALA B 1 281 ? -11.789 -14.922 17.469 1 98.5 281 ALA B C 1
ATOM 6035 O O . ALA B 1 281 ? -12.906 -14.766 16.969 1 98.5 281 ALA B O 1
ATOM 6036 N N . ASP B 1 282 ? -11.18 -16.047 17.25 1 98.25 282 ASP B N 1
ATOM 6037 C CA . ASP B 1 282 ? -11.484 -17.078 16.25 1 98.25 282 ASP B CA 1
ATOM 6038 C C . ASP B 1 282 ? -12.945 -17.5 16.344 1 98.25 282 ASP B C 1
ATOM 6040 O O . ASP B 1 282 ? -13.664 -17.516 15.344 1 98.25 282 ASP B O 1
ATOM 6044 N N . ARG B 1 283 ? -13.469 -17.703 17.531 1 96.06 283 ARG B N 1
ATOM 6045 C CA . ARG B 1 283 ? -14.805 -18.25 17.719 1 96.06 283 ARG B CA 1
ATOM 6046 C C . ARG B 1 283 ? -15.859 -17.156 17.719 1 96.06 283 ARG B C 1
ATOM 6048 O O . ARG B 1 283 ? -17.062 -17.422 17.781 1 96.06 283 ARG B O 1
ATOM 6055 N N . HIS B 1 284 ? -15.383 -15.922 17.531 1 96.62 284 HIS B N 1
ATOM 6056 C CA . HIS B 1 284 ? -16.328 -14.812 17.688 1 96.62 284 HIS B CA 1
ATOM 6057 C C . HIS B 1 284 ? -16.422 -14 16.406 1 96.62 284 HIS B C 1
ATOM 6059 O O . HIS B 1 284 ? -17.172 -13.023 16.328 1 96.62 284 HIS B O 1
ATOM 6065 N N . ILE B 1 285 ? -15.664 -14.305 15.422 1 95.75 285 ILE B N 1
ATOM 6066 C CA . ILE B 1 285 ? -15.758 -13.688 14.102 1 95.75 285 ILE B CA 1
ATOM 6067 C C . ILE B 1 285 ? -16.359 -14.688 13.117 1 95.75 285 ILE B C 1
ATOM 6069 O O . ILE B 1 285 ? -15.773 -15.734 12.852 1 95.75 285 ILE B O 1
ATOM 6073 N N . TRP B 1 286 ? -17.438 -14.305 12.617 1 95.19 286 TRP B N 1
ATOM 6074 C CA . TRP B 1 286 ? -18.172 -15.219 11.742 1 95.19 286 TRP B CA 1
ATOM 6075 C C . TRP B 1 286 ? -18.156 -14.727 10.297 1 95.19 286 TRP B C 1
ATOM 6077 O O . TRP B 1 286 ? -18.359 -13.539 10.039 1 95.19 286 TRP B O 1
ATOM 6087 N N . ILE B 1 287 ? -17.891 -15.625 9.391 1 96.44 287 ILE B N 1
ATOM 6088 C CA . ILE B 1 287 ? -17.828 -15.352 7.961 1 96.44 287 ILE B CA 1
ATOM 6089 C C . ILE B 1 287 ? -18.828 -16.234 7.215 1 96.44 287 ILE B C 1
ATOM 6091 O O . ILE B 1 287 ? -18.812 -17.453 7.359 1 96.44 287 ILE B O 1
ATOM 6095 N N . GLU B 1 288 ? -19.672 -15.641 6.453 1 96.69 288 GLU B N 1
ATOM 6096 C CA . GLU B 1 288 ? -20.672 -16.391 5.688 1 96.69 288 GLU B CA 1
ATOM 6097 C C . GLU B 1 288 ? -20.031 -17.047 4.461 1 96.69 288 GLU B C 1
ATOM 6099 O O . GLU B 1 288 ? -19.297 -16.406 3.711 1 96.69 288 GLU B O 1
ATOM 6104 N N . GLY B 1 289 ? -20.25 -18.328 4.309 1 96.62 289 GLY B N 1
ATOM 6105 C CA . GLY B 1 289 ? -19.703 -19.078 3.18 1 96.62 289 GLY B CA 1
ATOM 6106 C C . GLY B 1 289 ? -20.781 -19.688 2.299 1 96.62 289 GLY B C 1
ATOM 6107 O O . GLY B 1 289 ? -21.844 -19.078 2.088 1 96.62 289 GLY B O 1
ATOM 6108 N N . SER B 1 290 ? -20.469 -20.781 1.719 1 95.62 290 SER B N 1
ATOM 6109 C CA . SER B 1 290 ? -21.359 -21.453 0.779 1 95.62 290 SER B CA 1
ATOM 6110 C C . SER B 1 290 ? -22.641 -21.906 1.462 1 95.62 290 SER B C 1
ATOM 6112 O O . SER B 1 290 ? -22.609 -22.406 2.59 1 95.62 290 SER B O 1
ATOM 6114 N N . GLY B 1 291 ? -23.781 -21.734 0.777 1 92.88 291 GLY B N 1
ATOM 6115 C CA . GLY B 1 291 ? -25.078 -22.188 1.271 1 92.88 291 GLY B CA 1
ATOM 6116 C C . GLY B 1 291 ? -25.531 -21.438 2.508 1 92.88 291 GLY B C 1
ATOM 6117 O O . GLY B 1 291 ? -26.438 -21.891 3.213 1 92.88 291 GLY B O 1
ATOM 6118 N N . GLY B 1 292 ? -24.844 -20.359 2.895 1 92.44 292 GLY B N 1
ATOM 6119 C CA . GLY B 1 292 ? -25.234 -19.578 4.055 1 92.44 292 GLY B CA 1
ATOM 6120 C C . GLY B 1 292 ? -24.625 -20.078 5.348 1 92.44 292 GLY B C 1
ATOM 6121 O O . GLY B 1 292 ? -24.891 -19.531 6.422 1 92.44 292 GLY B O 1
ATOM 6122 N N . ASN B 1 293 ? -23.766 -21.062 5.215 1 95.75 293 ASN B N 1
ATOM 6123 C CA . ASN B 1 293 ? -23.078 -21.578 6.395 1 95.75 293 ASN B CA 1
ATOM 6124 C C . ASN B 1 293 ? -22.094 -20.547 6.973 1 95.75 293 ASN B C 1
ATOM 6126 O O . ASN B 1 293 ? -21.531 -19.75 6.23 1 95.75 293 ASN B O 1
ATOM 6130 N N . MET B 1 294 ? -22 -20.578 8.273 1 96.62 294 MET B N 1
ATOM 6131 C CA . MET B 1 294 ? -21.109 -19.641 8.953 1 96.62 294 MET B CA 1
ATOM 6132 C C . MET B 1 294 ? -19.828 -20.344 9.391 1 96.62 294 MET B C 1
ATOM 6134 O O . MET B 1 294 ? -19.859 -21.469 9.859 1 96.62 294 MET B O 1
ATOM 6138 N N . PHE B 1 295 ? -18.734 -19.672 9.188 1 97.81 295 PHE B N 1
ATOM 6139 C CA . PHE B 1 295 ? -17.406 -20.172 9.547 1 97.81 295 PHE B CA 1
ATOM 6140 C C . PHE B 1 295 ? -16.672 -19.172 10.43 1 97.81 295 PHE B C 1
ATOM 6142 O O . PHE B 1 295 ? -17.062 -18 10.492 1 97.81 295 PHE B O 1
ATOM 6149 N N . THR B 1 296 ? -15.703 -19.672 11.141 1 97.88 296 THR B N 1
ATOM 6150 C CA . THR B 1 296 ? -14.836 -18.797 11.93 1 97.88 296 THR B CA 1
ATOM 6151 C C . THR B 1 296 ? -13.539 -18.5 11.18 1 97.88 296 THR B C 1
ATOM 6153 O O . THR B 1 296 ? -13.375 -18.906 10.031 1 97.88 296 THR B O 1
ATOM 6156 N N . LEU B 1 297 ? -12.672 -17.766 11.805 1 97.62 297 LEU B N 1
ATOM 6157 C CA . LEU B 1 297 ? -11.398 -17.438 11.164 1 97.62 297 LEU B CA 1
ATOM 6158 C C . LEU B 1 297 ? -10.648 -18.703 10.766 1 97.62 297 LEU B C 1
ATOM 6160 O O . LEU B 1 297 ? -10.141 -18.797 9.648 1 97.62 297 LEU B O 1
ATOM 6164 N N . SER B 1 298 ? -10.57 -19.656 11.648 1 97.56 298 SER B N 1
ATOM 6165 C CA . SER B 1 298 ? -9.766 -20.859 11.414 1 97.56 298 SER B CA 1
ATOM 6166 C C . SER B 1 298 ? -10.523 -21.875 10.555 1 97.56 298 SER B C 1
ATOM 6168 O O . SER B 1 298 ? -9.914 -22.625 9.781 1 97.56 298 SER B O 1
ATOM 6170 N N . THR B 1 299 ? -11.828 -21.891 10.609 1 97.56 299 THR B N 1
ATOM 6171 C CA . THR B 1 299 ? -12.594 -22.906 9.906 1 97.56 299 THR B CA 1
ATOM 6172 C C . THR B 1 299 ? -12.922 -22.453 8.484 1 97.56 299 THR B C 1
ATOM 6174 O O . THR B 1 299 ? -13.312 -23.266 7.641 1 97.56 299 THR B O 1
ATOM 6177 N N . ALA B 1 300 ? -12.75 -21.188 8.195 1 97.56 300 ALA B N 1
ATOM 6178 C CA . ALA B 1 300 ? -13.047 -20.641 6.875 1 97.56 300 ALA B CA 1
ATOM 6179 C C . ALA B 1 300 ? -12.156 -21.281 5.809 1 97.56 300 ALA B C 1
ATOM 6181 O O . ALA B 1 300 ? -12.5 -21.281 4.621 1 97.56 300 ALA B O 1
ATOM 6182 N N . ILE B 1 301 ? -11.008 -21.859 6.184 1 96.94 301 ILE B N 1
ATOM 6183 C CA . ILE B 1 301 ? -10.078 -22.453 5.23 1 96.94 301 ILE B CA 1
ATOM 6184 C C . ILE B 1 301 ? -10.75 -23.656 4.547 1 96.94 301 ILE B C 1
ATOM 6186 O O . ILE B 1 301 ? -10.297 -24.094 3.49 1 96.94 301 ILE B O 1
ATOM 6190 N N . GLY B 1 302 ? -11.812 -24.172 5.117 1 95.81 302 GLY B N 1
ATOM 6191 C CA . GLY B 1 302 ? -12.508 -25.328 4.566 1 95.81 302 GLY B CA 1
ATOM 6192 C C . GLY B 1 302 ? -13.578 -24.953 3.557 1 95.81 302 GLY B C 1
ATOM 6193 O O . GLY B 1 302 ? -14.203 -25.828 2.961 1 95.81 302 GLY B O 1
ATOM 6194 N N . ASP B 1 303 ? -13.836 -23.688 3.355 1 98.06 303 ASP B N 1
ATOM 6195 C CA . ASP B 1 303 ? -14.836 -23.172 2.418 1 98.06 303 ASP B CA 1
ATOM 6196 C C . ASP B 1 303 ? -14.312 -21.969 1.654 1 98.06 303 ASP B C 1
ATOM 6198 O O . ASP B 1 303 ? -14.195 -20.875 2.215 1 98.06 303 ASP B O 1
ATOM 6202 N N . MET B 1 304 ? -14.125 -22.125 0.352 1 98.25 304 MET B N 1
ATOM 6203 C CA . MET B 1 304 ? -13.445 -21.094 -0.433 1 98.25 304 MET B CA 1
ATOM 6204 C C . MET B 1 304 ? -14.328 -19.859 -0.594 1 98.25 304 MET B C 1
ATOM 6206 O O . MET B 1 304 ? -13.82 -18.766 -0.835 1 98.25 304 MET B O 1
ATOM 6210 N N . GLU B 1 305 ? -15.633 -20.016 -0.545 1 97.75 305 GLU B N 1
ATOM 6211 C CA . GLU B 1 305 ? -16.5 -18.844 -0.553 1 97.75 305 GLU B CA 1
ATOM 6212 C C . GLU B 1 305 ? -16.266 -17.984 0.691 1 97.75 305 GLU B C 1
ATOM 6214 O O . GLU B 1 305 ? -16.156 -16.766 0.6 1 97.75 305 GLU B O 1
ATOM 6219 N N . ALA B 1 306 ? -16.266 -18.656 1.863 1 98.06 306 ALA B N 1
ATOM 6220 C CA . ALA B 1 306 ? -15.945 -17.953 3.107 1 98.06 306 ALA B CA 1
ATOM 6221 C C . ALA B 1 306 ? -14.516 -17.422 3.092 1 98.06 306 ALA B C 1
ATOM 6223 O O . ALA B 1 306 ? -14.273 -16.281 3.482 1 98.06 306 ALA B O 1
ATOM 6224 N N . TYR B 1 307 ? -13.617 -18.281 2.598 1 98.31 307 TYR B N 1
ATOM 6225 C CA . TYR B 1 307 ? -12.195 -17.938 2.613 1 98.31 307 TYR B CA 1
ATOM 6226 C C . TYR B 1 307 ? -11.922 -16.734 1.725 1 98.31 307 TYR B C 1
ATOM 6228 O O . TYR B 1 307 ? -11.023 -15.93 2.01 1 98.31 307 TYR B O 1
ATOM 6236 N N . THR B 1 308 ? -12.688 -16.5 0.645 1 98.19 308 THR B N 1
ATOM 6237 C CA . THR B 1 308 ? -12.547 -15.375 -0.265 1 98.19 308 THR B CA 1
ATOM 6238 C C . THR B 1 308 ? -12.805 -14.062 0.465 1 98.19 308 THR B C 1
ATOM 6240 O O . THR B 1 308 ? -12.367 -13 0.015 1 98.19 308 THR B O 1
ATOM 6243 N N . LYS B 1 309 ? -13.453 -14.109 1.626 1 97.75 309 LYS B N 1
ATOM 6244 C CA . LYS B 1 309 ? -13.836 -12.906 2.348 1 97.75 309 LYS B CA 1
ATOM 6245 C C . LYS B 1 309 ? -12.82 -12.57 3.441 1 97.75 309 LYS B C 1
ATOM 6247 O O . LYS B 1 309 ? -12.922 -11.531 4.098 1 97.75 309 LYS B O 1
ATOM 6252 N N . LEU B 1 310 ? -11.828 -13.438 3.641 1 97.56 310 LEU B N 1
ATOM 6253 C CA . LEU B 1 310 ? -10.852 -13.242 4.703 1 97.56 310 LEU B CA 1
ATOM 6254 C C . LEU B 1 310 ? -9.648 -12.445 4.195 1 97.56 310 LEU B C 1
ATOM 6256 O O . LEU B 1 310 ? -8.93 -12.906 3.307 1 97.56 310 LEU B O 1
ATOM 6260 N N . THR B 1 311 ? -9.469 -11.305 4.676 1 97.94 311 THR B N 1
ATOM 6261 C CA . THR B 1 311 ? -8.352 -10.43 4.34 1 97.94 311 THR B CA 1
ATOM 6262 C C . THR B 1 311 ? -7.766 -9.797 5.598 1 97.94 311 THR B C 1
ATOM 6264 O O . THR B 1 311 ? -8.156 -10.141 6.715 1 97.94 311 THR B O 1
ATOM 6267 N N . ASP B 1 312 ? -6.832 -8.867 5.457 1 98.12 312 ASP B N 1
ATOM 6268 C CA . ASP B 1 312 ? -6.219 -8.172 6.586 1 98.12 312 ASP B CA 1
ATOM 6269 C C . ASP B 1 312 ? -7.238 -7.309 7.32 1 98.12 312 ASP B C 1
ATOM 6271 O O . ASP B 1 312 ? -6.984 -6.848 8.438 1 98.12 312 ASP B O 1
ATOM 6275 N N . ALA B 1 313 ? -8.391 -7.16 6.727 1 96.62 313 ALA B N 1
ATOM 6276 C CA . ALA B 1 313 ? -9.445 -6.332 7.305 1 96.62 313 ALA B CA 1
ATOM 6277 C C . ALA B 1 313 ? -9.938 -6.91 8.633 1 96.62 313 ALA B C 1
ATOM 6279 O O . ALA B 1 313 ? -10.57 -6.211 9.422 1 96.62 313 ALA B O 1
ATOM 6280 N N . VAL B 1 314 ? -9.625 -8.195 8.867 1 97.38 314 VAL B N 1
ATOM 6281 C CA . VAL B 1 314 ? -10 -8.836 10.125 1 97.38 314 VAL B CA 1
ATOM 6282 C C . VAL B 1 314 ? -9.367 -8.086 11.297 1 97.38 314 VAL B C 1
ATOM 6284 O O . VAL B 1 314 ? -9.969 -7.984 12.367 1 97.38 314 VAL B O 1
ATOM 6287 N N . PHE B 1 315 ? -8.172 -7.531 11.125 1 98.06 315 PHE B N 1
ATOM 6288 C CA . PHE B 1 315 ? -7.484 -6.754 12.148 1 98.06 315 PHE B CA 1
ATOM 6289 C C . PHE B 1 315 ? -8.375 -5.641 12.672 1 98.06 315 PHE B C 1
ATOM 6291 O O . PHE B 1 315 ? -8.594 -5.527 13.883 1 98.06 315 PHE B O 1
ATOM 6298 N N . GLU B 1 316 ? -8.953 -4.816 11.758 1 97.25 316 GLU B N 1
ATOM 6299 C CA . GLU B 1 316 ? -9.797 -3.691 12.141 1 97.25 316 GLU B CA 1
ATOM 6300 C C . GLU B 1 316 ? -11.148 -4.168 12.672 1 97.25 316 GLU B C 1
ATOM 6302 O O . GLU B 1 316 ? -11.727 -3.543 13.57 1 97.25 316 GLU B O 1
ATOM 6307 N N . GLN B 1 317 ? -11.609 -5.281 12.102 1 96.25 317 GLN B N 1
ATOM 6308 C CA . GLN B 1 317 ? -12.852 -5.852 12.602 1 96.25 317 GLN B CA 1
ATOM 6309 C C . GLN B 1 317 ? -12.75 -6.172 14.094 1 96.25 317 GLN B C 1
ATOM 6311 O O . GLN B 1 317 ? -13.68 -5.91 14.859 1 96.25 317 GLN B O 1
ATOM 6316 N N . ILE B 1 318 ? -11.617 -6.727 14.453 1 97.88 318 ILE B N 1
ATOM 6317 C CA . ILE B 1 318 ? -11.383 -7.062 15.852 1 97.88 318 ILE B CA 1
ATOM 6318 C C . ILE B 1 318 ? -11.117 -5.789 16.656 1 97.88 318 ILE B C 1
ATOM 6320 O O . ILE B 1 318 ? -11.695 -5.586 17.719 1 97.88 318 ILE B O 1
ATOM 6324 N N . LEU B 1 319 ? -10.289 -4.914 16.125 1 97.62 319 LEU B N 1
ATOM 6325 C CA . LEU B 1 319 ? -9.867 -3.691 16.797 1 97.62 319 LEU B CA 1
ATOM 6326 C C . LEU B 1 319 ? -11.062 -2.822 17.156 1 97.62 319 LEU B C 1
ATOM 6328 O O . LEU B 1 319 ? -11.07 -2.172 18.203 1 97.62 319 LEU B O 1
ATOM 6332 N N . ASN B 1 320 ? -12.094 -2.844 16.297 1 95.25 320 ASN B N 1
ATOM 6333 C CA . ASN B 1 320 ? -13.219 -1.926 16.453 1 95.25 320 ASN B CA 1
ATOM 6334 C C . ASN B 1 320 ? -14.477 -2.654 16.906 1 95.25 320 ASN B C 1
ATOM 6336 O O . ASN B 1 320 ? -15.594 -2.154 16.719 1 95.25 320 ASN B O 1
ATOM 6340 N N . CYS B 1 321 ? -14.32 -3.83 17.469 1 94.12 321 CYS B N 1
ATOM 6341 C CA . CYS B 1 321 ? -15.484 -4.559 17.953 1 94.12 321 CYS B CA 1
ATOM 6342 C C . CYS B 1 321 ? -16.203 -3.764 19.031 1 94.12 321 CYS B C 1
ATOM 6344 O O . CYS B 1 321 ? -15.625 -2.863 19.641 1 94.12 321 CYS B O 1
ATOM 6346 N N . ALA B 1 322 ? -17.391 -4.066 19.25 1 90.25 322 ALA B N 1
ATOM 6347 C CA . ALA B 1 322 ? -18.266 -3.328 20.172 1 90.25 322 ALA B CA 1
ATOM 6348 C C . ALA B 1 322 ? -17.781 -3.453 21.609 1 90.25 322 ALA B C 1
ATOM 6350 O O . ALA B 1 322 ? -17.125 -4.434 21.969 1 90.25 322 ALA B O 1
ATOM 6351 N N . PHE B 1 323 ? -18.141 -2.438 22.344 1 88.31 323 PHE B N 1
ATOM 6352 C CA . PHE B 1 323 ? -17.75 -2.408 23.75 1 88.31 323 PHE B CA 1
ATOM 6353 C C . PHE B 1 323 ? -18.312 -3.607 24.5 1 88.31 323 PHE B C 1
ATOM 6355 O O . PHE B 1 323 ? -17.688 -4.125 25.422 1 88.31 323 PHE B O 1
ATOM 6362 N N . ASN B 1 324 ? -19.531 -4.062 24.078 1 90.12 324 ASN B N 1
ATOM 6363 C CA . ASN B 1 324 ? -20.203 -5.148 24.781 1 90.12 324 ASN B CA 1
ATOM 6364 C C . ASN B 1 324 ? -19.953 -6.496 24.109 1 90.12 324 ASN B C 1
ATOM 6366 O O . ASN B 1 324 ? -20.703 -7.449 24.297 1 90.12 324 ASN B O 1
ATOM 6370 N N . ALA B 1 325 ? -18.891 -6.551 23.344 1 93.94 325 ALA B N 1
ATOM 6371 C CA . ALA B 1 325 ? -18.516 -7.809 22.703 1 93.94 325 ALA B CA 1
ATOM 6372 C C . ALA B 1 325 ? -18.109 -8.844 23.75 1 93.94 325 ALA B C 1
ATOM 6374 O O . ALA B 1 325 ? -17.844 -8.508 24.906 1 93.94 325 ALA B O 1
ATOM 6375 N N . PRO B 1 326 ? -18.141 -10.141 23.391 1 96.5 326 PRO B N 1
ATOM 6376 C CA . PRO B 1 326 ? -17.672 -11.18 24.312 1 96.5 326 PRO B CA 1
ATOM 6377 C C . PRO B 1 326 ? -16.266 -10.914 24.828 1 96.5 326 PRO B C 1
ATOM 6379 O O . PRO B 1 326 ? -15.445 -10.312 24.125 1 96.5 326 PRO B O 1
ATOM 6382 N N . GLN B 1 327 ? -15.984 -11.383 26 1 97.25 327 GLN B N 1
ATOM 6383 C CA . GLN B 1 327 ? -14.734 -11.109 26.703 1 97.25 327 GLN B CA 1
ATOM 6384 C C . GLN B 1 327 ? -13.531 -11.484 25.844 1 97.25 327 GLN B C 1
ATOM 6386 O O . GLN B 1 327 ? -12.547 -10.742 25.781 1 97.25 327 GLN B O 1
ATOM 6391 N N . GLU B 1 328 ? -13.609 -12.633 25.188 1 97.12 328 GLU B N 1
ATOM 6392 C CA . GLU B 1 328 ? -12.492 -13.102 24.375 1 97.12 328 GLU B CA 1
ATOM 6393 C C . GLU B 1 328 ? -12.188 -12.133 23.234 1 97.12 328 GLU B C 1
ATOM 6395 O O . GLU B 1 328 ? -11.023 -11.891 22.906 1 97.12 328 GLU B O 1
ATOM 6400 N N . LEU B 1 329 ? -13.234 -11.633 22.688 1 97.81 329 LEU B N 1
ATOM 6401 C CA . LEU B 1 329 ? -13.062 -10.672 21.609 1 97.81 329 LEU B CA 1
ATOM 6402 C C . LEU B 1 329 ? -12.508 -9.352 22.125 1 97.81 329 LEU B C 1
ATOM 6404 O O . LEU B 1 329 ? -11.703 -8.703 21.453 1 97.81 329 LEU B O 1
ATOM 6408 N N . ARG B 1 330 ? -12.93 -8.945 23.297 1 97.56 330 ARG B N 1
ATOM 6409 C CA . ARG B 1 330 ? -12.383 -7.746 23.922 1 97.56 330 ARG B CA 1
ATOM 6410 C C . ARG B 1 330 ? -10.906 -7.922 24.266 1 97.56 330 ARG B C 1
ATOM 6412 O O . ARG B 1 330 ? -10.117 -6.988 24.125 1 97.56 330 ARG B O 1
ATOM 6419 N N . ASP B 1 331 ? -10.578 -9.109 24.719 1 97.81 331 ASP B N 1
ATOM 6420 C CA . ASP B 1 331 ? -9.172 -9.414 24.984 1 97.81 331 ASP B CA 1
ATOM 6421 C C . ASP B 1 331 ? -8.344 -9.32 23.703 1 97.81 331 ASP B C 1
ATOM 6423 O O . ASP B 1 331 ? -7.207 -8.836 23.734 1 97.81 331 ASP B O 1
ATOM 6427 N N . ALA B 1 332 ? -8.883 -9.859 22.609 1 98.44 332 ALA B N 1
ATOM 6428 C CA . ALA B 1 332 ? -8.211 -9.758 21.312 1 98.44 332 ALA B CA 1
ATOM 6429 C C . ALA B 1 332 ? -8.016 -8.297 20.906 1 98.44 332 ALA B C 1
ATOM 6431 O O . ALA B 1 332 ? -6.93 -7.914 20.469 1 98.44 332 ALA B O 1
ATOM 6432 N N . ARG B 1 333 ? -9.023 -7.484 21.078 1 98.25 333 ARG B N 1
ATOM 6433 C CA . ARG B 1 333 ? -8.953 -6.055 20.797 1 98.25 333 ARG B CA 1
ATOM 6434 C C . ARG B 1 333 ? -7.84 -5.391 21.609 1 98.25 333 ARG B C 1
ATOM 6436 O O . ARG B 1 333 ? -7.102 -4.555 21.078 1 98.25 333 ARG B O 1
ATOM 6443 N N . ASN B 1 334 ? -7.746 -5.742 22.875 1 97.56 334 ASN B N 1
ATOM 6444 C CA . ASN B 1 334 ? -6.727 -5.16 23.75 1 97.56 334 ASN B CA 1
ATOM 6445 C C . ASN B 1 334 ? -5.32 -5.457 23.234 1 97.56 334 ASN B C 1
ATOM 6447 O O . ASN B 1 334 ? -4.438 -4.602 23.312 1 97.56 334 ASN B O 1
ATOM 6451 N N . ILE B 1 335 ? -5.113 -6.648 22.734 1 97.38 335 ILE B N 1
ATOM 6452 C CA . ILE B 1 335 ? -3.805 -7.008 22.203 1 97.38 335 ILE B CA 1
ATOM 6453 C C . ILE B 1 335 ? -3.5 -6.148 20.969 1 97.38 335 ILE B C 1
ATOM 6455 O O . ILE B 1 335 ? -2.393 -5.621 20.844 1 97.38 335 ILE B O 1
ATOM 6459 N N . LEU B 1 336 ? -4.484 -6.035 20.062 1 98.44 336 LEU B N 1
ATOM 6460 C CA . LEU B 1 336 ? -4.273 -5.246 18.859 1 98.44 336 LEU B CA 1
ATOM 6461 C C . LEU B 1 336 ? -4.066 -3.773 19.203 1 98.44 336 LEU B C 1
ATOM 6463 O O . LEU B 1 336 ? -3.285 -3.082 18.547 1 98.44 336 LEU B O 1
ATOM 6467 N N . ARG B 1 337 ? -4.77 -3.246 20.219 1 97.62 337 ARG B N 1
ATOM 6468 C CA . ARG B 1 337 ? -4.574 -1.873 20.672 1 97.62 337 ARG B CA 1
ATOM 6469 C C . ARG B 1 337 ? -3.148 -1.658 21.156 1 97.62 337 ARG B C 1
ATOM 6471 O O . ARG B 1 337 ? -2.58 -0.577 20.984 1 97.62 337 ARG B O 1
ATOM 6478 N N . ARG B 1 338 ? -2.617 -2.658 21.812 1 96.25 338 ARG B N 1
ATOM 6479 C CA . ARG B 1 338 ? -1.228 -2.574 22.266 1 96.25 338 ARG B CA 1
ATOM 6480 C C . ARG B 1 338 ? -0.285 -2.41 21.078 1 96.25 338 ARG B C 1
ATOM 6482 O O . ARG B 1 338 ? 0.669 -1.631 21.141 1 96.25 338 ARG B O 1
ATOM 6489 N N . ILE B 1 339 ? -0.516 -3.172 19.984 1 96.62 339 ILE B N 1
ATOM 6490 C CA . ILE B 1 339 ? 0.301 -3.039 18.797 1 96.62 339 ILE B CA 1
ATOM 6491 C C . ILE B 1 339 ? 0.228 -1.606 18.266 1 96.62 339 ILE B C 1
ATOM 6493 O O . ILE B 1 339 ? 1.256 -0.994 17.969 1 96.62 339 ILE B O 1
ATOM 6497 N N . ILE B 1 340 ? -0.999 -1.062 18.203 1 96.94 340 ILE B N 1
ATOM 6498 C CA . ILE B 1 340 ? -1.271 0.267 17.656 1 96.94 340 ILE B CA 1
ATOM 6499 C C . ILE B 1 340 ? -0.578 1.321 18.516 1 96.94 340 ILE B C 1
ATOM 6501 O O . ILE B 1 340 ? -0.069 2.318 18 1 96.94 340 ILE B O 1
ATOM 6505 N N . ASN B 1 341 ? -0.502 1.105 19.797 1 95.88 341 ASN B N 1
ATOM 6506 C CA . ASN B 1 341 ? 0.107 2.051 20.719 1 95.88 341 ASN B CA 1
ATOM 6507 C C . ASN B 1 341 ? 1.586 1.749 20.938 1 95.88 341 ASN B C 1
ATOM 6509 O O . ASN B 1 341 ? 2.229 2.359 21.797 1 95.88 341 ASN B O 1
ATOM 6513 N N . ARG B 1 342 ? 2.082 0.768 20.281 1 94.06 342 ARG B N 1
ATOM 6514 C CA . ARG B 1 342 ? 3.48 0.354 20.328 1 94.06 342 ARG B CA 1
ATOM 6515 C C . ARG B 1 342 ? 3.863 -0.155 21.703 1 94.06 342 ARG B C 1
ATOM 6517 O O . ARG B 1 342 ? 4.984 0.07 22.172 1 94.06 342 ARG B O 1
ATOM 6524 N N . ASP B 1 343 ? 2.898 -0.667 22.391 1 92.69 343 ASP B N 1
ATOM 6525 C CA . ASP B 1 343 ? 3.146 -1.428 23.609 1 92.69 343 ASP B CA 1
ATOM 6526 C C . ASP B 1 343 ? 3.324 -2.914 23.297 1 92.69 343 ASP B C 1
ATOM 6528 O O . ASP B 1 343 ? 2.422 -3.717 23.562 1 92.69 343 ASP B O 1
ATOM 6532 N N . LEU B 1 344 ? 4.508 -3.25 22.859 1 89.88 344 LEU B N 1
ATOM 6533 C CA . LEU B 1 344 ? 4.754 -4.562 22.266 1 89.88 344 LEU B CA 1
ATOM 6534 C C . LEU B 1 344 ? 5.223 -5.551 23.328 1 89.88 344 LEU B C 1
ATOM 6536 O O . LEU B 1 344 ? 5.652 -5.148 24.406 1 89.88 344 LEU B O 1
ATOM 6540 N N . TYR B 1 345 ? 4.988 -6.82 22.906 1 82.56 345 TYR B N 1
ATOM 6541 C CA . TYR B 1 345 ? 5.594 -7.867 23.734 1 82.56 345 TYR B CA 1
ATOM 6542 C C . TYR B 1 345 ? 7.094 -7.637 23.891 1 82.56 345 TYR B C 1
ATOM 6544 O O . TYR B 1 345 ? 7.727 -7.008 23.031 1 82.56 345 TYR B O 1
ATOM 6552 N N . ARG B 1 346 ? 7.703 -7.973 24.953 1 75.75 346 ARG B N 1
ATOM 6553 C CA . ARG B 1 346 ? 9.109 -7.684 25.219 1 75.75 346 ARG B CA 1
ATOM 6554 C C . ARG B 1 346 ? 10.008 -8.805 24.719 1 75.75 346 ARG B C 1
ATOM 6556 O O . ARG B 1 346 ? 9.688 -9.984 24.875 1 75.75 346 ARG B O 1
ATOM 6563 N N . PHE B 1 347 ? 11.031 -8.336 23.984 1 68.56 347 PHE B N 1
ATOM 6564 C CA . PHE B 1 347 ? 12.047 -9.266 23.5 1 68.56 347 PHE B CA 1
ATOM 6565 C C . PHE B 1 347 ? 13.055 -9.578 24.609 1 68.56 347 PHE B C 1
ATOM 6567 O O . PHE B 1 347 ? 13.688 -8.68 25.156 1 68.56 347 PHE B O 1
ATOM 6574 N N . LEU B 1 348 ? 13.18 -10.766 25.016 1 60.53 348 LEU B N 1
ATOM 6575 C CA . LEU B 1 348 ? 14.023 -11.141 26.141 1 60.53 348 LEU B CA 1
ATOM 6576 C C . LEU B 1 348 ? 15.445 -11.461 25.688 1 60.53 348 LEU B C 1
ATOM 6578 O O . LEU B 1 348 ? 16.406 -11.164 26.375 1 60.53 348 LEU B O 1
ATOM 6582 N N . GLY B 1 349 ? 15.648 -12.055 24.547 1 60.91 349 GLY B N 1
ATOM 6583 C CA . GLY B 1 349 ? 16.984 -12.391 24.078 1 60.91 349 GLY B CA 1
ATOM 6584 C C . GLY B 1 349 ? 16.984 -13.414 22.969 1 60.91 349 GLY B C 1
ATOM 6585 O O . GLY B 1 349 ? 15.93 -13.836 22.5 1 60.91 349 GLY B O 1
ATOM 6586 N N . GLU B 1 350 ? 18.078 -13.492 22.281 1 60.75 350 GLU B N 1
ATOM 6587 C CA . GLU B 1 350 ? 18.266 -14.461 21.203 1 60.75 350 GLU B CA 1
ATOM 6588 C C . GLU B 1 350 ? 19.469 -15.359 21.469 1 60.75 350 GLU B C 1
ATOM 6590 O O . GLU B 1 350 ? 20.438 -14.938 22.094 1 60.75 350 GLU B O 1
ATOM 6595 N N . THR B 1 351 ? 19.312 -16.641 21.469 1 53.91 351 THR B N 1
ATOM 6596 C CA . THR B 1 351 ? 20.422 -17.562 21.641 1 53.91 351 THR B CA 1
ATOM 6597 C C . THR B 1 351 ? 20.625 -18.422 20.391 1 53.91 351 THR B C 1
ATOM 6599 O O . THR B 1 351 ? 19.703 -18.578 19.594 1 53.91 351 THR B O 1
ATOM 6602 N N . ARG B 1 352 ? 21.734 -18.578 19.984 1 50.88 352 ARG B N 1
ATOM 6603 C CA . ARG B 1 352 ? 22.016 -19.469 18.875 1 50.88 352 ARG B CA 1
ATOM 6604 C C . ARG B 1 352 ? 21.812 -20.922 19.266 1 50.88 352 ARG B C 1
ATOM 6606 O O . ARG B 1 352 ? 21.828 -21.812 18.422 1 50.88 352 ARG B O 1
ATOM 6613 N N . PHE B 1 353 ? 21.578 -21.125 20.609 1 46.78 353 PHE B N 1
ATOM 6614 C CA . PHE B 1 353 ? 21.594 -22.5 21.062 1 46.78 353 PHE B CA 1
ATOM 6615 C C . PHE B 1 353 ? 20.188 -23.109 21.047 1 46.78 353 PHE B C 1
ATOM 6617 O O . PHE B 1 353 ? 19.203 -22.375 21.078 1 46.78 353 PHE B O 1
ATOM 6624 N N . GLU B 1 354 ? 19.969 -24.5 20.953 1 47.59 354 GLU B N 1
ATOM 6625 C CA . GLU B 1 354 ? 18.891 -25.453 20.734 1 47.59 354 GLU B CA 1
ATOM 6626 C C . GLU B 1 354 ? 17.672 -25.125 21.594 1 47.59 354 GLU B C 1
ATOM 6628 O O . GLU B 1 354 ? 16.641 -24.688 21.078 1 47.59 354 GLU B O 1
ATOM 6633 N N . ASP B 1 355 ? 17.141 -26.047 22.5 1 45.31 355 ASP B N 1
ATOM 6634 C CA . ASP B 1 355 ? 15.812 -26.484 22.938 1 45.31 355 ASP B CA 1
ATOM 6635 C C . ASP B 1 355 ? 15.336 -25.688 24.141 1 45.31 355 ASP B C 1
ATOM 6637 O O . ASP B 1 355 ? 15.438 -26.141 25.281 1 45.31 355 ASP B O 1
ATOM 6641 N N . PRO B 1 356 ? 15.336 -24.438 24.047 1 46.72 356 PRO B N 1
ATOM 6642 C CA . PRO B 1 356 ? 14.883 -23.891 25.328 1 46.72 356 PRO B CA 1
ATOM 6643 C C . PRO B 1 356 ? 13.391 -24.094 25.562 1 46.72 356 PRO B C 1
ATOM 6645 O O . PRO B 1 356 ? 12.773 -23.359 26.344 1 46.72 356 PRO B O 1
ATOM 6648 N N . THR B 1 357 ? 12.758 -25.047 24.922 1 45.94 357 THR B N 1
ATOM 6649 C CA . THR B 1 357 ? 11.305 -25.172 24.984 1 45.94 357 THR B CA 1
ATOM 6650 C C . THR B 1 357 ? 10.805 -25.047 26.422 1 45.94 357 THR B C 1
ATOM 6652 O O . THR B 1 357 ? 9.609 -24.844 26.641 1 45.94 357 THR B O 1
ATOM 6655 N N . GLU B 1 358 ? 11.648 -25.391 27.359 1 44.16 358 GLU B N 1
ATOM 6656 C CA . GLU B 1 358 ? 11.016 -25.594 28.656 1 44.16 358 GLU B CA 1
ATOM 6657 C C . GLU B 1 358 ? 10.617 -24.281 29.297 1 44.16 358 GLU B C 1
ATOM 6659 O O . GLU B 1 358 ? 9.758 -24.25 30.188 1 44.16 358 GLU B O 1
ATOM 6664 N N . VAL B 1 359 ? 11.32 -23.266 29.016 1 42.22 359 VAL B N 1
ATOM 6665 C CA . VAL B 1 359 ? 11.102 -22.203 30 1 42.22 359 VAL B CA 1
ATOM 6666 C C . VAL B 1 359 ? 10.32 -21.062 29.359 1 42.22 359 VAL B C 1
ATOM 6668 O O . VAL B 1 359 ? 9.805 -20.188 30.047 1 42.22 359 VAL B O 1
ATOM 6671 N N . CYS B 1 360 ? 10.508 -20.828 28.062 1 49.25 360 CYS B N 1
ATOM 6672 C CA . CYS B 1 360 ? 9.922 -19.562 27.594 1 49.25 360 CYS B CA 1
ATOM 6673 C C . CYS B 1 360 ? 8.688 -19.812 26.75 1 49.25 360 CYS B C 1
ATOM 6675 O O . CYS B 1 360 ? 8.625 -20.797 26 1 49.25 360 CYS B O 1
ATOM 6677 N N . THR B 1 361 ? 7.602 -19.172 27.203 1 49.22 361 THR B N 1
ATOM 6678 C CA . THR B 1 361 ? 6.273 -19.375 26.641 1 49.22 361 THR B CA 1
ATOM 6679 C C . THR B 1 361 ? 6.281 -19.109 25.125 1 49.22 361 THR B C 1
ATOM 6681 O O . THR B 1 361 ? 5.543 -19.75 24.375 1 49.22 361 THR B O 1
ATOM 6684 N N . ASN B 1 362 ? 6.953 -17.969 24.766 1 54.62 362 ASN B N 1
ATOM 6685 C CA . ASN B 1 362 ? 6.895 -17.734 23.328 1 54.62 362 ASN B CA 1
ATOM 6686 C C . ASN B 1 362 ? 8.289 -17.703 22.703 1 54.62 362 ASN B C 1
ATOM 6688 O O . ASN B 1 362 ? 9.062 -16.781 22.969 1 54.62 362 ASN B O 1
ATOM 6692 N N . VAL B 1 363 ? 8.719 -18.828 22.297 1 55.5 363 VAL B N 1
ATOM 6693 C CA . VAL B 1 363 ? 10.016 -18.984 21.641 1 55.5 363 VAL B CA 1
ATOM 6694 C C . VAL B 1 363 ? 9.82 -19.031 20.125 1 55.5 363 VAL B C 1
ATOM 6696 O O . VAL B 1 363 ? 8.898 -19.688 19.625 1 55.5 363 VAL B O 1
ATOM 6699 N N . PHE B 1 364 ? 10.531 -17.938 19.547 1 60.59 364 PHE B N 1
ATOM 6700 C CA . PHE B 1 364 ? 10.531 -18 18.094 1 60.59 364 PHE B CA 1
ATOM 6701 C C . PHE B 1 364 ? 11.883 -18.484 17.578 1 60.59 364 PHE B C 1
ATOM 6703 O O . PHE B 1 364 ? 12.93 -18.031 18.031 1 60.59 364 PHE B O 1
ATOM 6710 N N . THR B 1 365 ? 11.836 -19.609 16.844 1 56.53 365 THR B N 1
ATOM 6711 C CA . THR B 1 365 ? 13.047 -20.062 16.156 1 56.53 365 THR B CA 1
ATOM 6712 C C . THR B 1 365 ? 13.133 -19.438 14.766 1 56.53 365 THR B C 1
ATOM 6714 O O . THR B 1 365 ? 12.172 -19.5 14 1 56.53 365 THR B O 1
ATOM 6717 N N . ILE B 1 366 ? 14.172 -18.672 14.609 1 57.84 366 ILE B N 1
ATOM 6718 C CA . ILE B 1 366 ? 14.398 -18.047 13.305 1 57.84 366 ILE B CA 1
ATOM 6719 C C . ILE B 1 366 ? 15.453 -18.828 12.539 1 57.84 366 ILE B C 1
ATOM 6721 O O . ILE B 1 366 ? 16.531 -19.141 13.07 1 57.84 366 ILE B O 1
ATOM 6725 N N . ASN B 1 367 ? 15.133 -19.328 11.406 1 55.28 367 ASN B N 1
ATOM 6726 C CA . ASN B 1 367 ? 16.078 -19.969 10.492 1 55.28 367 ASN B CA 1
ATOM 6727 C C . ASN B 1 367 ? 16.422 -19.062 9.312 1 55.28 367 ASN B C 1
ATOM 6729 O O . ASN B 1 367 ? 15.531 -18.594 8.602 1 55.28 367 ASN B O 1
ATOM 6733 N N . MET B 1 368 ? 17.672 -18.656 9.383 1 54.09 368 MET B N 1
ATOM 6734 C CA . MET B 1 368 ? 18.141 -17.875 8.242 1 54.09 368 MET B CA 1
ATOM 6735 C C . MET B 1 368 ? 19.031 -18.703 7.332 1 54.09 368 MET B C 1
ATOM 6737 O O . MET B 1 368 ? 19.953 -19.375 7.801 1 54.09 368 MET B O 1
ATOM 6741 N N . ASP B 1 369 ? 18.609 -18.938 6.156 1 56.16 369 ASP B N 1
ATOM 6742 C CA . ASP B 1 369 ? 19.453 -19.656 5.215 1 56.16 369 ASP B CA 1
ATOM 6743 C C . ASP B 1 369 ? 19.438 -19 3.84 1 56.16 369 ASP B C 1
ATOM 6745 O O . ASP B 1 369 ? 18.688 -18.047 3.607 1 56.16 369 ASP B O 1
ATOM 6749 N N . TYR B 1 370 ? 20.422 -19.344 3.113 1 48.34 370 TYR B N 1
ATOM 6750 C CA . TYR B 1 370 ? 20.547 -18.828 1.753 1 48.34 370 TYR B CA 1
ATOM 6751 C C . TYR B 1 370 ? 19.562 -19.5 0.815 1 48.34 370 TYR B C 1
ATOM 6753 O O . TYR B 1 370 ? 19.719 -19.453 -0.406 1 48.34 370 TYR B O 1
ATOM 6761 N N . GLY B 1 371 ? 18.484 -20.094 1.405 1 49.41 371 GLY B N 1
ATOM 6762 C CA . GLY B 1 371 ? 17.438 -20.641 0.576 1 49.41 371 GLY B CA 1
ATOM 6763 C C . GLY B 1 371 ? 17.469 -22.156 0.513 1 49.41 371 GLY B C 1
ATOM 6764 O O . GLY B 1 371 ? 16.484 -22.797 0.118 1 49.41 371 GLY B O 1
ATOM 6765 N N . MET B 1 372 ? 18.625 -22.719 0.679 1 56.97 372 MET B N 1
ATOM 6766 C CA . MET B 1 372 ? 18.766 -24.172 0.615 1 56.97 372 MET B CA 1
ATOM 6767 C C . MET B 1 372 ? 19.375 -24.703 1.902 1 56.97 372 MET B C 1
ATOM 6769 O O . MET B 1 372 ? 20.359 -25.453 1.862 1 56.97 372 MET B O 1
ATOM 6773 N N . ASN B 1 373 ? 18.734 -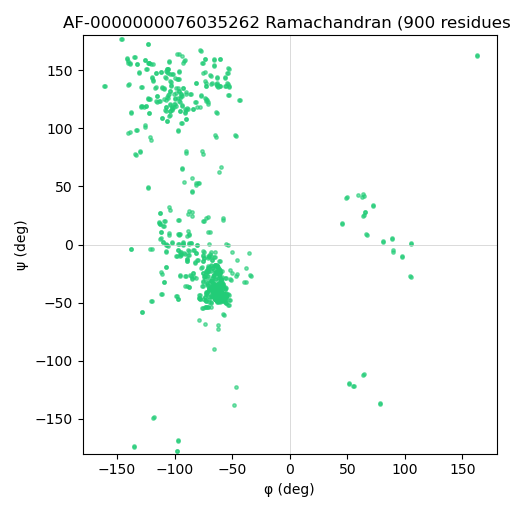24.203 2.939 1 58.69 373 ASN B N 1
ATOM 6774 C CA . ASN B 1 373 ? 19.172 -24.656 4.254 1 58.69 373 ASN B CA 1
ATOM 6775 C C . ASN B 1 373 ? 20.672 -24.516 4.434 1 58.69 373 ASN B C 1
ATOM 6777 O O . ASN B 1 373 ? 21.234 -23.422 4.23 1 58.69 373 ASN B O 1
ATOM 6781 N N . ASP B 1 374 ? 21.391 -25.562 4.664 1 57.78 374 ASP B N 1
ATOM 6782 C CA . ASP B 1 374 ? 22.812 -25.469 5.004 1 57.78 374 ASP B CA 1
ATOM 6783 C C . ASP B 1 374 ? 23.688 -25.672 3.77 1 57.78 374 ASP B C 1
ATOM 6785 O O . ASP B 1 374 ? 24.922 -25.625 3.859 1 57.78 374 ASP B O 1
ATOM 6789 N N . GLU B 1 375 ? 22.984 -25.703 2.629 1 64.75 375 GLU B N 1
ATOM 6790 C CA . GLU B 1 375 ? 23.781 -25.938 1.422 1 64.75 375 GLU B CA 1
ATOM 6791 C C . GLU B 1 375 ? 23.938 -24.656 0.613 1 64.75 375 GLU B C 1
ATOM 6793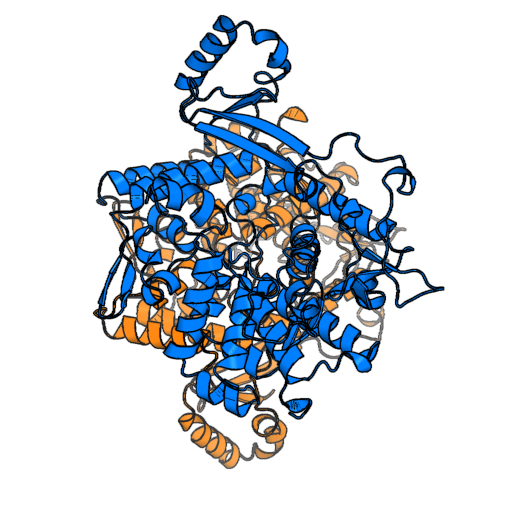 O O . GLU B 1 375 ? 23.141 -23.734 0.731 1 64.75 375 GLU B O 1
ATOM 6798 N N . ASP B 1 376 ? 25.109 -24.641 -0.01 1 66.44 376 ASP B N 1
ATOM 6799 C CA . ASP B 1 376 ? 25.328 -23.547 -0.958 1 66.44 376 ASP B CA 1
ATOM 6800 C C . ASP B 1 376 ? 24.344 -23.641 -2.127 1 66.44 376 ASP B C 1
ATOM 6802 O O . ASP B 1 376 ? 24.391 -24.594 -2.906 1 66.44 376 ASP B O 1
ATOM 6806 N N . PRO B 1 377 ? 23.516 -22.719 -2.215 1 72.12 377 PRO B N 1
ATOM 6807 C CA . PRO B 1 377 ? 22.5 -22.797 -3.256 1 72.12 377 PRO B CA 1
ATOM 6808 C C . PRO B 1 377 ? 23.078 -22.844 -4.664 1 72.12 377 PRO B C 1
ATOM 6810 O O . PRO B 1 377 ? 22.453 -23.391 -5.582 1 72.12 377 PRO B O 1
ATOM 6813 N N . ILE B 1 378 ? 24.266 -22.344 -4.844 1 72.44 378 ILE B N 1
ATOM 6814 C CA . ILE B 1 378 ? 24.891 -22.312 -6.156 1 72.44 378 ILE B CA 1
ATOM 6815 C C . ILE B 1 378 ? 25.172 -23.75 -6.621 1 72.44 378 ILE B C 1
ATOM 6817 O O . ILE B 1 378 ? 25.188 -24.031 -7.82 1 72.44 378 ILE B O 1
ATOM 6821 N N . ASN B 1 379 ? 25.312 -24.562 -5.605 1 73.31 379 ASN B N 1
ATOM 6822 C CA . ASN B 1 379 ? 25.625 -25.953 -5.922 1 73.31 379 ASN B CA 1
ATOM 6823 C C . ASN B 1 379 ? 24.422 -26.672 -6.551 1 73.31 379 ASN B C 1
ATOM 6825 O O . ASN B 1 379 ? 24.578 -27.734 -7.152 1 73.31 379 ASN B O 1
ATOM 6829 N N . HIS B 1 380 ? 23.391 -26.031 -6.488 1 74.81 380 HIS B N 1
ATOM 6830 C CA . HIS B 1 380 ? 22.188 -26.672 -6.988 1 74.81 380 HIS B CA 1
ATOM 6831 C C . HIS B 1 380 ? 21.781 -26.094 -8.344 1 74.81 380 HIS B C 1
ATOM 6833 O O . HIS B 1 380 ? 20.75 -26.5 -8.906 1 74.81 380 HIS B O 1
ATOM 6839 N N . LEU B 1 381 ? 22.672 -25.328 -8.859 1 78.38 381 LEU B N 1
ATOM 6840 C CA . LEU B 1 381 ? 22.391 -24.719 -10.156 1 78.38 381 LEU B CA 1
ATOM 6841 C C . LEU B 1 381 ? 23.078 -25.5 -11.273 1 78.38 381 LEU B C 1
ATOM 6843 O O . LEU B 1 381 ? 24.172 -26.031 -11.078 1 78.38 381 LEU B O 1
ATOM 6847 N N . TYR B 1 382 ? 22.406 -25.594 -12.406 1 82.62 382 TYR B N 1
ATOM 6848 C CA . TYR B 1 382 ? 23.047 -26.078 -13.625 1 82.62 382 TYR B CA 1
ATOM 6849 C C . TYR B 1 382 ? 23.516 -24.922 -14.492 1 82.62 382 TYR B C 1
ATOM 6851 O O . TYR B 1 382 ? 22.734 -24.031 -14.836 1 82.62 382 TYR B O 1
ATOM 6859 N N . PHE B 1 383 ? 24.812 -25.031 -14.789 1 83.56 383 PHE B N 1
ATOM 6860 C CA . PHE B 1 383 ? 25.406 -24.016 -15.633 1 83.56 383 PHE B CA 1
ATOM 6861 C C . PHE B 1 383 ? 25.688 -24.547 -17.031 1 83.56 383 PHE B C 1
ATOM 6863 O O . PHE B 1 383 ? 25.797 -25.766 -17.219 1 83.56 383 PHE B O 1
ATOM 6870 N N . TYR B 1 384 ? 25.625 -23.75 -17.984 1 83.06 384 TYR B N 1
ATOM 6871 C CA . TYR B 1 384 ? 26.141 -24.094 -19.297 1 83.06 384 TYR B CA 1
ATOM 6872 C C . TYR B 1 384 ? 27.203 -23.094 -19.75 1 83.06 384 TYR B C 1
ATOM 6874 O O . TYR B 1 384 ? 27.297 -21.984 -19.203 1 83.06 384 TYR B O 1
ATOM 6882 N N . SER B 1 385 ? 28.078 -23.516 -20.656 1 83.12 385 SER B N 1
ATOM 6883 C CA . SER B 1 385 ? 29.141 -22.656 -21.156 1 83.12 385 SER B CA 1
ATOM 6884 C C . SER B 1 385 ? 28.844 -22.156 -22.562 1 83.12 385 SER B C 1
ATOM 6886 O O . SER B 1 385 ? 28.031 -22.75 -23.281 1 83.12 385 SER B O 1
ATOM 6888 N N . GLU B 1 386 ? 29.438 -21.109 -22.922 1 80.81 386 GLU B N 1
ATOM 6889 C CA . GLU B 1 386 ? 29.266 -20.531 -24.25 1 80.81 386 GLU B CA 1
ATOM 6890 C C . GLU B 1 386 ? 29.719 -21.516 -25.328 1 80.81 386 GLU B C 1
ATOM 6892 O O . GLU B 1 386 ? 29.172 -21.531 -26.438 1 80.81 386 GLU B O 1
ATOM 6897 N N . HIS B 1 387 ? 30.641 -22.359 -24.953 1 78.75 387 HIS B N 1
ATOM 6898 C CA . HIS B 1 387 ? 31.25 -23.281 -25.906 1 78.75 387 HIS B CA 1
ATOM 6899 C C . HIS B 1 387 ? 30.391 -24.531 -26.078 1 78.75 387 HIS B C 1
ATOM 6901 O O . HIS B 1 387 ? 30.484 -25.219 -27.109 1 78.75 387 HIS B O 1
ATOM 6907 N N . ASP B 1 388 ? 29.625 -24.812 -25.109 1 79.88 388 ASP B N 1
ATOM 6908 C CA . ASP B 1 388 ? 28.703 -25.938 -25.172 1 79.88 388 ASP B CA 1
ATOM 6909 C C . ASP B 1 388 ? 27.359 -25.578 -24.531 1 79.88 388 ASP B C 1
ATOM 6911 O O . ASP B 1 388 ? 27.172 -25.781 -23.328 1 79.88 388 ASP B O 1
ATOM 6915 N N . THR B 1 389 ? 26.484 -25.203 -25.312 1 80.88 389 THR B N 1
ATOM 6916 C CA . THR B 1 389 ? 25.219 -24.703 -24.812 1 80.88 389 THR B CA 1
ATOM 6917 C C . THR B 1 389 ? 24.234 -25.828 -24.562 1 80.88 389 THR B C 1
ATOM 6919 O O . THR B 1 389 ? 23.109 -25.609 -24.125 1 80.88 389 THR B O 1
ATOM 6922 N N . THR B 1 390 ? 24.609 -27.016 -24.781 1 78.94 390 THR B N 1
ATOM 6923 C CA . THR B 1 390 ? 23.672 -28.141 -24.656 1 78.94 390 THR B CA 1
ATOM 6924 C C . THR B 1 390 ? 23.969 -28.969 -23.406 1 78.94 390 THR B C 1
ATOM 6926 O O . THR B 1 390 ? 23.125 -29.734 -22.953 1 78.94 390 THR B O 1
ATOM 6929 N N . HIS B 1 391 ? 25.234 -28.75 -22.938 1 81.75 391 HIS B N 1
ATOM 6930 C CA . HIS B 1 391 ? 25.625 -29.516 -21.781 1 81.75 391 HIS B CA 1
ATOM 6931 C C . HIS B 1 391 ? 25.656 -28.656 -20.516 1 81.75 391 HIS B C 1
ATOM 6933 O O . HIS B 1 391 ? 26.172 -27.547 -20.531 1 81.75 391 HIS B O 1
ATOM 6939 N N . ALA B 1 392 ? 24.953 -29.234 -19.531 1 87.12 392 ALA B N 1
ATOM 6940 C CA . ALA B 1 392 ? 24.922 -28.531 -18.25 1 87.12 392 ALA B CA 1
ATOM 6941 C C . ALA B 1 392 ? 25.891 -29.172 -17.25 1 87.12 392 ALA B C 1
ATOM 6943 O O . ALA B 1 392 ? 26.203 -30.359 -17.344 1 87.12 392 ALA B O 1
ATOM 6944 N N . PHE B 1 393 ? 26.5 -28.453 -16.391 1 80.19 393 PHE B N 1
ATOM 6945 C CA . PHE B 1 393 ? 27.375 -28.938 -15.336 1 80.19 393 PHE B CA 1
ATOM 6946 C C . PHE B 1 393 ? 27.125 -28.188 -14.031 1 80.19 393 PHE B C 1
ATOM 6948 O O . PHE B 1 393 ? 26.5 -27.125 -14.031 1 80.19 393 PHE B O 1
ATOM 6955 N N . ARG B 1 394 ? 27.453 -28.812 -12.922 1 79.44 394 ARG B N 1
ATOM 6956 C CA . ARG B 1 394 ? 27.406 -28.172 -11.617 1 79.44 394 ARG B CA 1
ATOM 6957 C C . ARG B 1 394 ? 28.781 -27.656 -11.211 1 79.44 394 ARG B C 1
ATOM 6959 O O . ARG B 1 394 ? 29.797 -28.297 -11.492 1 79.44 394 ARG B O 1
ATOM 6966 N N . ARG B 1 395 ? 28.719 -26.469 -10.742 1 72.69 395 ARG B N 1
ATOM 6967 C CA . ARG B 1 395 ? 30 -25.938 -10.305 1 72.69 395 ARG B CA 1
ATOM 6968 C C . ARG B 1 395 ? 30.453 -26.594 -9 1 72.69 395 ARG B C 1
ATOM 6970 O O . ARG B 1 395 ? 29.625 -26.906 -8.141 1 72.69 395 ARG B O 1
ATOM 6977 N N . ARG B 1 396 ? 31.766 -26.875 -9 1 58.38 396 ARG B N 1
ATOM 6978 C CA . ARG B 1 396 ? 32.344 -27.391 -7.773 1 58.38 396 ARG B CA 1
ATOM 6979 C C . ARG B 1 396 ? 32.656 -26.281 -6.785 1 58.38 396 ARG B C 1
ATOM 6981 O O . ARG B 1 396 ? 32.906 -25.141 -7.188 1 58.38 396 ARG B O 1
ATOM 6988 N N . PRO B 1 397 ? 32.375 -26.547 -5.602 1 56.59 397 PRO B N 1
ATOM 6989 C CA . PRO B 1 397 ? 32.594 -25.547 -4.551 1 56.59 397 PRO B CA 1
ATOM 6990 C C . PRO B 1 397 ? 33.875 -24.734 -4.754 1 56.59 397 PRO B C 1
ATOM 6992 O O . PRO B 1 397 ? 33.906 -23.547 -4.441 1 56.59 397 PRO B O 1
ATOM 6995 N N . TRP B 1 398 ? 34.844 -25.438 -5.344 1 45.5 398 TRP B N 1
ATOM 6996 C CA . TRP B 1 398 ? 36.156 -24.766 -5.434 1 45.5 398 TRP B CA 1
ATOM 6997 C C . TRP B 1 398 ? 36.188 -23.844 -6.652 1 45.5 398 TRP B C 1
ATOM 6999 O O . TRP B 1 398 ? 37.125 -23.062 -6.805 1 45.5 398 TRP B O 1
ATOM 7009 N N . GLN B 1 399 ? 35.25 -23.828 -7.41 1 48.28 399 GLN B N 1
ATOM 7010 C CA . GLN B 1 399 ? 35.219 -23.031 -8.633 1 48.28 399 GLN B CA 1
ATOM 7011 C C . GLN B 1 399 ? 34.438 -21.719 -8.414 1 48.28 399 GLN B C 1
ATOM 7013 O O . GLN B 1 399 ? 34.406 -20.875 -9.305 1 48.28 399 GLN B O 1
ATOM 7018 N N . VAL B 1 400 ? 33.812 -21.672 -7.293 1 51.34 400 VAL B N 1
ATOM 7019 C CA . VAL B 1 400 ? 33 -20.484 -7 1 51.34 400 VAL B CA 1
ATOM 7020 C C . VAL B 1 400 ? 33.781 -19.5 -6.156 1 51.34 400 VAL B C 1
ATOM 7022 O O . VAL B 1 400 ? 34.781 -19.891 -5.504 1 51.34 400 VAL B O 1
ATOM 7025 N N . SER B 1 401 ? 33.5 -18.188 -6.328 1 48 401 SER B N 1
ATOM 7026 C CA . SER B 1 401 ? 34.25 -17.156 -5.609 1 48 401 SER B CA 1
ATOM 7027 C C . SER B 1 401 ? 34.438 -17.531 -4.141 1 48 401 SER B C 1
ATOM 7029 O O . SER B 1 401 ? 33.531 -18.109 -3.529 1 48 401 SER B O 1
ATOM 7031 N N . ARG B 1 402 ? 35.656 -17.594 -3.562 1 43.59 402 ARG B N 1
ATOM 7032 C CA . ARG B 1 402 ? 36.125 -17.891 -2.209 1 43.59 402 ARG B CA 1
ATOM 7033 C C . ARG B 1 402 ? 35.531 -16.906 -1.202 1 43.59 402 ARG B C 1
ATOM 7035 O O . ARG B 1 402 ? 35.625 -17.125 0.008 1 43.59 402 ARG B O 1
ATOM 7042 N N . ILE B 1 403 ? 35.125 -15.781 -1.629 1 39.84 403 ILE B N 1
ATOM 7043 C CA . ILE B 1 403 ? 34.594 -14.828 -0.654 1 39.84 403 ILE B CA 1
ATOM 7044 C C . ILE B 1 403 ? 33.156 -15.172 -0.333 1 39.84 403 ILE B C 1
ATOM 7046 O O . ILE B 1 403 ? 32.219 -14.586 -0.908 1 39.84 403 ILE B O 1
ATOM 7050 N N . ARG B 1 404 ? 33.062 -16.5 0.007 1 51.16 404 ARG B N 1
ATO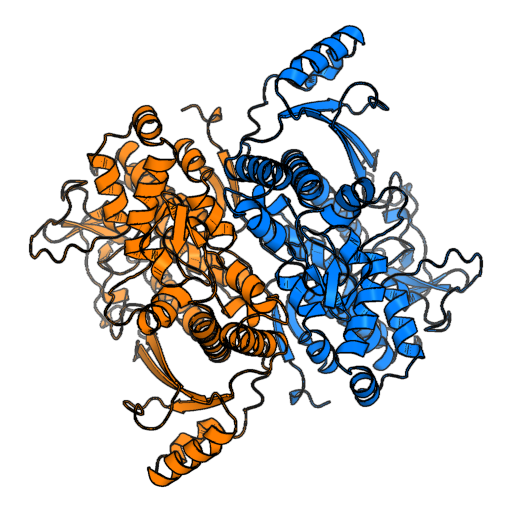M 7051 C CA . ARG B 1 404 ? 31.688 -16.922 0.31 1 51.16 404 ARG B CA 1
ATOM 7052 C C . ARG B 1 404 ? 31.531 -17.25 1.791 1 51.16 404 ARG B C 1
ATOM 7054 O O . ARG B 1 404 ? 32.5 -17.562 2.469 1 51.16 404 ARG B O 1
ATOM 7061 N N . PRO B 1 405 ? 30.359 -17.016 2.277 1 51.06 405 PRO B N 1
ATOM 7062 C CA . PRO B 1 405 ? 30.156 -17.391 3.678 1 51.06 405 PRO B CA 1
ATOM 7063 C C . PRO B 1 405 ? 30.453 -18.859 3.943 1 51.06 405 PRO B C 1
ATOM 7065 O O . PRO B 1 405 ? 30.328 -19.703 3.041 1 51.06 405 PRO B O 1
ATOM 7068 N N . THR B 1 406 ? 31.141 -19.172 5.02 1 47.25 406 THR B N 1
ATOM 7069 C CA . THR B 1 406 ? 31.438 -20.547 5.418 1 47.25 406 THR B CA 1
ATOM 7070 C C . THR B 1 406 ? 30.172 -21.266 5.887 1 47.25 406 THR B C 1
ATOM 7072 O O . THR B 1 406 ? 30.094 -22.484 5.836 1 47.25 406 THR B O 1
ATOM 7075 N N . HIS B 1 407 ? 29.188 -20.484 6.301 1 52.72 407 HIS B N 1
ATOM 7076 C CA . HIS B 1 407 ? 27.906 -21.047 6.723 1 52.72 407 HIS B CA 1
ATOM 7077 C C . HIS B 1 407 ? 26.734 -20.359 6.004 1 52.72 407 HIS B C 1
ATOM 7079 O O . HIS B 1 407 ? 26.766 -19.141 5.797 1 52.72 407 HIS B O 1
ATOM 7085 N N . PHE B 1 408 ? 25.906 -21.312 5.609 1 47.84 408 PHE B N 1
ATOM 7086 C CA . PHE B 1 408 ? 24.859 -20.766 4.742 1 47.84 408 PHE B CA 1
ATOM 7087 C C . PHE B 1 408 ? 23.531 -20.703 5.48 1 47.84 408 PHE B C 1
ATOM 7089 O O . PHE B 1 408 ? 22.484 -20.484 4.867 1 47.84 408 PHE B O 1
ATOM 7096 N N . SER B 1 409 ? 23.625 -21.188 6.805 1 53.31 409 SER B N 1
ATOM 7097 C CA . SER B 1 409 ? 22.406 -21.094 7.609 1 53.31 409 SER B CA 1
ATOM 7098 C C . SER B 1 409 ? 22.719 -20.688 9.047 1 53.31 409 SER B C 1
ATOM 7100 O O . SER B 1 409 ? 23.859 -20.859 9.508 1 53.31 409 SER B O 1
ATOM 7102 N N . GLU B 1 410 ? 22.047 -19.875 9.633 1 52.56 410 GLU B N 1
ATOM 7103 C CA . GLU B 1 410 ? 22.109 -19.516 11.047 1 52.56 410 GLU B CA 1
ATOM 7104 C C . GLU B 1 410 ? 20.734 -19.625 11.703 1 52.56 410 GLU B C 1
ATOM 7106 O O . GLU B 1 410 ? 19.719 -19.266 11.102 1 52.56 410 GLU B O 1
ATOM 7111 N N . GLN B 1 411 ? 20.688 -20.531 12.711 1 50.38 411 GLN B N 1
ATOM 7112 C CA . GLN B 1 411 ? 19.453 -20.625 13.492 1 50.38 411 GLN B CA 1
ATOM 7113 C C . GLN B 1 411 ? 19.531 -19.75 14.742 1 50.38 411 GLN B C 1
ATOM 7115 O O . GLN B 1 411 ? 20.547 -19.766 15.445 1 50.38 411 GLN B O 1
ATOM 7120 N N . LEU B 1 412 ? 18.656 -18.812 14.844 1 52.47 412 LEU B N 1
ATOM 7121 C CA . LEU B 1 412 ? 18.547 -17.984 16.031 1 52.47 412 LEU B CA 1
ATOM 7122 C C . LEU B 1 412 ? 17.234 -18.25 16.766 1 52.47 412 LEU B C 1
ATOM 7124 O O . LEU B 1 412 ? 16.188 -18.406 16.141 1 52.47 412 LEU B O 1
ATOM 7128 N N . VAL B 1 413 ? 17.328 -18.625 18.047 1 52.5 413 VAL B N 1
ATOM 7129 C CA . VAL B 1 413 ? 16.141 -18.781 18.891 1 52.5 413 VAL B CA 1
ATOM 7130 C C . VAL B 1 413 ? 15.898 -17.5 19.688 1 52.5 413 VAL B C 1
ATOM 7132 O O . VAL B 1 413 ? 16.797 -17.031 20.391 1 52.5 413 VAL B O 1
ATOM 7135 N N . ARG B 1 414 ? 14.812 -16.938 19.359 1 58.69 414 ARG B N 1
ATOM 7136 C CA . ARG B 1 414 ? 14.477 -15.68 20.016 1 58.69 414 ARG B CA 1
ATOM 7137 C C . ARG B 1 414 ? 13.391 -15.891 21.078 1 58.69 414 ARG B C 1
ATOM 7139 O O . ARG B 1 414 ? 12.453 -16.656 20.859 1 58.69 414 ARG B O 1
ATOM 7146 N N . PHE B 1 415 ? 13.641 -15.328 22.281 1 58.53 415 PHE B N 1
ATOM 7147 C CA . PHE B 1 415 ? 12.719 -15.43 23.406 1 58.53 415 PHE B CA 1
ATOM 7148 C C . PHE B 1 415 ? 11.938 -14.133 23.578 1 58.53 415 PHE B C 1
ATOM 7150 O O . PHE B 1 415 ? 12.508 -13.039 23.531 1 58.53 415 PHE B O 1
ATOM 7157 N N . VAL B 1 416 ? 10.609 -14.289 23.438 1 54.31 416 VAL B N 1
ATOM 7158 C CA . VAL B 1 416 ? 9.758 -13.117 23.625 1 54.31 416 VAL B CA 1
ATOM 7159 C C . VAL B 1 416 ? 8.852 -13.32 24.828 1 54.31 416 VAL B C 1
ATOM 7161 O O . VAL B 1 416 ? 8.344 -14.422 25.047 1 54.31 416 VAL B O 1
ATOM 7164 N N . CYS B 1 417 ? 8.883 -12.438 25.797 1 54.94 417 CYS B N 1
ATOM 7165 C CA . CYS B 1 417 ? 7.977 -12.516 26.938 1 54.94 417 CYS B CA 1
ATOM 7166 C C . CYS B 1 417 ? 6.742 -11.656 26.719 1 54.94 417 CYS B C 1
ATOM 7168 O O . CYS B 1 417 ? 6.844 -10.531 26.234 1 54.94 417 CYS B O 1
ATOM 7170 N N . ARG B 1 418 ? 5.562 -12.188 26.906 1 53.84 418 ARG B N 1
ATOM 7171 C CA . ARG B 1 418 ? 4.289 -11.492 26.766 1 53.84 418 ARG B CA 1
ATOM 7172 C C . ARG B 1 418 ? 4.133 -10.422 27.844 1 53.84 418 ARG B C 1
ATOM 7174 O O . ARG B 1 418 ? 3.527 -9.375 27.609 1 53.84 418 ARG B O 1
ATOM 7181 N N . ARG B 1 419 ? 4.594 -10.836 29.141 1 56.28 419 ARG B N 1
ATOM 7182 C CA . ARG B 1 419 ? 4.48 -9.938 30.297 1 56.28 419 ARG B CA 1
ATOM 7183 C C . ARG B 1 419 ? 5.848 -9.633 30.891 1 56.28 419 ARG B C 1
ATOM 7185 O O . ARG B 1 419 ? 6.738 -10.492 30.891 1 56.28 419 ARG B O 1
ATOM 7192 N N . TYR B 1 420 ? 5.992 -8.5 31.297 1 53.03 420 TYR B N 1
ATOM 7193 C CA . TYR B 1 420 ? 7.215 -8.055 31.969 1 53.03 420 TYR B CA 1
ATOM 7194 C C . TYR B 1 420 ? 7.59 -8.992 33.094 1 53.03 420 TYR B C 1
ATOM 7196 O O . TYR B 1 420 ? 8.773 -9.234 33.344 1 53.03 420 TYR B O 1
ATOM 7204 N N . ALA B 1 421 ? 6.535 -9.531 33.625 1 54.09 421 ALA B N 1
ATOM 7205 C CA . ALA B 1 421 ? 6.766 -10.398 34.781 1 54.09 421 ALA B CA 1
ATOM 7206 C C . ALA B 1 421 ? 7.547 -11.648 34.375 1 54.09 421 ALA B C 1
ATOM 7208 O O . ALA B 1 421 ? 8.305 -12.188 35.188 1 54.09 421 ALA B O 1
ATOM 7209 N N . ASP B 1 422 ? 7.379 -11.953 33.188 1 56.56 422 ASP B N 1
ATOM 7210 C CA . ASP B 1 422 ? 8.023 -13.172 32.719 1 56.56 422 ASP B CA 1
ATOM 7211 C C . ASP B 1 422 ? 9.523 -12.953 32.531 1 56.56 422 ASP B C 1
ATOM 7213 O O . ASP B 1 422 ? 10.281 -13.922 32.375 1 56.56 422 ASP B O 1
ATOM 7217 N N . MET B 1 423 ? 9.883 -11.742 32.531 1 59.41 423 MET B N 1
ATOM 7218 C CA . MET B 1 423 ? 11.297 -11.414 32.375 1 59.41 423 MET B CA 1
ATOM 7219 C C . MET B 1 423 ? 12.117 -11.93 33.531 1 59.41 423 MET B C 1
ATOM 7221 O O . MET B 1 423 ? 13.234 -12.43 33.344 1 59.41 423 MET B O 1
ATOM 7225 N N . ASP B 1 424 ? 11.523 -11.727 34.625 1 60.69 424 ASP B N 1
ATOM 7226 C CA . ASP B 1 424 ? 12.234 -12.156 35.844 1 60.69 424 ASP B CA 1
ATOM 7227 C C . ASP B 1 424 ? 12.445 -13.672 35.844 1 60.69 424 ASP B C 1
ATOM 7229 O O . ASP B 1 424 ? 13.508 -14.156 36.219 1 60.69 424 ASP B O 1
ATOM 7233 N N . ASN B 1 425 ? 11.43 -14.281 35.375 1 59.22 425 ASN B N 1
ATOM 7234 C CA . ASN B 1 425 ? 11.547 -15.734 35.281 1 59.22 425 ASN B CA 1
ATOM 7235 C C . ASN B 1 425 ? 12.648 -16.141 34.312 1 59.22 425 ASN B C 1
ATOM 7237 O O . ASN B 1 425 ? 13.391 -17.094 34.562 1 59.22 425 ASN B O 1
ATOM 7241 N N . PHE B 1 426 ? 12.742 -15.414 33.344 1 60.69 426 PHE B N 1
ATOM 7242 C CA . PHE B 1 426 ? 13.758 -15.711 32.312 1 60.69 426 PHE B CA 1
ATOM 7243 C C . PHE B 1 426 ? 15.156 -15.445 32.875 1 60.69 426 PHE B C 1
ATOM 7245 O O . PHE B 1 426 ? 16.062 -16.25 32.656 1 60.69 426 PHE B O 1
ATOM 7252 N N . LYS B 1 427 ? 15.297 -14.383 33.469 1 62.25 427 LYS B N 1
ATOM 7253 C CA . LYS B 1 427 ? 16.578 -14.062 34.094 1 62.25 427 LYS B CA 1
ATOM 7254 C C . LYS B 1 427 ? 17.016 -15.148 35.062 1 62.25 427 LYS B C 1
ATOM 7256 O O . LYS B 1 427 ? 18.172 -15.539 35.094 1 62.25 427 LYS B O 1
ATOM 7261 N N . GLN B 1 428 ? 16.094 -15.516 35.781 1 61.09 428 GLN B N 1
ATOM 7262 C CA . GLN B 1 428 ? 16.359 -16.578 36.75 1 61.09 428 GLN B CA 1
ATOM 7263 C C . GLN B 1 428 ? 16.766 -17.875 36.062 1 61.09 428 GLN B C 1
ATOM 7265 O O . GLN B 1 428 ? 17.672 -18.562 36.531 1 61.09 428 GLN B O 1
ATOM 7270 N N . TRP B 1 429 ? 16.062 -18.047 35.062 1 60.19 429 TRP B N 1
ATOM 7271 C CA . TRP B 1 429 ? 16.359 -19.234 34.281 1 60.19 429 TRP B CA 1
ATOM 7272 C C . TRP B 1 429 ? 17.766 -19.172 33.688 1 60.19 429 TRP B C 1
ATOM 7274 O O . TRP B 1 429 ? 18.5 -20.156 33.719 1 60.19 429 TRP B O 1
ATOM 7284 N N . CYS B 1 430 ? 18.062 -18.078 33.188 1 60.31 430 CYS B N 1
ATOM 7285 C CA . CYS B 1 430 ? 19.406 -17.891 32.625 1 60.31 430 CYS B CA 1
ATOM 7286 C C . CYS B 1 430 ? 20.469 -18.078 33.688 1 60.31 430 CYS B C 1
ATOM 7288 O O . CYS B 1 430 ? 21.516 -18.688 33.406 1 60.31 430 CYS B O 1
ATOM 7290 N N . ARG B 1 431 ? 20.25 -17.484 34.75 1 60.06 431 ARG B N 1
ATOM 7291 C CA . ARG B 1 431 ? 21.172 -17.641 35.875 1 60.06 431 ARG B CA 1
ATOM 7292 C C . ARG B 1 431 ? 21.312 -19.094 36.281 1 60.06 431 ARG B C 1
ATOM 7294 O O . ARG B 1 431 ? 22.422 -19.562 36.562 1 60.06 431 ARG B O 1
ATOM 7301 N N . ALA B 1 432 ? 20.25 -19.641 36.312 1 57.78 432 ALA B N 1
ATOM 7302 C CA . ALA B 1 432 ? 20.234 -21.031 36.781 1 57.78 432 ALA B CA 1
ATOM 7303 C C . ALA B 1 432 ? 20.922 -21.953 35.781 1 57.78 432 ALA B C 1
ATOM 7305 O O . ALA B 1 432 ? 21.469 -22.984 36.188 1 57.78 432 ALA B O 1
ATOM 7306 N N . ASN B 1 433 ? 20.828 -21.625 34.656 1 53.97 433 ASN B N 1
ATOM 7307 C CA . ASN B 1 433 ? 21.359 -22.562 33.688 1 53.97 433 ASN B CA 1
ATOM 7308 C C . ASN B 1 433 ? 22.703 -22.078 33.125 1 53.97 433 ASN B C 1
ATOM 7310 O O . ASN B 1 433 ? 23.141 -22.531 32.062 1 53.97 433 ASN B O 1
ATOM 7314 N N . ASP B 1 434 ? 23.578 -21.328 33.938 1 49.09 434 ASP B N 1
ATOM 7315 C CA . ASP B 1 434 ? 24.922 -20.844 33.656 1 49.09 434 ASP B CA 1
ATOM 7316 C C . ASP B 1 434 ? 24.984 -20.219 32.25 1 49.09 434 ASP B C 1
ATOM 7318 O O . ASP B 1 434 ? 25.969 -20.422 31.531 1 49.09 434 ASP B O 1
ATOM 7322 N N . LYS B 1 435 ? 24.062 -19.891 31.703 1 49.94 435 LYS B N 1
ATOM 7323 C CA . LYS B 1 435 ? 24 -19.297 30.375 1 49.94 435 LYS B CA 1
ATOM 7324 C C . LYS B 1 435 ? 24.141 -17.781 30.453 1 49.94 435 LYS B C 1
ATOM 7326 O O . LYS B 1 435 ? 23.656 -17.062 29.562 1 49.94 435 LYS B O 1
ATOM 7331 N N . GLU B 1 436 ? 24.828 -17.25 31.547 1 44.72 436 GLU B N 1
ATOM 7332 C CA . GLU B 1 436 ? 25.094 -15.844 31.812 1 44.72 436 GLU B CA 1
ATOM 7333 C C . GLU B 1 436 ? 25.859 -15.195 30.672 1 44.72 436 GLU B C 1
ATOM 7335 O O . GLU B 1 436 ? 25.672 -14.016 30.359 1 44.72 436 GLU B O 1
ATOM 7340 N N . LYS B 1 437 ? 26.875 -15.844 30.219 1 41.22 437 LYS B N 1
ATOM 7341 C CA . LYS B 1 437 ? 27.719 -15.281 29.156 1 41.22 437 LYS B CA 1
ATOM 7342 C C . LYS B 1 437 ? 26.922 -15.008 27.891 1 41.22 437 LYS B C 1
ATOM 7344 O O . LYS B 1 437 ? 27.391 -14.328 26.984 1 41.22 437 LYS B O 1
ATOM 7349 N N . GLN B 1 438 ? 26.094 -15.789 27.719 1 36.91 438 GLN B N 1
ATOM 7350 C CA . GLN B 1 438 ? 25.25 -15.57 26.547 1 36.91 438 GLN B CA 1
ATOM 7351 C C . GLN B 1 438 ? 24.375 -14.336 26.734 1 36.91 438 GLN B C 1
ATOM 7353 O O . GLN B 1 438 ? 23.594 -13.992 25.844 1 36.91 438 GLN B O 1
ATOM 7358 N N . GLN B 1 439 ? 24.406 -13.75 27.938 1 39.22 439 GLN B N 1
ATOM 7359 C CA . GLN B 1 439 ? 23.703 -12.539 28.344 1 39.22 439 GLN B CA 1
ATOM 7360 C C . GLN B 1 439 ? 24.172 -11.328 27.547 1 39.22 439 GLN B C 1
ATOM 7362 O O . GLN B 1 439 ? 23.797 -10.195 27.828 1 39.22 439 GLN B O 1
ATOM 7367 N N . SER B 1 440 ? 25.281 -11.414 26.953 1 36.66 440 SER B N 1
ATOM 7368 C CA . SER B 1 440 ? 25.453 -10.18 26.188 1 36.66 440 SER B CA 1
ATOM 7369 C C . SER B 1 440 ? 24.141 -9.711 25.594 1 36.66 440 SER B C 1
ATOM 7371 O O . SER B 1 440 ? 24.094 -8.703 24.875 1 36.66 440 SER B O 1
ATOM 7373 N N . TRP B 1 441 ? 23.25 -10.57 25.484 1 35.28 441 TRP B N 1
ATOM 7374 C CA . TRP B 1 441 ? 22.078 -10.461 24.641 1 35.28 441 TRP B CA 1
ATOM 7375 C C . TRP B 1 441 ? 21.062 -9.469 25.234 1 35.28 441 TRP B C 1
ATOM 7377 O O . TRP B 1 441 ? 20.406 -8.734 24.5 1 35.28 441 TRP B O 1
ATOM 7387 N N . ILE B 1 442 ? 20.641 -9.664 26.531 1 35.56 442 ILE B N 1
ATOM 7388 C CA . ILE B 1 442 ? 19.359 -9.164 27 1 35.56 442 ILE B CA 1
ATOM 7389 C C . ILE B 1 442 ? 19.422 -7.648 27.172 1 35.56 442 ILE B C 1
ATOM 7391 O O . ILE B 1 442 ? 18.469 -6.941 26.828 1 35.56 442 ILE B O 1
ATOM 7395 N N . GLY B 1 443 ? 20.188 -7.184 28.141 1 32.53 443 GLY B N 1
ATOM 7396 C CA . GLY B 1 443 ? 19.969 -5.992 28.938 1 32.53 443 GLY B CA 1
ATOM 7397 C C . GLY B 1 443 ? 19.969 -4.711 28.125 1 32.53 443 GLY B C 1
ATOM 7398 O O . GLY B 1 443 ? 19.172 -3.811 28.375 1 32.53 443 GLY B O 1
ATOM 7399 N N . GLU B 1 444 ? 21.078 -4.395 27.656 1 30.66 444 GLU B N 1
ATOM 7400 C CA . GLU B 1 444 ? 21.297 -2.963 27.453 1 30.66 444 GLU B CA 1
ATOM 7401 C C . GLU B 1 444 ? 20.406 -2.424 26.344 1 30.66 444 GLU B C 1
ATOM 7403 O O . GLU B 1 444 ? 19.938 -1.287 26.406 1 30.66 444 GLU B O 1
ATOM 7408 N N . HIS B 1 445 ? 20.438 -3.002 25.172 1 31.27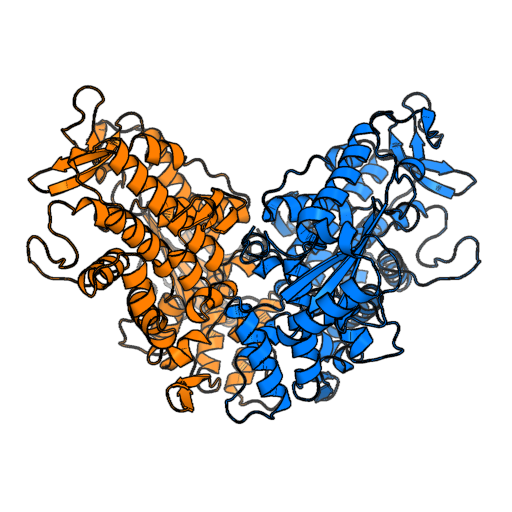 445 HIS B N 1
ATOM 7409 C CA . HIS B 1 445 ? 19.844 -2.312 24.031 1 31.27 445 HIS B CA 1
ATOM 7410 C C . HIS B 1 445 ? 18.344 -2.584 23.953 1 31.27 445 HIS B C 1
ATOM 7412 O O . HIS B 1 445 ? 17.875 -3.279 23.047 1 31.27 445 HIS B O 1
ATOM 7418 N N . PHE B 1 446 ? 17.688 -2.842 24.969 1 31.03 446 PHE B N 1
ATOM 7419 C CA . PHE B 1 446 ? 16.25 -3.055 25.094 1 31.03 446 PHE B CA 1
ATOM 7420 C C . PHE B 1 446 ? 15.477 -1.93 24.422 1 31.03 446 PHE B C 1
ATOM 7422 O O . PHE B 1 446 ? 14.258 -1.853 24.547 1 31.03 446 PHE B O 1
ATOM 7429 N N . CYS B 1 447 ? 16.047 -0.781 24.281 1 30.41 447 CYS B N 1
ATOM 7430 C CA . CYS B 1 447 ? 15.117 0.222 23.766 1 30.41 447 CYS B CA 1
ATOM 7431 C C . CYS B 1 447 ? 14.602 -0.163 22.391 1 30.41 447 CYS B C 1
ATOM 7433 O O . CYS B 1 447 ? 15.289 0.034 21.391 1 30.41 447 CYS B O 1
ATOM 7435 N N . LEU B 1 448 ? 13.93 -1.23 22.266 1 32.34 448 LEU B N 1
ATOM 7436 C CA . LEU B 1 448 ? 13.281 -1.817 21.094 1 32.34 448 LEU B CA 1
ATOM 7437 C C . LEU B 1 448 ? 12.414 -0.788 20.391 1 32.34 448 LEU B C 1
ATOM 7439 O O . LEU B 1 448 ? 11.539 -1.149 19.594 1 32.34 448 LEU B O 1
ATOM 7443 N N . LYS B 1 449 ? 12.164 0.442 20.844 1 33.94 449 LYS B N 1
ATOM 7444 C CA . LYS B 1 449 ? 11.273 1.272 20.031 1 33.94 449 LYS B CA 1
ATOM 7445 C C . LYS B 1 449 ? 11.828 1.448 18.609 1 33.94 449 LYS B C 1
ATOM 7447 O O . LYS B 1 449 ? 11.852 2.561 18.078 1 33.94 449 LYS B O 1
ATOM 7452 N N . ASN B 1 450 ? 12.734 0.562 18.094 1 31.27 450 ASN B N 1
ATOM 7453 C CA . ASN B 1 450 ? 13.414 0.969 16.875 1 31.27 450 ASN B CA 1
ATOM 7454 C C . ASN B 1 450 ? 12.508 0.831 15.656 1 31.27 450 ASN B C 1
ATOM 7456 O O . ASN B 1 450 ? 12 -0.255 15.375 1 31.27 450 ASN B O 1
ATOM 7460 N N . TYR B 1 451 ? 11.633 1.753 15.414 1 30.3 451 TYR B N 1
ATOM 7461 C CA . TYR B 1 451 ? 11.156 1.856 14.039 1 30.3 451 TYR B CA 1
ATOM 7462 C C . TYR B 1 451 ? 12.32 1.831 13.055 1 30.3 451 TYR B C 1
ATOM 7464 O O . TYR B 1 451 ? 13.375 2.408 13.32 1 30.3 451 TYR B O 1
ATOM 7472 N N . PHE B 1 452 ? 12.727 0.757 12.5 1 29.69 452 PHE B N 1
ATOM 7473 C CA . PHE B 1 452 ? 13.719 0.845 11.438 1 29.69 452 PHE B CA 1
ATOM 7474 C C . PHE B 1 452 ? 13.117 1.484 10.195 1 29.69 452 PHE B C 1
ATOM 7476 O O . PHE B 1 452 ? 11.938 1.282 9.891 1 29.69 452 PHE B O 1
#

Secondary structure (DSSP, 8-state):
--GGG-EEEEETTTEEEEE-HHHHHHHTSHHHHGGGGSBTTGGGGGT-TT---BHHHHHHHHHHHHHHHHHHHHHH-GGG---HHHHHHHHHHHHHTTTT-BTTBHHIIIIIHHHHSTT----HHHHHHHHHHHHHHHTTHHHHHHHTT--TTHHHHHHHHHH-------SS---SSS-GGGGGGGGTTS-TTTS--HHHHHHHHHHHHHHT------HHHHHHH-EEEEETTEEEEEEEGGGHHHHHHHHHHHHHHIIIIIT-HHHHHHHHHHHHHHHHHGGG--EE-GGG-EE-TTGGGG-HHHHTT-STTHHHHHHT--TTS-HHHHHHHHHHHHHHTT-PPEEEEEESSS-GGGT-SEEEEEEEESSSTTS-GGGG--EE-SS-TT-EEPPPGGGS-S-S-S-SEEEEEEEEESSTHHHHHHHHHHHHTT--TT-SSSSTT-------/--GGG-EEEEETTTEEEEE-HHHHHHHTSHHHHGGGGSBTTGGGGGT-TT---BHHHHHHHHHHHHHHHHHHHHHH-GGG---HHHHHHHHHHHHHTTTT-BTTBHHIIIIIHHHHSTT----HHHHHHHHHHHHHHHTTHHHHHHHTT--TTHHHHHHHHHH-------SS---SSS-GGGGGGGGTTS-TTTS--HHHHHHHHHHHHHHT------HHHHHHH-EEEEETTEEEEEEEGGGHHHHHHHHHHHHHHIIIIIT-HHHHHHHHHHHHHHHHHGGG--EE-GGG-EE-TTGGGG-HHHHTT-STTHHHHHHT--TTS-HHHHHHHHHHHHHHTT-PPEEEEEESSS-GGGT-SEEEEEEEESSSTTS-GGGG--EEETTEEEEEEPPPGGGS-S-S-S-SEEEEEEEEESSTHHHHHHHHHHHHTT-GGGGGTTSTT-------